Protein AF-0000000066098352 (afdb_homodimer)

Radius of gyration: 32.16 Å; Cα contacts (8 Å, |Δi|>4): 2488; chains: 2; bounding box: 74×97×82 Å

Sequence (1022 aa):
MKRRAIISVSNKKGIVTFAKQLAELGVEIISTGGTKRVLAEHGVPVISISDVTNFPEILDGRVKTLHPNIHGGLLAVRDDETHQQQLQAHNITPIDFVVVNLYPFQETIAKPNVTLMEAIEQIDIGGPTMLRAAAKNHAYVTAVVDPADYHLVIEQLKQYGEVLLETRRALAAKVFRHTAAYDAMIAQYLTNIVGETYPETMTMTFVKKQSLRYGENPHQTAAFYEKPLSSPFSIAAAKQLHGKELSYNNINDANAALQIVAEFVEPAAVAVKHMNPCGVGVGETIAEAFQKAYEADPTSIFGGIVALNREVDEQMAAKLHDIFLEIVIAPSFTEQALEILTRKKNIRLLTVDFEVERKKEPFVVSVRGGLLVQDEDTYTIDDATLRVVTERKPTEEEWSNLTFAWRVVKHVKSNAIVLAKNGMTIGVGAGQMNRVGAAKIAIEQAGDRAKGAVLASDAFFPMSDTVEAAAQAGVTAIIQPGGSIRDEDSIQKANEYGIAMVFTGVRHFKHMKRRAIISVSNKKGIVTFAKQLAELGVEIISTGGTKRVLAEHGVPVISISDVTNFPEILDGRVKTLHPNIHGGLLAVRDDETHQQQLQAHNITPIDFVVVNLYPFQETIAKPNVTLMEAIEQIDIGGPTMLRAAAKNHAYVTAVVDPADYHLVIEQLKQYGEVLLETRRALAAKVFRHTAAYDAMIAQYLTNIVGETYPETMTMTFVKKQSLRYGENPHQTAAFYEKPLSSPFSIAAAKQLHGKELSYNNINDANAALQIVAEFVEPAAVAVKHMNPCGVGVGETIAEAFQKAYEADPTSIFGGIVALNREVDEQMAAKLHDIFLEIVIAPSFTEQALEILTRKKNIRLLTVDFEVERKKEPFVVSVRGGLLVQDEDTYTIDDATLRVVTERKPTEEEWSNLTFAWRVVKHVKSNAIVLAKNGMTIGVGAGQMNRVGAAKIAIEQAGDRAKGAVLASDAFFPMSDTVEAAAQAGVTAIIQPGGSIRDEDSIQKANEYGIAMVFTGVRHFKH

Solvent-accessible surface area (backbone atoms only — not comparable to full-atom values): 50276 Å² total; per-residue (Å²): 132,73,48,25,31,40,41,43,43,63,72,59,66,65,45,58,64,48,52,42,53,41,43,74,71,55,32,46,38,30,18,45,73,71,37,34,52,56,33,46,74,70,67,33,78,66,43,52,44,41,73,69,58,74,45,75,67,38,63,92,61,73,39,59,60,46,31,52,44,50,50,46,15,31,55,51,51,83,89,37,66,68,32,49,50,50,28,60,74,67,72,33,59,64,41,38,32,40,38,39,34,64,55,63,38,71,65,47,65,69,40,85,84,59,47,71,68,63,49,45,70,34,60,61,58,49,55,54,44,54,46,50,34,18,26,65,30,18,93,70,13,38,30,42,62,50,66,86,49,49,61,62,49,52,51,30,33,73,72,68,71,42,66,50,63,71,56,20,46,46,32,18,20,49,42,32,35,50,49,14,35,53,29,21,53,52,15,51,53,40,27,54,72,67,67,55,87,81,52,70,52,48,46,49,47,31,35,55,70,41,83,28,90,17,24,75,26,81,90,20,51,28,36,35,27,28,35,75,92,42,40,61,58,21,62,58,56,38,45,73,78,42,44,60,82,70,43,47,56,51,51,51,27,48,34,43,21,48,58,55,37,66,75,48,86,61,30,27,18,24,27,20,28,83,56,25,63,56,10,35,10,42,34,95,39,54,61,51,0,36,51,36,12,43,68,28,29,66,70,53,44,54,64,10,32,38,23,32,74,44,67,34,37,51,70,48,23,55,60,52,58,76,45,59,47,44,35,42,36,19,51,39,66,38,73,62,14,47,62,57,43,58,71,44,69,65,35,25,36,33,31,37,54,82,81,53,69,80,63,89,51,74,41,41,36,50,46,55,28,23,37,40,40,26,49,56,87,77,81,48,79,86,74,40,65,75,41,74,71,28,84,45,70,67,49,72,68,50,46,54,22,40,53,52,20,46,64,51,20,46,55,24,33,27,31,22,23,19,27,17,49,89,45,16,35,36,16,65,7,39,30,26,70,42,58,53,61,7,40,49,47,11,46,61,62,23,45,79,63,26,48,71,11,28,39,16,36,20,44,48,51,77,48,39,60,48,48,51,54,38,46,75,47,33,33,41,33,38,34,28,10,54,82,34,95,36,38,64,53,29,39,49,52,26,44,75,68,64,22,13,35,34,28,31,70,55,57,30,54,30,127,134,74,46,25,29,41,39,45,42,63,72,61,64,64,46,57,64,48,50,42,53,40,41,72,74,53,33,44,37,31,18,45,73,71,37,34,51,54,34,46,75,70,69,34,78,67,43,52,43,41,74,68,61,72,47,75,68,38,64,93,62,73,38,61,61,45,29,52,45,49,50,46,14,31,54,49,51,82,90,37,66,69,32,51,50,51,28,61,76,66,72,34,60,65,41,36,32,39,36,40,34,64,54,63,37,71,66,46,64,67,40,84,85,58,48,72,70,62,48,44,69,34,60,63,57,47,54,57,46,53,46,49,35,18,28,65,29,18,92,70,14,40,31,43,60,51,67,86,49,48,61,60,49,52,50,30,32,70,72,70,72,42,68,50,62,70,55,21,44,47,32,20,21,50,42,31,35,50,50,12,35,53,29,20,54,52,15,51,52,40,26,55,73,67,66,54,86,81,52,70,51,47,47,50,46,31,36,55,71,40,82,28,90,18,24,74,27,80,90,19,51,27,36,36,27,26,34,75,91,42,39,60,59,20,62,58,56,38,45,73,79,40,44,60,82,69,42,48,55,50,53,52,27,48,35,42,21,48,59,55,38,64,74,49,87,59,31,27,17,22,27,19,28,83,54,26,64,56,10,36,8,42,35,96,38,54,59,52,0,37,50,35,13,43,68,29,29,66,70,52,44,53,66,10,32,38,24,33,74,44,68,36,38,51,71,48,25,54,61,53,57,75,44,60,46,45,35,40,37,19,52,40,66,38,72,62,12,47,62,56,42,59,70,4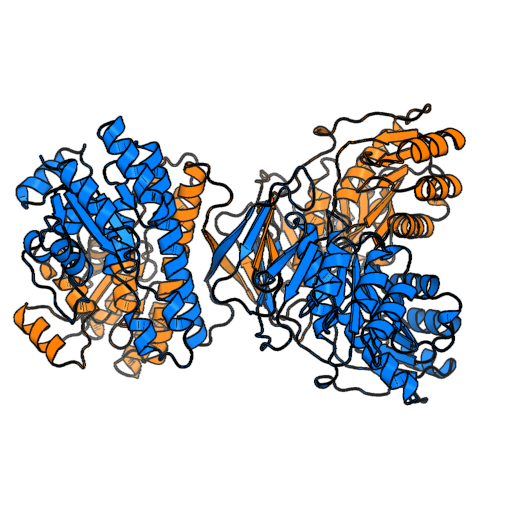6,68,64,35,24,36,33,31,37,53,81,80,55,70,80,64,88,52,75,40,42,39,52,47,55,28,24,36,39,38,25,48,56,88,77,82,48,77,86,75,43,65,75,40,75,71,26,85,44,70,67,49,71,68,51,46,54,23,41,54,52,20,45,64,52,20,46,59,22,32,27,30,22,21,20,29,17,47,90,46,17,34,36,13,63,8,39,31,27,69,42,59,51,61,8,40,50,47,10,47,60,62,23,45,77,63,26,49,72,12,27,36,16,37,19,45,46,51,77,48,38,60,49,49,50,55,37,47,75,47,33,33,40,32,37,36,27,9,54,84,36,97,35,40,63,51,29,40,50,52,26,46,74,68,64,20,13,33,33,28,33,69,54,59,32,54,29,128

InterPro domains:
  IPR002695 Bifunctional purine biosynthesis protein PurH-like [MF_00139] (2-511)
  IPR002695 Bifunctional purine biosynthesis protein PurH-like [PF01808] (134-445)
  IPR002695 Bifunctional purine biosynthesis protein PurH-like [PIRSF000414] (2-511)
  IPR002695 Bifunctional purine biosynthesis protein PurH-like [PTHR11692] (2-511)
  IPR002695 Bifunctional purine biosynthesis protein PurH-like [SM00798] (134-446)
  IPR002695 Bifunctional purine biosynthesis protein PurH-like [TIGR00355] (3-511)
  IPR011607 Methylglyoxal synthase-like domain [PF02142] (14-129)
  IPR011607 Methylglyoxal synthase-like domain [PS51855] (1-145)
  IPR011607 Methylglyoxal synthase-like domain [SM00851] (14-129)
  IPR016193 Cytidine deaminase-like [SSF53927] (207-511)
  IPR024051 AICAR transformylase, duplicated domain superfamily [G3DSA:3.40.140.20] (204-359)
  IPR024051 AICAR transformylase, duplicated domain superfamily [G3DSA:3.40.140.20] (378-511)
  IPR036914 Methylglyoxal synthase-like domain superfamily [G3DSA:3.40.50.1380] (1-196)
  IPR036914 Methylglyoxal synthase-like domain superfamily [SSF52335] (2-194)

Foldseek 3Di:
DAAEEEAEEPPCVCVLVLLQLCVVLRYAYEYEDPVQVVNVVSPRHYDYLCVQQVDDQDPVNLDRQPHCLNLLQQQQPPPDPVSVVVCVVVVRHHHAEYEYAAFPLLVQVLDPPRDPVNSVVRDHDNRLVSLLSNLVNLQRHAYAHDPVCSVVQSVCCVVVVGRDSVRSNVRSVVSVLNVLQVVLVVVVVVCVVVPNDDDPDHDADWAFQFWACAAPDNVHGDTDTHGRSDFLQALSVKDWPAADDAHNQSRQFVRLQSLLQLLDPAKKKFKTDSQATQKIFGDNDVQRRVVQRCVLPVPRSAQIEMEIAAEQELVNLVVVCVGHYAEYEYQYYDPNSCVSNVVDHHHIYIHGHSPGDDDWDWDWDDDVPDIDIDTDDPDALVNFDKDWLAPDADDPQQVVQQRLQQSRQLRAAPQWKFKGHPRMTNFIQGDDPANLNSLVRRLVSNQLVLAAIEMEGLADHQALNSVVSSLVSRHAEYEHADDHPCNVRNRVSCRVSNHIYMHGVHHRHDD/DAAEEEAEEPPCVCVLVLLQLCVVLRYAYEYEDPNQVVNVVSPRHYDYLCVQQVDDQDPVNLDRQPHCLNLLQQQQPPPDPVSVVVCVVVVRHHHAEYEYAAFPLLVQVLDPPRDPVNSVVSDHDNRLVSLLSNLVNLQRHAYAHDPVCSVVQSVCCVVVVGRDSVRSNVRSVVSVLNVLQVVLVVVVVVCVVVPNDDDPDHDADWAFDFWACAAPDNVHGDTDTHGRSDFLQALSVKDWPAADDAHNQSRQFVRLQSLLQLLDPAKKKFKTDSQATQKIFGDNDVQRRVVQRCVLPVPRSAQIEMEIAAEQELVNLVVVLVGHYAEYEYQYYDPNSCVSNVVDHHHIYIHGHSPGDDDWDWDWDDDVPDIDIDTDDPDALVNFDKDWLAPDADDPQQVVFQRLQQSRQLRAAPQWKFKGHPRMTNFIQGDDPANLNSLVRRLVSNQLVLAAIEMEGLADHQALNSVVSSLVSRHAEYEHADDHPCNVRNRVSCRVSNHIYMHGVHHRHDD

Nearest PDB structures (foldseek):
  4a1o-assembly1_B  TM=9.112E-01  e=9.580E-64  Mycobacterium tuberculosis H37Rv
  4a1o-assembly1_A  TM=8.927E-01  e=8.146E-63  Mycobacterium tuberculosis H37Rv
  1zcz-assembly1_A  TM=8.958E-01  e=6.450E-47  Thermotoga maritima
  6nko-assembly5_D  TM=8.970E-01  e=1.780E-14  Streptomyces kaniharaensis
  6nko-assembly1_A  TM=8.571E-01  e=2.761E-14  Streptomyces kaniharaensis

Secondary structure (DSSP, 8-state):
---EEEEE-SS-TTHHHHHHHHHHTT-EEEE-HHHHHHHHHTT---EEHHHHHTS--BTTTTBSS-SHHHHHHHH--TT-HHHHHHHHHTTPPP--EEEE----HHHHHTSTT--HHHHHHT--SHHHHHHHHHHHTTTT-EEE--GGGHHHHHHHHHHHSS--HHHHHHHHHHHHHHHHHHHHHHHHHHHHHTT-SS-SEEEEEEEEEEEES-SSSTTS-EEEEE-TT--SSSSTTPEEEESSPPPHHHHHHHHHHHHHHTT-SSSEEEEEETTEEEEEEE-SSHHHHHHHHHHH-TTTTTTEEEEESS-B-HHHHHHHHTS-EEEEEES-B-HHHHHHHTTSSS-EEEE--TTS------EEEEETTEEEEE------GGGS--EE-SSSPPPHHHHHHHHHHHHHHTTSPSS-EEEEETTEEEEEE-S-SSHHHHHHHHHHHHGGGGTT-EEEESS--SSTHHHHHHHHHT--EEEE----TTHHHHHHHHHHHT-EEEE--------/---EEEEE-SS-TTHHHHHHHHHHTT-EEEE-HHHHHHHHHTT---EEHHHHHTS--BTTTTBSS-SHHHHHHHH--TT-HHHHHHHHHTTPPP--EEEE----HHHHHTSTT--HHHHHTT--SHHHHHHHHHHHTTTT-EEE--GGGHHHHHHHHHHHSS--HHHHHHHHHHHHHHHHHHHHHHHHHHHHHTT-SS-SEEEEEEEEEEEES-SSSTTS-EEEEE-TT--SSSSTTPEEEESSPPPHHHHHHHHHHHHHHTT-SSSEEEEEETTEEEEEEE-SSHHHHHHHHHHH-TTTTTTEEEEESS-B-HHHHHHHHTS-EEEEEES-B-HHHHHHHTTSTT-EEEE--TTS------EEEEETTEEEEE------GGGS--EE-SSSPPPHHHHHHHHHHHHHHTTSPSS-EEEEETTEEEEEE-S-SSHHHHHHHHHHHHGGGGTT-EEEESS--SSTHHHHHHHHHT--EEEE----TTHHHHHHHHHHHT-EEEE-S------

Structure (mmCIF, N/CA/C/O backbone):
data_AF-0000000066098352-model_v1
#
loop_
_entity.id
_entity.type
_entity.pdbx_description
1 polymer 'Bifunctional purine biosynthesis protein PurH'
#
loop_
_atom_site.group_PDB
_atom_site.id
_atom_site.type_symbol
_atom_site.label_atom_id
_atom_site.label_alt_id
_atom_site.label_comp_id
_atom_site.label_asym_id
_atom_site.label_entity_id
_atom_site.label_seq_id
_atom_site.pdbx_PDB_ins_code
_atom_site.Cartn_x
_atom_site.Cartn_y
_atom_site.Cartn_z
_atom_site.occupancy
_atom_site.B_iso_or_equiv
_atom_site.auth_seq_id
_atom_site.auth_comp_id
_atom_site.auth_asym_id
_atom_site.auth_atom_id
_atom_site.pdbx_PDB_model_num
ATOM 1 N N . MET A 1 1 ? 5.742 -48.719 3.297 1 70 1 MET A N 1
ATOM 2 C CA . MET A 1 1 ? 6.301 -48.25 2.041 1 70 1 MET A CA 1
ATOM 3 C C . MET A 1 1 ? 7.305 -47.125 2.291 1 70 1 MET A C 1
ATOM 5 O O . MET A 1 1 ? 7.176 -46.375 3.266 1 70 1 MET A O 1
ATOM 9 N N . LYS A 1 2 ? 8.391 -47.031 1.523 1 88.44 2 LYS A N 1
ATOM 10 C CA . LYS A 1 2 ? 9.43 -46 1.646 1 88.44 2 LYS A CA 1
ATOM 11 C C . LYS A 1 2 ? 8.898 -44.625 1.265 1 88.44 2 LYS A C 1
ATOM 13 O O . LYS A 1 2 ? 8.164 -44.5 0.289 1 88.44 2 LYS A O 1
ATOM 18 N N . ARG A 1 3 ? 9.258 -43.812 2.15 1 95.31 3 ARG A N 1
ATOM 19 C CA . ARG A 1 3 ? 8.906 -42.406 1.825 1 95.31 3 ARG A CA 1
ATOM 20 C C . ARG A 1 3 ? 9.695 -41.938 0.619 1 95.31 3 ARG A C 1
ATOM 22 O O . ARG A 1 3 ? 10.797 -42.406 0.351 1 95.31 3 ARG A O 1
ATOM 29 N N . ARG A 1 4 ? 9.109 -40.938 -0.084 1 98.25 4 ARG A N 1
ATOM 30 C CA . ARG A 1 4 ? 9.711 -40.438 -1.309 1 98.25 4 ARG A CA 1
ATOM 31 C C . ARG A 1 4 ? 9.766 -38.906 -1.293 1 98.25 4 ARG A C 1
ATOM 33 O O . ARG A 1 4 ? 8.852 -38.25 -0.789 1 98.25 4 ARG A O 1
ATOM 40 N N . ALA A 1 5 ? 10.898 -38.375 -1.848 1 98.75 5 ALA A N 1
ATOM 41 C CA . ALA A 1 5 ? 11.07 -36.938 -1.969 1 98.75 5 ALA A CA 1
ATOM 42 C C . ALA A 1 5 ? 11.414 -36.531 -3.402 1 98.75 5 ALA A C 1
ATOM 44 O O . ALA A 1 5 ? 12.234 -37.188 -4.051 1 98.75 5 ALA A O 1
ATOM 45 N N . ILE A 1 6 ? 10.734 -35.531 -3.898 1 98.69 6 ILE A N 1
ATOM 46 C CA . ILE A 1 6 ? 11.156 -34.906 -5.141 1 98.69 6 ILE A CA 1
ATOM 47 C C . ILE A 1 6 ? 11.977 -33.656 -4.824 1 98.69 6 ILE A C 1
ATOM 49 O O . ILE A 1 6 ? 11.508 -32.75 -4.109 1 98.69 6 ILE A O 1
ATOM 53 N N . ILE A 1 7 ? 13.203 -33.625 -5.32 1 98.62 7 ILE A N 1
ATOM 54 C CA . ILE A 1 7 ? 14.078 -32.469 -5.113 1 98.62 7 ILE A CA 1
ATOM 55 C C . ILE A 1 7 ? 14.461 -31.859 -6.457 1 98.62 7 ILE A C 1
ATOM 57 O O . ILE A 1 7 ? 15.078 -32.531 -7.297 1 98.62 7 ILE A O 1
ATOM 61 N N . SER A 1 8 ? 14.062 -30.703 -6.73 1 97.56 8 SER A N 1
ATOM 62 C CA . SER A 1 8 ? 14.375 -29.938 -7.93 1 97.56 8 SER A CA 1
ATOM 63 C C . SER A 1 8 ? 14.57 -28.453 -7.609 1 97.56 8 SER A C 1
ATOM 65 O O . SER A 1 8 ? 13.602 -27.703 -7.562 1 97.56 8 SER A O 1
ATOM 67 N N . VAL A 1 9 ? 15.852 -28 -7.438 1 97.38 9 VAL A N 1
ATOM 68 C CA . VAL A 1 9 ? 16.094 -26.656 -6.914 1 97.38 9 VAL A CA 1
ATOM 69 C C . VAL A 1 9 ? 17 -25.891 -7.867 1 97.38 9 VAL A C 1
ATOM 71 O O . VAL A 1 9 ? 17.906 -26.469 -8.469 1 97.38 9 VAL A O 1
ATOM 74 N N . SER A 1 10 ? 16.688 -24.656 -8.062 1 94.81 10 SER A N 1
ATOM 75 C CA . SER A 1 10 ? 17.594 -23.719 -8.734 1 94.81 10 SER A CA 1
ATOM 76 C C . SER A 1 10 ? 18.688 -23.234 -7.793 1 94.81 10 SER A C 1
ATOM 78 O O . SER A 1 10 ? 19.875 -23.266 -8.141 1 94.81 10 SER A O 1
ATOM 80 N N . ASN A 1 11 ? 18.266 -22.719 -6.645 1 95.25 11 ASN A N 1
ATOM 81 C CA . ASN A 1 11 ? 19.203 -22.422 -5.562 1 95.25 11 ASN A CA 1
ATOM 82 C C . ASN A 1 11 ? 19.641 -23.688 -4.832 1 95.25 11 ASN A C 1
ATOM 84 O O . ASN A 1 11 ? 18.875 -24.25 -4.051 1 95.25 11 ASN A O 1
ATOM 88 N N . LYS A 1 12 ? 20.859 -24.062 -4.938 1 96.69 12 LYS A N 1
ATOM 89 C CA . LYS A 1 12 ? 21.328 -25.359 -4.473 1 96.69 12 LYS A CA 1
ATOM 90 C C . LYS A 1 12 ? 21.969 -25.25 -3.094 1 96.69 12 LYS A C 1
ATOM 92 O O . LYS A 1 12 ? 22.562 -26.219 -2.604 1 96.69 12 LYS A O 1
ATOM 97 N N . LYS A 1 13 ? 21.781 -24.125 -2.459 1 96.62 13 LYS A N 1
ATOM 98 C CA . LYS A 1 13 ? 22.359 -23.938 -1.13 1 96.62 13 LYS A CA 1
ATOM 99 C C . LYS A 1 13 ? 21.875 -25.016 -0.165 1 96.62 13 LYS A C 1
ATOM 101 O O . LYS A 1 13 ? 20.672 -25.141 0.087 1 96.62 13 LYS A O 1
ATOM 106 N N . GLY A 1 14 ? 22.812 -25.812 0.303 1 97.94 14 GLY A N 1
ATOM 107 C CA . GLY A 1 14 ? 22.562 -26.781 1.371 1 97.94 14 GLY A CA 1
ATOM 108 C C . GLY A 1 14 ? 21.828 -28.016 0.904 1 97.94 14 GLY A C 1
ATOM 109 O O . GLY A 1 14 ? 21.5 -28.891 1.709 1 97.94 14 GLY A O 1
ATOM 110 N N . ILE A 1 15 ? 21.625 -28.188 -0.356 1 98.38 15 ILE A N 1
ATOM 111 C CA . ILE A 1 15 ? 20.703 -29.203 -0.839 1 98.38 15 ILE A CA 1
ATOM 112 C C . ILE A 1 15 ? 21.344 -30.578 -0.713 1 98.38 15 ILE A C 1
ATOM 114 O O . ILE A 1 15 ? 20.656 -31.578 -0.462 1 98.38 15 ILE A O 1
ATOM 118 N N . VAL A 1 16 ? 22.656 -30.656 -0.891 1 98.5 16 VAL A N 1
ATOM 119 C CA . VAL A 1 16 ? 23.359 -31.922 -0.818 1 98.5 16 VAL A CA 1
ATOM 120 C C . VAL A 1 16 ? 23.266 -32.5 0.599 1 98.5 16 VAL A C 1
ATOM 122 O O . VAL A 1 16 ? 22.906 -33.656 0.79 1 98.5 16 VAL A O 1
ATOM 125 N N . THR A 1 17 ? 23.562 -31.609 1.577 1 98.56 17 THR A N 1
ATOM 126 C CA . THR A 1 17 ? 23.484 -32.031 2.977 1 98.56 17 THR A CA 1
ATOM 127 C C . THR A 1 17 ? 22.078 -32.438 3.336 1 98.56 17 THR A C 1
ATOM 129 O O . THR A 1 17 ? 21.875 -33.469 3.998 1 98.56 17 THR A O 1
ATOM 132 N N . PHE A 1 18 ? 21.156 -31.719 2.949 1 98.69 18 PHE A N 1
ATOM 133 C CA . PHE A 1 18 ? 19.75 -32 3.229 1 98.69 18 PHE A CA 1
ATOM 134 C C . PHE A 1 18 ? 19.344 -33.344 2.639 1 98.69 18 PHE A C 1
ATOM 136 O O . PHE A 1 18 ? 18.766 -34.188 3.334 1 98.69 18 PHE A O 1
ATOM 143 N N . ALA A 1 19 ? 19.641 -33.562 1.322 1 98.75 19 ALA A N 1
ATOM 144 C CA . ALA A 1 19 ? 19.281 -34.812 0.608 1 98.75 19 ALA A CA 1
ATOM 145 C C . ALA A 1 19 ? 19.969 -36 1.229 1 98.75 19 ALA A C 1
ATOM 147 O O . ALA A 1 19 ? 19.375 -37.094 1.327 1 98.75 19 ALA A O 1
ATOM 148 N N . LYS A 1 20 ? 21.219 -35.844 1.631 1 98.38 20 LYS A N 1
ATOM 149 C CA . LYS A 1 20 ? 21.938 -36.938 2.283 1 98.38 20 LYS A CA 1
ATOM 150 C C . LYS A 1 20 ? 21.25 -37.344 3.574 1 98.38 20 LYS A C 1
ATOM 152 O O . LYS A 1 20 ? 21.109 -38.562 3.848 1 98.38 20 LYS A O 1
ATOM 157 N N . GLN A 1 21 ? 20.891 -36.375 4.305 1 98.56 21 GLN A N 1
ATOM 158 C CA . GLN A 1 21 ? 20.219 -36.688 5.57 1 98.56 21 GLN A CA 1
ATOM 159 C C . GLN A 1 21 ? 18.875 -37.344 5.34 1 98.56 21 GLN A C 1
ATOM 161 O O . GLN A 1 21 ? 18.5 -38.25 6.082 1 98.56 21 GLN A O 1
ATOM 166 N N . LEU A 1 22 ? 18.125 -36.938 4.336 1 98.56 22 LEU A N 1
ATOM 167 C CA . LEU A 1 22 ? 16.875 -37.594 3.992 1 98.56 22 LEU A CA 1
ATOM 168 C C . LEU A 1 22 ? 17.109 -39.062 3.617 1 98.56 22 LEU A C 1
ATOM 170 O O . LEU A 1 22 ? 16.375 -39.938 4.059 1 98.56 22 LEU A O 1
ATOM 174 N N . ALA A 1 23 ? 18.109 -39.25 2.834 1 98.19 23 ALA A N 1
ATOM 175 C CA . ALA A 1 23 ? 18.453 -40.594 2.404 1 98.19 23 ALA A CA 1
ATOM 176 C C . ALA A 1 23 ? 18.828 -41.469 3.594 1 98.19 23 ALA A C 1
ATOM 178 O O . ALA A 1 23 ? 18.438 -42.656 3.656 1 98.19 23 ALA A O 1
ATOM 179 N N . GLU A 1 24 ? 19.547 -40.906 4.465 1 97.5 24 GLU A N 1
ATOM 180 C CA . GLU A 1 24 ? 19.938 -41.625 5.668 1 97.5 24 GLU A CA 1
ATOM 181 C C . GLU A 1 24 ? 18.734 -42 6.516 1 97.5 24 GLU A C 1
ATOM 183 O O . GLU A 1 24 ? 18.75 -43 7.234 1 97.5 24 GLU A O 1
ATOM 188 N N . LEU A 1 25 ? 17.734 -41.25 6.414 1 97.75 25 LEU A N 1
ATOM 189 C CA . LEU A 1 25 ? 16.516 -41.5 7.16 1 97.75 25 LEU A CA 1
ATOM 190 C C . LEU A 1 25 ? 15.586 -42.438 6.387 1 97.75 25 LEU A C 1
ATOM 192 O O . LEU A 1 25 ? 14.43 -42.625 6.773 1 97.75 25 LEU A O 1
ATOM 196 N N . GLY A 1 26 ? 16.062 -42.906 5.246 1 97 26 GLY A N 1
ATOM 197 C CA . GLY A 1 26 ? 15.344 -43.938 4.512 1 97 26 GLY A CA 1
ATOM 198 C C . GLY A 1 26 ? 14.43 -43.375 3.443 1 97 26 GLY A C 1
ATOM 199 O O . GLY A 1 26 ? 13.547 -44.062 2.939 1 97 26 GLY A O 1
ATOM 200 N N . VAL A 1 27 ? 14.555 -42.125 3.023 1 98.31 27 VAL A N 1
ATOM 201 C CA . VAL A 1 27 ? 13.703 -41.5 2.023 1 98.31 27 VAL A CA 1
ATOM 202 C C . VAL A 1 27 ? 14.305 -41.688 0.633 1 98.31 27 VAL A C 1
ATOM 204 O O . VAL A 1 27 ? 15.492 -41.438 0.42 1 98.31 27 VAL A O 1
ATOM 207 N N . GLU A 1 28 ? 13.547 -42.219 -0.289 1 98.31 28 GLU A N 1
ATOM 208 C CA . GLU A 1 28 ? 13.961 -42.312 -1.685 1 98.31 28 GLU A CA 1
ATOM 209 C C . GLU A 1 28 ? 13.938 -40.938 -2.359 1 98.31 28 GLU A C 1
ATOM 211 O O . GLU A 1 28 ? 12.938 -40.219 -2.289 1 98.31 28 GLU A O 1
ATOM 216 N N . ILE A 1 29 ? 15.008 -40.625 -3.025 1 98.5 29 ILE A N 1
ATOM 217 C CA . ILE A 1 29 ? 15.133 -39.281 -3.59 1 98.5 29 ILE A CA 1
ATOM 218 C C . ILE A 1 29 ? 14.93 -39.344 -5.102 1 98.5 29 ILE A C 1
ATOM 220 O O . ILE A 1 29 ? 15.617 -40.094 -5.797 1 98.5 29 ILE A O 1
ATOM 224 N N . ILE A 1 30 ? 13.977 -38.594 -5.59 1 98.38 30 ILE A N 1
ATOM 225 C CA . ILE A 1 30 ? 13.711 -38.375 -7.008 1 98.38 30 ILE A CA 1
ATOM 226 C C . ILE A 1 30 ? 14.156 -36.969 -7.406 1 98.38 30 ILE A C 1
ATOM 228 O O . ILE A 1 30 ? 13.938 -36 -6.668 1 98.38 30 ILE A O 1
ATOM 232 N N . SER A 1 31 ? 14.797 -36.812 -8.516 1 97.56 31 SER A N 1
ATOM 233 C CA . SER A 1 31 ? 15.234 -35.5 -8.977 1 97.56 31 SER A CA 1
ATOM 234 C C . SER A 1 31 ? 15.32 -35.469 -10.492 1 97.56 31 SER A C 1
ATOM 236 O O . SER A 1 31 ? 14.898 -36.375 -11.18 1 97.56 31 SER A O 1
ATOM 238 N N . THR A 1 32 ? 15.617 -34.281 -11.008 1 91.44 32 THR A N 1
ATOM 239 C CA . THR A 1 32 ? 15.742 -34.125 -12.453 1 91.44 32 THR A CA 1
ATOM 240 C C . THR A 1 32 ? 16.797 -33.062 -12.781 1 91.44 32 THR A C 1
ATOM 242 O O . THR A 1 32 ? 17.234 -32.312 -11.898 1 91.44 32 THR A O 1
ATOM 245 N N . GLY A 1 33 ? 17.328 -33.25 -14.023 1 89.75 33 GLY A N 1
ATOM 246 C CA . GLY A 1 33 ? 18.172 -32.188 -14.578 1 89.75 33 GLY A CA 1
ATOM 247 C C . GLY A 1 33 ? 19.422 -31.922 -13.758 1 89.75 33 GLY A C 1
ATOM 248 O O . GLY A 1 33 ? 20.141 -32.844 -13.391 1 89.75 33 GLY A O 1
ATOM 249 N N . GLY A 1 34 ? 19.672 -30.578 -13.578 1 90.62 34 GLY A N 1
ATOM 250 C CA . GLY A 1 34 ? 20.875 -30.141 -12.883 1 90.62 34 GLY A CA 1
ATOM 251 C C . GLY A 1 34 ? 20.922 -30.578 -11.43 1 90.62 34 GLY A C 1
ATOM 252 O O . GLY A 1 34 ? 21.984 -30.938 -10.914 1 90.62 34 GLY A O 1
ATOM 253 N N . THR A 1 35 ? 19.812 -30.609 -10.758 1 96.12 35 THR A N 1
ATOM 254 C CA . THR A 1 35 ? 19.75 -31.047 -9.367 1 96.12 35 THR A CA 1
ATOM 255 C C . THR A 1 35 ? 20.141 -32.5 -9.234 1 96.12 35 THR A C 1
ATOM 257 O O . THR A 1 35 ? 20.922 -32.875 -8.344 1 96.12 35 THR A O 1
ATOM 260 N N . LYS A 1 36 ? 19.625 -33.375 -10.078 1 96.62 36 LYS A N 1
ATOM 261 C CA . LYS A 1 36 ? 19.969 -34.781 -10.055 1 96.62 36 LYS A CA 1
ATOM 262 C C . LYS A 1 36 ? 21.469 -35 -10.203 1 96.62 36 LYS A C 1
ATOM 264 O O . LYS A 1 36 ? 22.078 -35.781 -9.461 1 96.62 36 LYS A O 1
ATOM 269 N N . ARG A 1 37 ? 22.016 -34.25 -11.141 1 96.81 37 ARG A N 1
ATOM 270 C CA . ARG A 1 37 ? 23.453 -34.344 -11.398 1 96.81 37 ARG A CA 1
ATOM 271 C C . ARG A 1 37 ? 24.25 -34.031 -10.141 1 96.81 37 ARG A C 1
ATOM 273 O O . ARG A 1 37 ? 25.156 -34.75 -9.766 1 96.81 37 ARG A O 1
ATOM 280 N N . VAL A 1 38 ? 23.906 -32.906 -9.492 1 97.62 38 VAL A N 1
ATOM 281 C CA . VAL A 1 38 ? 24.625 -32.438 -8.32 1 97.62 38 VAL A CA 1
ATOM 282 C C . VAL A 1 38 ? 24.5 -33.469 -7.191 1 97.62 38 VAL A C 1
ATOM 284 O O . VAL A 1 38 ? 25.484 -33.781 -6.516 1 97.62 38 VAL A O 1
ATOM 287 N N . LEU A 1 39 ? 23.344 -33.969 -6.973 1 98.25 39 LEU A N 1
ATOM 288 C CA . LEU A 1 39 ? 23.125 -34.938 -5.91 1 98.25 39 LEU A CA 1
ATOM 289 C C . LEU A 1 39 ? 23.906 -36.219 -6.18 1 98.25 39 LEU A C 1
ATOM 291 O O . LEU A 1 39 ? 24.578 -36.75 -5.285 1 98.25 39 LEU A O 1
ATOM 295 N N . ALA A 1 40 ? 23.875 -36.719 -7.398 1 97.75 40 ALA A N 1
ATOM 296 C CA . ALA A 1 40 ? 24.578 -37.938 -7.777 1 97.75 40 ALA A CA 1
ATOM 297 C C . ALA A 1 40 ? 26.094 -37.75 -7.617 1 97.75 40 ALA A C 1
ATOM 299 O O . ALA A 1 40 ? 26.781 -38.656 -7.129 1 97.75 40 ALA A O 1
ATOM 300 N N . GLU A 1 41 ? 26.562 -36.656 -8.055 1 97.94 41 GLU A N 1
ATOM 301 C CA . GLU A 1 41 ? 27.984 -36.375 -7.98 1 97.94 41 GLU A CA 1
ATOM 302 C C . GLU A 1 41 ? 28.469 -36.375 -6.531 1 97.94 41 GLU A C 1
ATOM 304 O O . GLU A 1 41 ? 29.641 -36.656 -6.273 1 97.94 41 GLU A O 1
ATOM 309 N N . HIS A 1 42 ? 27.594 -36.094 -5.637 1 97.81 42 HIS A N 1
ATOM 310 C CA . HIS A 1 42 ? 27.969 -36.031 -4.23 1 97.81 42 HIS A CA 1
ATOM 311 C C . HIS A 1 42 ? 27.578 -37.312 -3.494 1 97.81 42 HIS A C 1
ATOM 313 O O . HIS A 1 42 ? 27.484 -37.312 -2.264 1 97.81 42 HIS A O 1
ATOM 319 N N . GLY A 1 43 ? 27.156 -38.312 -4.18 1 97.38 43 GLY A N 1
ATOM 320 C CA . GLY A 1 43 ? 26.969 -39.625 -3.619 1 97.38 43 GLY A CA 1
ATOM 321 C C . GLY A 1 43 ? 25.594 -39.844 -3.025 1 97.38 43 GLY A C 1
ATOM 322 O O . GLY A 1 43 ? 25.375 -40.812 -2.285 1 97.38 43 GLY A O 1
ATOM 323 N N . VAL A 1 44 ? 24.703 -39 -3.256 1 97.88 44 VAL A N 1
ATOM 324 C CA . VAL A 1 44 ? 23.328 -39.188 -2.811 1 97.88 44 VAL A CA 1
ATOM 325 C C . VAL A 1 44 ? 22.609 -40.156 -3.758 1 97.88 44 VAL A C 1
ATOM 327 O O . VAL A 1 44 ? 22.594 -39.938 -4.973 1 97.88 44 VAL A O 1
ATOM 330 N N . PRO A 1 45 ? 22.109 -41.25 -3.25 1 97.56 45 PRO A N 1
ATOM 331 C CA . PRO A 1 45 ? 21.281 -42.062 -4.133 1 97.56 45 PRO A CA 1
ATOM 332 C C . PRO A 1 45 ? 20.078 -41.312 -4.672 1 97.56 45 PRO A C 1
ATOM 334 O O . PRO A 1 45 ? 19.281 -40.75 -3.896 1 97.56 45 PRO A O 1
ATOM 337 N N . VAL A 1 46 ? 19.938 -41.25 -6.004 1 97.94 46 VAL A N 1
ATOM 338 C CA . VAL A 1 46 ? 18.875 -40.469 -6.609 1 97.94 46 VAL A CA 1
ATOM 339 C C . VAL A 1 46 ? 18.359 -41.156 -7.867 1 97.94 46 VAL A C 1
ATOM 341 O O . VAL A 1 46 ? 19.141 -41.719 -8.633 1 97.94 46 VAL A O 1
ATOM 344 N N . ILE A 1 47 ? 17.078 -41.219 -7.992 1 96.19 47 ILE A N 1
ATOM 345 C CA . ILE A 1 47 ? 16.469 -41.781 -9.203 1 96.19 47 ILE A CA 1
ATOM 346 C C . ILE A 1 47 ? 15.914 -40.625 -10.047 1 96.19 47 ILE A C 1
ATOM 348 O O . ILE A 1 47 ? 15.531 -39.594 -9.523 1 96.19 47 ILE A O 1
ATOM 352 N N . SER A 1 48 ? 15.836 -40.844 -11.312 1 96.56 48 SER A N 1
ATOM 353 C CA . SER A 1 48 ? 15.367 -39.812 -12.234 1 96.56 48 SER A CA 1
ATOM 354 C C . SER A 1 48 ? 13.844 -39.75 -12.258 1 96.56 48 SER A C 1
ATOM 356 O O . SER A 1 48 ? 13.164 -40.75 -12.141 1 96.56 48 SER A O 1
ATOM 358 N N . ILE A 1 49 ? 13.375 -38.562 -12.461 1 96.19 49 ILE A N 1
ATOM 359 C CA . ILE A 1 49 ? 11.938 -38.344 -12.562 1 96.19 49 ILE A CA 1
ATOM 360 C C . ILE A 1 49 ? 11.367 -39.156 -13.727 1 96.19 49 ILE A C 1
ATOM 362 O O . ILE A 1 49 ? 10.242 -39.656 -13.656 1 96.19 49 ILE A O 1
ATOM 366 N N . SER A 1 50 ? 12.102 -39.312 -14.781 1 95.62 50 SER A N 1
ATOM 367 C CA . SER A 1 50 ? 11.68 -40.094 -15.953 1 95.62 50 SER A CA 1
ATOM 368 C C . SER A 1 50 ? 11.438 -41.562 -15.594 1 95.62 50 SER A C 1
ATOM 370 O O . SER A 1 50 ? 10.578 -42.219 -16.188 1 95.62 50 SER A O 1
ATOM 372 N N . ASP A 1 51 ? 12.141 -41.969 -14.586 1 95.19 51 ASP A N 1
ATOM 373 C CA . ASP A 1 51 ? 11.969 -43.344 -14.133 1 95.19 51 ASP A CA 1
ATOM 374 C C . ASP A 1 51 ? 10.641 -43.5 -13.391 1 95.19 51 ASP A C 1
ATOM 376 O O . ASP A 1 51 ? 10.086 -44.625 -13.344 1 95.19 51 ASP A O 1
ATOM 380 N N . VAL A 1 52 ? 10.227 -42.5 -12.875 1 95.31 52 VAL A N 1
ATOM 381 C CA . VAL A 1 52 ? 8.969 -42.5 -12.133 1 95.31 52 VAL A CA 1
ATOM 382 C C . VAL A 1 52 ? 7.797 -42.344 -13.102 1 95.31 52 VAL A C 1
ATOM 384 O O . VAL A 1 52 ? 6.777 -43.031 -12.969 1 95.31 52 VAL A O 1
ATOM 387 N N . THR A 1 53 ? 7.938 -41.5 -14.102 1 95.38 53 THR A N 1
ATOM 388 C CA . THR A 1 53 ? 6.844 -41.188 -15.008 1 95.38 53 THR A CA 1
ATOM 389 C C . THR A 1 53 ? 6.809 -42.156 -16.172 1 95.38 53 THR A C 1
ATOM 391 O O . THR A 1 53 ? 5.797 -42.281 -16.875 1 95.38 53 THR A O 1
ATOM 394 N N . ASN A 1 54 ? 7.953 -42.75 -16.5 1 94.25 54 ASN A N 1
ATOM 395 C CA . ASN A 1 54 ? 8.148 -43.562 -17.688 1 94.25 54 ASN A CA 1
ATOM 396 C C . ASN A 1 54 ? 7.898 -42.719 -18.953 1 94.25 54 ASN A C 1
ATOM 398 O O . ASN A 1 54 ? 7.305 -43.219 -19.922 1 94.25 54 ASN A O 1
ATOM 402 N N . PHE A 1 55 ? 8.109 -41.562 -18.938 1 94.56 55 PHE A N 1
ATOM 403 C CA . PHE A 1 55 ? 8.023 -40.562 -20.016 1 94.56 55 PHE A CA 1
ATOM 404 C C . PHE A 1 55 ? 9.266 -39.688 -20.062 1 94.56 55 PHE A C 1
ATOM 406 O O . PHE A 1 55 ? 9.766 -39.25 -19.016 1 94.56 55 PHE A O 1
ATOM 413 N N . PRO A 1 56 ? 9.828 -39.5 -21.234 1 94.44 56 PRO A N 1
ATOM 414 C CA . PRO A 1 56 ? 11.055 -38.719 -21.328 1 94.44 56 PRO A CA 1
ATOM 415 C C . PRO A 1 56 ? 10.812 -37.219 -21.109 1 94.44 56 PRO A C 1
ATOM 417 O O . PRO A 1 56 ? 9.68 -36.75 -21.219 1 94.44 56 PRO A O 1
ATOM 420 N N . GLU A 1 57 ? 11.883 -36.562 -20.719 1 94.12 57 GLU A N 1
ATOM 421 C CA . GLU A 1 57 ? 11.859 -35.094 -20.75 1 94.12 57 GLU A CA 1
ATOM 422 C C . GLU A 1 57 ? 11.82 -34.594 -22.188 1 94.12 57 GLU A C 1
ATOM 424 O O . GLU A 1 57 ? 12.656 -34.969 -23.016 1 94.12 57 GLU A O 1
ATOM 429 N N . ILE A 1 58 ? 10.867 -33.75 -22.516 1 96.19 58 ILE A N 1
ATOM 430 C CA . ILE A 1 58 ? 10.766 -33.281 -23.891 1 96.19 58 ILE A CA 1
ATOM 431 C C . ILE A 1 58 ? 10.688 -31.75 -23.906 1 96.19 58 ILE A C 1
ATOM 433 O O . ILE A 1 58 ? 10.547 -31.125 -22.859 1 96.19 58 ILE A O 1
ATOM 437 N N . LEU A 1 59 ? 10.852 -31.125 -25.203 1 97.75 59 LEU A N 1
ATOM 438 C CA . LEU A 1 59 ? 10.719 -29.703 -25.438 1 97.75 59 LEU A CA 1
ATOM 439 C C . LEU A 1 59 ? 11.734 -28.906 -24.609 1 97.75 59 LEU A C 1
ATOM 441 O O . LEU A 1 59 ? 11.375 -27.953 -23.938 1 97.75 59 LEU A O 1
ATOM 445 N N . ASP A 1 60 ? 12.938 -29.422 -24.578 1 93.75 60 ASP A N 1
ATOM 446 C CA . ASP A 1 60 ? 14.055 -28.781 -23.891 1 93.75 60 ASP A CA 1
ATOM 447 C C . ASP A 1 60 ? 13.766 -28.625 -22.406 1 93.75 60 ASP A C 1
ATOM 449 O O . ASP A 1 60 ? 14.047 -27.578 -21.828 1 93.75 60 ASP A O 1
ATOM 453 N N . GLY A 1 61 ? 13.07 -29.656 -21.812 1 92.44 61 GLY A N 1
ATOM 454 C CA . GLY A 1 61 ? 12.859 -29.672 -20.375 1 92.44 61 GLY A CA 1
ATOM 455 C C . GLY A 1 61 ? 11.586 -28.969 -19.938 1 92.44 61 GLY A C 1
ATOM 456 O O . GLY A 1 61 ? 11.25 -28.953 -18.75 1 92.44 61 GLY A O 1
ATOM 457 N N . ARG A 1 62 ? 10.805 -28.406 -20.859 1 95.25 62 ARG A N 1
ATOM 458 C CA . ARG A 1 62 ? 9.562 -27.703 -20.531 1 95.25 62 ARG A CA 1
ATOM 459 C C . ARG A 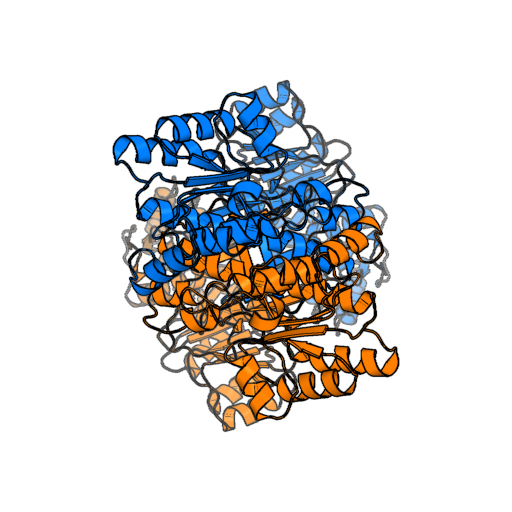1 62 ? 8.523 -28.672 -19.969 1 95.25 62 ARG A C 1
ATOM 461 O O . ARG A 1 62 ? 7.645 -28.266 -19.203 1 95.25 62 ARG A O 1
ATOM 468 N N . VAL A 1 63 ? 8.625 -29.906 -20.344 1 96.25 63 VAL A N 1
ATOM 469 C CA . VAL A 1 63 ? 7.699 -30.938 -19.859 1 96.25 63 VAL A CA 1
ATOM 470 C C . VAL A 1 63 ? 8.484 -32.125 -19.281 1 96.25 63 VAL A C 1
ATOM 472 O O . VAL A 1 63 ? 9.094 -32.875 -20.031 1 96.25 63 VAL A O 1
ATOM 475 N N . LYS A 1 64 ? 8.477 -32.219 -18.047 1 93.44 64 LYS A N 1
ATOM 476 C CA . LYS A 1 64 ? 9.18 -33.312 -17.406 1 93.44 64 LYS A CA 1
ATOM 477 C C . LYS A 1 64 ? 8.438 -33.781 -16.172 1 93.44 64 LYS A C 1
ATOM 479 O O . LYS A 1 64 ? 8.453 -35 -15.859 1 93.44 64 LYS A O 1
ATOM 484 N N . THR A 1 65 ? 7.789 -32.875 -15.492 1 95.25 65 THR A N 1
ATOM 485 C CA . THR A 1 65 ? 7.176 -33.25 -14.219 1 95.25 65 THR A CA 1
ATOM 486 C C . THR A 1 65 ? 5.656 -33.25 -14.336 1 95.25 65 THR A C 1
ATOM 488 O O . THR A 1 65 ? 4.961 -33.75 -13.453 1 95.25 65 THR A O 1
ATOM 491 N N . LEU A 1 66 ? 5.07 -32.688 -15.352 1 97.62 66 LEU A N 1
ATOM 492 C CA . LEU A 1 66 ? 3.625 -32.594 -15.531 1 97.62 66 LEU A CA 1
ATOM 493 C C . LEU A 1 66 ? 3.057 -33.938 -16 1 97.62 66 LEU A C 1
ATOM 495 O O . LEU A 1 66 ? 2.715 -34.094 -17.172 1 97.62 66 LEU A O 1
ATOM 499 N N . HIS A 1 67 ? 2.887 -34.844 -15.023 1 97.88 67 HIS A N 1
ATOM 500 C CA . HIS A 1 67 ? 2.518 -36.219 -15.273 1 97.88 67 HIS A CA 1
ATOM 501 C C . HIS A 1 67 ? 1.63 -36.75 -14.156 1 97.88 67 HIS A C 1
ATOM 503 O O . HIS A 1 67 ? 1.841 -36.438 -12.984 1 97.88 67 HIS A O 1
ATOM 509 N N . PRO A 1 68 ? 0.667 -37.625 -14.477 1 97.81 68 PRO A N 1
ATOM 510 C CA . PRO A 1 68 ? -0.24 -38.188 -13.453 1 97.81 68 PRO A CA 1
ATOM 511 C C . PRO A 1 68 ? 0.493 -38.938 -12.359 1 97.81 68 PRO A C 1
ATOM 513 O O . PRO A 1 68 ? 0.067 -38.938 -11.203 1 97.81 68 PRO A O 1
ATOM 516 N N . ASN A 1 69 ? 1.608 -39.594 -12.719 1 97.81 69 ASN A N 1
ATOM 517 C CA . ASN A 1 69 ? 2.359 -40.344 -11.727 1 97.81 69 ASN A CA 1
ATOM 518 C C . ASN A 1 69 ? 2.998 -39.438 -10.68 1 97.81 69 ASN A C 1
ATOM 520 O O . ASN A 1 69 ? 3.291 -39.906 -9.57 1 97.81 69 ASN A O 1
ATOM 524 N N . ILE A 1 70 ? 3.264 -38.25 -11.055 1 98.38 70 ILE A N 1
ATOM 525 C CA . ILE A 1 70 ? 3.801 -37.281 -10.109 1 98.38 70 ILE A CA 1
ATOM 526 C C . ILE A 1 70 ? 2.658 -36.625 -9.328 1 98.38 70 ILE A C 1
ATOM 528 O O . ILE A 1 70 ? 2.631 -36.688 -8.094 1 98.38 70 ILE A O 1
ATOM 532 N N . HIS A 1 71 ? 1.681 -36.188 -9.992 1 98.69 71 HIS A N 1
ATOM 533 C CA . HIS A 1 71 ? 0.657 -35.375 -9.344 1 98.69 71 HIS A CA 1
ATOM 534 C C . HIS A 1 71 ? -0.397 -36.25 -8.672 1 98.69 71 HIS A C 1
ATOM 536 O O . HIS A 1 71 ? -1.035 -35.812 -7.703 1 98.69 71 HIS A O 1
ATOM 542 N N . GLY A 1 72 ? -0.602 -37.469 -9.227 1 98.38 72 GLY A N 1
ATOM 543 C CA . GLY A 1 72 ? -1.367 -38.406 -8.43 1 98.38 72 GLY A CA 1
ATOM 544 C C . GLY A 1 72 ? -0.716 -38.75 -7.102 1 98.38 72 GLY A C 1
ATOM 545 O O . GLY A 1 72 ? -1.401 -38.875 -6.082 1 98.38 72 GLY A O 1
ATOM 546 N N . GLY A 1 73 ? 0.589 -38.875 -7.133 1 98.31 73 GLY A N 1
ATOM 547 C CA . GLY A 1 73 ? 1.34 -39.125 -5.91 1 98.31 73 GLY A CA 1
ATOM 548 C C . GLY A 1 73 ? 1.296 -37.938 -4.941 1 98.31 73 GLY A C 1
ATOM 549 O O . GLY A 1 73 ? 1.354 -38.156 -3.725 1 98.31 73 GLY A O 1
ATOM 550 N N . LEU A 1 74 ? 1.148 -36.781 -5.406 1 98.75 74 LEU A N 1
ATOM 551 C CA . LEU A 1 74 ? 1.188 -35.562 -4.582 1 98.75 74 LEU A CA 1
ATOM 552 C C . LEU A 1 74 ? -0.203 -35.219 -4.062 1 98.75 74 LEU A C 1
ATOM 554 O O . LEU A 1 74 ? -0.342 -34.656 -2.969 1 98.75 74 LEU A O 1
ATOM 558 N N . LEU A 1 75 ? -1.289 -35.594 -4.793 1 98.69 75 LEU A N 1
ATOM 559 C CA . LEU A 1 75 ? -2.596 -35 -4.535 1 98.69 75 LEU A CA 1
ATOM 560 C C . LEU A 1 75 ? -3.533 -36 -3.879 1 98.69 75 LEU A C 1
ATOM 562 O O . LEU A 1 75 ? -4.613 -35.625 -3.412 1 98.69 75 LEU A O 1
ATOM 566 N N . ALA A 1 76 ? -3.158 -37.25 -3.777 1 98.56 76 ALA A N 1
ATOM 567 C CA . ALA A 1 76 ? -4.027 -38.281 -3.197 1 98.56 76 ALA A CA 1
ATOM 568 C C . ALA A 1 76 ? -4.277 -38 -1.716 1 98.56 76 ALA A C 1
ATOM 570 O O . ALA A 1 76 ? -3.342 -37.719 -0.965 1 98.56 76 ALA A O 1
ATOM 571 N N . VAL A 1 77 ? -5.535 -38.031 -1.386 1 97.81 77 VAL A N 1
ATOM 572 C CA . VAL A 1 77 ? -5.902 -38.062 0.027 1 97.81 77 VAL A CA 1
ATOM 573 C C . VAL A 1 77 ? -5.66 -39.438 0.602 1 97.81 77 VAL A C 1
ATOM 575 O O . VAL A 1 77 ? -6.461 -40.375 0.38 1 97.81 77 VAL A O 1
ATOM 578 N N . ARG A 1 78 ? -4.723 -39.531 1.401 1 96.5 78 ARG A N 1
ATOM 579 C CA . ARG A 1 78 ? -4.172 -40.812 1.743 1 96.5 78 ARG A CA 1
ATOM 580 C C . ARG A 1 78 ? -5.117 -41.594 2.658 1 96.5 78 ARG A C 1
ATOM 582 O O . ARG A 1 78 ? -5.047 -42.812 2.736 1 96.5 78 ARG A O 1
ATOM 589 N N . ASP A 1 79 ? -6.031 -40.906 3.332 1 95.81 79 ASP A N 1
ATOM 590 C CA . ASP A 1 79 ? -6.98 -41.562 4.223 1 95.81 79 ASP A CA 1
ATOM 591 C C . ASP A 1 79 ? -8.25 -41.938 3.475 1 95.81 79 ASP A C 1
ATOM 593 O O . ASP A 1 79 ? -9.148 -42.562 4.047 1 95.81 79 ASP A O 1
ATOM 597 N N . ASP A 1 80 ? -8.32 -41.656 2.26 1 96.75 80 ASP A N 1
ATOM 598 C CA . ASP A 1 80 ? -9.477 -42 1.433 1 96.75 80 ASP A CA 1
ATOM 599 C C . ASP A 1 80 ? -9.258 -43.312 0.715 1 96.75 80 ASP A C 1
ATOM 601 O O . ASP A 1 80 ? -8.352 -43.438 -0.108 1 96.75 80 ASP A O 1
ATOM 605 N N . GLU A 1 81 ? -10.102 -44.219 0.913 1 97.5 81 GLU A N 1
ATOM 606 C CA . GLU A 1 81 ? -9.961 -45.594 0.37 1 97.5 81 GLU A CA 1
ATOM 607 C C . GLU A 1 81 ? -10.055 -45.562 -1.153 1 97.5 81 GLU A C 1
ATOM 609 O O . GLU A 1 81 ? -9.359 -46.344 -1.828 1 97.5 81 GLU A O 1
ATOM 614 N N . THR A 1 82 ? -10.945 -44.781 -1.626 1 97.69 82 THR A N 1
ATOM 615 C CA . THR A 1 82 ? -11.102 -44.688 -3.072 1 97.69 82 THR A CA 1
ATOM 616 C C . THR A 1 82 ? -9.82 -44.156 -3.719 1 97.69 82 THR A C 1
ATOM 618 O O . THR A 1 82 ? -9.398 -44.656 -4.762 1 97.69 82 THR A O 1
ATOM 621 N N . HIS A 1 83 ? -9.219 -43.188 -3.109 1 97.81 83 HIS A N 1
ATOM 622 C CA . HIS A 1 83 ? -7.949 -42.656 -3.607 1 97.81 83 HIS A CA 1
ATOM 623 C C . HIS A 1 83 ? -6.863 -43.719 -3.596 1 97.81 83 HIS A C 1
ATOM 625 O O . HIS A 1 83 ? -6.109 -43.875 -4.559 1 97.81 83 HIS A O 1
ATOM 631 N N . GLN A 1 84 ? -6.879 -44.531 -2.594 1 97.25 84 GLN A N 1
ATOM 632 C CA . GLN A 1 84 ? -5.867 -45.562 -2.471 1 97.25 84 GLN A CA 1
ATOM 633 C C . GLN A 1 84 ? -6.031 -46.625 -3.557 1 97.25 84 GLN A C 1
ATOM 635 O O . GLN A 1 84 ? -5.047 -47.094 -4.141 1 97.25 84 GLN A O 1
ATOM 640 N N . GLN A 1 85 ? -7.203 -46.938 -3.764 1 97.94 85 GLN A N 1
ATOM 641 C CA . GLN A 1 85 ? -7.484 -47.938 -4.797 1 97.94 85 GLN A CA 1
ATOM 642 C C . GLN A 1 85 ? -7.059 -47.438 -6.176 1 97.94 85 GLN A C 1
ATOM 644 O O . GLN A 1 85 ? -6.512 -48.188 -6.98 1 97.94 85 GLN A O 1
ATOM 649 N N . GLN A 1 86 ? -7.301 -46.219 -6.395 1 97.75 86 GLN A N 1
ATOM 650 C CA . GLN A 1 86 ? -6.941 -45.625 -7.676 1 97.75 86 GLN A CA 1
ATOM 651 C C . GLN A 1 86 ? -5.426 -45.531 -7.84 1 97.75 86 GLN A C 1
ATOM 653 O O . GLN A 1 86 ? -4.898 -45.75 -8.93 1 97.75 86 GLN A O 1
ATOM 658 N N . LEU A 1 87 ? -4.688 -45.219 -6.793 1 97.75 87 LEU A N 1
ATOM 659 C CA . LEU A 1 87 ? -3.23 -45.219 -6.852 1 97.75 87 LEU A CA 1
ATOM 660 C C . LEU A 1 87 ? -2.705 -46.594 -7.207 1 97.75 87 LEU A C 1
ATOM 662 O O . LEU A 1 87 ? -1.813 -46.75 -8.047 1 97.75 87 LEU A O 1
ATOM 666 N N . GLN A 1 88 ? -3.303 -47.594 -6.582 1 97.44 88 GLN A N 1
ATOM 667 C CA . GLN A 1 88 ? -2.885 -48.938 -6.84 1 97.44 88 GLN A CA 1
ATOM 668 C C . GLN A 1 88 ? -3.211 -49.375 -8.273 1 97.44 88 GLN A C 1
ATOM 670 O O . GLN A 1 88 ? -2.373 -49.938 -8.961 1 97.44 88 GLN A O 1
ATOM 675 N N . ALA A 1 89 ? -4.355 -49 -8.688 1 97.69 89 ALA A N 1
ATOM 676 C CA . ALA A 1 89 ? -4.832 -49.406 -10.008 1 97.69 89 ALA A CA 1
ATOM 677 C C . ALA A 1 89 ? -3.955 -48.781 -11.102 1 97.69 89 ALA A C 1
ATOM 679 O O . ALA A 1 89 ? -3.777 -49.375 -12.172 1 97.69 89 ALA A O 1
ATOM 680 N N . HIS A 1 90 ? -3.375 -47.656 -10.852 1 96.81 90 HIS A N 1
ATOM 681 C CA . HIS A 1 90 ? -2.607 -46.969 -11.883 1 96.81 90 HIS A CA 1
ATOM 682 C C . HIS A 1 90 ? -1.118 -46.969 -11.555 1 96.81 90 HIS A C 1
ATOM 684 O O . HIS A 1 90 ? -0.337 -46.25 -12.188 1 96.81 90 HIS A O 1
ATOM 690 N N . ASN A 1 91 ? -0.716 -47.719 -10.531 1 96.19 91 ASN A N 1
ATOM 691 C CA . ASN A 1 91 ? 0.677 -47.875 -10.133 1 96.19 91 ASN A CA 1
ATOM 692 C C . ASN A 1 91 ? 1.338 -46.562 -9.82 1 96.19 91 ASN A C 1
ATOM 694 O O . ASN A 1 91 ? 2.408 -46.25 -10.352 1 96.19 91 ASN A O 1
ATOM 698 N N . ILE A 1 92 ? 0.63 -45.75 -9.094 1 97.62 92 ILE A N 1
ATOM 699 C CA . ILE A 1 92 ? 1.142 -44.469 -8.672 1 97.62 92 ILE A CA 1
ATOM 700 C C . ILE A 1 92 ? 1.635 -44.562 -7.227 1 97.62 92 ILE A C 1
ATOM 702 O O . ILE A 1 92 ? 0.894 -44.969 -6.336 1 97.62 92 ILE A O 1
ATOM 706 N N . THR A 1 93 ? 2.873 -44.219 -7 1 97.31 93 THR A N 1
ATOM 707 C CA . THR A 1 93 ? 3.459 -44.219 -5.668 1 97.31 93 THR A CA 1
ATOM 708 C C . THR A 1 93 ? 3.359 -42.844 -5.027 1 97.31 93 THR A C 1
ATOM 710 O O . THR A 1 93 ? 3.725 -41.844 -5.641 1 97.31 93 THR A O 1
ATOM 713 N N . PRO A 1 94 ? 2.883 -42.75 -3.793 1 97.88 94 PRO A N 1
ATOM 714 C CA . PRO A 1 94 ? 2.781 -41.469 -3.109 1 97.88 94 PRO A CA 1
ATOM 715 C C . PRO A 1 94 ? 4.137 -40.781 -2.939 1 97.88 94 PRO A C 1
ATOM 717 O O . PRO A 1 94 ? 5.168 -41.469 -2.885 1 97.88 94 PRO A O 1
ATOM 720 N N . ILE A 1 95 ? 4.121 -39.531 -2.914 1 98.56 95 ILE A N 1
ATOM 721 C CA . ILE A 1 95 ? 5.285 -38.688 -2.68 1 98.56 95 ILE A CA 1
ATOM 722 C C . ILE A 1 95 ? 5.098 -37.906 -1.38 1 98.56 95 ILE A C 1
ATOM 724 O O . ILE A 1 95 ? 4.051 -37.281 -1.157 1 98.56 95 ILE A O 1
ATOM 728 N N . ASP A 1 96 ? 6.148 -37.844 -0.553 1 98.75 96 ASP A N 1
ATOM 729 C CA . ASP A 1 96 ? 5.996 -37.344 0.811 1 98.75 96 ASP A CA 1
ATOM 730 C C . ASP A 1 96 ? 6.633 -35.969 0.967 1 98.75 96 ASP A C 1
ATOM 732 O O . ASP A 1 96 ? 6.293 -35.219 1.886 1 98.75 96 ASP A O 1
ATOM 736 N N . PHE A 1 97 ? 7.605 -35.625 0.169 1 98.88 97 PHE A N 1
ATOM 737 C CA . PHE A 1 97 ? 8.328 -34.375 0.248 1 98.88 97 PHE A CA 1
ATOM 738 C C . PHE A 1 97 ? 8.508 -33.75 -1.137 1 98.88 97 PHE A C 1
ATOM 740 O O . PHE A 1 97 ? 8.773 -34.469 -2.105 1 98.88 97 PHE A O 1
ATOM 747 N N . VAL A 1 98 ? 8.258 -32.531 -1.236 1 98.88 98 VAL A N 1
ATOM 748 C CA . VAL A 1 98 ? 8.594 -31.734 -2.418 1 98.88 98 VAL A CA 1
ATOM 749 C C . VAL A 1 98 ? 9.523 -30.594 -2.027 1 98.88 98 VAL A C 1
ATOM 751 O O . VAL A 1 98 ? 9.148 -29.734 -1.23 1 98.88 98 VAL A O 1
ATOM 754 N N . VAL A 1 99 ? 10.727 -30.625 -2.475 1 98.81 99 VAL A N 1
ATOM 755 C CA . VAL A 1 99 ? 11.719 -29.578 -2.234 1 98.81 99 VAL A CA 1
ATOM 756 C C . VAL A 1 99 ? 12.055 -28.875 -3.545 1 98.81 99 VAL A C 1
ATOM 758 O O . VAL A 1 99 ? 12.844 -29.391 -4.344 1 98.81 99 VAL A O 1
ATOM 761 N N . VAL A 1 100 ? 11.438 -27.844 -3.752 1 98.38 100 VAL A N 1
ATOM 762 C CA . VAL A 1 100 ? 11.555 -27.109 -5.008 1 98.38 100 VAL A CA 1
ATOM 763 C C . VAL A 1 100 ? 11.688 -25.609 -4.723 1 98.38 100 VAL A C 1
ATOM 765 O O . VAL A 1 100 ? 10.977 -25.062 -3.883 1 98.38 100 VAL A O 1
ATOM 768 N N . ASN A 1 101 ? 12.68 -25.062 -5.207 1 96.38 101 ASN A N 1
ATOM 769 C CA . ASN A 1 101 ? 12.688 -23.609 -5.344 1 96.38 101 ASN A CA 1
ATOM 770 C C . ASN A 1 101 ? 12.672 -23.188 -6.812 1 96.38 101 ASN A C 1
ATOM 772 O O . ASN A 1 101 ? 13.023 -23.969 -7.691 1 96.38 101 ASN A O 1
ATOM 776 N N . LEU A 1 102 ? 12.078 -22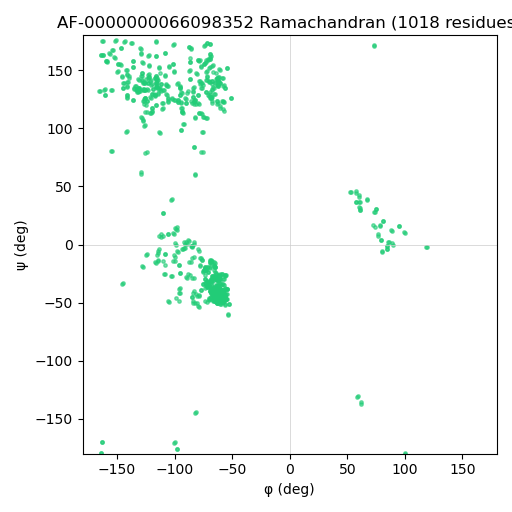.109 -7.16 1 94.88 102 LEU A N 1
ATOM 777 C CA . LEU A 1 102 ? 11.68 -21.75 -8.523 1 94.88 102 LEU A CA 1
ATOM 778 C C . LEU A 1 102 ? 12.828 -21.062 -9.258 1 94.88 102 LEU A C 1
ATOM 780 O O . LEU A 1 102 ? 13.812 -20.672 -8.641 1 94.88 102 LEU A O 1
ATOM 784 N N . TYR A 1 103 ? 12.734 -21.047 -10.609 1 90.25 103 TYR A N 1
ATOM 785 C CA . TYR A 1 103 ? 13.719 -20.375 -11.453 1 90.25 103 TYR A CA 1
ATOM 786 C C . TYR A 1 103 ? 13.883 -18.922 -11.047 1 90.25 103 TYR A C 1
ATOM 788 O O . TYR A 1 103 ? 12.945 -18.297 -10.539 1 90.25 103 TYR A O 1
ATOM 796 N N . PRO A 1 104 ? 15.016 -18.469 -11.305 1 93.75 104 PRO A N 1
ATOM 797 C CA . PRO A 1 104 ? 15.344 -17.109 -10.828 1 93.75 104 PRO A CA 1
ATOM 798 C C . PRO A 1 104 ? 14.812 -16.016 -11.75 1 93.75 104 PRO A C 1
ATOM 800 O O . PRO A 1 104 ? 15.594 -15.234 -12.305 1 93.75 104 PRO A O 1
ATOM 803 N N . PHE A 1 105 ? 13.531 -15.961 -11.938 1 97.31 105 PHE A N 1
ATOM 804 C CA . PHE A 1 105 ? 12.891 -14.992 -12.82 1 97.31 105 PHE A CA 1
ATOM 805 C C . PHE A 1 105 ? 13.266 -13.57 -12.43 1 97.31 105 PHE A C 1
ATOM 807 O O . PHE A 1 105 ? 13.711 -12.781 -13.266 1 97.31 105 PHE A O 1
ATOM 814 N N . GLN A 1 106 ? 13.086 -13.227 -11.125 1 95.81 106 GLN A N 1
ATOM 815 C CA . GLN A 1 106 ? 13.383 -11.891 -10.633 1 95.81 106 GLN A CA 1
ATOM 816 C C . GLN A 1 106 ? 14.82 -11.484 -10.953 1 95.81 106 GLN A C 1
ATOM 818 O O . GLN A 1 106 ? 15.07 -10.375 -11.422 1 95.81 106 GLN A O 1
ATOM 823 N N . GLU A 1 107 ? 15.766 -12.359 -10.695 1 95.12 107 GLU A N 1
ATOM 824 C CA . GLU A 1 107 ? 17.172 -12.086 -10.969 1 95.12 107 GLU A CA 1
ATOM 825 C C . GLU A 1 107 ? 17.406 -11.875 -12.461 1 95.12 107 GLU A C 1
ATOM 827 O O . GLU A 1 107 ? 18.234 -11.047 -12.852 1 95.12 107 GLU A O 1
ATOM 832 N N . THR A 1 108 ? 16.703 -12.602 -13.227 1 96.31 108 THR A N 1
ATOM 833 C CA . THR A 1 108 ? 16.875 -12.516 -14.672 1 96.31 108 THR A CA 1
ATOM 834 C C . THR A 1 108 ? 16.422 -11.164 -15.195 1 96.31 108 THR A C 1
ATOM 836 O O . THR A 1 108 ? 17.141 -10.5 -15.938 1 96.31 108 THR A O 1
ATOM 839 N N . ILE A 1 109 ? 15.258 -10.734 -14.797 1 96.12 109 ILE A N 1
ATOM 840 C CA . ILE A 1 109 ? 14.711 -9.5 -15.344 1 96.12 109 ILE A CA 1
ATOM 841 C C . ILE A 1 109 ? 15.414 -8.297 -14.719 1 96.12 109 ILE A C 1
ATOM 843 O O . ILE A 1 109 ? 15.227 -7.16 -15.156 1 96.12 109 ILE A O 1
ATOM 847 N N . ALA A 1 110 ? 16.156 -8.508 -13.641 1 93.44 110 ALA A N 1
ATOM 848 C CA . ALA A 1 110 ? 16.953 -7.457 -13.023 1 93.44 110 ALA A CA 1
ATOM 849 C C . ALA A 1 110 ? 18.188 -7.137 -13.867 1 93.44 110 ALA A C 1
ATOM 851 O O . ALA A 1 110 ? 18.812 -6.09 -13.695 1 93.44 110 ALA A O 1
ATOM 852 N N . LYS A 1 111 ? 18.531 -8.109 -14.742 1 93.62 111 LYS A N 1
ATOM 853 C CA . LYS A 1 111 ? 19.688 -7.902 -15.594 1 93.62 111 LYS A CA 1
ATOM 854 C C . LYS A 1 111 ? 19.406 -6.855 -16.672 1 93.62 111 LYS A C 1
ATOM 856 O O . LYS A 1 111 ? 18.312 -6.809 -17.219 1 93.62 111 LYS A O 1
ATOM 861 N N . PRO A 1 112 ? 20.516 -6.09 -16.969 1 90.06 112 PRO A N 1
ATOM 862 C CA . PRO A 1 112 ? 20.312 -5.113 -18.031 1 90.06 112 PRO A CA 1
ATOM 863 C C . PRO A 1 112 ? 20.125 -5.773 -19.406 1 90.06 112 PRO A C 1
ATOM 865 O O . PRO A 1 112 ? 20.766 -6.793 -19.688 1 90.06 112 PRO A O 1
ATOM 868 N N . ASN A 1 113 ? 19.359 -5.43 -20.234 1 91.88 113 ASN A N 1
ATOM 869 C CA . ASN A 1 113 ? 19.156 -5.797 -21.641 1 91.88 113 ASN A CA 1
ATOM 870 C C . ASN A 1 113 ? 18.562 -7.195 -21.766 1 91.88 113 ASN A C 1
ATOM 872 O O . ASN A 1 113 ? 18.812 -7.891 -22.766 1 91.88 113 ASN A O 1
ATOM 876 N N . VAL A 1 114 ? 18.016 -7.727 -20.719 1 95.81 114 VAL A N 1
ATOM 877 C CA . VAL A 1 114 ? 17.312 -8.992 -20.844 1 95.81 114 VAL A CA 1
ATOM 878 C C . VAL A 1 114 ? 16.219 -8.883 -21.906 1 95.81 114 VAL A C 1
ATOM 880 O O . VAL A 1 114 ? 15.531 -7.859 -21.984 1 95.81 114 VAL A O 1
ATOM 883 N N . THR A 1 115 ? 16.125 -9.883 -22.766 1 96.56 115 THR A N 1
ATOM 884 C CA . THR A 1 115 ? 15.07 -9.891 -23.766 1 96.56 115 THR A CA 1
ATOM 885 C C . THR A 1 115 ? 13.797 -10.508 -23.203 1 96.56 115 THR A C 1
ATOM 887 O O . THR A 1 115 ? 13.852 -11.266 -22.219 1 96.56 115 THR A O 1
ATOM 890 N N . LEU A 1 116 ? 12.703 -10.156 -23.812 1 96.69 116 LEU A N 1
ATOM 891 C CA . LEU A 1 116 ? 11.43 -10.742 -23.422 1 96.69 116 LEU A CA 1
ATOM 892 C C . LEU A 1 116 ? 11.492 -12.266 -23.484 1 96.69 116 LEU A C 1
ATOM 894 O O . LEU A 1 116 ? 11 -12.945 -22.578 1 96.69 116 LEU A O 1
ATOM 898 N N . MET A 1 117 ? 12.078 -12.82 -24.5 1 95.56 117 MET A N 1
ATOM 899 C CA . MET A 1 117 ? 12.164 -14.266 -24.688 1 95.56 117 MET A CA 1
ATOM 900 C C . MET A 1 117 ? 12.992 -14.906 -23.578 1 95.56 117 MET A C 1
ATOM 902 O O . MET A 1 117 ? 12.656 -15.992 -23.094 1 95.56 117 MET A O 1
ATOM 906 N N . GLU A 1 118 ? 14.07 -14.281 -23.172 1 96.25 118 GLU A N 1
ATOM 907 C CA . GLU A 1 118 ? 14.891 -14.781 -22.078 1 96.25 118 GLU A CA 1
ATOM 908 C C . GLU A 1 118 ? 14.102 -14.812 -20.766 1 96.25 118 GLU A C 1
ATOM 910 O O . GLU A 1 118 ? 14.203 -15.766 -20 1 96.25 118 GLU A O 1
ATOM 915 N N . ALA A 1 119 ? 13.367 -13.719 -20.531 1 97.56 119 ALA A N 1
ATOM 916 C CA . ALA A 1 119 ? 12.539 -13.648 -19.328 1 97.56 119 ALA A CA 1
ATOM 917 C C . ALA A 1 119 ? 11.477 -14.75 -19.328 1 97.56 119 ALA A C 1
ATOM 919 O O . ALA A 1 119 ? 11.273 -15.422 -18.312 1 97.56 119 ALA A O 1
ATOM 920 N N . ILE A 1 120 ? 10.836 -14.992 -20.438 1 97.19 120 ILE A N 1
ATOM 921 C CA . ILE A 1 120 ? 9.758 -15.961 -20.578 1 97.19 120 ILE A CA 1
ATOM 922 C C . ILE A 1 120 ? 10.289 -17.359 -20.297 1 97.19 120 ILE A C 1
ATOM 924 O O . ILE A 1 120 ? 9.609 -18.172 -19.656 1 97.19 120 ILE A O 1
ATOM 928 N N . GLU A 1 121 ? 11.438 -17.641 -20.734 1 95.81 121 GLU A N 1
ATOM 929 C CA . GLU A 1 121 ? 12.023 -18.969 -20.547 1 95.81 121 GLU A CA 1
ATOM 930 C C . GLU A 1 121 ? 12.273 -19.25 -19.062 1 95.81 121 GLU A C 1
ATOM 932 O O . GLU A 1 121 ? 12.453 -20.406 -18.672 1 95.81 121 GLU A O 1
ATOM 937 N N . GLN A 1 122 ? 12.312 -18.219 -18.281 1 96.31 122 GLN A N 1
ATOM 938 C CA . GLN A 1 122 ? 12.555 -18.406 -16.844 1 96.31 122 GLN A CA 1
ATOM 939 C C . GLN A 1 122 ? 11.25 -18.578 -16.078 1 96.31 122 GLN A C 1
ATOM 941 O O . GLN A 1 122 ? 11.25 -18.719 -14.859 1 96.31 122 GLN A O 1
ATOM 946 N N . ILE A 1 123 ? 10.148 -18.578 -16.812 1 98.06 123 ILE A N 1
ATOM 947 C CA . ILE A 1 123 ? 8.875 -18.875 -16.172 1 98.06 123 ILE A CA 1
ATOM 948 C C . ILE A 1 123 ? 8.742 -20.391 -15.977 1 98.06 123 ILE A C 1
ATOM 950 O O . ILE A 1 123 ? 8.672 -21.141 -16.953 1 98.06 123 ILE A O 1
ATOM 954 N N . ASP A 1 124 ? 8.75 -20.766 -14.797 1 96.75 124 ASP A N 1
ATOM 955 C CA . ASP A 1 124 ? 8.648 -22.172 -14.414 1 96.75 124 ASP A CA 1
ATOM 956 C C . ASP A 1 124 ? 7.188 -22.625 -14.359 1 96.75 124 ASP A C 1
ATOM 958 O O . ASP A 1 124 ? 6.344 -21.938 -13.781 1 96.75 124 ASP A O 1
ATOM 962 N N . ILE A 1 125 ? 6.875 -23.781 -14.977 1 98.06 125 ILE A N 1
ATOM 963 C CA . ILE A 1 125 ? 5.516 -24.312 -14.961 1 98.06 125 ILE A CA 1
ATOM 964 C C . ILE A 1 125 ? 5.441 -25.5 -14.008 1 98.06 125 ILE A C 1
ATOM 966 O O . ILE A 1 125 ? 4.582 -25.547 -13.125 1 98.06 125 ILE A O 1
ATOM 970 N N . GLY A 1 126 ? 6.363 -26.422 -14.133 1 97.56 126 GLY A N 1
ATOM 971 C CA . GLY A 1 126 ? 6.352 -27.641 -13.336 1 97.56 126 GLY A CA 1
ATOM 972 C C . GLY A 1 126 ? 6.57 -27.391 -11.859 1 97.56 126 GLY A C 1
ATOM 973 O O . GLY A 1 126 ? 5.871 -27.953 -11.016 1 97.56 126 GLY A O 1
ATOM 974 N N . GLY A 1 127 ? 7.57 -26.547 -11.562 1 97.62 127 GLY A N 1
ATOM 975 C CA . GLY A 1 127 ? 7.926 -26.234 -10.18 1 97.62 127 GLY A CA 1
ATOM 976 C C . GLY A 1 127 ? 6.75 -25.75 -9.359 1 97.62 127 GLY A C 1
ATOM 977 O O . GLY A 1 127 ? 6.355 -26.391 -8.383 1 97.62 127 GLY A O 1
ATOM 978 N N . PRO A 1 128 ? 6.172 -24.625 -9.82 1 98.44 128 PRO A N 1
ATOM 979 C CA . PRO A 1 128 ? 5.012 -24.141 -9.078 1 98.44 128 PRO A CA 1
ATOM 980 C C . PRO A 1 128 ? 3.893 -25.172 -8.977 1 98.44 128 PRO A C 1
ATOM 982 O O . PRO A 1 128 ? 3.207 -25.234 -7.953 1 98.44 128 PRO A O 1
ATOM 985 N N . THR A 1 129 ? 3.709 -25.969 -9.977 1 98.69 129 THR A N 1
ATOM 986 C CA . THR A 1 129 ? 2.637 -26.953 -9.969 1 98.69 129 THR A CA 1
ATOM 987 C C . THR A 1 129 ? 2.867 -28 -8.875 1 98.69 129 THR A C 1
ATOM 989 O O . THR A 1 129 ? 1.951 -28.312 -8.109 1 98.69 129 THR A O 1
ATOM 992 N N . MET A 1 130 ? 4.086 -28.516 -8.789 1 98.69 130 MET A N 1
ATOM 993 C CA . MET A 1 130 ? 4.41 -29.5 -7.762 1 98.69 130 MET A CA 1
ATOM 994 C C . MET A 1 130 ? 4.27 -28.891 -6.371 1 98.69 130 MET A C 1
ATOM 996 O O . MET A 1 130 ? 3.723 -29.516 -5.465 1 98.69 130 MET A O 1
ATOM 1000 N N . LEU A 1 131 ? 4.723 -27.656 -6.234 1 98.81 131 LEU A N 1
ATOM 1001 C CA . LEU A 1 131 ? 4.66 -26.969 -4.949 1 98.81 131 LEU A CA 1
ATOM 1002 C C . LEU A 1 131 ? 3.213 -26.766 -4.508 1 98.81 131 LEU A C 1
ATOM 1004 O O . LEU A 1 131 ? 2.857 -27.078 -3.369 1 98.81 131 LEU A O 1
ATOM 1008 N N . ARG A 1 132 ? 2.43 -26.281 -5.387 1 98.75 132 ARG A N 1
ATOM 1009 C CA . ARG A 1 132 ? 1.029 -26.016 -5.07 1 98.75 132 ARG A CA 1
ATOM 1010 C C . ARG A 1 132 ? 0.296 -27.312 -4.73 1 98.75 132 ARG A C 1
ATOM 1012 O O . ARG A 1 132 ? -0.497 -27.359 -3.787 1 98.75 132 ARG A O 1
ATOM 1019 N N . ALA A 1 133 ? 0.557 -28.344 -5.512 1 98.88 133 ALA A N 1
ATOM 1020 C CA . ALA A 1 133 ? -0.059 -29.656 -5.246 1 98.88 133 ALA A CA 1
ATOM 1021 C C . ALA A 1 133 ? 0.315 -30.156 -3.859 1 98.88 133 ALA A C 1
ATOM 1023 O O . ALA A 1 133 ? -0.553 -30.578 -3.094 1 98.88 133 ALA A O 1
ATOM 1024 N N . ALA A 1 134 ? 1.582 -30.062 -3.574 1 98.88 134 ALA A N 1
ATOM 1025 C CA . ALA A 1 134 ? 2.078 -30.516 -2.277 1 98.88 134 ALA A CA 1
ATOM 1026 C C . ALA A 1 134 ? 1.479 -29.688 -1.142 1 98.88 134 ALA A C 1
ATOM 1028 O O . ALA A 1 134 ? 1.056 -30.25 -0.123 1 98.88 134 ALA A O 1
ATOM 1029 N N . ALA A 1 135 ? 1.46 -28.391 -1.328 1 98.88 135 ALA A N 1
ATOM 1030 C CA . ALA A 1 135 ? 0.936 -27.5 -0.304 1 98.88 135 ALA A CA 1
ATOM 1031 C C . ALA A 1 135 ? -0.558 -27.719 -0.09 1 98.88 135 ALA A C 1
ATOM 1033 O O . ALA A 1 135 ? -1.04 -27.688 1.045 1 98.88 135 ALA A O 1
ATOM 1034 N N . LYS A 1 136 ? -1.3 -27.875 -1.207 1 98.69 136 LYS A N 1
ATOM 1035 C CA . LYS A 1 136 ? -2.717 -28.219 -1.091 1 98.69 136 LYS A CA 1
ATOM 1036 C C . LYS A 1 136 ? -2.918 -29.469 -0.245 1 98.69 136 LYS A C 1
ATOM 1038 O O . LYS A 1 136 ? -3.861 -29.547 0.545 1 98.69 136 LYS A O 1
ATOM 1043 N N . ASN A 1 137 ? -2.057 -30.406 -0.386 1 98.69 137 ASN A N 1
ATOM 1044 C CA . ASN A 1 137 ? -2.172 -31.688 0.294 1 98.69 137 ASN A CA 1
ATOM 1045 C C . ASN A 1 137 ? -1.229 -31.781 1.489 1 98.69 137 ASN A C 1
ATOM 1047 O O . ASN A 1 137 ? -0.72 -32.844 1.807 1 98.69 137 ASN A O 1
ATOM 1051 N N . HIS A 1 138 ? -1.07 -30.703 2.203 1 98.75 138 HIS A N 1
ATOM 1052 C CA . HIS A 1 138 ? -0.079 -30.609 3.27 1 98.75 138 HIS A CA 1
ATOM 1053 C C . HIS A 1 138 ? -0.435 -31.516 4.434 1 98.75 138 HIS A C 1
ATOM 1055 O O . HIS A 1 138 ? 0.395 -31.766 5.312 1 98.75 138 HIS A O 1
ATOM 1061 N N . ALA A 1 139 ? -1.628 -32.031 4.512 1 98.06 139 ALA A N 1
ATOM 1062 C CA . ALA A 1 139 ? -1.963 -33.031 5.527 1 98.06 139 ALA A CA 1
ATOM 1063 C C . ALA A 1 139 ? -1.067 -34.25 5.41 1 98.06 139 ALA A C 1
ATOM 1065 O O . ALA A 1 139 ? -0.812 -34.938 6.402 1 98.06 139 ALA A O 1
ATOM 1066 N N . TYR A 1 140 ? -0.489 -34.531 4.137 1 98.06 140 TYR A N 1
ATOM 1067 C CA . TYR A 1 140 ? 0.254 -35.75 3.883 1 98.06 140 TYR A CA 1
ATOM 1068 C C . TYR A 1 140 ? 1.622 -35.438 3.283 1 98.06 140 TYR A C 1
ATOM 1070 O O . TYR A 1 140 ? 2.518 -36.281 3.303 1 98.06 140 TYR A O 1
ATOM 1078 N N . VAL A 1 141 ? 1.807 -34.25 2.729 1 98.81 141 VAL A N 1
ATOM 1079 C CA . VAL A 1 141 ? 3.018 -33.969 1.97 1 98.81 141 VAL A CA 1
ATOM 1080 C C . VAL A 1 141 ? 3.713 -32.719 2.568 1 98.81 141 VAL A C 1
ATOM 1082 O O . VAL A 1 141 ? 3.064 -31.734 2.877 1 98.81 141 VAL A O 1
ATOM 1085 N N . THR A 1 142 ? 4.992 -32.75 2.77 1 98.88 142 THR A N 1
ATOM 1086 C CA . THR A 1 142 ? 5.809 -31.641 3.217 1 98.88 142 THR A CA 1
ATOM 1087 C C . THR A 1 142 ? 6.414 -30.906 2.023 1 98.88 142 THR A C 1
ATOM 1089 O O . THR A 1 142 ? 7.137 -31.5 1.223 1 98.88 142 THR A O 1
ATOM 1092 N N . ALA A 1 143 ? 6.074 -29.703 1.867 1 98.81 143 ALA A N 1
ATOM 1093 C CA . ALA A 1 143 ? 6.605 -28.891 0.78 1 98.81 143 ALA A CA 1
ATOM 1094 C C . ALA A 1 143 ? 7.609 -27.859 1.303 1 98.81 143 ALA A C 1
ATOM 1096 O O . ALA A 1 143 ? 7.332 -27.156 2.27 1 98.81 143 ALA A O 1
ATOM 1097 N N . VAL A 1 144 ? 8.797 -27.766 0.714 1 98.81 144 VAL A N 1
ATOM 1098 C CA . VAL A 1 144 ? 9.867 -26.891 1.172 1 98.81 144 VAL A CA 1
ATOM 1099 C C . VAL A 1 144 ? 10.352 -26.031 0.013 1 98.81 144 VAL A C 1
ATOM 1101 O O . VAL A 1 144 ? 10.773 -26.547 -1.024 1 98.81 144 VAL A O 1
ATOM 1104 N N . VAL A 1 145 ? 10.328 -24.766 0.161 1 98.44 145 VAL A N 1
ATOM 1105 C CA . VAL A 1 145 ? 10.742 -23.859 -0.912 1 98.44 145 VAL A CA 1
ATOM 1106 C C . VAL A 1 145 ? 11.992 -23.109 -0.492 1 98.44 145 VAL A C 1
ATOM 1108 O O . VAL A 1 145 ? 12.68 -22.516 -1.33 1 98.44 145 VAL A O 1
ATOM 1111 N N . ASP A 1 146 ? 12.383 -23.109 0.768 1 97.75 146 ASP A N 1
ATOM 1112 C CA . ASP A 1 146 ? 13.422 -22.266 1.355 1 97.75 146 ASP A CA 1
ATOM 1113 C C . ASP A 1 146 ? 14.492 -23.109 2.039 1 97.75 146 ASP A C 1
ATOM 1115 O O . ASP A 1 146 ? 14.203 -23.844 2.98 1 97.75 146 ASP A O 1
ATOM 1119 N N . PRO A 1 147 ? 15.727 -22.922 1.623 1 98.12 147 PRO A N 1
ATOM 1120 C CA . PRO A 1 147 ? 16.812 -23.688 2.264 1 98.12 147 PRO A CA 1
ATOM 1121 C C . PRO A 1 147 ? 16.859 -23.484 3.777 1 98.12 147 PRO A C 1
ATOM 1123 O O . PRO A 1 147 ? 17.281 -24.375 4.508 1 98.12 147 PRO A O 1
ATOM 1126 N N . ALA A 1 148 ? 16.391 -22.391 4.262 1 97.56 148 ALA A N 1
ATOM 1127 C CA . ALA A 1 148 ? 16.406 -22.094 5.691 1 97.56 148 ALA A CA 1
ATOM 1128 C C . ALA A 1 148 ? 15.523 -23.062 6.469 1 97.56 148 ALA A C 1
ATOM 1130 O O . ALA A 1 148 ? 15.641 -23.188 7.691 1 97.56 148 ALA A O 1
ATOM 1131 N N . ASP A 1 149 ? 14.633 -23.812 5.82 1 98.5 149 ASP A N 1
ATOM 1132 C CA . ASP A 1 149 ? 13.688 -24.703 6.492 1 98.5 149 ASP A CA 1
ATOM 1133 C C . ASP A 1 149 ? 14.211 -26.141 6.516 1 98.5 149 ASP A C 1
ATOM 1135 O O . ASP A 1 149 ? 13.609 -27.016 7.152 1 98.5 149 ASP A O 1
ATOM 1139 N N . TYR A 1 150 ? 15.367 -26.422 5.816 1 98.75 150 TYR A N 1
ATOM 1140 C CA . TYR A 1 150 ? 15.898 -27.766 5.73 1 98.75 150 TYR A CA 1
ATOM 1141 C C . TYR A 1 150 ? 16.141 -28.359 7.117 1 98.75 150 TYR A C 1
ATOM 1143 O O . TYR A 1 150 ? 15.727 -29.484 7.402 1 98.75 150 TYR A O 1
ATOM 1151 N N . HIS A 1 151 ? 16.734 -27.547 7.965 1 98.38 151 HIS A N 1
ATOM 1152 C CA . HIS A 1 151 ? 17.109 -28.016 9.297 1 98.38 151 HIS A CA 1
ATOM 1153 C C . HIS A 1 151 ? 15.883 -28.406 10.102 1 98.38 151 HIS A C 1
ATOM 1155 O O . HIS A 1 151 ? 15.875 -29.453 10.758 1 98.38 151 HIS A O 1
ATOM 1161 N N . LEU A 1 152 ? 14.883 -27.578 10.086 1 98.5 152 LEU A N 1
ATOM 1162 C CA . LEU A 1 152 ? 13.656 -27.844 10.836 1 98.5 152 LEU A CA 1
ATOM 1163 C C . LEU A 1 152 ? 13.023 -29.156 10.398 1 98.5 152 LEU A C 1
ATOM 1165 O O . LEU A 1 152 ? 12.578 -29.938 11.242 1 98.5 152 LEU A O 1
ATOM 1169 N N . VAL A 1 153 ? 12.953 -29.453 9.125 1 98.81 153 VAL A N 1
ATOM 1170 C CA . VAL A 1 153 ? 12.344 -30.656 8.57 1 98.81 153 VAL A CA 1
ATOM 1171 C C . VAL A 1 153 ? 13.117 -31.891 9.031 1 98.81 153 VAL A C 1
ATOM 1173 O O . VAL A 1 153 ? 12.523 -32.844 9.539 1 98.81 153 VAL A O 1
ATOM 1176 N N . ILE A 1 154 ? 14.453 -31.844 8.969 1 98.75 154 ILE A N 1
ATOM 1177 C CA . ILE A 1 154 ? 15.297 -32.969 9.352 1 98.75 154 ILE A CA 1
ATOM 1178 C C . ILE A 1 154 ? 15.18 -33.219 10.852 1 98.75 154 ILE A C 1
ATOM 1180 O O . ILE A 1 154 ? 15.055 -34.375 11.289 1 98.75 154 ILE A O 1
ATOM 1184 N N . GLU A 1 155 ? 15.211 -32.125 11.562 1 98.69 155 GLU A N 1
ATOM 1185 C CA . GLU A 1 155 ? 15.125 -32.25 13.016 1 98.69 155 GLU A CA 1
ATOM 1186 C C . GLU A 1 155 ? 13.844 -32.969 13.438 1 98.69 155 GLU A C 1
ATOM 1188 O O . GLU A 1 155 ? 13.859 -33.844 14.297 1 98.69 155 GLU A O 1
ATOM 1193 N N . GLN A 1 156 ? 12.734 -32.625 12.844 1 98.69 156 GLN A N 1
ATOM 1194 C CA . GLN A 1 156 ? 11.461 -33.219 13.227 1 98.69 156 GLN A CA 1
ATOM 1195 C C . GLN A 1 156 ? 11.383 -34.656 12.758 1 98.69 156 GLN A C 1
ATOM 1197 O O . GLN A 1 156 ? 10.812 -35.5 13.453 1 98.69 156 GLN A O 1
ATOM 1202 N N . LEU A 1 157 ? 11.953 -34.969 11.617 1 98.56 157 LEU A N 1
ATOM 1203 C CA . LEU A 1 157 ? 11.984 -36.344 11.156 1 98.56 157 LEU A CA 1
ATOM 1204 C C . LEU A 1 157 ? 12.773 -37.219 12.117 1 98.56 157 LEU A C 1
ATOM 1206 O O . LEU A 1 157 ? 12.375 -38.375 12.406 1 98.56 157 LEU A O 1
ATOM 1210 N N . LYS A 1 158 ? 13.875 -36.719 12.602 1 98.31 158 LYS A N 1
ATOM 1211 C CA . LYS A 1 158 ? 14.711 -37.469 13.531 1 98.31 158 LYS A CA 1
ATOM 1212 C C . LYS A 1 158 ? 14.031 -37.625 14.883 1 98.31 158 LYS A C 1
ATOM 1214 O O . LYS A 1 158 ? 14.094 -38.688 15.5 1 98.31 158 LYS A O 1
ATOM 1219 N N . GLN A 1 159 ? 13.406 -36.562 15.25 1 98.19 159 GLN A N 1
ATOM 1220 C CA . GLN A 1 159 ? 12.844 -36.531 16.594 1 98.19 159 GLN A CA 1
ATOM 1221 C C . GLN A 1 159 ? 11.516 -37.25 16.656 1 98.19 159 GLN A C 1
ATOM 1223 O O . GLN A 1 159 ? 11.234 -37.969 17.641 1 98.19 159 GLN A O 1
ATOM 1228 N N . TYR A 1 160 ? 10.641 -37.062 15.68 1 97.81 160 TYR A N 1
ATOM 1229 C CA . TYR A 1 160 ? 9.266 -37.531 15.781 1 97.81 160 TYR A CA 1
ATOM 1230 C C . TYR A 1 160 ? 8.992 -38.625 14.727 1 97.81 160 TYR A C 1
ATOM 1232 O O . TYR A 1 160 ? 7.93 -39.25 14.734 1 97.81 160 TYR A O 1
ATOM 1240 N N . GLY A 1 161 ? 9.906 -38.844 13.82 1 96.69 161 GLY A N 1
ATOM 1241 C CA . GLY A 1 161 ? 9.703 -39.781 12.734 1 96.69 161 GLY A CA 1
ATOM 1242 C C . GLY A 1 161 ? 8.875 -39.219 11.594 1 96.69 161 GLY A C 1
ATOM 1243 O O . GLY A 1 161 ? 8.641 -39.906 10.594 1 96.69 161 GLY A O 1
ATOM 1244 N N . GLU A 1 162 ? 8.359 -38.031 11.766 1 97.25 162 GLU A N 1
ATOM 1245 C CA . GLU A 1 162 ? 7.59 -37.312 10.75 1 97.25 162 GLU A CA 1
ATOM 1246 C C . GLU A 1 162 ? 7.703 -35.781 10.945 1 97.25 162 GLU A C 1
ATOM 1248 O O . GLU A 1 162 ? 8.156 -35.312 11.984 1 97.25 162 GLU A O 1
ATOM 1253 N N . VAL A 1 163 ? 7.402 -35.062 9.945 1 98.62 163 VAL A N 1
ATOM 1254 C CA . VAL A 1 163 ? 7.207 -33.625 10.102 1 98.62 163 VAL A CA 1
ATOM 1255 C C . VAL A 1 163 ? 5.816 -33.344 10.672 1 98.62 163 VAL A C 1
ATOM 1257 O O . VAL A 1 163 ? 4.816 -33.844 10.141 1 98.62 163 VAL A O 1
ATOM 1260 N N . LEU A 1 164 ? 5.719 -32.625 11.656 1 98.5 164 LEU A N 1
ATOM 1261 C CA . LEU A 1 164 ? 4.457 -32.375 12.359 1 98.5 164 LEU A CA 1
ATOM 1262 C C . LEU A 1 164 ? 3.475 -31.641 11.469 1 98.5 164 LEU A C 1
ATOM 1264 O O . LEU A 1 164 ? 3.879 -30.812 10.641 1 98.5 164 LEU A O 1
ATOM 1268 N N . LEU A 1 165 ? 2.178 -31.938 11.68 1 98.31 165 LEU A N 1
ATOM 1269 C CA . LEU A 1 165 ? 1.125 -31.328 10.867 1 98.31 165 LEU A CA 1
ATOM 1270 C C . LEU A 1 165 ? 1.197 -29.812 10.914 1 98.31 165 LEU A C 1
ATOM 1272 O O . LEU A 1 165 ? 1.022 -29.141 9.898 1 98.31 165 LEU A O 1
ATOM 1276 N N . GLU A 1 166 ? 1.402 -29.234 12.102 1 98.25 166 GLU A N 1
ATOM 1277 C CA . GLU A 1 166 ? 1.495 -27.797 12.258 1 98.25 166 GLU A CA 1
ATOM 1278 C C . GLU A 1 166 ? 2.621 -27.219 11.406 1 98.25 166 GLU A C 1
ATOM 1280 O O . GLU A 1 166 ? 2.459 -26.156 10.781 1 98.25 166 GLU A O 1
ATOM 1285 N N . THR A 1 167 ? 3.713 -27.922 11.398 1 98.69 167 THR A N 1
ATOM 1286 C CA . THR A 1 167 ? 4.855 -27.5 10.594 1 98.69 167 THR A CA 1
ATOM 1287 C C . THR A 1 167 ? 4.547 -27.625 9.109 1 98.69 167 THR A C 1
ATOM 1289 O O . THR A 1 167 ? 4.848 -26.703 8.328 1 98.69 167 THR A O 1
ATOM 1292 N N . ARG A 1 168 ? 3.955 -28.734 8.664 1 98.88 168 ARG A N 1
ATOM 1293 C CA . ARG A 1 168 ? 3.592 -28.906 7.266 1 98.88 168 ARG A CA 1
ATOM 1294 C C . ARG A 1 168 ? 2.639 -27.812 6.809 1 98.88 168 ARG A C 1
ATOM 1296 O O . ARG A 1 168 ? 2.75 -27.312 5.688 1 98.88 168 ARG A O 1
ATOM 1303 N N . ARG A 1 169 ? 1.709 -27.453 7.699 1 98.75 169 ARG A N 1
ATOM 1304 C CA . ARG A 1 169 ? 0.758 -26.391 7.387 1 98.75 169 ARG A CA 1
ATOM 1305 C C . ARG A 1 169 ? 1.464 -25.047 7.242 1 98.75 169 ARG A C 1
ATOM 1307 O O . ARG A 1 169 ? 1.157 -24.266 6.332 1 98.75 169 ARG A O 1
ATOM 1314 N N . ALA A 1 170 ? 2.357 -24.75 8.117 1 98.75 170 ALA A N 1
ATOM 1315 C CA . ALA A 1 170 ? 3.129 -23.516 8.047 1 98.75 170 ALA A CA 1
ATOM 1316 C C . ALA A 1 170 ? 3.957 -23.469 6.762 1 98.75 170 ALA A C 1
ATOM 1318 O O . ALA A 1 170 ? 4.047 -22.422 6.117 1 98.75 170 ALA A O 1
ATOM 1319 N N . LEU A 1 171 ? 4.551 -24.578 6.414 1 98.88 171 LEU A N 1
ATOM 1320 C CA . LEU A 1 171 ? 5.344 -24.641 5.188 1 98.88 171 LEU A CA 1
ATOM 1321 C C . LEU A 1 171 ? 4.453 -24.484 3.959 1 98.88 171 LEU A C 1
ATOM 1323 O O . LEU A 1 171 ? 4.863 -23.891 2.963 1 98.88 171 LEU A O 1
ATOM 1327 N N . ALA A 1 172 ? 3.236 -25.078 4.023 1 98.88 172 ALA A N 1
ATOM 1328 C CA . ALA A 1 172 ? 2.281 -24.922 2.928 1 98.88 172 ALA A CA 1
ATOM 1329 C C . ALA A 1 172 ? 1.927 -23.453 2.719 1 98.88 172 ALA A C 1
ATOM 1331 O O . ALA A 1 172 ? 1.862 -22.969 1.581 1 98.88 172 ALA A O 1
ATOM 1332 N N . ALA A 1 173 ? 1.71 -22.719 3.822 1 98.81 173 ALA A N 1
ATOM 1333 C CA . ALA A 1 173 ? 1.462 -21.281 3.738 1 98.81 173 ALA A CA 1
ATOM 1334 C C . ALA A 1 173 ? 2.631 -20.562 3.07 1 98.81 173 ALA A C 1
ATOM 1336 O O . ALA A 1 173 ? 2.426 -19.688 2.219 1 98.81 173 ALA A O 1
ATOM 1337 N N . LYS A 1 174 ? 3.811 -20.953 3.457 1 98.5 174 LYS A N 1
ATOM 1338 C CA . LYS A 1 174 ? 5.02 -20.375 2.891 1 98.5 174 LYS A CA 1
ATOM 1339 C C . LYS A 1 174 ? 5.125 -20.656 1.396 1 98.5 174 LYS A C 1
ATOM 1341 O O . LYS A 1 174 ? 5.578 -19.797 0.627 1 98.5 174 LYS A O 1
ATOM 1346 N N . VAL A 1 175 ? 4.711 -21.797 0.984 1 98.88 175 VAL A N 1
ATOM 1347 C CA . VAL A 1 175 ? 4.727 -22.188 -0.424 1 98.88 175 VAL A CA 1
ATOM 1348 C C . VAL A 1 175 ? 3.818 -21.25 -1.223 1 98.88 175 VAL A C 1
ATOM 1350 O O . VAL A 1 175 ? 4.223 -20.719 -2.258 1 98.88 175 VAL A O 1
ATOM 1353 N N . PHE A 1 176 ? 2.611 -21.078 -0.749 1 98.81 176 PHE A N 1
ATOM 1354 C CA . PHE A 1 176 ? 1.689 -20.234 -1.501 1 98.81 176 PHE A CA 1
ATOM 1355 C C . PHE A 1 176 ? 2.143 -18.781 -1.479 1 98.81 176 PHE A C 1
ATOM 1357 O O . PHE A 1 176 ? 1.938 -18.047 -2.449 1 98.81 176 PHE A O 1
ATOM 1364 N N . ARG A 1 177 ? 2.797 -18.297 -0.405 1 98.75 177 ARG A N 1
ATOM 1365 C CA . ARG A 1 177 ? 3.416 -16.969 -0.441 1 98.75 177 ARG A CA 1
ATOM 1366 C C . ARG A 1 177 ? 4.492 -16.906 -1.518 1 98.75 177 ARG A C 1
ATOM 1368 O O . ARG A 1 177 ? 4.594 -15.906 -2.24 1 98.75 177 ARG A O 1
ATOM 1375 N N . HIS A 1 178 ? 5.25 -17.969 -1.62 1 98.56 178 HIS A N 1
ATOM 1376 C CA . HIS A 1 178 ? 6.336 -18.031 -2.59 1 98.56 178 HIS A CA 1
ATOM 1377 C C . HIS A 1 178 ? 5.801 -18.016 -4.02 1 98.56 178 HIS A C 1
ATOM 1379 O O . HIS A 1 178 ? 6.293 -17.266 -4.859 1 98.56 178 HIS A O 1
ATOM 1385 N N . THR A 1 179 ? 4.789 -18.797 -4.305 1 98.56 179 THR A N 1
ATOM 1386 C CA . THR A 1 179 ? 4.238 -18.859 -5.652 1 98.56 179 THR A CA 1
ATOM 1387 C C . THR A 1 179 ? 3.477 -17.578 -5.988 1 98.56 179 THR A C 1
ATOM 1389 O O . THR A 1 179 ? 3.488 -17.125 -7.133 1 98.56 179 THR A O 1
ATOM 1392 N N . ALA A 1 180 ? 2.791 -17 -4.992 1 98.62 180 ALA A N 1
ATOM 1393 C CA . ALA A 1 180 ? 2.125 -15.727 -5.203 1 98.62 180 ALA A CA 1
ATOM 1394 C C . ALA A 1 180 ? 3.131 -14.641 -5.582 1 98.62 180 ALA A C 1
ATOM 1396 O O . ALA A 1 180 ? 2.906 -13.875 -6.527 1 98.62 180 ALA A O 1
ATOM 1397 N N . ALA A 1 181 ? 4.207 -14.586 -4.844 1 98.5 181 ALA A N 1
ATOM 1398 C CA . ALA A 1 181 ? 5.25 -13.602 -5.125 1 98.5 181 ALA A CA 1
ATOM 1399 C C . ALA A 1 181 ? 5.844 -13.812 -6.516 1 98.5 181 ALA A C 1
ATOM 1401 O O . ALA A 1 181 ? 6.059 -12.852 -7.258 1 98.5 181 ALA A O 1
ATOM 1402 N N . TYR A 1 182 ? 6.102 -15.07 -6.84 1 98.44 182 TYR A N 1
ATOM 1403 C CA . TYR A 1 182 ? 6.672 -15.445 -8.125 1 98.44 182 TYR A CA 1
ATOM 1404 C C . TYR A 1 182 ? 5.785 -14.984 -9.273 1 98.44 182 TYR A C 1
ATOM 1406 O O . TYR A 1 182 ? 6.262 -14.328 -10.203 1 98.44 182 TYR A O 1
ATOM 1414 N N . ASP A 1 183 ? 4.504 -15.219 -9.195 1 98.5 183 ASP A N 1
ATOM 1415 C CA . ASP A 1 183 ? 3.576 -14.836 -10.258 1 98.5 183 ASP A CA 1
ATOM 1416 C C . ASP A 1 183 ? 3.354 -13.328 -10.273 1 98.5 183 ASP A C 1
ATOM 1418 O O . ASP A 1 183 ? 3.123 -12.742 -11.336 1 98.5 183 ASP A O 1
ATOM 1422 N N . ALA A 1 184 ? 3.387 -12.719 -9.102 1 98.5 184 ALA A N 1
ATOM 1423 C CA . ALA A 1 184 ? 3.242 -11.266 -9.055 1 98.5 184 ALA A CA 1
ATOM 1424 C C . ALA A 1 184 ? 4.355 -10.578 -9.836 1 98.5 184 ALA A C 1
ATOM 1426 O O . ALA A 1 184 ? 4.117 -9.594 -10.539 1 98.5 184 ALA A O 1
ATOM 1427 N N . MET A 1 185 ? 5.559 -11.078 -9.773 1 98.25 185 MET A N 1
ATOM 1428 C CA . MET A 1 185 ? 6.695 -10.523 -10.5 1 98.25 185 MET A CA 1
ATOM 1429 C C . MET A 1 185 ? 6.52 -10.703 -12.008 1 98.25 185 MET A C 1
ATOM 1431 O O . MET A 1 185 ? 6.789 -9.789 -12.781 1 98.25 185 MET A O 1
ATOM 1435 N N . ILE A 1 186 ? 6.07 -11.867 -12.383 1 98.69 186 ILE A N 1
ATOM 1436 C CA . ILE A 1 186 ? 5.84 -12.141 -13.797 1 98.69 186 ILE A CA 1
ATOM 1437 C C . ILE A 1 186 ? 4.73 -11.242 -14.336 1 98.69 186 ILE A C 1
ATOM 1439 O O . ILE A 1 186 ? 4.867 -10.648 -15.406 1 98.69 186 ILE A O 1
ATOM 1443 N N . ALA A 1 187 ? 3.646 -11.164 -13.555 1 98.62 187 ALA A N 1
ATOM 1444 C CA . ALA A 1 187 ? 2.512 -10.328 -13.93 1 98.62 187 ALA A CA 1
ATOM 1445 C C . ALA A 1 187 ? 2.943 -8.875 -14.133 1 98.62 187 ALA A C 1
ATOM 1447 O O . ALA A 1 187 ? 2.584 -8.25 -15.133 1 98.62 187 ALA A O 1
ATOM 1448 N N . GLN A 1 188 ? 3.697 -8.367 -13.203 1 97.06 188 GLN A N 1
ATOM 1449 C CA . GLN A 1 188 ? 4.164 -6.984 -13.305 1 97.06 188 GLN A CA 1
ATOM 1450 C C . GLN A 1 188 ? 5.023 -6.789 -14.555 1 97.06 188 GLN A C 1
ATOM 1452 O O . GLN A 1 188 ? 4.867 -5.805 -15.273 1 97.06 188 GLN A O 1
ATOM 1457 N N . TYR A 1 189 ? 5.926 -7.688 -14.812 1 97.62 189 TYR A N 1
ATOM 1458 C CA . TYR A 1 189 ? 6.832 -7.605 -15.953 1 97.62 189 TYR A CA 1
ATOM 1459 C C . TYR A 1 189 ? 6.051 -7.582 -17.266 1 97.62 189 TYR A C 1
ATOM 1461 O O . TYR A 1 189 ? 6.262 -6.703 -18.109 1 97.62 189 TYR A O 1
ATOM 1469 N N . LEU A 1 190 ? 5.121 -8.531 -17.391 1 98.5 190 LEU A N 1
ATOM 1470 C CA . LEU A 1 190 ? 4.363 -8.633 -18.625 1 98.5 190 LEU A CA 1
ATOM 1471 C C . LEU A 1 190 ? 3.385 -7.473 -18.766 1 98.5 190 LEU A C 1
ATOM 1473 O O . LEU A 1 190 ? 3.123 -7.004 -19.875 1 98.5 190 LEU A O 1
ATOM 1477 N N . THR A 1 191 ? 2.793 -7.027 -17.703 1 98.38 191 THR A N 1
ATOM 1478 C CA . THR A 1 191 ? 1.894 -5.879 -17.734 1 98.38 191 THR A CA 1
ATOM 1479 C C . THR A 1 191 ? 2.625 -4.629 -18.219 1 98.38 191 THR A C 1
ATOM 1481 O O . THR A 1 191 ? 2.088 -3.867 -19.016 1 98.38 191 THR A O 1
ATOM 1484 N N . ASN A 1 192 ? 3.863 -4.465 -17.734 1 95.94 192 ASN A N 1
ATOM 1485 C CA . ASN A 1 192 ? 4.684 -3.352 -18.203 1 95.94 192 ASN A CA 1
ATOM 1486 C C . ASN A 1 192 ? 5 -3.473 -19.688 1 95.94 192 ASN A C 1
ATOM 1488 O O . ASN A 1 192 ? 4.988 -2.477 -20.406 1 95.94 192 ASN A O 1
ATOM 1492 N N . ILE A 1 193 ? 5.262 -4.66 -20.125 1 97 193 ILE A N 1
ATOM 1493 C CA . ILE A 1 193 ? 5.613 -4.918 -21.516 1 97 193 ILE A CA 1
ATOM 1494 C C . ILE A 1 193 ? 4.453 -4.516 -22.422 1 97 193 ILE A C 1
ATOM 1496 O O . ILE A 1 193 ? 4.664 -3.957 -23.5 1 97 193 ILE A O 1
ATOM 1500 N N . VAL A 1 194 ? 3.262 -4.754 -21.969 1 97.75 194 VAL A N 1
ATOM 1501 C CA . VAL A 1 194 ? 2.123 -4.48 -22.844 1 97.75 194 VAL A CA 1
ATOM 1502 C C . VAL A 1 194 ? 1.614 -3.062 -22.609 1 97.75 194 VAL A C 1
ATOM 1504 O O . VAL A 1 194 ? 0.62 -2.643 -23.203 1 97.75 194 VAL A O 1
ATOM 1507 N N . GLY A 1 195 ? 2.168 -2.342 -21.688 1 96.44 195 GLY A N 1
ATOM 1508 C CA . GLY A 1 195 ? 1.894 -0.928 -21.484 1 96.44 195 GLY A CA 1
ATOM 1509 C C . GLY A 1 195 ? 0.619 -0.674 -20.703 1 96.44 195 GLY A C 1
ATOM 1510 O O . GLY A 1 195 ? 0.007 0.388 -20.828 1 96.44 195 GLY A O 1
ATOM 1511 N N . GLU A 1 196 ? 0.173 -1.725 -19.953 1 95.31 196 GLU A N 1
ATOM 1512 C CA . GLU A 1 196 ? -1.001 -1.551 -19.109 1 95.31 196 GLU A CA 1
ATOM 1513 C C . GLU A 1 196 ? -0.627 -0.905 -17.766 1 95.31 196 GLU A C 1
ATOM 1515 O O . GLU A 1 196 ? 0.227 -1.418 -17.047 1 95.31 196 GLU A O 1
ATOM 1520 N N . THR A 1 197 ? -1.18 0.273 -17.312 1 93.5 197 THR A N 1
ATOM 1521 C CA . THR A 1 197 ? -0.748 1.028 -16.156 1 93.5 197 THR A CA 1
ATOM 1522 C C . THR A 1 197 ? -1.601 0.678 -14.93 1 93.5 197 THR A C 1
ATOM 1524 O O . THR A 1 197 ? -1.076 0.487 -13.836 1 93.5 197 THR A O 1
ATOM 1527 N N . TYR A 1 198 ? -2.887 0.661 -14.984 1 96.75 198 TYR A N 1
ATOM 1528 C CA . TYR A 1 198 ? -3.82 0.343 -13.914 1 96.75 198 TYR A CA 1
ATOM 1529 C C . TYR A 1 198 ? -4.758 -0.786 -14.32 1 96.75 198 TYR A C 1
ATOM 1531 O O . TYR A 1 198 ? -5.938 -0.552 -14.602 1 96.75 198 TYR A O 1
ATOM 1539 N N . PRO A 1 199 ? -4.18 -1.991 -14.203 1 97.94 199 PRO A N 1
ATOM 1540 C CA . PRO A 1 199 ? -4.961 -3.125 -14.695 1 97.94 199 PRO A CA 1
ATOM 1541 C C . PRO A 1 199 ? -6.152 -3.457 -13.805 1 97.94 199 PRO A C 1
ATOM 1543 O O . PRO A 1 199 ? -6.324 -2.842 -12.75 1 97.94 199 PRO A O 1
ATOM 1546 N N . GLU A 1 200 ? -7.02 -4.387 -14.211 1 97.69 200 GLU A N 1
ATOM 1547 C CA . GLU A 1 200 ? -8.242 -4.785 -13.523 1 97.69 200 GLU A CA 1
ATOM 1548 C C . GLU A 1 200 ? -7.926 -5.383 -12.148 1 97.69 200 GLU A C 1
ATOM 1550 O O . GLU A 1 200 ? -8.742 -5.293 -11.227 1 97.69 200 GLU A O 1
ATOM 1555 N N . THR A 1 201 ? -6.777 -6.004 -12.086 1 98.06 201 THR A N 1
ATOM 1556 C CA . THR A 1 201 ? -6.262 -6.531 -10.828 1 98.06 201 THR A CA 1
ATOM 1557 C C . THR A 1 201 ? -4.797 -6.152 -10.641 1 98.06 201 THR A C 1
ATOM 1559 O O . THR A 1 201 ? -3.998 -6.258 -11.57 1 98.06 201 THR A O 1
ATOM 1562 N N . MET A 1 202 ? -4.535 -5.684 -9.469 1 97.69 202 MET A N 1
ATOM 1563 C CA . MET A 1 202 ? -3.156 -5.336 -9.141 1 97.69 202 MET A CA 1
ATOM 1564 C C . MET A 1 202 ? -2.662 -6.156 -7.949 1 97.69 202 MET A C 1
ATOM 1566 O O . MET A 1 202 ? -3.262 -6.121 -6.875 1 97.69 202 MET A O 1
ATOM 1570 N N . THR A 1 203 ? -1.651 -6.957 -8.18 1 98.5 203 THR A N 1
ATOM 1571 C CA . THR A 1 203 ? -1.016 -7.758 -7.141 1 98.5 203 THR A CA 1
ATOM 1572 C C . THR A 1 203 ? 0.436 -7.332 -6.941 1 98.5 203 THR A C 1
ATOM 1574 O O . THR A 1 203 ? 1.231 -7.359 -7.883 1 98.5 203 THR A O 1
ATOM 1577 N N . MET A 1 204 ? 0.745 -6.91 -5.73 1 97.44 204 MET A N 1
ATOM 1578 C CA . MET A 1 204 ? 2.09 -6.441 -5.414 1 97.44 204 MET A CA 1
ATOM 1579 C C . MET A 1 204 ? 2.752 -7.348 -4.379 1 97.44 204 MET A C 1
ATOM 1581 O O . MET A 1 204 ? 2.096 -7.812 -3.445 1 97.44 204 MET A O 1
ATOM 1585 N N . THR A 1 205 ? 4.027 -7.562 -4.535 1 98.31 205 THR A N 1
ATOM 1586 C CA . THR A 1 205 ? 4.766 -8.406 -3.602 1 98.31 205 THR A CA 1
ATOM 1587 C C . THR A 1 205 ? 5.941 -7.645 -3 1 98.31 205 THR A C 1
ATOM 1589 O O . THR A 1 205 ? 6.512 -6.762 -3.643 1 98.31 205 THR A O 1
ATOM 1592 N N . PHE A 1 206 ? 6.227 -7.879 -1.732 1 98 206 PHE A N 1
ATOM 1593 C CA . PHE A 1 206 ? 7.297 -7.25 -0.969 1 98 206 PHE A CA 1
ATOM 1594 C C . PHE A 1 206 ? 8.039 -8.281 -0.124 1 98 206 PHE A C 1
ATOM 1596 O O . PHE A 1 206 ? 7.473 -9.312 0.245 1 98 206 PHE A O 1
ATOM 1603 N N . VAL A 1 207 ? 9.281 -8.055 0.188 1 98.12 207 VAL A N 1
ATOM 1604 C CA . VAL A 1 207 ? 10.109 -8.914 1.026 1 98.12 207 VAL A CA 1
ATOM 1605 C C . VAL A 1 207 ? 10.383 -8.227 2.365 1 98.12 207 VAL A C 1
ATOM 1607 O O . VAL A 1 207 ? 10.734 -7.047 2.404 1 98.12 207 VAL A O 1
ATOM 1610 N N . LYS A 1 208 ? 10.227 -8.93 3.463 1 97.88 208 LYS A N 1
ATOM 1611 C CA . LYS A 1 208 ? 10.406 -8.328 4.781 1 97.88 208 LYS A CA 1
ATOM 1612 C C . LYS A 1 208 ? 11.844 -7.848 4.973 1 97.88 208 LYS A C 1
ATOM 1614 O O . LYS A 1 208 ? 12.789 -8.617 4.805 1 97.88 208 LYS A O 1
ATOM 1619 N N . LYS A 1 209 ? 11.984 -6.633 5.266 1 97.12 209 LYS A N 1
ATOM 1620 C CA . LYS A 1 209 ? 13.297 -6.035 5.508 1 97.12 209 LYS A CA 1
ATOM 1621 C C . LYS A 1 209 ? 13.617 -6.004 7 1 97.12 209 LYS A C 1
ATOM 1623 O O . LYS A 1 209 ? 14.742 -6.312 7.406 1 97.12 209 LYS A O 1
ATOM 1628 N N . GLN A 1 210 ? 12.508 -5.633 7.762 1 96.31 210 GLN A N 1
ATOM 1629 C CA . GLN A 1 210 ? 12.742 -5.422 9.188 1 96.31 210 GLN A CA 1
ATOM 1630 C C . GLN A 1 210 ? 11.438 -5.492 9.977 1 96.31 210 GLN A C 1
ATOM 1632 O O . GLN A 1 210 ? 10.414 -4.945 9.547 1 96.31 210 GLN A O 1
ATOM 1637 N N . SER A 1 211 ? 11.469 -6.258 11.125 1 96.88 211 SER A N 1
ATOM 1638 C CA . SER A 1 211 ? 10.398 -6.09 12.109 1 96.88 211 SER A CA 1
ATOM 1639 C C . SER A 1 211 ? 10.539 -4.766 12.852 1 96.88 211 SER A C 1
ATOM 1641 O O . SER A 1 211 ? 11.648 -4.32 13.141 1 96.88 211 SER A O 1
ATOM 1643 N N . LEU A 1 212 ? 9.453 -4.168 13.102 1 97.88 212 LEU A N 1
ATOM 1644 C CA . LEU A 1 212 ? 9.492 -2.904 13.836 1 97.88 212 LEU A CA 1
ATOM 1645 C C . LEU A 1 212 ? 8.961 -3.084 15.25 1 97.88 212 LEU A C 1
ATOM 1647 O O . LEU A 1 212 ? 8.047 -3.887 15.484 1 97.88 212 LEU A O 1
ATOM 1651 N N . ARG A 1 213 ? 9.531 -2.365 16.141 1 96.12 213 ARG A N 1
ATOM 1652 C CA . ARG A 1 213 ? 9.094 -2.445 17.531 1 96.12 213 ARG A CA 1
ATOM 1653 C C . ARG A 1 213 ? 7.609 -2.131 17.656 1 96.12 213 ARG A C 1
ATOM 1655 O O . ARG A 1 213 ? 6.902 -2.771 18.438 1 96.12 213 ARG A O 1
ATOM 1662 N N . TYR A 1 214 ? 7.156 -1.196 17 1 96.88 214 TYR A N 1
ATOM 1663 C CA . TYR A 1 214 ? 5.75 -0.815 16.906 1 96.88 214 TYR A CA 1
ATOM 1664 C C . TYR A 1 214 ? 5.512 0.086 15.695 1 96.88 214 TYR A C 1
ATOM 1666 O O . TYR A 1 214 ? 6.441 0.396 14.945 1 96.88 214 TYR A O 1
ATOM 1674 N N . GLY A 1 215 ? 4.246 0.408 15.469 1 97.19 215 GLY A N 1
ATOM 1675 C CA . GLY A 1 215 ? 3.887 1.307 14.383 1 97.19 215 GLY A CA 1
ATOM 1676 C C . GLY A 1 215 ? 4.043 2.771 14.75 1 97.19 215 GLY A C 1
ATOM 1677 O O . GLY A 1 215 ? 5.02 3.156 15.391 1 97.19 215 GLY A O 1
ATOM 1678 N N . GLU A 1 216 ? 3.154 3.639 14.234 1 97.06 216 GLU A N 1
ATOM 1679 C CA . GLU A 1 216 ? 3.17 5.047 14.617 1 97.06 216 GLU A CA 1
ATOM 1680 C C . GLU A 1 216 ? 3.018 5.211 16.125 1 97.06 216 GLU A C 1
ATOM 1682 O O . GLU A 1 216 ? 3.523 6.172 16.703 1 97.06 216 GLU A O 1
ATOM 1687 N N . ASN A 1 217 ? 2.309 4.238 16.703 1 96.88 217 ASN A N 1
ATOM 1688 C CA . ASN A 1 217 ? 2.08 4.215 18.141 1 96.88 217 ASN A CA 1
ATOM 1689 C C . ASN A 1 217 ? 2.467 2.869 18.75 1 96.88 217 ASN A C 1
ATOM 1691 O O . ASN A 1 217 ? 2.438 1.845 18.062 1 96.88 217 ASN A O 1
ATOM 1695 N N . PRO A 1 218 ? 2.775 2.822 20.078 1 95.5 218 PRO A N 1
ATOM 1696 C CA . PRO A 1 218 ? 3.285 1.606 20.719 1 95.5 218 PRO A CA 1
ATOM 1697 C C . PRO A 1 218 ? 2.281 0.456 20.688 1 95.5 218 PRO A C 1
ATOM 1699 O O . PRO A 1 218 ? 2.676 -0.713 20.688 1 95.5 218 PRO A O 1
ATOM 1702 N N . HIS A 1 219 ? 1.029 0.759 20.656 1 95.31 219 HIS A N 1
ATOM 1703 C CA . HIS A 1 219 ? 0.027 -0.299 20.703 1 95.31 219 HIS A CA 1
ATOM 1704 C C . HIS A 1 219 ? -0.249 -0.863 19.312 1 95.31 219 HIS A C 1
ATOM 1706 O O . HIS A 1 219 ? -1.025 -1.811 19.172 1 95.31 219 HIS A O 1
ATOM 1712 N N . GLN A 1 220 ? 0.376 -0.349 18.312 1 96.38 220 GLN A N 1
ATOM 1713 C CA . GLN A 1 220 ? 0.261 -0.853 16.938 1 96.38 220 GLN A CA 1
ATOM 1714 C C . GLN A 1 220 ? 1.486 -1.676 16.562 1 96.38 220 GLN A C 1
ATOM 1716 O O . GLN A 1 220 ? 2.615 -1.188 16.625 1 96.38 220 GLN A O 1
ATOM 1721 N N . THR A 1 221 ? 1.272 -2.898 16.109 1 97.19 221 THR A N 1
ATOM 1722 C CA . THR A 1 221 ? 2.385 -3.668 15.555 1 97.19 221 THR A CA 1
ATOM 1723 C C . THR A 1 221 ? 2.684 -3.248 14.125 1 97.19 221 THR A C 1
ATOM 1725 O O . THR A 1 221 ? 1.841 -2.639 13.461 1 97.19 221 THR A O 1
ATOM 1728 N N . ALA A 1 222 ? 3.922 -3.537 13.664 1 98.19 222 ALA A N 1
ATOM 1729 C CA . ALA A 1 222 ? 4.293 -3.027 12.344 1 98.19 222 ALA A CA 1
ATOM 1730 C C . ALA A 1 222 ? 5.504 -3.773 11.789 1 98.19 222 ALA A C 1
ATOM 1732 O O . ALA A 1 222 ? 6.184 -4.496 12.516 1 98.19 222 ALA A O 1
ATOM 1733 N N . ALA A 1 223 ? 5.73 -3.662 10.516 1 98.62 223 ALA A N 1
ATOM 1734 C CA . ALA A 1 223 ? 6.906 -4.184 9.82 1 98.62 223 ALA A CA 1
ATOM 1735 C C . ALA A 1 223 ? 7.262 -3.312 8.617 1 98.62 223 ALA A C 1
ATOM 1737 O O . ALA A 1 223 ? 6.434 -2.535 8.141 1 98.62 223 ALA A O 1
ATOM 1738 N N . PHE A 1 224 ? 8.5 -3.396 8.289 1 98.62 224 PHE A N 1
ATOM 1739 C CA . PHE A 1 224 ? 9.047 -2.715 7.117 1 98.62 224 PHE A CA 1
ATOM 1740 C C . PHE A 1 224 ? 9.422 -3.717 6.035 1 98.62 224 PHE A C 1
ATOM 1742 O O . PHE A 1 224 ? 10.195 -4.648 6.285 1 98.62 224 PHE A O 1
ATOM 1749 N N . TYR A 1 225 ? 8.82 -3.547 4.832 1 98.5 225 TYR A N 1
ATOM 1750 C CA . TYR A 1 225 ? 9.086 -4.441 3.709 1 98.5 225 TYR A CA 1
ATOM 1751 C C . TYR A 1 225 ? 9.805 -3.703 2.584 1 98.5 225 TYR A C 1
ATOM 1753 O O . TYR A 1 225 ? 9.641 -2.492 2.424 1 98.5 225 TYR A O 1
ATOM 1761 N N . GLU A 1 226 ? 10.57 -4.375 1.802 1 97.62 226 GLU A N 1
ATOM 1762 C CA . GLU A 1 226 ? 11.258 -3.846 0.628 1 97.62 226 GLU A CA 1
ATOM 1763 C C . GLU A 1 226 ? 10.625 -4.359 -0.662 1 97.62 226 GLU A C 1
ATOM 1765 O O . GLU A 1 226 ? 10.258 -5.531 -0.751 1 97.62 226 GLU A O 1
ATOM 1770 N N . LYS A 1 227 ? 10.469 -3.496 -1.618 1 96.25 227 LYS A N 1
ATOM 1771 C CA . LYS A 1 227 ? 9.992 -3.885 -2.941 1 96.25 227 LYS A CA 1
ATOM 1772 C C . LYS A 1 227 ? 11.094 -4.566 -3.748 1 96.25 227 LYS A C 1
ATOM 1774 O O . LYS A 1 227 ? 12.219 -4.062 -3.82 1 96.25 227 LYS A O 1
ATOM 1779 N N . PRO A 1 228 ? 10.688 -5.691 -4.375 1 94.75 228 PRO A N 1
ATOM 1780 C CA . PRO A 1 228 ? 11.695 -6.301 -5.254 1 94.75 228 PRO A CA 1
ATOM 1781 C C . PRO A 1 228 ? 12.125 -5.371 -6.387 1 94.75 228 PRO A C 1
ATOM 1783 O O . PRO A 1 228 ? 11.297 -4.66 -6.957 1 94.75 228 PRO A O 1
ATOM 1786 N N . LEU A 1 229 ? 13.445 -5.352 -6.684 1 90.88 229 LEU A N 1
ATOM 1787 C CA . LEU A 1 229 ? 14.016 -4.559 -7.77 1 90.88 229 LEU A CA 1
ATOM 1788 C C . LEU A 1 229 ? 13.758 -3.072 -7.551 1 90.88 229 LEU A C 1
ATOM 1790 O O . LEU A 1 229 ? 13.5 -2.336 -8.508 1 90.88 229 LEU A O 1
ATOM 1794 N N . SER A 1 230 ? 13.695 -2.635 -6.305 1 87.25 230 SER A N 1
ATOM 1795 C CA . SER A 1 230 ? 13.445 -1.236 -5.977 1 87.25 230 SER A CA 1
ATOM 1796 C C . SER A 1 230 ? 14.625 -0.355 -6.363 1 87.25 230 SER A C 1
ATOM 1798 O O . SER A 1 230 ? 15.727 -0.854 -6.598 1 87.25 230 SER A O 1
ATOM 1800 N N . SER A 1 231 ? 14.305 0.921 -6.391 1 86 231 SER A N 1
ATOM 1801 C CA . SER A 1 231 ? 15.328 1.923 -6.676 1 86 231 SER A CA 1
ATOM 1802 C C . SER A 1 231 ? 16.422 1.909 -5.621 1 86 231 SER A C 1
ATOM 1804 O O . SER A 1 231 ? 16.141 1.83 -4.422 1 86 231 SER A O 1
ATOM 1806 N N . PRO A 1 232 ? 17.641 2 -6.16 1 89.56 232 PRO A N 1
ATOM 1807 C CA . PRO A 1 232 ? 18.734 2.062 -5.191 1 89.56 232 PRO A CA 1
ATOM 1808 C C . PRO A 1 232 ? 18.719 3.346 -4.363 1 89.56 232 PRO A C 1
ATOM 1810 O O . PRO A 1 232 ? 19.25 3.371 -3.25 1 89.56 232 PRO A O 1
ATOM 1813 N N . PHE A 1 233 ? 18.203 4.465 -4.887 1 93.88 233 PHE A N 1
ATOM 1814 C CA . PHE A 1 233 ? 18.031 5.691 -4.113 1 93.88 233 PHE A CA 1
ATOM 1815 C C . PHE A 1 233 ? 16.734 5.641 -3.318 1 93.88 233 PHE A C 1
ATOM 1817 O O . PHE A 1 233 ? 15.703 6.156 -3.766 1 93.88 233 PHE A O 1
ATOM 1824 N N . SER A 1 234 ? 16.812 5.023 -2.18 1 95.44 234 SER A N 1
ATOM 1825 C CA . SER A 1 234 ? 15.625 4.832 -1.357 1 95.44 234 SER A CA 1
ATOM 1826 C C . SER A 1 234 ? 16 4.562 0.097 1 95.44 234 SER A C 1
ATOM 1828 O O . SER A 1 234 ? 17.125 4.176 0.393 1 95.44 234 SER A O 1
ATOM 1830 N N . ILE A 1 235 ? 15.094 4.809 0.967 1 96.56 235 ILE A N 1
ATOM 1831 C CA . ILE A 1 235 ? 15.289 4.512 2.381 1 96.56 235 ILE A CA 1
ATOM 1832 C C . ILE A 1 235 ? 15.406 3.004 2.582 1 96.56 235 ILE A C 1
ATOM 1834 O O . ILE A 1 235 ? 16.125 2.541 3.471 1 96.56 235 ILE A O 1
ATOM 1838 N N . ALA A 1 236 ? 14.75 2.221 1.723 1 95.81 236 ALA A N 1
ATOM 1839 C CA . ALA A 1 236 ? 14.812 0.766 1.825 1 95.81 236 ALA A CA 1
ATOM 1840 C C . ALA A 1 236 ? 16.203 0.249 1.497 1 95.81 236 ALA A C 1
ATOM 1842 O O . ALA A 1 236 ? 16.656 -0.764 2.047 1 95.81 236 ALA A O 1
ATOM 1843 N N . ALA A 1 237 ? 16.938 0.926 0.646 1 94.56 237 ALA A N 1
ATOM 1844 C CA . ALA A 1 237 ? 18.25 0.49 0.217 1 94.56 237 ALA A CA 1
ATOM 1845 C C . ALA A 1 237 ? 19.344 1.119 1.081 1 94.56 237 ALA A C 1
ATOM 1847 O O . ALA A 1 237 ? 20.531 0.837 0.896 1 94.56 237 ALA A O 1
ATOM 1848 N N . ALA A 1 238 ? 18.953 2 2.002 1 96.75 238 ALA A N 1
ATOM 1849 C CA . ALA A 1 238 ? 19.938 2.684 2.852 1 96.75 238 ALA A CA 1
ATOM 1850 C C . ALA A 1 238 ? 20.703 1.688 3.715 1 96.75 238 ALA A C 1
ATOM 1852 O O . ALA A 1 238 ? 20.125 0.71 4.203 1 96.75 238 ALA A O 1
ATOM 1853 N N . LYS A 1 239 ? 22 1.901 3.891 1 97.31 239 LYS A N 1
ATOM 1854 C CA . LYS A 1 239 ? 22.844 1.112 4.785 1 97.31 239 LYS A CA 1
ATOM 1855 C C . LYS A 1 239 ? 23 1.802 6.137 1 97.31 239 LYS A C 1
ATOM 1857 O O . LYS A 1 239 ? 23.422 2.957 6.203 1 97.31 239 LYS A O 1
ATOM 1862 N N . GLN A 1 240 ? 22.688 1.176 7.152 1 98 240 GLN A N 1
ATOM 1863 C CA . GLN A 1 240 ? 22.844 1.731 8.492 1 98 240 GLN A CA 1
ATOM 1864 C C . GLN A 1 240 ? 24.219 1.402 9.07 1 98 240 GLN A C 1
ATOM 1866 O O . GLN A 1 240 ? 24.547 0.232 9.266 1 98 240 GLN A O 1
ATOM 1871 N N . LEU A 1 241 ? 24.953 2.359 9.414 1 98.31 241 LEU A N 1
ATOM 1872 C CA . LEU A 1 241 ? 26.328 2.195 9.883 1 98.31 241 LEU A CA 1
ATOM 1873 C C . LEU A 1 241 ? 26.375 2.148 11.406 1 98.31 241 LEU A C 1
ATOM 1875 O O . LEU A 1 241 ? 27.328 1.633 11.984 1 98.31 241 LEU A O 1
ATOM 1879 N N . HIS A 1 242 ? 25.375 2.734 12.023 1 98 242 HIS A N 1
ATOM 1880 C CA . HIS A 1 242 ? 25.391 2.871 13.477 1 98 242 HIS A CA 1
ATOM 1881 C C . HIS A 1 242 ? 23.984 3.08 14.023 1 98 242 HIS A C 1
ATOM 1883 O O . HIS A 1 242 ? 23.062 3.455 13.281 1 98 242 HIS A O 1
ATOM 1889 N N . GLY A 1 243 ? 23.812 2.76 15.305 1 96.81 243 GLY A N 1
ATOM 1890 C CA . GLY A 1 243 ? 22.609 3.102 16.031 1 96.81 243 GLY A CA 1
ATOM 1891 C C . GLY A 1 243 ? 21.625 1.943 16.156 1 96.81 243 GLY A C 1
ATOM 1892 O O . GLY A 1 243 ? 21.922 0.834 15.695 1 96.81 243 GLY A O 1
ATOM 1893 N N . LYS A 1 244 ? 20.547 2.229 16.797 1 93.5 244 LYS A N 1
ATOM 1894 C CA . LYS A 1 244 ? 19.484 1.238 16.984 1 93.5 244 LYS A CA 1
ATOM 1895 C C . LYS A 1 244 ? 18.719 1.001 15.68 1 93.5 244 LYS A C 1
ATOM 1897 O O . LYS A 1 244 ? 18.875 1.751 14.719 1 93.5 244 LYS A O 1
ATOM 1902 N N . GLU A 1 245 ? 17.859 0.004 15.68 1 95.25 245 GLU A N 1
ATOM 1903 C CA . GLU A 1 245 ? 16.984 -0.265 14.547 1 95.25 245 GLU A CA 1
ATOM 1904 C C . GLU A 1 245 ? 16.031 0.904 14.297 1 95.25 245 GLU A C 1
ATOM 1906 O O . GLU A 1 245 ? 15.555 1.54 15.242 1 95.25 245 GLU A O 1
ATOM 1911 N N . LEU A 1 246 ? 15.781 1.125 13.094 1 97.44 246 LEU A N 1
ATOM 1912 C CA . LEU A 1 246 ? 14.883 2.217 12.734 1 97.44 246 LEU A CA 1
ATOM 1913 C C . LEU A 1 246 ? 13.453 1.924 13.195 1 97.44 246 LEU A C 1
ATOM 1915 O O . LEU A 1 246 ? 12.992 0.784 13.109 1 97.44 246 LEU A O 1
ATOM 1919 N N . SER A 1 247 ? 12.766 2.938 13.688 1 97.38 247 SER A N 1
ATOM 1920 C CA . SER A 1 247 ? 11.344 2.824 14 1 97.38 247 SER A CA 1
ATOM 1921 C C . SER A 1 247 ? 10.484 3.145 12.773 1 97.38 247 SER A C 1
ATOM 1923 O O . SER A 1 247 ? 10.992 3.613 11.758 1 97.38 247 SER A O 1
ATOM 1925 N N . TYR A 1 248 ? 9.188 2.869 12.898 1 97.88 248 TYR A N 1
ATOM 1926 C CA . TYR A 1 248 ? 8.211 3.18 11.859 1 97.88 248 TYR A CA 1
ATOM 1927 C C . TYR A 1 248 ? 8.305 4.645 11.445 1 97.88 248 TYR A C 1
ATOM 1929 O O . TYR A 1 248 ? 8.438 4.953 10.258 1 97.88 248 TYR A O 1
ATOM 1937 N N . ASN A 1 249 ? 8.273 5.512 12.375 1 96.81 249 ASN A N 1
ATOM 1938 C CA . ASN A 1 249 ? 8.289 6.945 12.102 1 96.81 249 ASN A CA 1
ATOM 1939 C C . ASN A 1 249 ? 9.656 7.414 11.625 1 96.81 249 ASN A C 1
ATOM 1941 O O . ASN A 1 249 ? 9.758 8.359 10.844 1 96.81 249 ASN A O 1
ATOM 1945 N N . ASN A 1 250 ? 10.742 6.746 12.117 1 97.25 250 ASN A N 1
ATOM 1946 C CA . ASN A 1 250 ? 12.07 7.02 11.578 1 97.25 250 ASN A CA 1
ATOM 1947 C C . ASN A 1 250 ? 12.109 6.844 10.062 1 97.25 250 ASN A C 1
ATOM 1949 O O . ASN A 1 250 ? 12.648 7.688 9.352 1 97.25 250 ASN A O 1
ATOM 1953 N N . ILE A 1 251 ? 11.539 5.742 9.648 1 98.25 251 ILE A N 1
ATOM 1954 C CA . ILE A 1 251 ? 11.594 5.395 8.234 1 98.25 251 ILE A CA 1
ATOM 1955 C C . ILE A 1 251 ? 10.805 6.414 7.418 1 98.25 251 ILE A C 1
ATOM 1957 O O . ILE A 1 251 ? 11.273 6.891 6.383 1 98.25 251 ILE A O 1
ATOM 1961 N N . ASN A 1 252 ? 9.672 6.809 7.922 1 96.81 252 ASN A N 1
ATOM 1962 C CA . ASN A 1 252 ? 8.844 7.812 7.254 1 96.81 252 ASN A CA 1
ATOM 1963 C C . ASN A 1 252 ? 9.57 9.156 7.156 1 96.81 252 ASN A C 1
ATOM 1965 O O . ASN A 1 252 ? 9.617 9.758 6.086 1 96.81 252 ASN A O 1
ATOM 1969 N N . ASP A 1 253 ? 10.062 9.578 8.227 1 97 253 ASP A N 1
ATOM 1970 C CA . ASP A 1 253 ? 10.734 10.875 8.281 1 97 253 ASP A CA 1
ATOM 1971 C C . ASP A 1 253 ? 12.008 10.867 7.438 1 97 253 ASP A C 1
ATOM 1973 O O . ASP A 1 253 ? 12.312 11.852 6.758 1 97 253 ASP A O 1
ATOM 1977 N N . ALA A 1 254 ? 12.734 9.758 7.574 1 98.12 254 ALA A N 1
ATOM 1978 C CA . ALA A 1 254 ? 13.953 9.648 6.781 1 98.12 254 ALA A CA 1
ATOM 1979 C C . ALA A 1 254 ? 13.641 9.656 5.289 1 98.12 254 ALA A C 1
ATOM 1981 O O . ALA A 1 254 ? 14.375 10.266 4.5 1 98.12 254 ALA A O 1
ATOM 1982 N N . ASN A 1 255 ? 12.617 8.945 4.93 1 97.5 255 ASN A N 1
ATOM 1983 C CA . ASN A 1 255 ? 12.188 8.977 3.537 1 97.5 255 ASN A CA 1
ATOM 1984 C C . ASN A 1 255 ? 11.859 10.391 3.08 1 97.5 255 ASN A C 1
ATOM 1986 O O . ASN A 1 255 ? 12.242 10.805 1.981 1 97.5 255 ASN A O 1
ATOM 1990 N N . ALA A 1 256 ? 11.133 11.148 3.906 1 97 256 ALA A N 1
ATOM 1991 C CA . ALA A 1 256 ? 10.805 12.531 3.586 1 97 256 ALA A CA 1
ATOM 1992 C C . ALA A 1 256 ? 12.062 13.375 3.402 1 97 256 ALA A C 1
ATOM 1994 O O . ALA A 1 256 ? 12.188 14.102 2.418 1 97 256 ALA A O 1
ATOM 1995 N N . ALA A 1 257 ? 12.977 13.242 4.301 1 98.25 257 ALA A N 1
ATOM 1996 C CA . ALA A 1 257 ? 14.227 14 4.242 1 98.25 257 ALA A CA 1
ATOM 1997 C C . ALA A 1 257 ? 14.992 13.695 2.959 1 98.25 257 ALA A C 1
ATOM 1999 O O . ALA A 1 257 ? 15.5 14.602 2.301 1 98.25 257 ALA A O 1
ATOM 2000 N N . LEU A 1 258 ? 15.016 12.445 2.652 1 97 258 LEU A N 1
ATOM 2001 C CA . LEU A 1 258 ? 15.734 11.992 1.465 1 97 258 LEU A CA 1
ATOM 2002 C C . LEU A 1 258 ? 15.109 12.578 0.2 1 97 258 LEU A C 1
ATOM 2004 O O . LEU A 1 258 ? 15.828 13.016 -0.703 1 97 258 LEU A O 1
ATOM 2008 N N . GLN A 1 259 ? 13.836 12.578 0.142 1 95.38 259 GLN A N 1
ATOM 2009 C CA . GLN A 1 259 ? 13.148 13.109 -1.028 1 95.38 259 GLN A CA 1
ATOM 2010 C C . GLN A 1 259 ? 13.398 14.609 -1.185 1 95.38 259 GLN A C 1
ATOM 2012 O O . GLN A 1 259 ? 13.547 15.109 -2.303 1 95.38 259 GLN A O 1
ATOM 2017 N N . ILE A 1 260 ? 13.438 15.328 -0.076 1 97.69 260 ILE A N 1
ATOM 2018 C CA . ILE A 1 260 ? 13.633 16.781 -0.127 1 97.69 260 ILE A CA 1
ATOM 2019 C C . ILE A 1 260 ? 15.055 17.094 -0.563 1 97.69 260 ILE A C 1
ATOM 2021 O O . ILE A 1 260 ? 15.273 17.906 -1.465 1 97.69 260 ILE A O 1
ATOM 2025 N N . VAL A 1 261 ? 16 16.422 0.041 1 98 261 VAL A N 1
ATOM 2026 C CA . VAL A 1 261 ? 17.406 16.766 -0.239 1 98 261 VAL A CA 1
ATOM 2027 C C . VAL A 1 261 ? 17.734 16.391 -1.684 1 98 261 VAL A C 1
ATOM 2029 O O . VAL A 1 261 ? 18.609 17.016 -2.297 1 98 261 VAL A O 1
ATOM 2032 N N . ALA A 1 262 ? 17.062 15.445 -2.221 1 94.69 262 ALA A N 1
ATOM 2033 C CA . ALA A 1 262 ? 17.281 14.984 -3.588 1 94.69 262 ALA A CA 1
ATOM 2034 C C . ALA A 1 262 ? 16.859 16.047 -4.602 1 94.69 262 ALA A C 1
ATOM 2036 O O . ALA A 1 262 ? 17.219 15.961 -5.781 1 94.69 262 ALA A O 1
ATOM 2037 N N . GLU A 1 263 ? 16.094 17.047 -4.195 1 95.56 263 GLU A N 1
ATOM 2038 C CA . GLU A 1 263 ? 15.664 18.141 -5.078 1 95.56 263 GLU A CA 1
ATOM 2039 C C . GLU A 1 263 ? 16.844 19.031 -5.469 1 95.56 263 GLU A C 1
ATOM 2041 O O . GLU A 1 263 ? 16.734 19.828 -6.402 1 95.56 263 GLU A O 1
ATOM 2046 N N . PHE A 1 264 ? 17.922 18.875 -4.777 1 96.81 264 PHE A N 1
ATOM 2047 C CA . PHE A 1 264 ? 19 19.844 -4.918 1 96.81 264 PHE A CA 1
ATOM 2048 C C . PHE A 1 264 ? 20.25 19.203 -5.508 1 96.81 264 PHE A C 1
ATOM 2050 O O . PHE A 1 264 ? 20.609 18.078 -5.148 1 96.81 264 PHE A O 1
ATOM 2057 N N . VAL A 1 265 ? 20.859 19.938 -6.387 1 94.69 265 VAL A N 1
ATOM 2058 C CA . VAL A 1 265 ? 22.125 19.516 -6.961 1 94.69 265 VAL A CA 1
ATOM 2059 C C . VAL A 1 265 ? 23.281 20.172 -6.184 1 94.69 265 VAL A C 1
ATOM 2061 O O . VAL A 1 265 ? 24.312 19.547 -5.965 1 94.69 265 VAL A O 1
ATOM 2064 N N . GLU A 1 266 ? 23.125 21.438 -5.766 1 96.94 266 GLU A N 1
ATOM 2065 C CA . GLU A 1 266 ? 24.094 22.125 -4.922 1 96.94 266 GLU A CA 1
ATOM 2066 C C . GLU A 1 266 ? 24.109 21.531 -3.512 1 96.94 266 GLU A C 1
ATOM 2068 O O . GLU A 1 266 ? 23.203 20.797 -3.127 1 96.94 266 GLU A O 1
ATOM 2073 N N . PRO A 1 267 ? 25.234 21.75 -2.727 1 98.5 267 PRO A N 1
ATOM 2074 C CA . PRO A 1 267 ? 25.234 21.25 -1.349 1 98.5 267 PRO A CA 1
ATOM 2075 C C . PRO A 1 267 ? 23.984 21.688 -0.573 1 98.5 267 PRO A C 1
ATOM 2077 O O . PRO A 1 267 ? 23.672 22.875 -0.532 1 98.5 267 PRO A O 1
ATOM 2080 N N . ALA A 1 268 ? 23.312 20.75 -0.02 1 98.75 268 ALA A N 1
ATOM 2081 C CA . ALA A 1 268 ? 22.047 21 0.656 1 98.75 268 ALA A CA 1
ATOM 2082 C C . ALA A 1 268 ? 21.922 20.188 1.938 1 98.75 268 ALA A C 1
ATOM 2084 O O . ALA A 1 268 ? 22.469 19.078 2.021 1 98.75 268 ALA A O 1
ATOM 2085 N N . ALA A 1 269 ? 21.328 20.766 2.914 1 98.81 269 ALA A N 1
ATOM 2086 C CA . ALA A 1 269 ? 20.984 20.109 4.18 1 98.81 269 ALA A CA 1
ATOM 2087 C C . ALA A 1 269 ? 19.516 20.266 4.504 1 98.81 269 ALA A C 1
ATOM 2089 O O . ALA A 1 269 ? 18.938 21.359 4.332 1 98.81 269 ALA A O 1
ATOM 2090 N N . VAL A 1 270 ? 18.922 19.172 4.891 1 98.81 270 VAL A N 1
ATOM 2091 C CA . VAL A 1 270 ? 17.484 19.156 5.199 1 98.81 270 VAL A CA 1
ATOM 2092 C C . VAL A 1 270 ? 17.266 18.594 6.602 1 98.81 270 VAL A C 1
ATOM 2094 O O . VAL A 1 270 ? 17.781 17.516 6.93 1 98.81 270 VAL A O 1
ATOM 2097 N N . ALA A 1 271 ? 16.594 19.312 7.395 1 98.44 271 ALA A N 1
ATOM 2098 C CA . ALA A 1 271 ? 16.141 18.844 8.695 1 98.44 271 ALA A CA 1
ATOM 2099 C C . ALA A 1 271 ? 14.641 18.562 8.68 1 98.44 271 ALA A C 1
ATOM 2101 O O . ALA A 1 271 ? 13.852 19.422 8.289 1 98.44 271 ALA A O 1
ATOM 2102 N N . VAL A 1 272 ? 14.305 17.359 9.07 1 97.56 272 VAL A N 1
ATOM 2103 C CA . VAL A 1 272 ? 12.906 16.938 9.039 1 97.56 272 VAL A CA 1
ATOM 2104 C C . VAL A 1 272 ? 12.469 16.5 10.43 1 97.56 272 VAL A C 1
ATOM 2106 O O . VAL A 1 272 ? 13.242 15.875 11.164 1 97.56 272 VAL A O 1
ATOM 2109 N N . LYS A 1 273 ? 11.297 16.859 10.805 1 92.75 273 LYS A N 1
ATOM 2110 C CA . LYS A 1 273 ? 10.609 16.391 12 1 92.75 273 LYS A CA 1
ATOM 2111 C C . LYS A 1 273 ? 9.125 16.188 11.742 1 92.75 273 LYS A C 1
ATOM 2113 O O . LYS A 1 273 ? 8.438 17.094 11.273 1 92.75 273 LYS A O 1
ATOM 2118 N N . HIS A 1 274 ? 8.641 14.938 12.078 1 90.56 274 HIS A N 1
ATOM 2119 C CA . HIS A 1 274 ? 7.246 14.547 11.883 1 90.56 274 HIS A CA 1
ATOM 2120 C C . HIS A 1 274 ? 6.801 14.797 10.445 1 90.56 274 HIS A C 1
ATOM 2122 O O . HIS A 1 274 ? 5.793 15.461 10.211 1 90.56 274 HIS A O 1
ATOM 2128 N N . MET A 1 275 ? 7.57 14.438 9.469 1 91.62 275 MET A N 1
ATOM 2129 C CA . MET A 1 275 ? 7.281 14.289 8.047 1 91.62 275 MET A CA 1
ATOM 2130 C C . MET A 1 275 ? 7.41 15.625 7.324 1 91.62 275 MET A C 1
ATOM 2132 O O . MET A 1 275 ? 7.281 15.695 6.102 1 91.62 275 MET A O 1
ATOM 2136 N N . ASN A 1 276 ? 7.672 16.75 8.062 1 94.5 276 ASN A N 1
ATOM 2137 C CA . ASN A 1 276 ? 7.805 18.062 7.445 1 94.5 276 ASN A CA 1
ATOM 2138 C C . ASN A 1 276 ? 9.211 18.625 7.625 1 94.5 276 ASN A C 1
ATOM 2140 O O . ASN A 1 276 ? 9.852 18.406 8.656 1 94.5 276 ASN A O 1
ATOM 2144 N N . PRO A 1 277 ? 9.711 19.344 6.641 1 96.88 277 PRO A N 1
ATOM 2145 C CA . PRO A 1 277 ? 10.984 20.047 6.859 1 96.88 277 PRO A CA 1
ATOM 2146 C C . PRO A 1 277 ? 10.859 21.188 7.852 1 96.88 277 PRO A C 1
ATOM 2148 O O . PRO A 1 277 ? 10.008 22.062 7.684 1 96.88 277 PRO A O 1
ATOM 2151 N N . CYS A 1 278 ? 11.656 21.172 8.82 1 95.25 278 CYS A N 1
ATOM 2152 C CA . CYS A 1 278 ? 11.695 22.312 9.734 1 95.25 278 CYS A CA 1
ATOM 2153 C C . CYS A 1 278 ? 12.805 23.266 9.352 1 95.25 278 CYS A C 1
ATOM 2155 O O . CYS A 1 278 ? 12.781 24.438 9.734 1 95.25 278 CYS A O 1
ATOM 2157 N N . GLY A 1 279 ? 13.742 22.797 8.57 1 97.94 279 GLY A N 1
ATOM 2158 C CA . GLY A 1 279 ? 14.828 23.625 8.078 1 97.94 279 GLY A CA 1
ATOM 2159 C C . GLY A 1 279 ? 15.516 23.047 6.852 1 97.94 279 GLY A C 1
ATOM 2160 O O . GLY A 1 279 ? 15.914 21.891 6.852 1 97.94 279 GLY A O 1
ATOM 2161 N N . VAL A 1 280 ? 15.641 23.812 5.859 1 98.81 280 VAL A N 1
ATOM 2162 C CA . VAL A 1 280 ? 16.359 23.453 4.641 1 98.81 280 VAL A CA 1
ATOM 2163 C C . VAL A 1 280 ? 17.328 24.578 4.277 1 98.81 280 VAL A C 1
ATOM 2165 O O . VAL A 1 280 ? 16.984 25.766 4.371 1 98.81 280 VAL A O 1
ATOM 2168 N N . GLY A 1 281 ? 18.547 24.234 3.928 1 98.81 281 GLY A N 1
ATOM 2169 C CA . GLY A 1 281 ? 19.547 25.203 3.516 1 98.81 281 GLY A CA 1
ATOM 2170 C C . GLY A 1 281 ? 20.422 24.703 2.377 1 98.81 281 GLY A C 1
ATOM 2171 O O . GLY A 1 281 ? 20.688 23.516 2.273 1 98.81 281 GLY A O 1
ATOM 2172 N N . VAL A 1 282 ? 20.812 25.609 1.535 1 98.69 282 VAL A N 1
ATOM 2173 C CA . VAL A 1 282 ? 21.797 25.328 0.494 1 98.69 282 VAL A CA 1
ATOM 2174 C C . VAL A 1 282 ? 22.984 26.266 0.635 1 98.69 282 VAL A C 1
ATOM 2176 O O . VAL A 1 282 ? 22.859 27.344 1.239 1 98.69 282 VAL A O 1
ATOM 2179 N N . GLY A 1 283 ? 24.125 25.859 0.176 1 97.88 283 GLY A N 1
ATOM 2180 C CA . GLY A 1 283 ? 25.328 26.656 0.237 1 97.88 283 GLY A CA 1
ATOM 2181 C C . GLY A 1 283 ? 26.438 26.172 -0.686 1 97.88 283 GLY A C 1
ATOM 2182 O O . GLY A 1 283 ? 26.219 25.25 -1.485 1 97.88 283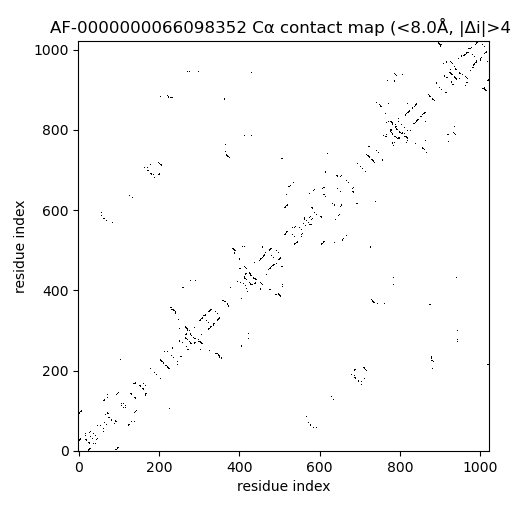 GLY A O 1
ATOM 2183 N N . GLU A 1 284 ? 27.531 26.906 -0.608 1 97.38 284 GLU A N 1
ATOM 2184 C CA . GLU A 1 284 ? 28.703 26.5 -1.384 1 97.38 284 GLU A CA 1
ATOM 2185 C C . GLU A 1 284 ? 29.328 25.25 -0.805 1 97.38 284 GLU A C 1
ATOM 2187 O O . GLU A 1 284 ? 29.922 24.438 -1.538 1 97.38 284 GLU A O 1
ATOM 2192 N N . THR A 1 285 ? 29.219 25.125 0.497 1 97.25 285 THR A N 1
ATOM 2193 C CA . THR A 1 285 ? 29.703 23.922 1.191 1 97.25 285 THR A CA 1
ATOM 2194 C C . THR A 1 285 ? 28.578 23.281 1.987 1 97.25 285 THR A C 1
ATOM 2196 O O . THR A 1 285 ? 27.562 23.906 2.268 1 97.25 285 THR A O 1
ATOM 2199 N N . ILE A 1 286 ? 28.844 21.984 2.338 1 98 286 ILE A N 1
ATOM 2200 C CA . ILE A 1 286 ? 27.828 21.266 3.098 1 98 286 ILE A CA 1
ATOM 2201 C C . ILE A 1 286 ? 27.703 21.859 4.5 1 98 286 ILE A C 1
ATOM 2203 O O . ILE A 1 286 ? 26.625 21.891 5.078 1 98 286 ILE A O 1
ATOM 2207 N N . ALA A 1 287 ? 28.797 22.391 4.988 1 96.94 287 ALA A N 1
ATOM 2208 C CA . ALA A 1 287 ? 28.797 23.031 6.301 1 96.94 287 ALA A CA 1
ATOM 2209 C C . ALA A 1 287 ? 27.922 24.281 6.297 1 96.94 287 ALA A C 1
ATOM 2211 O O . ALA A 1 287 ? 27.156 24.531 7.238 1 96.94 287 ALA A O 1
ATOM 2212 N N . GLU A 1 288 ? 28.062 25.062 5.266 1 97.25 288 GLU A N 1
ATOM 2213 C CA . GLU A 1 288 ? 27.25 26.266 5.129 1 97.25 288 GLU A CA 1
ATOM 2214 C C . GLU A 1 288 ? 25.766 25.906 4.988 1 97.25 288 GLU A C 1
ATOM 2216 O O . GLU A 1 288 ? 24.906 26.562 5.598 1 97.25 288 GLU A O 1
ATOM 2221 N N . ALA A 1 289 ? 25.516 24.953 4.176 1 98.5 289 ALA A N 1
ATOM 2222 C CA . ALA A 1 289 ? 24.141 24.484 3.988 1 98.5 289 ALA A CA 1
ATOM 2223 C C . ALA A 1 289 ? 23.531 24.047 5.312 1 98.5 289 ALA A C 1
ATOM 2225 O O . ALA A 1 289 ? 22.391 24.422 5.633 1 98.5 289 ALA A O 1
ATOM 2226 N N . PHE A 1 290 ? 24.312 23.328 6.09 1 98.31 290 PHE A N 1
ATOM 2227 C CA . PHE A 1 290 ? 23.812 22.812 7.359 1 98.31 290 PHE A CA 1
ATOM 2228 C C . PHE A 1 290 ? 23.578 23.953 8.344 1 98.31 290 PHE A C 1
ATOM 2230 O O . PHE A 1 290 ? 22.594 23.953 9.078 1 98.31 290 PHE A O 1
ATOM 2237 N N . GLN A 1 291 ? 24.453 24.859 8.352 1 97.5 291 GLN A N 1
ATOM 2238 C CA . GLN A 1 291 ? 24.297 25.984 9.258 1 97.5 291 GLN A CA 1
ATOM 2239 C C . GLN A 1 291 ? 22.984 26.734 8.977 1 97.5 291 GLN A C 1
ATOM 2241 O O . GLN A 1 291 ? 22.281 27.109 9.906 1 97.5 291 GLN A O 1
ATOM 2246 N N . LYS A 1 292 ? 22.719 26.938 7.754 1 98.12 292 LYS A N 1
ATOM 2247 C CA . LYS A 1 292 ? 21.469 27.594 7.348 1 98.12 292 LYS A CA 1
ATOM 2248 C C . LYS A 1 292 ? 20.25 26.766 7.758 1 98.12 292 LYS A C 1
ATOM 2250 O O . LYS A 1 292 ? 19.281 27.297 8.289 1 98.12 292 LYS A O 1
ATOM 2255 N N . ALA A 1 293 ? 20.312 25.469 7.508 1 98.19 293 ALA A N 1
ATOM 2256 C CA . ALA A 1 293 ? 19.219 24.594 7.898 1 98.19 293 ALA A CA 1
ATOM 2257 C C . ALA A 1 293 ? 19 24.625 9.406 1 98.19 293 ALA A C 1
ATOM 2259 O O . ALA A 1 293 ? 17.844 24.672 9.867 1 98.19 293 ALA A O 1
ATOM 2260 N N . TYR A 1 294 ? 20.078 24.609 10.148 1 97.19 294 TYR A N 1
ATOM 2261 C CA . TYR A 1 294 ? 20 24.656 11.602 1 97.19 294 TYR A CA 1
ATOM 2262 C C . TYR A 1 294 ? 19.375 25.969 12.086 1 97.19 294 TYR A C 1
ATOM 2264 O O . TYR A 1 294 ? 18.5 25.953 12.945 1 97.19 294 TYR A O 1
ATOM 2272 N N . GLU A 1 295 ? 19.781 27.062 11.508 1 96.31 295 GLU A N 1
ATOM 2273 C CA . GLU A 1 295 ? 19.344 28.375 11.922 1 96.31 295 GLU A CA 1
ATOM 2274 C C . GLU A 1 295 ? 17.875 28.609 11.555 1 96.31 295 GLU A C 1
ATOM 2276 O O . GLU A 1 295 ? 17.219 29.484 12.117 1 96.31 295 GLU A O 1
ATOM 2281 N N . ALA A 1 296 ? 17.438 27.875 10.57 1 96.06 296 ALA A N 1
ATOM 2282 C CA . ALA A 1 296 ? 16.047 28 10.156 1 96.06 296 ALA A CA 1
ATOM 2283 C C . ALA A 1 296 ? 15.102 27.703 11.312 1 96.06 296 ALA A C 1
ATOM 2285 O O . ALA A 1 296 ? 14.094 28.391 11.5 1 96.06 296 ALA A O 1
ATOM 2286 N N . ASP A 1 297 ? 15.359 26.672 12.062 1 93.44 297 ASP A N 1
ATOM 2287 C CA . ASP A 1 297 ? 14.539 26.297 13.219 1 93.44 297 ASP A CA 1
ATOM 2288 C C . ASP A 1 297 ? 15.352 25.484 14.227 1 93.44 297 ASP A C 1
ATOM 2290 O O . ASP A 1 297 ? 15.172 24.281 14.352 1 93.44 297 ASP A O 1
ATOM 2294 N N . PRO A 1 298 ? 16.109 26.141 15.023 1 91.94 298 PRO A N 1
ATOM 2295 C CA . PRO A 1 298 ? 17 25.453 15.961 1 91.94 298 PRO A CA 1
ATOM 2296 C C . PRO A 1 298 ? 16.234 24.672 17.031 1 91.94 298 PRO A C 1
ATOM 2298 O O . PRO A 1 298 ? 16.812 23.797 17.688 1 91.94 298 PRO A O 1
ATOM 2301 N N . THR A 1 299 ? 15.008 25 17.203 1 87 299 THR A N 1
ATOM 2302 C CA . THR A 1 299 ? 14.195 24.328 18.203 1 87 299 THR A CA 1
ATOM 2303 C C . THR A 1 299 ? 13.68 22.984 17.703 1 87 299 THR A C 1
ATOM 2305 O O . THR A 1 299 ? 13.867 21.953 18.344 1 87 299 THR A O 1
ATOM 2308 N N . SER A 1 300 ? 13.109 22.984 16.547 1 89.75 300 SER A N 1
ATOM 2309 C CA . SER A 1 300 ? 12.422 21.812 16.016 1 89.75 300 SER A CA 1
ATOM 2310 C C . SER A 1 300 ? 13.422 20.766 15.539 1 89.75 300 SER A C 1
ATOM 2312 O O . SER A 1 300 ? 13.086 19.578 15.453 1 89.75 300 SER A O 1
ATOM 2314 N N . ILE A 1 301 ? 14.664 21.156 15.211 1 93.5 301 ILE A N 1
ATOM 2315 C CA . ILE A 1 301 ? 15.648 20.219 14.68 1 93.5 301 ILE A CA 1
ATOM 2316 C C . ILE A 1 301 ? 16.062 19.234 15.773 1 93.5 301 ILE A C 1
ATOM 2318 O O . ILE A 1 301 ? 16.578 18.156 15.477 1 93.5 301 ILE A O 1
ATOM 2322 N N . PHE A 1 302 ? 15.805 19.672 17.016 1 90.81 302 PHE A N 1
ATOM 2323 C CA . PHE A 1 302 ? 16.125 18.781 18.125 1 90.81 302 PHE A CA 1
ATOM 2324 C C . PHE A 1 302 ? 15.32 17.5 18.047 1 90.81 302 PHE A C 1
ATOM 2326 O O . PHE A 1 302 ? 14.094 17.531 18.094 1 90.81 302 PHE A O 1
ATOM 2333 N N . GLY A 1 303 ? 15.977 16.422 17.984 1 92.12 303 GLY A N 1
ATOM 2334 C CA . GLY A 1 303 ? 15.32 15.141 17.828 1 92.12 303 GLY A CA 1
ATOM 2335 C C . GLY A 1 303 ? 14.875 14.859 16.406 1 92.12 303 GLY A C 1
ATOM 2336 O O . GLY A 1 303 ? 14.023 14 16.172 1 92.12 303 GLY A O 1
ATOM 2337 N N . GLY A 1 304 ? 15.422 15.617 15.516 1 94.88 304 GLY A N 1
ATOM 2338 C CA . GLY A 1 304 ? 15.008 15.484 14.125 1 94.88 304 GLY A CA 1
ATOM 2339 C C . GLY A 1 304 ? 15.945 14.617 13.305 1 94.88 304 GLY A C 1
ATOM 2340 O O . GLY A 1 304 ? 16.797 13.922 13.852 1 94.88 304 GLY A O 1
ATOM 2341 N N . ILE A 1 305 ? 15.664 14.531 12.016 1 97.94 305 ILE A N 1
ATOM 2342 C CA . ILE A 1 305 ? 16.438 13.797 11.023 1 97.94 305 ILE A CA 1
ATOM 2343 C C . ILE A 1 305 ? 17.094 14.773 10.055 1 97.94 305 ILE A C 1
ATOM 2345 O O . ILE A 1 305 ? 16.438 15.703 9.57 1 97.94 305 ILE A O 1
ATOM 2349 N N . VAL A 1 306 ? 18.375 14.562 9.82 1 98.69 306 VAL A N 1
ATOM 2350 C CA . VAL A 1 306 ? 19.109 15.453 8.93 1 98.69 306 VAL A CA 1
ATOM 2351 C C . VAL A 1 306 ? 19.609 14.672 7.719 1 98.69 306 VAL A C 1
ATOM 2353 O O . VAL A 1 306 ? 20.219 13.609 7.867 1 98.69 306 VAL A O 1
ATOM 2356 N N . ALA A 1 307 ? 19.359 15.102 6.574 1 98.81 307 ALA A N 1
ATOM 2357 C CA . ALA A 1 307 ? 19.875 14.539 5.332 1 98.81 307 ALA A CA 1
ATOM 2358 C C . ALA A 1 307 ? 20.812 15.531 4.633 1 98.81 307 ALA A C 1
ATOM 2360 O O . ALA A 1 307 ? 20.469 16.703 4.492 1 98.81 307 ALA A O 1
ATOM 2361 N N . LEU A 1 308 ? 21.969 15.086 4.262 1 98.81 308 LEU A N 1
ATOM 2362 C CA . LEU A 1 308 ? 22.984 15.844 3.551 1 98.81 308 LEU A CA 1
ATOM 2363 C C . LEU A 1 308 ? 23.312 15.195 2.209 1 98.81 308 LEU A C 1
ATOM 2365 O O . LEU A 1 308 ? 23.469 13.977 2.125 1 98.81 308 LEU A O 1
ATOM 2369 N N . ASN A 1 309 ? 23.453 16.016 1.133 1 98.44 309 ASN A N 1
ATOM 2370 C CA . ASN A 1 309 ? 23.703 15.406 -0.17 1 98.44 309 ASN A CA 1
ATOM 2371 C C . ASN A 1 309 ? 25.188 15.422 -0.528 1 98.44 309 ASN A C 1
ATOM 2373 O O . ASN A 1 309 ? 25.547 15.297 -1.7 1 98.44 309 ASN A O 1
ATOM 2377 N N . ARG A 1 310 ? 26.047 15.695 0.549 1 98.44 310 ARG A N 1
ATOM 2378 C CA . ARG A 1 310 ? 27.5 15.578 0.433 1 98.44 310 ARG A CA 1
ATOM 2379 C C . ARG A 1 310 ? 28.078 14.727 1.563 1 98.44 310 ARG A C 1
ATOM 2381 O O . ARG A 1 310 ? 27.406 14.492 2.572 1 98.44 310 ARG A O 1
ATOM 2388 N N . GLU A 1 311 ? 29.281 14.289 1.394 1 98.38 311 GLU A N 1
ATOM 2389 C CA . GLU A 1 311 ? 29.984 13.5 2.408 1 98.38 311 GLU A CA 1
ATOM 2390 C C . GLU A 1 311 ? 30.078 14.273 3.723 1 98.38 311 GLU A C 1
ATOM 2392 O O . GLU A 1 311 ? 30.25 15.492 3.721 1 98.38 311 GLU A O 1
ATOM 2397 N N . VAL A 1 312 ? 29.969 13.57 4.82 1 98.5 312 VAL A N 1
ATOM 2398 C CA . VAL A 1 312 ? 30.156 14.141 6.148 1 98.5 312 VAL A CA 1
ATOM 2399 C C . VAL A 1 312 ? 31.609 13.945 6.594 1 98.5 312 VAL A C 1
ATOM 2401 O O . VAL A 1 312 ? 32.031 12.812 6.82 1 98.5 312 VAL A O 1
ATOM 2404 N N . ASP A 1 313 ? 32.281 15.039 6.738 1 97.88 313 ASP A N 1
ATOM 2405 C CA . ASP A 1 313 ? 33.656 14.977 7.207 1 97.88 313 ASP A CA 1
ATOM 2406 C C . ASP A 1 313 ? 33.75 15.312 8.695 1 97.88 313 ASP A C 1
ATOM 2408 O O . ASP A 1 313 ? 32.75 15.391 9.383 1 97.88 313 ASP A O 1
ATOM 2412 N N . GLU A 1 314 ? 34.938 15.469 9.164 1 97.31 314 GLU A N 1
ATOM 2413 C CA . GLU A 1 314 ? 35.219 15.695 10.578 1 97.31 314 GLU A CA 1
ATOM 2414 C C . GLU A 1 314 ? 34.562 16.969 11.07 1 97.31 314 GLU A C 1
ATOM 2416 O O . GLU A 1 314 ? 33.906 16.984 12.125 1 97.31 314 GLU A O 1
ATOM 2421 N N . GLN A 1 315 ? 34.688 17.969 10.305 1 95.81 315 GLN A N 1
ATOM 2422 C CA . GLN A 1 315 ? 34.156 19.266 10.695 1 95.81 315 GLN A CA 1
ATOM 2423 C C . GLN A 1 315 ? 32.625 19.219 10.781 1 95.81 315 GLN A C 1
ATOM 2425 O O . GLN A 1 315 ? 32.031 19.734 11.734 1 95.81 315 GLN A O 1
ATOM 2430 N N . MET A 1 316 ? 32.031 18.688 9.75 1 96.69 316 MET A N 1
ATOM 2431 C CA . MET A 1 316 ? 30.594 18.562 9.719 1 96.69 316 MET A CA 1
ATOM 2432 C C . MET A 1 316 ? 30.109 17.672 10.859 1 96.69 316 MET A C 1
ATOM 2434 O O . MET A 1 316 ? 29.078 17.953 11.492 1 96.69 316 MET A O 1
ATOM 2438 N N . ALA A 1 317 ? 30.781 16.656 11.125 1 97.81 317 ALA A N 1
ATOM 2439 C CA . ALA A 1 317 ? 30.422 15.719 12.18 1 97.81 317 ALA A CA 1
ATOM 2440 C C . ALA A 1 317 ? 30.406 16.406 13.547 1 97.81 317 ALA A C 1
ATOM 2442 O O . ALA A 1 317 ? 29.562 16.109 14.383 1 97.81 317 ALA A O 1
ATOM 2443 N N . ALA A 1 318 ? 31.359 17.25 13.75 1 96.69 318 ALA A N 1
ATOM 2444 C CA . ALA A 1 318 ? 31.422 17.984 15.016 1 96.69 318 ALA A CA 1
ATOM 2445 C C . ALA A 1 318 ? 30.172 18.828 15.219 1 96.69 318 ALA A C 1
ATOM 2447 O O . ALA A 1 318 ? 29.625 18.891 16.328 1 96.69 318 ALA A O 1
ATOM 2448 N N . LYS A 1 319 ? 29.719 19.484 14.211 1 95.5 319 LYS A N 1
ATOM 2449 C CA . LYS A 1 319 ? 28.516 20.297 14.273 1 95.5 319 LYS A CA 1
ATOM 2450 C C . LYS A 1 319 ? 27.281 19.453 14.539 1 95.5 319 LYS A C 1
ATOM 2452 O O . LYS A 1 319 ? 26.422 19.812 15.352 1 95.5 319 LYS A O 1
ATOM 2457 N N . LEU A 1 320 ? 27.219 18.375 13.883 1 97.38 320 LEU A N 1
ATOM 2458 C CA . LEU A 1 320 ? 26.078 17.469 14.047 1 97.38 320 LEU A CA 1
ATOM 2459 C C . LEU A 1 320 ? 26.047 16.875 15.445 1 97.38 320 LEU A C 1
ATOM 2461 O O . LEU A 1 320 ? 24.984 16.703 16.031 1 97.38 320 LEU A O 1
ATOM 2465 N N . HIS A 1 321 ? 27.219 16.562 15.938 1 96.19 321 HIS A N 1
ATOM 2466 C CA . HIS A 1 321 ? 27.359 15.914 17.234 1 96.19 321 HIS A CA 1
ATOM 2467 C C . HIS A 1 321 ? 26.812 16.797 18.359 1 96.19 321 HIS A C 1
ATOM 2469 O O . HIS A 1 321 ? 26.297 16.297 19.359 1 96.19 321 HIS A O 1
ATOM 2475 N N . ASP A 1 322 ? 26.828 18.062 18.156 1 94.12 322 ASP A N 1
ATOM 2476 C CA . ASP A 1 322 ? 26.422 19.031 19.172 1 94.12 322 ASP A CA 1
ATOM 2477 C C . ASP A 1 322 ? 24.906 19.125 19.281 1 94.12 322 ASP A C 1
ATOM 2479 O O . ASP A 1 322 ? 24.375 19.719 20.219 1 94.12 322 ASP A O 1
ATOM 2483 N N . ILE A 1 323 ? 24.234 18.578 18.391 1 94.31 323 ILE A N 1
ATOM 2484 C CA . ILE A 1 323 ? 22.781 18.609 18.344 1 94.31 323 ILE A CA 1
ATOM 2485 C C . ILE A 1 323 ? 22.234 17.203 18.594 1 94.31 323 ILE A C 1
ATOM 2487 O O . ILE A 1 323 ? 22.812 16.203 18.141 1 94.31 323 ILE A O 1
ATOM 2491 N N . PHE A 1 324 ? 21.203 17.094 19.375 1 94.56 324 PHE A N 1
ATOM 2492 C CA . PHE A 1 324 ? 20.531 15.812 19.516 1 94.56 324 PHE A CA 1
ATOM 2493 C C . PHE A 1 324 ? 19.75 15.461 18.25 1 94.56 324 PHE A C 1
ATOM 2495 O O . PHE A 1 324 ? 18.703 16.047 18 1 94.56 324 PHE A O 1
ATOM 2502 N N . LEU A 1 325 ? 20.234 14.492 17.516 1 96.75 325 LEU A N 1
ATOM 2503 C CA . LEU A 1 325 ? 19.625 14.047 16.266 1 96.75 325 LEU A CA 1
ATOM 2504 C C . LEU A 1 325 ? 19.297 12.555 16.328 1 96.75 325 LEU A C 1
ATOM 2506 O O . LEU A 1 325 ? 20.031 11.781 16.938 1 96.75 325 LEU A O 1
ATOM 2510 N N . GLU A 1 326 ? 18.266 12.211 15.703 1 96.94 326 GLU A N 1
ATOM 2511 C CA . GLU A 1 326 ? 17.891 10.805 15.641 1 96.94 326 GLU A CA 1
ATOM 2512 C C . GLU A 1 326 ? 18.609 10.086 14.508 1 96.94 326 GLU A C 1
ATOM 2514 O O . GLU A 1 326 ? 19.031 8.938 14.656 1 96.94 326 GLU A O 1
ATOM 2519 N N . ILE A 1 327 ? 18.656 10.688 13.359 1 98.5 327 ILE A N 1
ATOM 2520 C CA . ILE A 1 327 ? 19.234 10.07 12.172 1 98.5 327 ILE A CA 1
ATOM 2521 C C . ILE A 1 327 ? 20.016 11.117 11.375 1 98.5 327 ILE A C 1
ATOM 2523 O O . ILE A 1 327 ? 19.594 12.266 11.266 1 98.5 327 ILE A O 1
ATOM 2527 N N . VAL A 1 328 ? 21.141 10.75 10.859 1 98.75 328 VAL A N 1
ATOM 2528 C CA . VAL A 1 328 ? 21.859 11.508 9.844 1 98.75 328 VAL A CA 1
ATOM 2529 C C . VAL A 1 328 ? 22.031 10.648 8.586 1 98.75 328 VAL A C 1
ATOM 2531 O O . VAL A 1 328 ? 22.5 9.516 8.664 1 98.75 328 VAL A O 1
ATOM 2534 N N . ILE A 1 329 ? 21.625 11.125 7.477 1 98.75 329 ILE A N 1
ATOM 2535 C C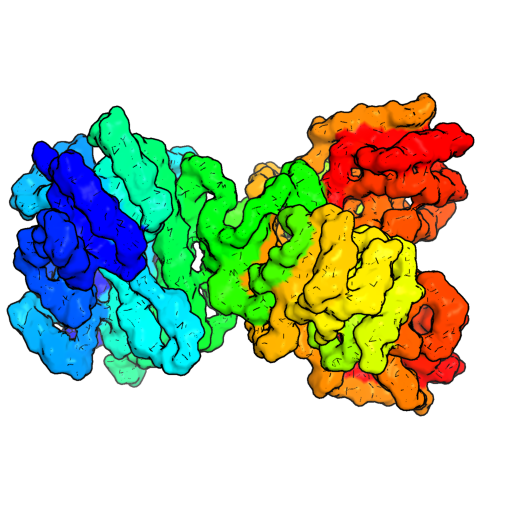A . ILE A 1 329 ? 21.75 10.445 6.191 1 98.75 329 ILE A CA 1
ATOM 2536 C C . ILE A 1 329 ? 22.734 11.195 5.301 1 98.75 329 ILE A C 1
ATOM 2538 O O . ILE A 1 329 ? 22.656 12.422 5.172 1 98.75 329 ILE A O 1
ATOM 2542 N N . ALA A 1 330 ? 23.609 10.539 4.676 1 98.75 330 ALA A N 1
ATOM 2543 C CA . ALA A 1 330 ? 24.578 11.141 3.76 1 98.75 330 ALA A CA 1
ATOM 2544 C C . ALA A 1 330 ? 25.078 10.125 2.742 1 98.75 330 ALA A C 1
ATOM 2546 O O . ALA A 1 330 ? 24.859 8.922 2.9 1 98.75 330 ALA A O 1
ATOM 2547 N N . PRO A 1 331 ? 25.688 10.602 1.68 1 98.12 331 PRO A N 1
ATOM 2548 C CA . PRO A 1 331 ? 26.297 9.648 0.745 1 98.12 331 PRO A CA 1
ATOM 2549 C C . PRO A 1 331 ? 27.391 8.812 1.388 1 98.12 331 PRO A C 1
ATOM 2551 O O . PRO A 1 331 ? 27.562 7.637 1.042 1 98.12 331 PRO A O 1
ATOM 2554 N N . SER A 1 332 ? 28.109 9.445 2.26 1 98.44 332 SER A N 1
ATOM 2555 C CA . SER A 1 332 ? 29.203 8.766 2.949 1 98.44 332 SER A CA 1
ATOM 2556 C C . SER A 1 332 ? 29.641 9.539 4.18 1 98.44 332 SER A C 1
ATOM 2558 O O . SER A 1 332 ? 29.266 10.695 4.363 1 98.44 332 SER A O 1
ATOM 2560 N N . PHE A 1 333 ? 30.359 8.852 5.043 1 98.69 333 PHE A N 1
ATOM 2561 C CA . PHE A 1 333 ? 31 9.406 6.227 1 98.69 333 PHE A CA 1
ATOM 2562 C C . PHE A 1 333 ? 32.5 9.07 6.238 1 98.69 333 PHE A C 1
ATOM 2564 O O . PHE A 1 333 ? 32.875 7.938 5.965 1 98.69 333 PHE A O 1
ATOM 2571 N N . THR A 1 334 ? 33.312 10.117 6.52 1 98.5 334 THR A N 1
ATOM 2572 C CA . THR A 1 334 ? 34.719 9.797 6.711 1 98.5 334 THR A CA 1
ATOM 2573 C C . THR A 1 334 ? 34.906 9 7.996 1 98.5 334 THR A C 1
ATOM 2575 O O . THR A 1 334 ? 34.062 8.992 8.875 1 98.5 334 THR A O 1
ATOM 2578 N N . GLU A 1 335 ? 36.062 8.336 8.086 1 98.38 335 GLU A N 1
ATOM 2579 C CA . GLU A 1 335 ? 36.375 7.582 9.297 1 98.38 335 GLU A CA 1
ATOM 2580 C C . GLU A 1 335 ? 36.375 8.484 10.523 1 98.38 335 GLU A C 1
ATOM 2582 O O . GLU A 1 335 ? 35.875 8.094 11.586 1 98.38 335 GLU A O 1
ATOM 2587 N N . GLN A 1 336 ? 36.906 9.641 10.375 1 98.19 336 GLN A N 1
ATOM 2588 C CA . GLN A 1 336 ? 36.938 10.609 11.469 1 98.19 336 GLN A CA 1
ATOM 2589 C C . GLN A 1 336 ? 35.531 11.039 11.867 1 98.19 336 GLN A C 1
ATOM 2591 O O . GLN A 1 336 ? 35.25 11.219 13.055 1 98.19 336 GLN A O 1
ATOM 2596 N N . ALA A 1 337 ? 34.719 11.266 10.867 1 98.5 337 ALA A N 1
ATOM 2597 C CA . ALA A 1 337 ? 33.344 11.641 11.125 1 98.5 337 ALA A CA 1
ATOM 2598 C C . ALA A 1 337 ? 32.594 10.555 11.922 1 98.5 337 ALA A C 1
ATOM 2600 O O . ALA A 1 337 ? 31.875 10.859 12.867 1 98.5 337 ALA A O 1
ATOM 2601 N N . LEU A 1 338 ? 32.812 9.312 11.523 1 98.5 338 LEU A N 1
ATOM 2602 C CA . LEU A 1 338 ? 32.188 8.188 12.211 1 98.5 338 LEU A CA 1
ATOM 2603 C C . LEU A 1 338 ? 32.656 8.117 13.664 1 98.5 338 LEU A C 1
ATOM 2605 O O . LEU A 1 338 ? 31.844 7.875 14.562 1 98.5 338 LEU A O 1
ATOM 2609 N N . GLU A 1 339 ? 33.906 8.32 13.852 1 98.06 339 GLU A N 1
ATOM 2610 C CA . GLU A 1 339 ? 34.438 8.289 15.211 1 98.06 339 GLU A CA 1
ATOM 2611 C C . GLU A 1 339 ? 33.75 9.32 16.109 1 98.06 339 GLU A C 1
ATOM 2613 O O . GLU A 1 339 ? 33.469 9.039 17.266 1 98.06 339 GLU A O 1
ATOM 2618 N N . ILE A 1 340 ? 33.5 10.43 15.578 1 98.31 340 ILE A N 1
ATOM 2619 C CA . ILE A 1 340 ? 32.906 11.508 16.344 1 98.31 340 ILE A CA 1
ATOM 2620 C C . ILE A 1 340 ? 31.422 11.195 16.594 1 98.31 340 ILE A C 1
ATOM 2622 O O . ILE A 1 340 ? 30.953 11.242 17.734 1 98.31 340 ILE A O 1
ATOM 2626 N N . LEU A 1 341 ? 30.703 10.828 15.578 1 98.25 341 LEU A N 1
ATOM 2627 C CA . LEU A 1 341 ? 29.25 10.703 15.648 1 98.25 341 LEU A CA 1
ATOM 2628 C C . LEU A 1 341 ? 28.844 9.469 16.438 1 98.25 341 LEU A C 1
ATOM 2630 O O . LEU A 1 341 ? 27.781 9.445 17.078 1 98.25 341 LEU A O 1
ATOM 2634 N N . THR A 1 342 ? 29.641 8.438 16.438 1 97.75 342 THR A N 1
ATOM 2635 C CA . THR A 1 342 ? 29.281 7.176 17.078 1 97.75 342 THR A CA 1
ATOM 2636 C C . THR A 1 342 ? 29.5 7.262 18.578 1 97.75 342 THR A C 1
ATOM 2638 O O . THR A 1 342 ? 29.172 6.32 19.312 1 97.75 342 THR A O 1
ATOM 2641 N N . ARG A 1 343 ? 30.031 8.383 18.984 1 96.81 343 ARG A N 1
ATOM 2642 C CA . ARG A 1 343 ? 30.109 8.609 20.438 1 96.81 343 ARG A CA 1
ATOM 2643 C C . ARG A 1 343 ? 28.719 8.648 21.047 1 96.81 343 ARG A C 1
ATOM 2645 O O . ARG A 1 343 ? 28.531 8.344 22.234 1 96.81 343 ARG A O 1
ATOM 2652 N N . LYS A 1 344 ? 27.797 9.078 20.297 1 95 344 LYS A N 1
ATOM 2653 C CA . LYS A 1 344 ? 26.406 8.977 20.719 1 95 344 LYS A CA 1
ATOM 2654 C C . LYS A 1 344 ? 25.828 7.613 20.344 1 95 344 LYS A C 1
ATOM 2656 O O . LYS A 1 344 ? 25.75 7.258 19.172 1 95 344 LYS A O 1
ATOM 2661 N N . LYS A 1 345 ? 25.359 6.953 21.266 1 93.69 345 LYS A N 1
ATOM 2662 C CA . LYS A 1 345 ? 25.047 5.535 21.125 1 93.69 345 LYS A CA 1
ATOM 2663 C C . LYS A 1 345 ? 23.828 5.328 20.234 1 93.69 345 LYS A C 1
ATOM 2665 O O . LYS A 1 345 ? 23.766 4.375 19.453 1 93.69 345 LYS A O 1
ATOM 2670 N N . ASN A 1 346 ? 22.906 6.203 20.312 1 93.62 346 ASN A N 1
ATOM 2671 C CA . ASN A 1 346 ? 21.594 5.895 19.75 1 93.62 346 ASN A CA 1
ATOM 2672 C C . ASN A 1 346 ? 21.422 6.531 18.375 1 93.62 346 ASN A C 1
ATOM 2674 O O . ASN A 1 346 ? 20.469 6.215 17.656 1 93.62 346 ASN A O 1
ATOM 2678 N N . ILE A 1 347 ? 22.297 7.426 17.906 1 97.12 347 ILE A N 1
ATOM 2679 C CA . ILE A 1 347 ? 22.125 8.133 16.656 1 97.12 347 ILE A CA 1
ATOM 2680 C C . ILE A 1 347 ? 22.25 7.16 15.484 1 97.12 347 ILE A C 1
ATOM 2682 O O . ILE A 1 347 ? 23.188 6.355 15.445 1 97.12 347 ILE A O 1
ATOM 2686 N N . ARG A 1 348 ? 21.359 7.086 14.641 1 98.44 348 ARG A N 1
ATOM 2687 C CA . ARG A 1 348 ? 21.453 6.266 13.438 1 98.44 348 ARG A CA 1
ATOM 2688 C C . ARG A 1 348 ? 22.188 7.004 12.328 1 98.44 348 ARG A C 1
ATOM 2690 O O . ARG A 1 348 ? 21.875 8.156 12.023 1 98.44 348 ARG A O 1
ATOM 2697 N N . LEU A 1 349 ? 23.156 6.434 11.789 1 98.81 349 LEU A N 1
ATOM 2698 C CA . LEU A 1 349 ? 23.891 6.938 10.633 1 98.81 349 LEU A CA 1
ATOM 2699 C C . LEU A 1 349 ? 23.625 6.086 9.398 1 98.81 349 LEU A C 1
ATOM 2701 O O . LEU A 1 349 ? 23.938 4.895 9.383 1 98.81 349 LEU A O 1
ATOM 2705 N N . LEU A 1 350 ? 23.031 6.699 8.383 1 98.69 350 LEU A N 1
ATOM 2706 C CA . LEU A 1 350 ? 22.641 5.973 7.18 1 98.69 350 LEU A CA 1
ATOM 2707 C C . LEU A 1 350 ? 23.391 6.496 5.965 1 98.69 350 LEU A C 1
ATOM 2709 O O . LEU A 1 350 ? 23.609 7.703 5.836 1 98.69 350 LEU A O 1
ATOM 2713 N N . THR A 1 351 ? 23.75 5.621 5.074 1 98.44 351 THR A N 1
ATOM 2714 C CA . THR A 1 351 ? 24.297 6.023 3.785 1 98.44 351 THR A CA 1
ATOM 2715 C C . THR A 1 351 ? 23.375 5.613 2.646 1 98.44 351 THR A C 1
ATOM 2717 O O . THR A 1 351 ? 22.766 4.539 2.689 1 98.44 351 THR A O 1
ATOM 2720 N N . VAL A 1 352 ? 23.141 6.426 1.736 1 96.75 352 VAL A N 1
ATOM 2721 C CA . VAL A 1 352 ? 22.422 6.211 0.49 1 96.75 352 VAL A CA 1
ATOM 2722 C C . VAL A 1 352 ? 23.266 6.688 -0.69 1 96.75 352 VAL A C 1
ATOM 2724 O O . VAL A 1 352 ? 24 7.672 -0.578 1 96.75 352 VAL A O 1
ATOM 2727 N N . ASP A 1 353 ? 23.188 6.023 -1.804 1 93.44 353 ASP A N 1
ATOM 2728 C CA . ASP A 1 353 ? 23.922 6.418 -3.002 1 93.44 353 ASP A CA 1
ATOM 2729 C C . ASP A 1 353 ? 23.188 7.52 -3.762 1 93.44 353 ASP A C 1
ATOM 2731 O O . ASP A 1 353 ? 22.203 7.246 -4.461 1 93.44 353 ASP A O 1
ATOM 2735 N N . PHE A 1 354 ? 23.734 8.734 -3.732 1 92.69 354 PHE A N 1
ATOM 2736 C CA . PHE A 1 354 ? 23.078 9.891 -4.328 1 92.69 354 PHE A CA 1
ATOM 2737 C C . PHE A 1 354 ? 23.391 9.984 -5.816 1 92.69 354 PHE A C 1
ATOM 2739 O O . PHE A 1 354 ? 22.797 10.805 -6.531 1 92.69 354 PHE A O 1
ATOM 2746 N N . GLU A 1 355 ? 24.172 9.117 -6.281 1 89.62 355 GLU A N 1
ATOM 2747 C CA . GLU A 1 355 ? 24.625 9.195 -7.664 1 89.62 355 GLU A CA 1
ATOM 2748 C C . GLU A 1 355 ? 23.828 8.258 -8.562 1 89.62 355 GLU A C 1
ATOM 2750 O O . GLU A 1 355 ? 23.891 8.359 -9.789 1 89.62 355 GLU A O 1
ATOM 2755 N N . VAL A 1 356 ? 23.172 7.43 -7.969 1 87.75 356 VAL A N 1
ATOM 2756 C CA . VAL A 1 356 ? 22.438 6.441 -8.758 1 87.75 356 VAL A CA 1
ATOM 2757 C C . VAL A 1 356 ? 21.219 7.086 -9.391 1 87.75 356 VAL A C 1
ATOM 2759 O O . VAL A 1 356 ? 20.719 8.102 -8.898 1 87.75 356 VAL A O 1
ATOM 2762 N N . GLU A 1 357 ? 20.828 6.477 -10.461 1 82 357 GLU A N 1
ATOM 2763 C CA . GLU A 1 357 ? 19.625 6.949 -11.156 1 82 357 GLU A CA 1
ATOM 2764 C C . GLU A 1 357 ? 18.375 6.754 -10.297 1 82 357 GLU A C 1
ATOM 2766 O O . GLU A 1 357 ? 18.219 5.711 -9.648 1 82 357 GLU A O 1
ATOM 2771 N N . ARG A 1 358 ? 17.625 7.848 -10.328 1 85 358 ARG A N 1
ATOM 2772 C CA . ARG A 1 358 ? 16.375 7.785 -9.602 1 85 358 ARG A CA 1
ATOM 2773 C C . ARG A 1 358 ? 15.234 7.332 -10.508 1 85 358 ARG A C 1
ATOM 2775 O O . ARG A 1 358 ? 14.812 8.078 -11.398 1 85 358 ARG A O 1
ATOM 2782 N N . LYS A 1 359 ? 14.828 6.066 -10.352 1 83.12 359 LYS A N 1
ATOM 2783 C CA . LYS A 1 359 ? 13.703 5.543 -11.117 1 83.12 359 LYS A CA 1
ATOM 2784 C C . LYS A 1 359 ? 12.375 5.898 -10.445 1 83.12 359 LYS A C 1
ATOM 2786 O O . LYS A 1 359 ? 12.25 5.828 -9.227 1 83.12 359 LYS A O 1
ATOM 2791 N N . LYS A 1 360 ? 11.453 6.348 -11.312 1 85.75 360 LYS A N 1
ATOM 2792 C CA . LYS A 1 360 ? 10.125 6.652 -10.797 1 85.75 360 LYS A CA 1
ATOM 2793 C C . LYS A 1 360 ? 9.461 5.402 -10.219 1 85.75 360 LYS A C 1
ATOM 2795 O O . LYS A 1 360 ? 9.578 4.316 -10.789 1 85.75 360 LYS A O 1
ATOM 2800 N N . GLU A 1 361 ? 8.883 5.59 -9.172 1 88.44 361 GLU A N 1
ATOM 2801 C CA . GLU A 1 361 ? 8.125 4.516 -8.547 1 88.44 361 GLU A CA 1
ATOM 2802 C C . GLU A 1 361 ? 6.703 4.965 -8.203 1 88.44 361 GLU A C 1
ATOM 2804 O O . GLU A 1 361 ? 6.496 6.113 -7.793 1 88.44 361 GLU A O 1
ATOM 2809 N N . PRO A 1 362 ? 5.73 4.059 -8.391 1 91.62 362 PRO A N 1
ATOM 2810 C CA . PRO A 1 362 ? 4.395 4.41 -7.914 1 91.62 362 PRO A CA 1
ATOM 2811 C C . PRO A 1 362 ? 4.293 4.43 -6.391 1 91.62 362 PRO A C 1
ATOM 2813 O O . PRO A 1 362 ? 5.055 3.738 -5.711 1 91.62 362 PRO A O 1
ATOM 2816 N N . PHE A 1 363 ? 3.412 5.215 -5.898 1 95 363 PHE A N 1
ATOM 2817 C CA . PHE A 1 363 ? 3.146 5.285 -4.469 1 95 363 PHE A CA 1
ATOM 2818 C C . PHE A 1 363 ? 1.739 4.789 -4.156 1 95 363 PHE A C 1
ATOM 2820 O O . PHE A 1 363 ? 0.81 5.012 -4.934 1 95 363 PHE A O 1
ATOM 2827 N N . VAL A 1 364 ? 1.65 4.098 -3.066 1 97.44 364 VAL A N 1
ATOM 2828 C CA . VAL A 1 364 ? 0.346 3.59 -2.658 1 97.44 364 VAL A CA 1
ATOM 2829 C C . VAL A 1 364 ? 0.068 3.98 -1.209 1 97.44 364 VAL A C 1
ATOM 2831 O O . VAL A 1 364 ? 0.997 4.133 -0.412 1 97.44 364 VAL A O 1
ATOM 2834 N N . VAL A 1 365 ? -1.129 4.191 -0.907 1 97.31 365 VAL A N 1
ATOM 2835 C CA . VAL A 1 365 ? -1.591 4.422 0.458 1 97.31 365 VAL A CA 1
ATOM 2836 C C . VAL A 1 365 ? -2.936 3.732 0.671 1 97.31 365 VAL A C 1
ATOM 2838 O O . VAL A 1 365 ? -3.803 3.766 -0.205 1 97.31 365 VAL A O 1
ATOM 2841 N N . SER A 1 366 ? -3.068 3.094 1.759 1 95.94 366 SER A N 1
ATOM 2842 C CA . SER A 1 366 ? -4.312 2.398 2.072 1 95.94 366 SER A CA 1
ATOM 2843 C C . SER A 1 366 ? -5.387 3.371 2.541 1 95.94 366 SER A C 1
ATOM 2845 O O . SER A 1 366 ? -5.086 4.371 3.197 1 95.94 366 SER A O 1
ATOM 2847 N N . VAL A 1 367 ? -6.543 3.152 2.135 1 96.19 367 VAL A N 1
ATOM 2848 C CA . VAL A 1 367 ? -7.766 3.605 2.787 1 96.19 367 VAL A CA 1
ATOM 2849 C C . VAL A 1 367 ? -8.578 2.402 3.264 1 96.19 367 VAL A C 1
ATOM 2851 O O . VAL A 1 367 ? -8.305 1.267 2.869 1 96.19 367 VAL A O 1
ATOM 2854 N N . ARG A 1 368 ? -9.477 2.609 4.145 1 95.31 368 ARG A N 1
ATOM 2855 C CA . ARG A 1 368 ? -10.266 1.472 4.609 1 95.31 368 ARG A CA 1
ATOM 2856 C C . ARG A 1 368 ? -10.969 0.783 3.445 1 95.31 368 ARG A C 1
ATOM 2858 O O . ARG A 1 368 ? -11.672 1.431 2.668 1 95.31 368 ARG A O 1
ATOM 2865 N N . GLY A 1 369 ? -10.688 -0.534 3.277 1 95.56 369 GLY A N 1
ATOM 2866 C CA . GLY A 1 369 ? -11.312 -1.359 2.254 1 95.56 369 GLY A CA 1
ATOM 2867 C C . GLY A 1 369 ? -10.617 -1.265 0.909 1 95.56 369 GLY A C 1
ATOM 2868 O O . GLY A 1 369 ? -11.008 -1.936 -0.048 1 95.56 369 GLY A O 1
ATOM 2869 N N . GLY A 1 370 ? -9.555 -0.406 0.867 1 96.88 370 GLY A N 1
ATOM 2870 C CA . GLY A 1 370 ? -8.992 -0.258 -0.466 1 96.88 370 GLY A CA 1
ATOM 2871 C C . GLY A 1 370 ? -7.598 0.35 -0.463 1 96.88 370 GLY A C 1
ATOM 2872 O O . GLY A 1 370 ? -6.949 0.418 0.582 1 96.88 370 GLY A O 1
ATOM 2873 N N . LEU A 1 371 ? -7.141 0.695 -1.681 1 97.75 371 LEU A N 1
ATOM 2874 C CA . LEU A 1 371 ? -5.797 1.195 -1.941 1 97.75 371 LEU A CA 1
ATOM 2875 C C . LEU A 1 371 ? -5.82 2.305 -2.986 1 97.75 371 LEU A C 1
ATOM 2877 O O . LEU A 1 371 ? -6.453 2.162 -4.035 1 97.75 371 LEU A O 1
ATOM 2881 N N . LEU A 1 372 ? -5.215 3.389 -2.66 1 98.5 372 LEU A N 1
ATOM 2882 C CA . LEU A 1 372 ? -4.965 4.441 -3.639 1 98.5 372 LEU A CA 1
ATOM 2883 C C . LEU A 1 372 ? -3.564 4.312 -4.23 1 98.5 372 LEU A C 1
ATOM 2885 O O . LEU A 1 372 ? -2.584 4.184 -3.492 1 98.5 372 LEU A O 1
ATOM 2889 N N . VAL A 1 373 ? -3.498 4.309 -5.512 1 98.19 373 VAL A N 1
ATOM 2890 C CA . VAL A 1 373 ? -2.234 4.203 -6.234 1 98.19 373 VAL A CA 1
ATOM 2891 C C . VAL A 1 373 ? -2.023 5.445 -7.094 1 98.19 373 VAL A C 1
ATOM 2893 O O . VAL A 1 373 ? -2.945 5.898 -7.777 1 98.19 373 VAL A O 1
ATOM 2896 N N . GLN A 1 374 ? -0.847 6.074 -7.094 1 97.81 374 GLN A N 1
ATOM 2897 C CA . GLN A 1 374 ? -0.544 7.215 -7.949 1 97.81 374 GLN A CA 1
ATOM 2898 C C . GLN A 1 374 ? 0.922 7.215 -8.375 1 97.81 374 GLN A C 1
ATOM 2900 O O . GLN A 1 374 ? 1.746 6.523 -7.77 1 97.81 374 GLN A O 1
ATOM 2905 N N . ASP A 1 375 ? 1.245 8.078 -9.328 1 94.81 375 ASP A N 1
ATOM 2906 C CA . ASP A 1 375 ? 2.625 8.312 -9.734 1 94.81 375 ASP A CA 1
ATOM 2907 C C . ASP A 1 375 ? 3.354 9.203 -8.727 1 94.81 375 ASP A C 1
ATOM 2909 O O . ASP A 1 375 ? 2.727 10 -8.031 1 94.81 375 ASP A O 1
ATOM 2913 N N . GLU A 1 376 ? 4.656 9.016 -8.703 1 93.06 376 GLU A N 1
ATOM 2914 C CA . GLU A 1 376 ? 5.504 9.938 -7.949 1 93.06 376 GLU A CA 1
ATOM 2915 C C . GLU A 1 376 ? 5.461 11.344 -8.555 1 93.06 376 GLU A C 1
ATOM 2917 O O . GLU A 1 376 ? 5.379 11.5 -9.773 1 93.06 376 GLU A O 1
ATOM 2922 N N . ASP A 1 377 ? 5.406 12.344 -7.691 1 94.75 377 ASP A N 1
ATOM 2923 C CA . ASP A 1 377 ? 5.523 13.719 -8.164 1 94.75 377 ASP A CA 1
ATOM 2924 C C . ASP A 1 377 ? 6.965 14.055 -8.531 1 94.75 377 ASP A C 1
ATOM 2926 O O . ASP A 1 377 ? 7.746 14.492 -7.688 1 94.75 377 ASP A O 1
ATOM 2930 N N . THR A 1 378 ? 7.289 13.953 -9.766 1 90.88 378 THR A N 1
ATOM 2931 C CA . THR A 1 378 ? 8.656 14.203 -10.219 1 90.88 378 THR A CA 1
ATOM 2932 C C . THR A 1 378 ? 8.75 15.547 -10.93 1 90.88 378 THR A C 1
ATOM 2934 O O . THR A 1 378 ? 9.773 15.859 -11.547 1 90.88 378 THR A O 1
ATOM 2937 N N . TYR A 1 379 ? 7.656 16.297 -10.836 1 92.31 379 TYR A N 1
ATOM 2938 C CA . TYR A 1 379 ? 7.613 17.562 -11.562 1 92.31 379 TYR A CA 1
ATOM 2939 C C . TYR A 1 379 ? 8.547 18.578 -10.93 1 92.31 379 TYR A C 1
ATOM 2941 O O . TYR A 1 379 ? 8.539 18.781 -9.711 1 92.31 379 TYR A O 1
ATOM 2949 N N . THR A 1 380 ? 9.445 19.219 -11.773 1 92.06 380 THR A N 1
ATOM 2950 C CA . THR A 1 380 ? 10.414 20.203 -11.297 1 92.06 380 THR A CA 1
ATOM 2951 C C . THR A 1 380 ? 10.133 21.578 -11.906 1 92.06 380 THR A C 1
ATOM 2953 O O . THR A 1 380 ? 9.242 21.719 -12.75 1 92.06 380 THR A O 1
ATOM 2956 N N . ILE A 1 381 ? 10.922 22.562 -11.43 1 92.31 381 ILE A N 1
ATOM 2957 C CA . ILE A 1 381 ? 10.742 23.938 -11.891 1 92.31 381 ILE A CA 1
ATOM 2958 C C . ILE A 1 381 ? 11.047 24.031 -13.383 1 92.31 381 ILE A C 1
ATOM 2960 O O . ILE A 1 381 ? 10.461 24.844 -14.094 1 92.31 381 ILE A O 1
ATOM 2964 N N . ASP A 1 382 ? 11.859 23.078 -13.828 1 90.38 382 ASP A N 1
ATOM 2965 C CA . ASP A 1 382 ? 12.234 23.047 -15.242 1 90.38 382 ASP A CA 1
ATOM 2966 C C . ASP A 1 382 ? 11.07 22.578 -16.109 1 90.38 382 ASP A C 1
ATOM 2968 O O . ASP A 1 382 ? 11.031 22.859 -17.312 1 90.38 382 ASP A O 1
ATOM 2972 N N . ASP A 1 383 ? 10.141 21.906 -15.531 1 92.25 383 ASP A N 1
ATOM 2973 C CA . ASP A 1 383 ? 8.977 21.406 -16.25 1 92.25 383 ASP A CA 1
ATOM 2974 C C . ASP A 1 383 ? 7.863 22.453 -16.281 1 92.25 383 ASP A C 1
ATOM 2976 O O . ASP A 1 383 ? 6.918 22.328 -17.062 1 92.25 383 ASP A O 1
ATOM 2980 N N . ALA A 1 384 ? 8 23.484 -15.414 1 91.5 384 ALA A N 1
ATOM 2981 C CA . ALA A 1 384 ? 6.922 24.453 -15.242 1 91.5 384 ALA A CA 1
ATOM 2982 C C . ALA A 1 384 ? 7.016 25.578 -16.281 1 91.5 384 ALA A C 1
ATOM 2984 O O . ALA A 1 384 ? 8.094 25.844 -16.812 1 91.5 384 ALA A O 1
ATOM 2985 N N . THR A 1 385 ? 5.805 26.094 -16.594 1 93.19 385 THR A N 1
ATOM 2986 C CA . THR A 1 385 ? 5.742 27.328 -17.375 1 93.19 385 THR A CA 1
ATOM 2987 C C . THR A 1 385 ? 5.621 28.531 -16.453 1 93.19 385 THR A C 1
ATOM 2989 O O . THR A 1 385 ? 4.52 28.891 -16.047 1 93.19 385 THR A O 1
ATOM 2992 N N . LEU A 1 386 ? 6.781 29.172 -16.219 1 96.75 386 LEU A N 1
ATOM 2993 C CA . LEU A 1 386 ? 6.836 30.266 -15.258 1 96.75 386 LEU A CA 1
ATOM 2994 C C . LEU A 1 386 ? 6.375 31.578 -15.906 1 96.75 386 LEU A C 1
ATOM 2996 O O . LEU A 1 386 ? 6.836 31.922 -16.984 1 96.75 386 LEU A O 1
ATOM 3000 N N . ARG A 1 387 ? 5.406 32.281 -15.406 1 97.06 387 ARG A N 1
ATOM 3001 C CA . ARG A 1 387 ? 4.898 33.531 -15.898 1 97.06 387 ARG A CA 1
ATOM 3002 C C . ARG A 1 387 ? 4.91 34.594 -14.805 1 97.06 387 ARG A C 1
ATOM 3004 O O . ARG A 1 387 ? 4.27 34.438 -13.766 1 97.06 387 ARG A O 1
ATOM 3011 N N . VAL A 1 388 ? 5.691 35.594 -14.945 1 98.56 388 VAL A N 1
ATOM 3012 C CA . VAL A 1 388 ? 5.578 36.75 -14.062 1 98.56 388 VAL A CA 1
ATOM 3013 C C . VAL A 1 388 ? 4.262 37.469 -14.328 1 98.56 388 VAL A C 1
ATOM 3015 O O . VAL A 1 388 ? 4.039 38 -15.43 1 98.56 388 VAL A O 1
ATOM 3018 N N . VAL A 1 389 ? 3.391 37.656 -13.305 1 98.62 389 VAL A N 1
ATOM 3019 C CA . VAL A 1 389 ? 2.035 38.125 -13.578 1 98.62 389 VAL A CA 1
ATOM 3020 C C . VAL A 1 389 ? 1.839 39.5 -12.977 1 98.62 389 VAL A C 1
ATOM 3022 O O . VAL A 1 389 ? 0.787 40.125 -13.164 1 98.62 389 VAL A O 1
ATOM 3025 N N . THR A 1 390 ? 2.818 39.938 -12.273 1 98.69 390 THR A N 1
ATOM 3026 C CA . THR A 1 390 ? 2.764 41.281 -11.711 1 98.69 390 THR A CA 1
ATOM 3027 C C . THR A 1 390 ? 3.588 42.281 -12.547 1 98.69 390 THR A C 1
ATOM 3029 O O . THR A 1 390 ? 4.328 41.844 -13.438 1 98.69 390 THR A O 1
ATOM 3032 N N . GLU A 1 391 ? 3.447 43.531 -12.164 1 98.12 391 GLU A N 1
ATOM 3033 C CA . GLU A 1 391 ? 4.215 44.562 -12.836 1 98.12 391 GLU A CA 1
ATOM 3034 C C . GLU A 1 391 ? 5.699 44.469 -12.5 1 98.12 391 GLU A C 1
ATOM 3036 O O . GLU A 1 391 ? 6.551 44.5 -13.391 1 98.12 391 GLU A O 1
ATOM 3041 N N . ARG A 1 392 ? 5.891 44.312 -11.227 1 98 392 ARG A N 1
ATOM 3042 C CA . ARG A 1 392 ? 7.27 44.125 -10.789 1 98 392 ARG A CA 1
ATOM 3043 C C . ARG A 1 392 ? 7.758 42.688 -11.094 1 98 392 ARG A C 1
ATOM 3045 O O . ARG A 1 392 ? 7.02 41.719 -10.906 1 98 392 ARG A O 1
ATOM 3052 N N . LYS A 1 393 ? 8.984 42.656 -11.547 1 98.44 393 LYS A N 1
ATOM 3053 C CA . LYS A 1 393 ? 9.633 41.375 -11.766 1 98.44 393 LYS A CA 1
ATOM 3054 C C . LYS A 1 393 ? 10.578 41.031 -10.625 1 98.44 393 LYS A C 1
ATOM 3056 O O . LYS A 1 393 ? 11.172 41.906 -10.008 1 98.44 393 LYS A O 1
ATOM 3061 N N . PRO A 1 394 ? 10.703 39.781 -10.391 1 98.69 394 PRO A N 1
ATOM 3062 C CA . PRO A 1 394 ? 11.68 39.406 -9.352 1 98.69 394 PRO A CA 1
ATOM 3063 C C . PRO A 1 394 ? 13.109 39.781 -9.734 1 98.69 394 PRO A C 1
ATOM 3065 O O . PRO A 1 394 ? 13.492 39.688 -10.898 1 98.69 394 PRO A O 1
ATOM 3068 N N . THR A 1 395 ? 13.867 40.219 -8.734 1 98.44 395 THR A N 1
ATOM 3069 C CA . THR A 1 395 ? 15.305 40.344 -8.938 1 98.44 395 THR A CA 1
ATOM 3070 C C . THR A 1 395 ? 15.961 39 -9.07 1 98.44 395 THR A C 1
ATOM 3072 O O . THR A 1 395 ? 15.312 37.969 -8.875 1 98.44 395 THR A O 1
ATOM 3075 N N . GLU A 1 396 ? 17.219 38.969 -9.398 1 97.94 396 GLU A N 1
ATOM 3076 C CA . GLU A 1 396 ? 17.953 37.719 -9.508 1 97.94 396 GLU A CA 1
ATOM 3077 C C . GLU A 1 396 ? 17.984 36.969 -8.172 1 97.94 396 GLU A C 1
ATOM 3079 O O . GLU A 1 396 ? 17.812 35.75 -8.133 1 97.94 396 GLU A O 1
ATOM 3084 N N . GLU A 1 397 ? 18.234 37.688 -7.199 1 97.75 397 GLU A N 1
ATOM 3085 C CA . GLU A 1 397 ? 18.234 37.125 -5.855 1 97.75 397 GLU A CA 1
ATOM 3086 C C . GLU A 1 397 ? 16.875 36.562 -5.492 1 97.75 397 GLU A C 1
ATOM 3088 O O . GLU A 1 397 ? 16.781 35.469 -4.926 1 97.75 397 GLU A O 1
ATOM 3093 N N . GLU A 1 398 ? 15.844 37.344 -5.789 1 98.44 398 GLU A N 1
ATOM 3094 C CA . GLU A 1 398 ? 14.484 36.875 -5.52 1 98.44 398 GLU A CA 1
ATOM 3095 C C . GLU A 1 398 ? 14.172 35.594 -6.309 1 98.44 398 GLU A C 1
ATOM 3097 O O . GLU A 1 398 ? 13.57 34.656 -5.781 1 98.44 398 GLU A O 1
ATOM 3102 N N . TRP A 1 399 ? 14.656 35.562 -7.531 1 98 399 TRP A N 1
ATOM 3103 C CA . TRP A 1 399 ? 14.43 34.375 -8.367 1 98 399 TRP A CA 1
ATOM 3104 C C . TRP A 1 399 ? 15.078 33.156 -7.758 1 98 399 TRP A C 1
ATOM 3106 O O . TRP A 1 399 ? 14.477 32.062 -7.727 1 98 399 TRP A O 1
ATOM 3116 N N . SER A 1 400 ? 16.281 33.312 -7.34 1 97.75 400 SER A N 1
ATOM 3117 C CA . SER A 1 400 ? 17 32.188 -6.711 1 97.75 400 SER A CA 1
ATOM 3118 C C . SER A 1 400 ? 16.266 31.688 -5.473 1 97.75 400 SER A C 1
ATOM 3120 O O . SER A 1 400 ? 16.109 30.484 -5.289 1 97.75 400 SER A O 1
ATOM 3122 N N . ASN A 1 401 ? 15.781 32.594 -4.707 1 98.44 401 ASN A N 1
ATOM 3123 C CA . ASN A 1 401 ? 15.062 32.219 -3.488 1 98.44 401 ASN A CA 1
ATOM 3124 C C . ASN A 1 401 ? 13.695 31.641 -3.803 1 98.44 401 ASN A C 1
ATOM 3126 O O . ASN A 1 401 ? 13.219 30.734 -3.1 1 98.44 401 ASN A O 1
ATOM 3130 N N . LEU A 1 402 ? 13.055 32.156 -4.824 1 98.69 402 LEU A N 1
ATOM 3131 C CA . LEU A 1 402 ? 11.766 31.609 -5.242 1 98.69 402 LEU A CA 1
ATOM 3132 C C . LEU A 1 402 ? 11.906 30.172 -5.691 1 98.69 402 LEU A C 1
ATOM 3134 O O . LEU A 1 402 ? 11.102 29.312 -5.32 1 98.69 402 LEU A O 1
ATOM 3138 N N . THR A 1 403 ? 12.93 29.906 -6.457 1 97.94 403 THR A N 1
ATOM 3139 C CA . THR A 1 403 ? 13.188 28.547 -6.938 1 97.94 403 THR A CA 1
ATOM 3140 C C . THR A 1 403 ? 13.461 27.609 -5.773 1 97.94 403 THR A C 1
ATOM 3142 O O . THR A 1 403 ? 12.906 26.5 -5.715 1 97.94 403 THR A O 1
ATOM 3145 N N . PHE A 1 404 ? 14.281 28.078 -4.883 1 98.25 404 PHE A N 1
ATOM 3146 C CA . PHE A 1 404 ? 14.594 27.312 -3.678 1 98.25 404 PHE A CA 1
ATOM 3147 C C . PHE A 1 404 ? 13.336 27.016 -2.883 1 98.25 404 PHE A C 1
ATOM 3149 O O . PHE A 1 404 ? 13.078 25.859 -2.531 1 98.25 404 PHE A O 1
ATOM 3156 N N . ALA A 1 405 ? 12.516 28 -2.643 1 98.69 405 ALA A N 1
ATOM 3157 C CA . ALA A 1 405 ? 11.312 27.859 -1.836 1 98.69 405 ALA A CA 1
ATOM 3158 C C . ALA A 1 405 ? 10.305 26.922 -2.51 1 98.69 405 ALA A C 1
ATOM 3160 O O . ALA A 1 405 ? 9.617 26.156 -1.839 1 98.69 405 ALA A O 1
ATOM 3161 N N . TRP A 1 406 ? 10.234 27.016 -3.803 1 98.31 406 TRP A N 1
ATOM 3162 C CA . TRP A 1 406 ? 9.305 26.188 -4.562 1 98.31 406 TRP A CA 1
ATOM 3163 C C . TRP A 1 406 ? 9.688 24.719 -4.469 1 98.31 406 TRP A C 1
ATOM 3165 O O . TRP A 1 406 ? 8.82 23.844 -4.324 1 98.31 406 TRP A O 1
ATOM 3175 N N . ARG A 1 407 ? 10.977 24.391 -4.469 1 97.88 407 ARG A N 1
ATOM 3176 C CA . ARG A 1 407 ? 11.461 23.016 -4.312 1 97.88 407 ARG A CA 1
ATOM 3177 C C . ARG A 1 407 ? 11.086 22.453 -2.947 1 97.88 407 ARG A C 1
ATOM 3179 O O . ARG A 1 407 ? 10.727 21.281 -2.83 1 97.88 407 ARG A O 1
ATOM 3186 N N . VAL A 1 408 ? 11.117 23.328 -1.971 1 98.5 408 VAL A N 1
ATOM 3187 C CA . VAL A 1 408 ? 10.883 22.891 -0.599 1 98.5 408 VAL A CA 1
ATOM 3188 C C . VAL A 1 408 ? 9.383 22.703 -0.364 1 98.5 408 VAL A C 1
ATOM 3190 O O . VAL A 1 408 ? 8.961 21.688 0.19 1 98.5 408 VAL A O 1
ATOM 3193 N N . VAL A 1 409 ? 8.547 23.672 -0.846 1 98.44 409 VAL A N 1
ATOM 3194 C CA . VAL A 1 409 ? 7.121 23.672 -0.525 1 98.44 409 VAL A CA 1
ATOM 3195 C C . VAL A 1 409 ? 6.453 22.438 -1.134 1 98.44 409 VAL A C 1
ATOM 3197 O O . VAL A 1 409 ? 5.457 21.938 -0.602 1 98.44 409 VAL A O 1
ATOM 3200 N N . LYS A 1 410 ? 7.051 21.875 -2.189 1 97.38 410 LYS A N 1
ATOM 3201 C CA . LYS A 1 410 ? 6.598 20.641 -2.834 1 97.38 410 LYS A CA 1
ATOM 3202 C C . LYS A 1 410 ? 6.5 19.5 -1.829 1 97.38 410 LYS A C 1
ATOM 3204 O O . LYS A 1 410 ? 5.684 18.594 -1.994 1 97.38 410 LYS A O 1
ATOM 3209 N N . HIS A 1 411 ? 7.258 19.562 -0.799 1 97.19 411 HIS A N 1
ATOM 3210 C CA . HIS A 1 411 ? 7.41 18.438 0.119 1 97.19 411 HIS A CA 1
ATOM 3211 C C . HIS A 1 411 ? 6.82 18.766 1.487 1 97.19 411 HIS A C 1
ATOM 3213 O O . HIS A 1 411 ? 7.004 18 2.441 1 97.19 411 HIS A O 1
ATOM 3219 N N . VAL A 1 412 ? 6.164 19.859 1.655 1 96.88 412 VAL A N 1
ATOM 3220 C CA . VAL A 1 412 ? 5.5 20.25 2.896 1 96.88 412 VAL A CA 1
ATOM 3221 C C . VAL A 1 412 ? 4.027 19.844 2.846 1 96.88 412 VAL A C 1
ATOM 3223 O O . VAL A 1 412 ? 3.367 20 1.817 1 96.88 412 VAL A O 1
ATOM 3226 N N . LYS A 1 413 ? 3.527 19.297 3.902 1 95.06 413 LYS A N 1
ATOM 3227 C CA . LYS A 1 413 ? 2.131 18.875 3.949 1 95.06 413 LYS A CA 1
ATOM 3228 C C . LYS A 1 413 ? 1.193 20.047 3.664 1 95.06 413 LYS A C 1
ATOM 3230 O O . LYS A 1 413 ? 1.407 21.156 4.16 1 95.06 413 LYS A O 1
ATOM 3235 N N . SER A 1 414 ? 0.179 19.812 2.854 1 94.62 414 SER A N 1
ATOM 3236 C CA . SER A 1 414 ? -0.779 20.844 2.451 1 94.62 414 SER A CA 1
ATOM 3237 C C . SER A 1 414 ? -1.801 21.109 3.553 1 94.62 414 SER A C 1
ATOM 3239 O O . SER A 1 414 ? -2.133 20.203 4.328 1 94.62 414 SER A O 1
ATOM 3241 N N . ASN A 1 415 ? -2.389 22.312 3.445 1 93.75 415 ASN A N 1
ATOM 3242 C CA . ASN A 1 415 ? -1.898 23.453 2.693 1 93.75 415 ASN A CA 1
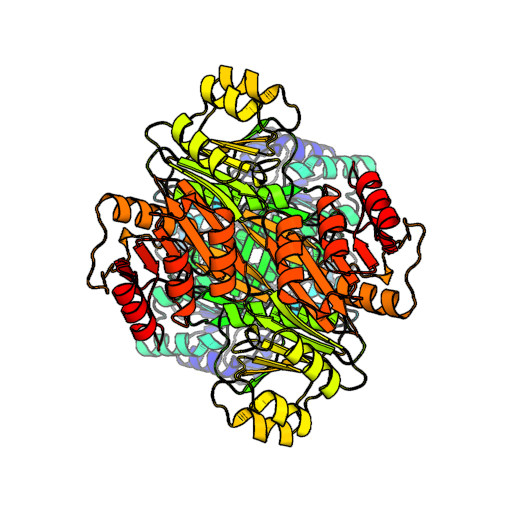ATOM 3243 C C . ASN A 1 415 ? -0.543 23.938 3.213 1 93.75 415 ASN A C 1
ATOM 3245 O O . ASN A 1 415 ? -0.324 24 4.422 1 93.75 415 ASN A O 1
ATOM 3249 N N . ALA A 1 416 ? 0.278 24.281 2.27 1 97.06 416 ALA A N 1
ATOM 3250 C CA . ALA A 1 416 ? 1.659 24.562 2.652 1 97.06 416 ALA A CA 1
ATOM 3251 C C . ALA A 1 416 ? 2.1 25.938 2.16 1 97.06 416 ALA A C 1
ATOM 3253 O O . ALA A 1 416 ? 1.765 26.344 1.044 1 97.06 416 ALA A O 1
ATOM 3254 N N . ILE A 1 417 ? 2.832 26.672 3.012 1 98.38 417 ILE A N 1
ATOM 3255 C CA . ILE A 1 417 ? 3.5 27.922 2.678 1 98.38 417 ILE A CA 1
ATOM 3256 C C . ILE A 1 417 ? 4.949 27.875 3.162 1 98.38 417 ILE A C 1
ATOM 3258 O O . ILE A 1 417 ? 5.223 27.438 4.281 1 98.38 417 ILE A O 1
ATOM 3262 N N . VAL A 1 418 ? 5.859 28.297 2.316 1 98.69 418 VAL A N 1
ATOM 3263 C CA . VAL A 1 418 ? 7.266 28.359 2.705 1 98.69 418 VAL A CA 1
ATOM 3264 C C . VAL A 1 418 ? 7.805 29.781 2.465 1 98.69 418 VAL A C 1
ATOM 3266 O O . VAL A 1 418 ? 7.605 30.344 1.39 1 98.69 418 VAL A O 1
ATOM 3269 N N . LEU A 1 419 ? 8.375 30.391 3.463 1 98.88 419 LEU A N 1
ATOM 3270 C CA . LEU A 1 419 ? 9.172 31.609 3.318 1 98.88 419 LEU A CA 1
ATOM 3271 C C . LEU A 1 419 ? 10.656 31.297 3.266 1 98.88 419 LEU A C 1
ATOM 3273 O O . LEU A 1 419 ? 11.141 30.453 4.027 1 98.88 419 LEU A O 1
ATOM 3277 N N . ALA A 1 420 ? 11.336 31.938 2.408 1 98.81 420 ALA A N 1
ATOM 3278 C CA . ALA A 1 420 ? 12.758 31.656 2.234 1 98.81 420 ALA A CA 1
ATOM 3279 C C . ALA A 1 420 ? 13.555 32.938 1.981 1 98.81 420 ALA A C 1
ATOM 3281 O O . ALA A 1 420 ? 13.016 33.906 1.44 1 98.81 420 ALA A O 1
ATOM 3282 N N . LYS A 1 421 ? 14.727 32.969 2.365 1 98.5 421 LYS A N 1
ATOM 3283 C CA . LYS A 1 421 ? 15.688 34.031 2.176 1 98.5 421 LYS A CA 1
ATOM 3284 C C . LYS A 1 421 ? 17.125 33.531 2.213 1 98.5 421 LYS A C 1
ATOM 3286 O O . LYS A 1 421 ? 17.469 32.688 3.064 1 98.5 421 LYS A O 1
ATOM 3291 N N . ASN A 1 422 ? 18 33.938 1.243 1 97.81 422 ASN A N 1
ATOM 3292 C CA . ASN A 1 422 ? 19.422 33.594 1.179 1 97.81 422 ASN A CA 1
ATOM 3293 C C . ASN A 1 422 ? 19.641 32.094 1.147 1 97.81 422 ASN A C 1
ATOM 3295 O O . ASN A 1 422 ? 20.516 31.578 1.86 1 97.81 422 ASN A O 1
ATOM 3299 N N . GLY A 1 423 ? 18.781 31.391 0.488 1 98 423 GLY A N 1
ATOM 3300 C CA . GLY A 1 423 ? 18.938 29.969 0.323 1 98 423 GLY A CA 1
ATOM 3301 C C . GLY A 1 423 ? 18.625 29.172 1.579 1 98 423 GLY A C 1
ATOM 3302 O O . GLY A 1 423 ? 19.219 28.125 1.837 1 98 423 GLY A O 1
ATOM 3303 N N . MET A 1 424 ? 17.75 29.688 2.32 1 98.31 424 MET A N 1
ATOM 3304 C CA . MET A 1 424 ? 17.375 29.078 3.592 1 98.31 424 MET A CA 1
ATOM 3305 C C . MET A 1 424 ? 15.883 29.266 3.865 1 98.31 424 MET A C 1
ATOM 3307 O O . MET A 1 424 ? 15.328 30.328 3.59 1 98.31 424 MET A O 1
ATOM 3311 N N . THR A 1 425 ? 15.273 28.234 4.371 1 98.75 425 THR A N 1
ATOM 3312 C CA . THR A 1 425 ? 13.914 28.453 4.859 1 98.75 425 THR A CA 1
ATOM 3313 C C . THR A 1 425 ? 13.922 29.312 6.117 1 98.75 425 THR A C 1
ATOM 3315 O O . THR A 1 425 ? 14.797 29.156 6.973 1 98.75 425 THR A O 1
ATOM 3318 N N . ILE A 1 426 ? 12.953 30.203 6.219 1 98.5 426 ILE A N 1
ATOM 3319 C CA . ILE A 1 426 ? 12.898 31.047 7.414 1 98.5 426 ILE A CA 1
ATOM 3320 C C . ILE A 1 426 ? 11.531 30.906 8.078 1 98.5 426 ILE A C 1
ATOM 3322 O O . ILE A 1 426 ? 11.32 31.422 9.18 1 98.5 426 ILE A O 1
ATOM 3326 N N . GLY A 1 427 ? 10.617 30.266 7.449 1 97.62 427 GLY A N 1
ATOM 3327 C CA . GLY A 1 427 ? 9.289 29.938 7.949 1 97.62 427 GLY A CA 1
ATOM 3328 C C . GLY A 1 427 ? 8.578 28.875 7.125 1 97.62 427 GLY A C 1
ATOM 3329 O O . GLY A 1 427 ? 8.586 28.938 5.895 1 97.62 427 GLY A O 1
ATOM 3330 N N . VAL A 1 428 ? 8.031 27.906 7.789 1 96.81 428 VAL A N 1
ATOM 3331 C CA . VAL A 1 428 ? 7.32 26.812 7.121 1 96.81 428 VAL A CA 1
ATOM 3332 C C . VAL A 1 428 ? 5.945 26.625 7.75 1 96.81 428 VAL A C 1
ATOM 3334 O O . VAL A 1 428 ? 5.836 26.281 8.93 1 96.81 428 VAL A O 1
ATOM 3337 N N . GLY A 1 429 ? 4.887 26.969 7.051 1 95.56 429 GLY A N 1
ATOM 3338 C CA . GLY A 1 429 ? 3.52 26.641 7.43 1 95.56 429 GLY A CA 1
ATOM 3339 C C . GLY A 1 429 ? 3.016 25.359 6.805 1 95.56 429 GLY A C 1
ATOM 3340 O O . GLY A 1 429 ? 2.746 25.312 5.602 1 95.56 429 GLY A O 1
ATOM 3341 N N . ALA A 1 430 ? 2.764 24.328 7.652 1 93.38 430 ALA A N 1
ATOM 3342 C CA . ALA A 1 430 ? 2.469 23 7.121 1 93.38 430 ALA A CA 1
ATOM 3343 C C . ALA A 1 430 ? 1.114 22.5 7.613 1 93.38 430 ALA A C 1
ATOM 3345 O O . ALA A 1 430 ? 0.733 22.75 8.758 1 93.38 430 ALA A O 1
ATOM 3346 N N . GLY A 1 431 ? 0.385 21.766 6.762 1 89.19 431 GLY A N 1
ATOM 3347 C CA . GLY A 1 431 ? -0.719 20.891 7.125 1 89.19 431 GLY A CA 1
ATOM 3348 C C . GLY A 1 431 ? -1.923 21.641 7.664 1 89.19 431 GLY A C 1
ATOM 3349 O O . GLY A 1 431 ? -2.549 21.219 8.633 1 89.19 431 GLY A O 1
ATOM 3350 N N . GLN A 1 432 ? -2.236 22.781 7.086 1 88.19 432 GLN A N 1
ATOM 3351 C CA . GLN A 1 432 ? -3.365 23.547 7.602 1 88.19 432 GLN A CA 1
ATOM 3352 C C . GLN A 1 432 ? -4.602 23.359 6.727 1 88.19 432 GLN A C 1
ATOM 3354 O O . GLN A 1 432 ? -4.488 23.078 5.535 1 88.19 432 GLN A O 1
ATOM 3359 N N . MET A 1 433 ? -5.746 23.547 7.285 1 87.06 433 MET A N 1
ATOM 3360 C CA . MET A 1 433 ? -7.012 23.375 6.578 1 87.06 433 MET A CA 1
ATOM 3361 C C . MET A 1 433 ? -7.258 24.531 5.617 1 87.06 433 MET A C 1
ATOM 3363 O O . MET A 1 433 ? -8.047 24.406 4.68 1 87.06 433 MET A O 1
ATOM 3367 N N . ASN A 1 434 ? -6.605 25.656 5.883 1 87.5 434 ASN A N 1
ATOM 3368 C CA . ASN A 1 434 ? -6.707 26.766 4.949 1 87.5 434 ASN A CA 1
ATOM 3369 C C . ASN A 1 434 ? -5.348 27.406 4.691 1 87.5 434 ASN A C 1
ATOM 3371 O O . ASN A 1 434 ? -4.453 27.344 5.535 1 87.5 434 ASN A O 1
ATOM 3375 N N . ARG A 1 435 ? -5.254 28.078 3.578 1 91.56 435 ARG A N 1
ATOM 3376 C CA . ARG A 1 435 ? -3.957 28.531 3.092 1 91.56 435 ARG A CA 1
ATOM 3377 C C . ARG A 1 435 ? -3.484 29.766 3.867 1 91.56 435 ARG A C 1
ATOM 3379 O O . ARG A 1 435 ? -2.291 29.906 4.141 1 91.56 435 ARG A O 1
ATOM 3386 N N . VAL A 1 436 ? -4.367 30.688 4.195 1 92.62 436 VAL A N 1
ATOM 3387 C CA . VAL A 1 436 ? -3.98 31.891 4.93 1 92.62 436 VAL A CA 1
ATOM 3388 C C . VAL A 1 436 ? -3.453 31.516 6.309 1 92.62 436 VAL A C 1
ATOM 3390 O O . VAL A 1 436 ? -2.539 32.156 6.832 1 92.62 436 VAL A O 1
ATOM 3393 N N . GLY A 1 437 ? -4.047 30.453 6.906 1 90.56 437 GLY A N 1
ATOM 3394 C CA . GLY A 1 437 ? -3.529 29.938 8.164 1 90.56 437 GLY A CA 1
ATOM 3395 C C . GLY A 1 437 ? -2.1 29.438 8.055 1 90.56 437 GLY A C 1
ATOM 3396 O O . GLY A 1 437 ? -1.275 29.719 8.93 1 90.56 437 GLY A O 1
ATOM 3397 N N . ALA A 1 438 ? -1.803 28.766 7.008 1 94 438 ALA A N 1
ATOM 3398 C CA . ALA A 1 438 ? -0.438 28.312 6.77 1 94 438 ALA A CA 1
ATOM 3399 C C . ALA A 1 438 ? 0.52 29.484 6.617 1 94 438 ALA A C 1
ATOM 3401 O O . ALA A 1 438 ? 1.634 29.469 7.145 1 94 438 ALA A O 1
ATOM 3402 N N . ALA A 1 439 ? 0.045 30.516 5.93 1 96.94 439 ALA A N 1
ATOM 3403 C CA . ALA A 1 439 ? 0.866 31.703 5.73 1 96.94 439 ALA A CA 1
ATOM 3404 C C . ALA A 1 439 ? 1.163 32.406 7.062 1 96.94 439 ALA A C 1
ATOM 3406 O O . ALA A 1 439 ? 2.299 32.812 7.316 1 96.94 439 ALA A O 1
ATOM 3407 N N . LYS A 1 440 ? 0.17 32.469 7.875 1 95.06 440 LYS A N 1
ATOM 3408 C CA . LYS A 1 440 ? 0.346 33.125 9.172 1 95.06 440 LYS A CA 1
ATOM 3409 C C . LYS A 1 440 ? 1.37 32.375 10.023 1 95.06 440 LYS A C 1
ATOM 3411 O O . LYS A 1 440 ? 2.203 33 10.688 1 95.06 440 LYS A O 1
ATOM 3416 N N . ILE A 1 441 ? 1.318 31.125 9.969 1 93.81 441 ILE A N 1
ATOM 3417 C CA . ILE A 1 441 ? 2.258 30.297 10.719 1 93.81 441 ILE A CA 1
ATOM 3418 C C . ILE A 1 441 ? 3.678 30.547 10.219 1 93.81 441 ILE A C 1
ATOM 3420 O O . ILE A 1 441 ? 4.586 30.797 11.008 1 93.81 441 ILE A O 1
ATOM 3424 N N . ALA A 1 442 ? 3.877 30.484 8.93 1 96.88 442 ALA A N 1
ATOM 3425 C CA . ALA A 1 442 ? 5.195 30.688 8.336 1 96.88 442 ALA A CA 1
ATOM 3426 C C . ALA A 1 442 ? 5.734 32.094 8.641 1 96.88 442 ALA A C 1
ATOM 3428 O O . ALA A 1 442 ? 6.914 32.25 8.969 1 96.88 442 ALA A O 1
ATOM 3429 N N . ILE A 1 443 ? 4.859 33.094 8.547 1 97.56 443 ILE A N 1
ATOM 3430 C CA . ILE A 1 443 ? 5.25 34.469 8.766 1 97.56 443 ILE A CA 1
ATOM 3431 C C . ILE A 1 443 ? 5.637 34.688 10.227 1 97.56 443 ILE A C 1
ATOM 3433 O O . ILE A 1 443 ? 6.629 35.344 10.523 1 97.56 443 ILE A O 1
ATOM 3437 N N . GLU A 1 444 ? 4.852 34.125 11.094 1 94.5 444 GLU A N 1
ATOM 3438 C CA . GLU A 1 444 ? 5.164 34.219 12.516 1 94.5 444 GLU A CA 1
ATOM 3439 C C . GLU A 1 444 ? 6.523 33.594 12.836 1 94.5 444 GLU A C 1
ATOM 3441 O O . GLU A 1 444 ? 7.316 34.188 13.586 1 94.5 444 GLU A O 1
ATOM 3446 N N . GLN A 1 445 ? 6.766 32.5 12.281 1 93.44 445 GLN A N 1
ATOM 3447 C CA . GLN A 1 445 ? 8.047 31.844 12.492 1 93.44 445 GLN A CA 1
ATOM 3448 C C . GLN A 1 445 ? 9.203 32.688 11.938 1 93.44 445 GLN A C 1
ATOM 3450 O O . GLN A 1 445 ? 10.266 32.75 12.555 1 93.44 445 GLN A O 1
ATOM 3455 N N . ALA A 1 446 ? 9.023 33.281 10.812 1 97.06 446 ALA A N 1
ATOM 3456 C CA . ALA A 1 446 ? 10.062 34.062 10.172 1 97.06 446 ALA A CA 1
ATOM 3457 C C . ALA A 1 446 ? 10.367 35.312 10.992 1 97.06 446 ALA A C 1
ATOM 3459 O O . ALA A 1 446 ? 11.516 35.781 11.055 1 97.06 446 ALA A O 1
ATOM 3460 N N . GLY A 1 447 ? 9.305 35.875 11.609 1 96.06 447 GLY A N 1
ATOM 3461 C CA . GLY A 1 447 ? 9.469 37.125 12.336 1 96.06 447 GLY A CA 1
ATOM 3462 C C . GLY A 1 447 ? 9.992 38.25 11.461 1 96.06 447 GLY A C 1
ATOM 3463 O O . GLY A 1 447 ? 9.484 38.469 10.359 1 96.06 447 GLY A O 1
ATOM 3464 N N . ASP A 1 448 ? 10.984 38.906 11.961 1 96.38 448 ASP A N 1
ATOM 3465 C CA . ASP A 1 448 ? 11.547 40.062 11.273 1 96.38 448 ASP A CA 1
ATOM 3466 C C . ASP A 1 448 ? 12.312 39.656 10.023 1 96.38 448 ASP A C 1
ATOM 3468 O O . ASP A 1 448 ? 12.523 40.438 9.117 1 96.38 448 ASP A O 1
ATOM 3472 N N . ARG A 1 449 ? 12.695 38.406 9.938 1 96.94 449 ARG A N 1
ATOM 3473 C CA . ARG A 1 449 ? 13.43 37.906 8.773 1 96.94 449 ARG A CA 1
ATOM 3474 C C . ARG A 1 449 ? 12.539 37.875 7.539 1 96.94 449 ARG A C 1
ATOM 3476 O O . ARG A 1 449 ? 13.023 37.719 6.418 1 96.94 449 ARG A O 1
ATOM 3483 N N . ALA A 1 450 ? 11.234 38 7.766 1 98.19 450 ALA A N 1
ATOM 3484 C CA . ALA A 1 450 ? 10.297 37.969 6.652 1 98.19 450 ALA A CA 1
ATOM 3485 C C . ALA A 1 450 ? 10.523 39.156 5.715 1 98.19 450 ALA A C 1
ATOM 3487 O O . ALA A 1 450 ? 10.227 39.062 4.523 1 98.19 450 ALA A O 1
ATOM 3488 N N . LYS A 1 451 ? 11.039 40.25 6.316 1 98.19 451 LYS A N 1
ATOM 3489 C CA . LYS A 1 451 ? 11.297 41.438 5.504 1 98.19 451 LYS A CA 1
ATOM 3490 C C . LYS A 1 451 ? 12.305 41.156 4.402 1 98.19 451 LYS A C 1
ATOM 3492 O O . LYS A 1 451 ? 13.453 40.781 4.68 1 98.19 451 LYS A O 1
ATOM 3497 N N . GLY A 1 452 ? 11.836 41.312 3.205 1 98.31 452 GLY A N 1
ATOM 3498 C CA . GLY A 1 452 ? 12.703 41.062 2.061 1 98.31 452 GLY A CA 1
ATOM 3499 C C . GLY A 1 452 ? 12.734 39.625 1.632 1 98.31 452 GLY A C 1
ATOM 3500 O O . GLY A 1 452 ? 13.484 39.25 0.721 1 98.31 452 GLY A O 1
ATOM 3501 N N . ALA A 1 453 ? 11.977 38.75 2.266 1 98.81 453 ALA A N 1
ATOM 3502 C CA . ALA A 1 453 ? 11.953 37.312 1.945 1 98.81 453 ALA A CA 1
ATOM 3503 C C . ALA A 1 453 ? 10.969 37.031 0.811 1 98.81 453 ALA A C 1
ATOM 3505 O O . ALA A 1 453 ? 10.273 37.938 0.339 1 98.81 453 ALA A O 1
ATOM 3506 N N . VAL A 1 454 ? 11.031 35.844 0.304 1 98.88 454 VAL A N 1
ATOM 3507 C CA . VAL A 1 454 ? 10.07 35.406 -0.701 1 98.88 454 VAL A CA 1
ATOM 3508 C C . VAL A 1 454 ? 9.117 34.375 -0.093 1 98.88 454 VAL A C 1
ATOM 3510 O O . VAL A 1 454 ? 9.383 33.844 0.99 1 98.88 454 VAL A O 1
ATOM 3513 N N . LEU A 1 455 ? 7.984 34.094 -0.78 1 98.88 455 LEU A N 1
ATOM 3514 C CA . LEU A 1 455 ? 6.965 33.156 -0.32 1 98.88 455 LEU A CA 1
ATOM 3515 C C . LEU A 1 455 ? 6.574 32.219 -1.434 1 98.88 455 LEU A C 1
ATOM 3517 O O . LEU A 1 455 ? 6.383 32.625 -2.58 1 98.88 455 LEU A O 1
ATOM 3521 N N . ALA A 1 456 ? 6.555 30.922 -1.116 1 98.81 456 ALA A N 1
ATOM 3522 C CA . ALA A 1 456 ? 6.07 29.906 -2.045 1 98.81 456 ALA A CA 1
ATOM 3523 C C . ALA A 1 456 ? 4.824 29.219 -1.499 1 98.81 456 ALA A C 1
ATOM 3525 O O . ALA A 1 456 ? 4.746 28.922 -0.305 1 98.81 456 ALA A O 1
ATOM 3526 N N . SER A 1 457 ? 3.883 28.969 -2.404 1 98.69 457 SER A N 1
ATOM 3527 C CA . SER A 1 457 ? 2.654 28.266 -2.053 1 98.69 457 SER A CA 1
ATOM 3528 C C . SER A 1 457 ? 2.488 27 -2.887 1 98.69 457 SER A C 1
ATOM 3530 O O . SER A 1 457 ? 2.777 27 -4.086 1 98.69 457 SER A O 1
ATOM 3532 N N . ASP A 1 458 ? 1.997 25.906 -2.289 1 97.69 458 ASP A N 1
ATOM 3533 C CA . ASP A 1 458 ? 1.855 24.641 -2.99 1 97.69 458 ASP A CA 1
ATOM 3534 C C . ASP A 1 458 ? 0.629 24.641 -3.9 1 97.69 458 ASP A C 1
ATOM 3536 O O . ASP A 1 458 ? 0.497 23.781 -4.777 1 97.69 458 ASP A O 1
ATOM 3540 N N . ALA A 1 459 ? -0.26 25.562 -3.662 1 97.44 459 ALA A N 1
ATOM 3541 C CA . ALA A 1 459 ? -1.459 25.719 -4.48 1 97.44 459 ALA A CA 1
ATOM 3542 C C . ALA A 1 459 ? -1.832 27.188 -4.625 1 97.44 459 ALA A C 1
ATOM 3544 O O . ALA A 1 459 ? -1.18 28.062 -4.043 1 97.44 459 ALA A O 1
ATOM 3545 N N . PHE A 1 460 ? -2.854 27.5 -5.445 1 97.38 460 PHE A N 1
ATOM 3546 C CA . PHE A 1 460 ? -3.225 28.875 -5.738 1 97.38 460 PHE A CA 1
ATOM 3547 C C . PHE A 1 460 ? -3.865 29.531 -4.523 1 97.38 460 PHE A C 1
ATOM 3549 O O . PHE A 1 460 ? -4.328 28.844 -3.611 1 97.38 460 PHE A O 1
ATOM 3556 N N . PHE A 1 461 ? -3.842 30.812 -4.523 1 96.62 461 PHE A N 1
ATOM 3557 C CA . PHE A 1 461 ? -4.535 31.578 -3.486 1 96.62 461 PHE A CA 1
ATOM 3558 C C . PHE A 1 461 ? -6.016 31.703 -3.814 1 96.62 461 PHE A C 1
ATOM 3560 O O . PHE A 1 461 ? -6.383 32.281 -4.836 1 96.62 461 PHE A O 1
ATOM 3567 N N . PRO A 1 462 ? -6.828 31.219 -2.92 1 91.19 462 PRO A N 1
ATOM 3568 C CA . PRO A 1 462 ? -8.258 31.359 -3.184 1 91.19 462 PRO A CA 1
ATOM 3569 C C . PRO A 1 462 ? -8.727 32.812 -3.113 1 91.19 462 PRO A C 1
ATOM 3571 O O . PRO A 1 462 ? -9.695 33.188 -3.779 1 91.19 462 PRO A O 1
ATOM 3574 N N . MET A 1 463 ? -8.078 33.594 -2.24 1 93.12 463 MET A N 1
ATOM 3575 C CA . MET A 1 463 ? -8.352 35 -2.039 1 93.12 463 MET A CA 1
ATOM 3576 C C . MET A 1 463 ? -7.062 35.812 -1.906 1 93.12 463 MET A C 1
ATOM 3578 O O . MET A 1 463 ? -5.973 35.219 -1.895 1 93.12 463 MET A O 1
ATOM 3582 N N . SER A 1 464 ? -7.27 37.125 -1.866 1 96.44 464 SER A N 1
ATOM 3583 C CA . SER A 1 464 ? -6.09 37.969 -1.843 1 96.44 464 SER A CA 1
ATOM 3584 C C . SER A 1 464 ? -5.527 38.125 -0.43 1 96.44 464 SER A C 1
ATOM 3586 O O . SER A 1 464 ? -4.488 38.75 -0.225 1 96.44 464 SER A O 1
ATOM 3588 N N . ASP A 1 465 ? -6.125 37.469 0.514 1 95.69 465 ASP A N 1
ATOM 3589 C CA . ASP A 1 465 ? -5.773 37.625 1.923 1 95.69 465 ASP A CA 1
ATOM 3590 C C . ASP A 1 465 ? -4.355 37.125 2.193 1 95.69 465 ASP A C 1
ATOM 3592 O O . ASP A 1 465 ? -3.627 37.688 2.994 1 95.69 465 ASP A O 1
ATOM 3596 N N . THR A 1 466 ? -3.967 36.031 1.568 1 96.88 466 THR A N 1
ATOM 3597 C CA . THR A 1 466 ? -2.621 35.5 1.749 1 96.88 466 THR A CA 1
ATOM 3598 C C . THR A 1 466 ? -1.577 36.5 1.228 1 96.88 466 THR A C 1
ATOM 3600 O O . THR A 1 466 ? -0.521 36.656 1.838 1 96.88 466 THR A O 1
ATOM 3603 N N . VAL A 1 467 ? -1.88 37.125 0.144 1 98.12 467 VAL A N 1
ATOM 3604 C CA . VAL A 1 467 ? -0.979 38.125 -0.431 1 98.12 467 VAL A CA 1
ATOM 3605 C C . VAL A 1 467 ? -0.861 39.344 0.51 1 98.12 467 VAL A C 1
ATOM 3607 O O . VAL A 1 467 ? 0.235 39.844 0.731 1 98.12 467 VAL A O 1
ATOM 3610 N N . GLU A 1 468 ? -1.983 39.719 1.017 1 98 468 GLU A N 1
ATOM 3611 C CA . GLU A 1 468 ? -1.984 40.844 1.95 1 98 468 GLU A CA 1
ATOM 3612 C C . GLU A 1 468 ? -1.153 40.531 3.191 1 98 468 GLU A C 1
ATOM 3614 O O . GLU A 1 468 ? -0.365 41.375 3.645 1 98 468 GLU A O 1
ATOM 3619 N N . ALA A 1 469 ? -1.377 39.344 3.734 1 97.56 469 ALA A N 1
ATOM 3620 C CA . ALA A 1 469 ? -0.595 38.906 4.895 1 97.56 469 ALA A CA 1
ATOM 3621 C C . ALA A 1 469 ? 0.897 38.906 4.574 1 97.56 469 ALA A C 1
ATOM 3623 O O . ALA A 1 469 ? 1.714 39.344 5.387 1 97.56 469 ALA A O 1
ATOM 3624 N N . ALA A 1 470 ? 1.304 38.469 3.438 1 98.31 470 ALA A N 1
ATOM 3625 C CA . ALA A 1 470 ? 2.695 38.438 3 1 98.31 470 ALA A CA 1
ATOM 3626 C C . ALA A 1 470 ? 3.277 39.844 2.883 1 98.31 470 ALA A C 1
ATOM 3628 O O . ALA A 1 470 ? 4.402 40.094 3.318 1 98.31 470 ALA A O 1
ATOM 3629 N N . ALA A 1 471 ? 2.482 40.719 2.316 1 98 471 ALA A N 1
ATOM 3630 C CA . ALA A 1 471 ? 2.918 42.094 2.127 1 98 471 ALA A CA 1
ATOM 3631 C C . ALA A 1 471 ? 3.186 42.781 3.467 1 98 471 ALA A C 1
ATOM 3633 O O . ALA A 1 471 ? 4.203 43.438 3.637 1 98 471 ALA A O 1
ATOM 3634 N N . GLN A 1 472 ? 2.26 42.594 4.332 1 97.94 472 GLN A N 1
ATOM 3635 C CA . GLN A 1 472 ? 2.379 43.188 5.652 1 97.94 472 GLN A CA 1
ATOM 3636 C C . GLN A 1 472 ? 3.611 42.688 6.387 1 97.94 472 GLN A C 1
ATOM 3638 O O . GLN A 1 472 ? 4.207 43.406 7.195 1 97.94 472 GLN A O 1
ATOM 3643 N N . ALA A 1 473 ? 4.004 41.469 6.074 1 98.19 473 ALA A N 1
ATOM 3644 C CA . ALA A 1 473 ? 5.168 40.875 6.719 1 98.19 473 ALA A CA 1
ATOM 3645 C C . ALA A 1 473 ? 6.461 41.312 6.043 1 98.19 473 ALA A C 1
ATOM 3647 O O . ALA A 1 473 ? 7.555 41.062 6.566 1 98.19 473 ALA A O 1
ATOM 3648 N N . GLY A 1 474 ? 6.391 41.938 4.906 1 98.5 474 GLY A N 1
ATOM 3649 C CA . GLY A 1 474 ? 7.562 42.469 4.227 1 98.5 474 GLY A CA 1
ATOM 3650 C C . GLY A 1 474 ? 8.062 41.562 3.113 1 98.5 474 GLY A C 1
ATOM 3651 O O . GLY A 1 474 ? 9.156 41.75 2.586 1 98.5 474 GLY A O 1
ATOM 3652 N N . VAL A 1 475 ? 7.332 40.562 2.734 1 98.81 475 VAL A N 1
ATOM 3653 C CA . VAL A 1 475 ? 7.664 39.688 1.627 1 98.81 475 VAL A CA 1
ATOM 3654 C C . VAL A 1 475 ? 7.711 40.469 0.322 1 98.81 475 VAL A C 1
ATOM 3656 O O . VAL A 1 475 ? 6.855 41.312 0.078 1 98.81 475 VAL A O 1
ATOM 3659 N N . THR A 1 476 ? 8.656 40.094 -0.523 1 98.81 476 THR A N 1
ATOM 3660 C CA . THR A 1 476 ? 8.852 40.969 -1.689 1 98.81 476 THR A CA 1
ATOM 3661 C C . THR A 1 476 ? 8.531 40.188 -2.975 1 98.81 476 THR A C 1
ATOM 3663 O O . THR A 1 476 ? 8.383 40.812 -4.039 1 98.81 476 THR A O 1
ATOM 3666 N N . ALA A 1 477 ? 8.453 38.938 -2.898 1 98.88 477 ALA A N 1
ATOM 3667 C CA . ALA A 1 477 ? 8.133 38.125 -4.078 1 98.88 477 ALA A CA 1
ATOM 3668 C C . ALA A 1 477 ? 7.379 36.844 -3.695 1 98.88 477 ALA A C 1
ATOM 3670 O O . ALA A 1 477 ? 7.59 36.312 -2.611 1 98.88 477 ALA A O 1
ATOM 3671 N N . ILE A 1 478 ? 6.48 36.375 -4.605 1 98.88 478 ILE A N 1
ATOM 3672 C CA . ILE A 1 478 ? 5.637 35.219 -4.355 1 98.88 478 ILE A CA 1
ATOM 3673 C C . ILE A 1 478 ? 5.656 34.281 -5.574 1 98.88 478 ILE A C 1
ATOM 3675 O O . ILE A 1 478 ? 5.621 34.75 -6.715 1 98.88 478 ILE A O 1
ATOM 3679 N N . ILE A 1 479 ? 5.766 33 -5.332 1 98.75 479 ILE A N 1
ATOM 3680 C CA . ILE A 1 479 ? 5.602 32 -6.379 1 98.75 479 ILE A CA 1
ATOM 3681 C C . ILE A 1 479 ? 4.445 31.062 -6.023 1 98.75 479 ILE A C 1
ATOM 3683 O O . ILE A 1 479 ? 4.371 30.562 -4.902 1 98.75 479 ILE A O 1
ATOM 3687 N N . GLN A 1 480 ? 3.531 30.828 -6.867 1 98.44 480 GLN A N 1
ATOM 3688 C CA . GLN A 1 480 ? 2.361 29.969 -6.695 1 98.44 480 GLN A CA 1
ATOM 3689 C C . GLN A 1 480 ? 1.87 29.438 -8.039 1 98.44 480 GLN A C 1
ATOM 3691 O O . GLN A 1 480 ? 2.295 29.906 -9.094 1 98.44 480 GLN A O 1
ATOM 3696 N N . PRO A 1 481 ? 1.008 28.469 -8.07 1 97.38 481 PRO A N 1
ATOM 3697 C CA . PRO A 1 481 ? 0.581 27.875 -9.328 1 97.38 481 PRO A CA 1
ATOM 3698 C C . PRO A 1 481 ? -0.3 28.797 -10.164 1 97.38 481 PRO A C 1
ATOM 3700 O O . PRO A 1 481 ? -0.229 28.781 -11.391 1 97.38 481 PRO A O 1
ATOM 3703 N N . GLY A 1 482 ? -1.14 29.609 -9.57 1 97.19 482 GLY A N 1
ATOM 3704 C CA . GLY A 1 482 ? -2.248 30.234 -10.266 1 97.19 482 GLY A CA 1
ATOM 3705 C C . GLY A 1 482 ? -3.377 29.281 -10.586 1 97.19 482 GLY A C 1
ATOM 3706 O O . GLY A 1 482 ? -3.273 28.078 -10.32 1 97.19 482 GLY A O 1
ATOM 3707 N N . GLY A 1 483 ? -4.527 29.828 -11.07 1 94.5 483 GLY A N 1
ATOM 3708 C CA . GLY A 1 483 ? -5.645 29 -11.469 1 94.5 483 GLY A CA 1
ATOM 3709 C C . GLY A 1 483 ? -6.91 29.266 -10.68 1 94.5 483 GLY A C 1
ATOM 3710 O O . GLY A 1 483 ? -7.949 28.656 -10.93 1 94.5 483 GLY A O 1
ATOM 3711 N N . SER A 1 484 ? -6.809 30.141 -9.742 1 94.88 484 SER A N 1
ATOM 3712 C CA . SER A 1 484 ? -8 30.547 -9.008 1 94.88 484 SER A CA 1
ATOM 3713 C C . SER A 1 484 ? -8.906 31.422 -9.875 1 94.88 484 SER A C 1
ATOM 3715 O O . SER A 1 484 ? -8.422 32.219 -10.695 1 94.88 484 SER A O 1
ATOM 3717 N N . ILE A 1 485 ? -10.156 31.312 -9.609 1 93.44 485 ILE A N 1
ATOM 3718 C CA . ILE A 1 485 ? -11.102 32.219 -10.258 1 93.44 485 ILE A CA 1
ATOM 3719 C C . ILE A 1 485 ? -10.844 33.656 -9.797 1 93.44 485 ILE A C 1
ATOM 3721 O O . ILE A 1 485 ? -11.18 34.594 -10.5 1 93.44 485 ILE A O 1
ATOM 3725 N N . ARG A 1 486 ? -10.164 33.844 -8.664 1 95.56 486 ARG A N 1
ATOM 3726 C CA . ARG A 1 486 ? -9.898 35.156 -8.102 1 95.56 486 ARG A CA 1
ATOM 3727 C C . ARG A 1 486 ? -8.414 35.5 -8.211 1 95.56 486 ARG A C 1
ATOM 3729 O O . ARG A 1 486 ? -7.883 36.25 -7.379 1 95.56 486 ARG A O 1
ATOM 3736 N N . ASP A 1 487 ? -7.742 34.969 -9.148 1 97.44 487 ASP A N 1
ATOM 3737 C CA . ASP A 1 487 ? -6.32 35.219 -9.336 1 97.44 487 ASP A CA 1
ATOM 3738 C C . ASP A 1 487 ? -6.051 36.719 -9.492 1 97.44 487 ASP A C 1
ATOM 3740 O O . ASP A 1 487 ? -5.062 37.219 -8.969 1 97.44 487 ASP A O 1
ATOM 3744 N N . GLU A 1 488 ? -6.965 37.344 -10.203 1 97.94 488 GLU A N 1
ATOM 3745 C CA . GLU A 1 488 ? -6.777 38.781 -10.484 1 97.94 488 GLU A CA 1
ATOM 3746 C C . GLU A 1 488 ? -6.754 39.594 -9.195 1 97.94 488 GLU A C 1
ATOM 3748 O O . GLU A 1 488 ? -6.031 40.594 -9.102 1 97.94 488 GLU A O 1
ATOM 3753 N N . ASP A 1 489 ? -7.523 39.188 -8.25 1 98.12 489 ASP A N 1
ATOM 3754 C CA . ASP A 1 489 ? -7.523 39.875 -6.957 1 98.12 489 ASP A CA 1
ATOM 3755 C C . ASP A 1 489 ? -6.156 39.781 -6.281 1 98.12 489 ASP A C 1
ATOM 3757 O O . ASP A 1 489 ? -5.664 40.75 -5.719 1 98.12 489 ASP A O 1
ATOM 3761 N N . SER A 1 490 ? -5.602 38.625 -6.355 1 98.06 490 SER A N 1
ATOM 3762 C CA . SER A 1 490 ? -4.289 38.406 -5.762 1 98.06 490 SER A CA 1
ATOM 3763 C C . SER A 1 490 ? -3.207 39.188 -6.5 1 98.06 490 SER A C 1
ATOM 3765 O O . SER A 1 490 ? -2.312 39.75 -5.875 1 98.06 490 SER A O 1
ATOM 3767 N N . ILE A 1 491 ? -3.281 39.188 -7.816 1 98.5 491 ILE A N 1
ATOM 3768 C CA . ILE A 1 491 ? -2.324 39.938 -8.648 1 98.5 491 ILE A CA 1
ATOM 3769 C C . ILE A 1 491 ? -2.408 41.406 -8.352 1 98.5 491 ILE A C 1
ATOM 3771 O O . ILE A 1 491 ? -1.384 42.062 -8.156 1 98.5 491 ILE A O 1
ATOM 3775 N N . GLN A 1 492 ? -3.596 41.906 -8.289 1 98.44 492 GLN A N 1
ATOM 3776 C CA . GLN A 1 492 ? -3.797 43.312 -8.016 1 98.44 492 GLN A CA 1
ATOM 3777 C C . GLN A 1 492 ? -3.256 43.688 -6.637 1 98.44 492 GLN A C 1
ATOM 3779 O O . GLN A 1 492 ? -2.615 44.719 -6.48 1 98.44 492 GLN A O 1
ATOM 3784 N N . LYS A 1 493 ? -3.574 42.844 -5.703 1 98.38 493 LYS A N 1
ATOM 3785 C CA . LYS A 1 493 ? -3.072 43.094 -4.355 1 98.38 493 LYS A CA 1
ATOM 3786 C C . LYS A 1 493 ? -1.547 43.125 -4.332 1 98.38 493 LYS A C 1
ATOM 3788 O O . LYS A 1 493 ? -0.941 43.969 -3.66 1 98.38 493 LYS A O 1
ATOM 3793 N N . ALA A 1 494 ? -0.938 42.219 -5.016 1 98.62 494 ALA A N 1
ATOM 3794 C CA . ALA A 1 494 ? 0.518 42.188 -5.121 1 98.62 494 ALA A CA 1
ATOM 3795 C C . ALA A 1 494 ? 1.064 43.469 -5.75 1 98.62 494 ALA A C 1
ATOM 3797 O O . ALA A 1 494 ? 2.053 44.031 -5.27 1 98.62 494 ALA A O 1
ATOM 3798 N N . ASN A 1 495 ? 0.434 43.938 -6.793 1 98.62 495 ASN A N 1
ATOM 3799 C CA . ASN A 1 495 ? 0.838 45.156 -7.449 1 98.62 495 ASN A CA 1
ATOM 3800 C C . ASN A 1 495 ? 0.734 46.375 -6.504 1 98.62 495 ASN A C 1
ATOM 3802 O O . ASN A 1 495 ? 1.625 47.219 -6.477 1 98.62 495 ASN A O 1
ATOM 3806 N N . GLU A 1 496 ? -0.314 46.406 -5.805 1 98.44 496 GLU A N 1
ATOM 3807 C CA . GLU A 1 496 ? -0.525 47.469 -4.852 1 98.44 496 GLU A CA 1
ATOM 3808 C C . GLU A 1 496 ? 0.634 47.594 -3.863 1 98.44 496 GLU A C 1
ATOM 3810 O O . GLU A 1 496 ? 1.028 48.688 -3.473 1 98.44 496 GLU A O 1
ATOM 3815 N N . TYR A 1 497 ? 1.135 46.438 -3.482 1 98.25 497 TYR A N 1
ATOM 3816 C CA . TYR A 1 497 ? 2.164 46.438 -2.449 1 98.25 497 TYR A CA 1
ATOM 3817 C C . TYR A 1 497 ? 3.555 46.312 -3.064 1 98.25 497 TYR A C 1
ATOM 3819 O O . TYR A 1 497 ? 4.555 46.25 -2.348 1 98.25 497 TYR A O 1
ATOM 3827 N N . GLY A 1 498 ? 3.664 46.25 -4.398 1 98.12 498 GLY A N 1
ATOM 3828 C CA . GLY A 1 498 ? 4.945 46.156 -5.078 1 98.12 498 GLY A CA 1
ATOM 3829 C C . GLY A 1 498 ? 5.59 44.781 -4.949 1 98.12 498 GLY A C 1
ATOM 3830 O O . GLY A 1 498 ? 6.816 44.688 -4.898 1 98.12 498 GLY A O 1
ATOM 3831 N N . ILE A 1 499 ? 4.855 43.75 -4.789 1 98.69 499 ILE A N 1
ATOM 3832 C CA . ILE A 1 499 ? 5.332 42.375 -4.695 1 98.69 499 ILE A CA 1
ATOM 3833 C C . ILE A 1 499 ? 5.402 41.75 -6.09 1 98.69 499 ILE A C 1
ATOM 3835 O O . ILE A 1 499 ? 4.469 41.906 -6.883 1 98.69 499 ILE A O 1
ATOM 3839 N N . ALA A 1 500 ? 6.504 41.156 -6.414 1 98.81 500 ALA A N 1
ATOM 3840 C CA . ALA A 1 500 ? 6.566 40.344 -7.633 1 98.81 500 ALA A CA 1
ATOM 3841 C C . ALA A 1 500 ? 5.863 39 -7.441 1 98.81 500 ALA A C 1
ATOM 3843 O O . ALA A 1 500 ? 5.98 38.375 -6.383 1 98.81 500 ALA A O 1
ATOM 3844 N N . MET A 1 501 ? 5.098 38.594 -8.445 1 98.81 501 MET A N 1
ATOM 3845 C CA . MET A 1 501 ? 4.402 37.312 -8.344 1 98.81 501 MET A CA 1
ATOM 3846 C C . MET A 1 501 ? 4.637 36.469 -9.586 1 98.81 501 MET A C 1
ATOM 3848 O O . MET A 1 501 ? 4.527 36.938 -10.711 1 98.81 501 MET A O 1
ATOM 3852 N N . VAL A 1 502 ? 4.992 35.219 -9.344 1 98.75 502 VAL A N 1
ATOM 3853 C CA . VAL A 1 502 ? 5.25 34.281 -10.422 1 98.75 502 VAL A CA 1
ATOM 3854 C C . VAL A 1 502 ? 4.246 33.125 -10.344 1 98.75 502 VAL A C 1
ATOM 3856 O O . VAL A 1 502 ? 4.07 32.5 -9.289 1 98.75 502 VAL A O 1
ATOM 3859 N N . PHE A 1 503 ? 3.584 32.812 -11.445 1 98.56 503 PHE A N 1
ATOM 3860 C CA . PHE A 1 503 ? 2.729 31.641 -11.586 1 98.56 503 PHE A CA 1
ATOM 3861 C C . PHE A 1 503 ? 3.494 30.484 -12.227 1 98.56 503 PHE A C 1
ATOM 3863 O O . PHE A 1 503 ? 4.234 30.672 -13.188 1 98.56 503 PHE A O 1
ATOM 3870 N N . THR A 1 504 ? 3.348 29.297 -11.672 1 97.5 504 THR A N 1
ATOM 3871 C CA . THR A 1 504 ? 4.051 28.141 -12.211 1 97.5 504 THR A CA 1
ATOM 3872 C C . THR A 1 504 ? 3.105 27.266 -13.031 1 97.5 504 THR A C 1
ATOM 3874 O O . THR A 1 504 ? 3.551 26.453 -13.844 1 97.5 504 THR A O 1
ATOM 3877 N N . GLY A 1 505 ? 1.778 27.328 -12.664 1 96.31 505 GLY A N 1
ATOM 3878 C CA . GLY A 1 505 ? 0.795 26.469 -13.297 1 96.31 505 GLY A CA 1
ATOM 3879 C C . GLY A 1 505 ? 0.798 25.047 -12.742 1 96.31 505 GLY A C 1
ATOM 3880 O O . GLY A 1 505 ? 0.057 24.188 -13.219 1 96.31 505 GLY A O 1
ATOM 3881 N N . VAL A 1 506 ? 1.581 24.781 -11.766 1 96.12 506 VAL A N 1
ATOM 3882 C CA . VAL A 1 506 ? 1.75 23.422 -11.266 1 96.12 506 VAL A CA 1
ATOM 3883 C C . VAL A 1 506 ? 1.454 23.391 -9.766 1 96.12 506 VAL A C 1
ATOM 3885 O O . VAL A 1 506 ? 2.1 24.078 -8.977 1 96.12 506 VAL A O 1
ATOM 3888 N N . ARG A 1 507 ? 0.495 22.625 -9.438 1 95.81 507 ARG A N 1
ATOM 3889 C CA . ARG A 1 507 ? 0.143 22.406 -8.047 1 95.81 507 ARG A CA 1
ATOM 3890 C C . ARG A 1 507 ? 0.972 21.266 -7.453 1 95.81 507 ARG A C 1
ATOM 3892 O O . ARG A 1 507 ? 1.231 20.266 -8.125 1 95.81 507 ARG A O 1
ATOM 3899 N N . HIS A 1 508 ? 1.389 21.391 -6.172 1 96.88 508 HIS A N 1
ATOM 3900 C CA . HIS A 1 508 ? 2.131 20.344 -5.477 1 96.88 508 HIS A CA 1
ATOM 3901 C C . HIS A 1 508 ? 1.498 20.031 -4.125 1 96.88 508 HIS A C 1
ATOM 3903 O O . HIS A 1 508 ? 2.176 20.062 -3.096 1 96.88 508 HIS A O 1
ATOM 3909 N N . PHE A 1 509 ? 0.222 19.578 -4.188 1 95.31 509 PHE A N 1
ATOM 3910 C CA . PHE A 1 509 ? -0.425 19.156 -2.953 1 95.31 509 PHE A CA 1
ATOM 3911 C C . PHE A 1 509 ? 0.205 17.875 -2.428 1 95.31 509 PHE A C 1
ATOM 3913 O O . PHE A 1 509 ? 0.427 16.922 -3.189 1 95.31 509 PHE A O 1
ATOM 3920 N N . LYS A 1 510 ? 0.52 17.875 -1.208 1 93.44 510 LYS A N 1
ATOM 3921 C CA . LYS A 1 510 ? 0.962 16.688 -0.486 1 93.44 510 LYS A CA 1
ATOM 3922 C C . LYS A 1 510 ? 0.135 16.469 0.778 1 93.44 510 LYS A C 1
ATOM 3924 O O . LYS A 1 510 ? 0.363 17.125 1.796 1 93.44 510 LYS A O 1
ATOM 3929 N N . HIS A 1 511 ? -0.789 15.531 0.699 1 88.56 511 HIS A N 1
ATOM 3930 C CA . HIS A 1 511 ? -1.673 15.305 1.837 1 88.56 511 HIS A CA 1
ATOM 3931 C C . HIS A 1 511 ? -1.046 14.344 2.84 1 88.56 511 HIS A C 1
ATOM 3933 O O . HIS A 1 511 ? -0.384 13.375 2.451 1 88.56 511 HIS A O 1
ATOM 3939 N N . MET B 1 1 ? -3.648 -28.453 -39.906 1 70.12 1 MET B N 1
ATOM 3940 C CA . MET B 1 1 ? -4.211 -29.141 -38.75 1 70.12 1 MET B CA 1
ATOM 3941 C C . MET B 1 1 ? -5.254 -28.266 -38.062 1 70.12 1 MET B C 1
ATOM 3943 O O . MET B 1 1 ? -5.164 -27.031 -38.094 1 70.12 1 MET B O 1
ATOM 3947 N N . LYS B 1 2 ? -6.336 -28.844 -37.531 1 88.5 2 LYS B N 1
ATOM 3948 C CA . LYS B 1 2 ? -7.414 -28.141 -36.844 1 88.5 2 LYS B CA 1
ATOM 3949 C C . LYS B 1 2 ? -6.926 -27.547 -35.531 1 88.5 2 LYS B C 1
ATOM 3951 O O . LYS B 1 2 ? -6.176 -28.203 -34.781 1 88.5 2 LYS B O 1
ATOM 3956 N N . ARG B 1 3 ? -7.312 -26.344 -35.406 1 95 3 ARG B N 1
ATOM 3957 C CA . ARG B 1 3 ? -7 -25.719 -34.125 1 95 3 ARG B CA 1
ATOM 3958 C C . ARG B 1 3 ? -7.785 -26.359 -33 1 95 3 ARG B C 1
ATOM 3960 O O . ARG B 1 3 ? -8.867 -26.906 -33.219 1 95 3 ARG B O 1
ATOM 3967 N N . ARG B 1 4 ? -7.242 -26.281 -31.812 1 98.25 4 ARG B N 1
ATOM 3968 C CA . ARG B 1 4 ? -7.844 -26.922 -30.656 1 98.25 4 ARG B CA 1
ATOM 3969 C C . ARG B 1 4 ? -7.949 -25.938 -29.484 1 98.25 4 ARG B C 1
ATOM 3971 O O . ARG B 1 4 ? -7.062 -25.109 -29.281 1 98.25 4 ARG B O 1
ATOM 3978 N N . ALA B 1 5 ? -9.094 -26.062 -28.75 1 98.75 5 ALA B N 1
ATOM 3979 C CA . ALA B 1 5 ? -9.312 -25.25 -27.562 1 98.75 5 ALA B CA 1
ATOM 3980 C C . ALA B 1 5 ? -9.648 -26.125 -26.344 1 98.75 5 ALA B C 1
ATOM 3982 O O . ALA B 1 5 ? -10.438 -27.062 -26.453 1 98.75 5 ALA B O 1
ATOM 3983 N N . ILE B 1 6 ? -8.984 -25.844 -25.25 1 98.69 6 ILE B N 1
ATOM 3984 C CA . ILE B 1 6 ? -9.406 -26.422 -23.969 1 98.69 6 ILE B CA 1
ATOM 3985 C C . ILE B 1 6 ? -10.273 -25.406 -23.219 1 98.69 6 ILE B C 1
ATOM 3987 O O . ILE B 1 6 ? -9.852 -24.281 -22.969 1 98.69 6 ILE B O 1
ATOM 3991 N N . ILE B 1 7 ? -11.492 -25.812 -22.891 1 98.62 7 ILE B N 1
ATOM 3992 C CA . ILE B 1 7 ? -12.414 -24.953 -22.156 1 98.62 7 ILE B CA 1
ATOM 3993 C C . ILE B 1 7 ? -12.797 -25.625 -20.828 1 98.62 7 ILE B C 1
ATOM 3995 O O . ILE B 1 7 ? -13.375 -26.719 -20.828 1 98.62 7 ILE B O 1
ATOM 3999 N N . SER B 1 8 ? -12.43 -25.094 -19.766 1 97.56 8 SER B N 1
ATOM 4000 C CA . SER B 1 8 ? -12.742 -25.547 -18.406 1 97.56 8 SER B CA 1
ATOM 4001 C C . SER B 1 8 ? -13 -24.359 -17.484 1 97.56 8 SER B C 1
ATOM 4003 O O . SER B 1 8 ? -12.055 -23.812 -16.906 1 97.56 8 SER B O 1
ATOM 4005 N N . VAL B 1 9 ? -14.305 -24 -17.25 1 97.38 9 VAL B N 1
ATOM 4006 C CA . VAL B 1 9 ? -14.602 -22.75 -16.547 1 97.38 9 VAL B CA 1
ATOM 4007 C C . VAL B 1 9 ? -15.516 -23.031 -15.367 1 97.38 9 VAL B C 1
ATOM 4009 O O . VAL B 1 9 ? -16.391 -23.891 -15.445 1 97.38 9 VAL B O 1
ATOM 4012 N N . SER B 1 10 ? -15.25 -22.375 -14.273 1 94.88 10 SER B N 1
ATOM 4013 C CA . SER B 1 10 ? -16.172 -22.344 -13.148 1 94.88 10 SER B CA 1
ATOM 4014 C C . SER B 1 10 ? -17.297 -21.344 -13.383 1 94.88 10 SER B C 1
ATOM 4016 O O . SER B 1 10 ? -18.484 -21.688 -13.203 1 94.88 10 SER B O 1
ATOM 4018 N N . ASN B 1 11 ? -16.922 -20.109 -13.711 1 95.25 11 ASN B N 1
ATOM 4019 C CA . ASN B 1 11 ? -17.891 -19.125 -14.172 1 95.25 11 ASN B CA 1
ATOM 4020 C C . ASN B 1 11 ? -18.297 -19.375 -15.617 1 95.25 11 ASN B C 1
ATOM 4022 O O . ASN B 1 11 ? -17.531 -19.109 -16.547 1 95.25 11 ASN B O 1
ATOM 4026 N N . LYS B 1 12 ? -19.516 -19.734 -15.875 1 96.69 12 LYS B N 1
ATOM 4027 C CA . LYS B 1 12 ? -19.938 -20.219 -17.188 1 96.69 12 LYS B CA 1
ATOM 4028 C C . LYS B 1 12 ? -20.609 -19.094 -17.984 1 96.69 12 LYS B C 1
ATOM 4030 O O . LYS B 1 12 ? -21.188 -19.344 -19.047 1 96.69 12 LYS B O 1
ATOM 4035 N N . LYS B 1 13 ? -20.438 -17.891 -17.5 1 96.62 13 LYS B N 1
ATOM 4036 C CA . LYS B 1 13 ? -21.031 -16.75 -18.203 1 96.62 13 LYS B CA 1
ATOM 4037 C C . LYS B 1 13 ? -20.547 -16.672 -19.641 1 96.62 13 LYS B C 1
ATOM 4039 O O . LYS B 1 13 ? -19.344 -16.531 -19.891 1 96.62 13 LYS B O 1
ATOM 4044 N N . GLY B 1 14 ? -21.438 -16.844 -20.578 1 97.94 14 GLY B N 1
ATOM 4045 C CA . GLY B 1 14 ? -21.188 -16.625 -21.984 1 97.94 14 GLY B CA 1
ATOM 4046 C C . GLY B 1 14 ? -20.391 -17.75 -22.641 1 97.94 14 GLY B C 1
ATOM 4047 O O . GLY B 1 14 ? -20.047 -17.672 -23.812 1 97.94 14 GLY B O 1
ATOM 4048 N N . ILE B 1 15 ? -20.172 -18.828 -21.969 1 98.38 15 ILE B N 1
ATOM 4049 C CA . ILE B 1 15 ? -19.219 -19.812 -22.438 1 98.38 15 ILE B CA 1
ATOM 4050 C C . ILE B 1 15 ? -19.812 -20.609 -23.594 1 98.38 15 ILE B C 1
ATOM 4052 O O . ILE B 1 15 ? -19.094 -21.031 -24.5 1 98.38 15 ILE B O 1
ATOM 4056 N N . VAL B 1 16 ? -21.125 -20.828 -23.547 1 98.5 16 VAL B N 1
ATOM 4057 C CA . VAL B 1 16 ? -21.781 -21.594 -24.594 1 98.5 16 VAL B CA 1
ATOM 4058 C C . VAL B 1 16 ? -21.688 -20.859 -25.922 1 98.5 16 VAL B C 1
ATOM 4060 O O . VAL B 1 16 ? -21.297 -21.438 -26.938 1 98.5 16 VAL B O 1
ATOM 4063 N N . THR B 1 17 ? -22.031 -19.562 -25.875 1 98.56 17 THR B N 1
ATOM 4064 C CA . THR B 1 17 ? -21.969 -18.734 -27.078 1 98.56 17 THR B CA 1
ATOM 4065 C C . THR B 1 17 ? -20.547 -18.672 -27.609 1 98.56 17 THR B C 1
ATOM 4067 O O . THR B 1 17 ? -20.328 -18.797 -28.828 1 98.56 17 THR B O 1
ATOM 4070 N N . PHE B 1 18 ? -19.656 -18.484 -26.797 1 98.69 18 PHE B N 1
ATOM 4071 C CA . PHE B 1 18 ? -18.234 -18.406 -27.172 1 98.69 18 PHE B CA 1
ATOM 4072 C C . PHE B 1 18 ? -17.781 -19.688 -27.828 1 98.69 18 PHE B C 1
ATOM 4074 O O . PHE B 1 18 ? -17.188 -19.672 -28.906 1 98.69 18 PHE B O 1
ATOM 4081 N N . ALA B 1 19 ? -18.047 -20.859 -27.172 1 98.75 19 ALA B N 1
ATOM 4082 C CA . ALA B 1 19 ? -17.641 -22.172 -27.656 1 98.75 19 ALA B CA 1
ATOM 4083 C C . ALA B 1 19 ? -18.297 -22.484 -29 1 98.75 19 ALA B C 1
ATOM 4085 O O . ALA B 1 19 ? -17.656 -23.078 -29.891 1 98.75 19 ALA B O 1
ATOM 4086 N N . LYS B 1 20 ? -19.547 -22.109 -29.156 1 98.38 20 LYS B N 1
ATOM 4087 C CA . LYS B 1 20 ? -20.25 -22.328 -30.422 1 98.38 20 LYS B CA 1
ATOM 4088 C C . LYS B 1 20 ? -19.562 -21.578 -31.547 1 98.38 20 LYS B C 1
ATOM 4090 O O . LYS B 1 20 ? -19.391 -22.109 -32.656 1 98.38 20 LYS B O 1
ATOM 4095 N N . GLN B 1 21 ? -19.25 -20.375 -31.25 1 98.56 21 GLN B N 1
ATOM 4096 C CA . GLN B 1 21 ? -18.594 -19.562 -32.281 1 98.56 21 GLN B CA 1
ATOM 4097 C C . GLN B 1 21 ? -17.219 -20.125 -32.625 1 98.56 21 GLN B C 1
ATOM 4099 O O . GLN B 1 21 ? -16.828 -20.109 -33.781 1 98.56 21 GLN B O 1
ATOM 4104 N N . LEU B 1 22 ? -16.469 -20.609 -31.656 1 98.56 22 LEU B N 1
ATOM 4105 C CA . LEU B 1 22 ? -15.18 -21.25 -31.938 1 98.56 22 LEU B CA 1
ATOM 4106 C C . LEU B 1 22 ? -15.359 -22.469 -32.812 1 98.56 22 LEU B C 1
ATOM 4108 O O . LEU B 1 22 ? -14.609 -22.672 -33.781 1 98.56 22 LEU B O 1
ATOM 4112 N N . ALA B 1 23 ? -16.359 -23.234 -32.5 1 98.19 23 ALA B N 1
ATOM 4113 C CA . ALA B 1 23 ? -16.641 -24.438 -33.281 1 98.19 23 ALA B CA 1
ATOM 4114 C C . ALA B 1 23 ? -17 -24.078 -34.719 1 98.19 23 ALA B C 1
ATOM 4116 O O . ALA B 1 23 ? -16.578 -24.766 -35.656 1 98.19 23 ALA B O 1
ATOM 4117 N N . GLU B 1 24 ? -17.75 -23.078 -34.844 1 97.5 24 GLU B N 1
ATOM 4118 C CA . GLU B 1 24 ? -18.156 -22.609 -36.156 1 97.5 24 GLU B CA 1
ATOM 4119 C C . GLU B 1 24 ? -16.938 -22.156 -36.969 1 97.5 24 GLU B C 1
ATOM 4121 O O . GLU B 1 24 ? -16.938 -22.234 -38.219 1 97.5 24 GLU B O 1
ATOM 4126 N N . LEU B 1 25 ? -15.969 -21.719 -36.312 1 97.75 25 LEU B N 1
ATOM 4127 C CA . LEU B 1 25 ? -14.742 -21.266 -36.969 1 97.75 25 LEU B CA 1
ATOM 4128 C C . LEU B 1 25 ? -13.773 -22.422 -37.188 1 97.75 25 LEU B C 1
ATOM 4130 O O . LEU B 1 25 ? -12.625 -22.203 -37.562 1 97.75 25 LEU B O 1
ATOM 4134 N N . GLY B 1 26 ? -14.227 -23.609 -36.812 1 97 26 GLY B N 1
ATOM 4135 C CA . GLY B 1 26 ? -13.461 -24.812 -37.125 1 97 26 GLY B CA 1
ATOM 4136 C C . GLY B 1 26 ? -12.547 -25.25 -36 1 97 26 GLY B C 1
ATOM 4137 O O . GLY B 1 26 ? -11.633 -26.047 -36.219 1 97 26 GLY B O 1
ATOM 4138 N N . VAL B 1 27 ? -12.703 -24.797 -34.812 1 98.31 27 VAL B N 1
ATOM 4139 C CA . VAL B 1 27 ? -11.867 -25.125 -33.656 1 98.31 27 VAL B CA 1
ATOM 4140 C C . VAL B 1 27 ? -12.438 -26.359 -32.938 1 98.31 27 VAL B C 1
ATOM 4142 O O . VAL B 1 27 ? -13.625 -26.391 -32.625 1 98.31 27 VAL B O 1
ATOM 4145 N N . GLU B 1 28 ? -11.641 -27.359 -32.75 1 98.31 28 GLU B N 1
ATOM 4146 C CA . GLU B 1 28 ? -12.031 -28.516 -31.922 1 98.31 28 GLU B CA 1
ATOM 4147 C C . GLU B 1 28 ? -12.039 -28.172 -30.438 1 98.31 28 GLU B C 1
ATOM 4149 O O . GLU B 1 28 ? -11.062 -27.625 -29.922 1 98.31 28 GLU B O 1
ATOM 4154 N N . ILE B 1 29 ? -13.117 -28.531 -29.797 1 98.5 29 ILE B N 1
ATOM 4155 C CA . ILE B 1 29 ? -13.273 -28.125 -28.406 1 98.5 29 ILE B CA 1
ATOM 4156 C C . ILE B 1 29 ? -13.047 -29.328 -27.484 1 98.5 29 ILE B C 1
ATOM 4158 O O . ILE B 1 29 ? -13.688 -30.359 -27.641 1 98.5 29 ILE B O 1
ATOM 4162 N N . ILE B 1 30 ? -12.094 -29.188 -26.578 1 98.38 30 ILE B N 1
ATOM 4163 C CA . ILE B 1 30 ? -11.812 -30.141 -25.5 1 98.38 30 ILE B CA 1
ATOM 4164 C C . ILE B 1 30 ? -12.305 -29.578 -24.172 1 98.38 30 ILE B C 1
ATOM 4166 O O . ILE B 1 30 ? -12.125 -28.391 -23.891 1 98.38 30 ILE B O 1
ATOM 4170 N N . SER B 1 31 ? -12.938 -30.359 -23.375 1 97.56 31 SER B N 1
ATOM 4171 C CA . SER B 1 31 ? -13.406 -29.891 -22.062 1 97.56 31 SER B CA 1
ATOM 4172 C C . SER B 1 31 ? -13.469 -31.031 -21.062 1 97.56 31 SER B C 1
ATOM 4174 O O . SER B 1 31 ? -13.008 -32.156 -21.344 1 97.56 31 SER B O 1
ATOM 4176 N N . THR B 1 32 ? -13.789 -30.703 -19.844 1 91.5 32 THR B N 1
ATOM 4177 C CA . THR B 1 32 ? -13.891 -31.719 -18.781 1 91.5 32 THR B CA 1
ATOM 4178 C C . THR B 1 32 ? -14.984 -31.344 -17.781 1 91.5 32 THR B C 1
ATOM 4180 O O . THR B 1 32 ? -15.453 -30.203 -17.766 1 91.5 32 THR B O 1
ATOM 4183 N N . GLY B 1 33 ? -15.5 -32.438 -17.141 1 89.75 33 GLY B N 1
ATOM 4184 C CA . GLY B 1 33 ? -16.359 -32.219 -15.984 1 89.75 33 GLY B CA 1
ATOM 4185 C C . GLY B 1 33 ? -17.625 -31.453 -16.328 1 89.75 33 GLY B C 1
ATOM 4186 O O . GLY B 1 33 ? -18.328 -31.797 -17.281 1 89.75 33 GLY B O 1
ATOM 4187 N N . GLY B 1 34 ? -17.938 -30.484 -15.398 1 90.56 34 GLY B N 1
ATOM 4188 C CA . GLY B 1 34 ? -19.156 -29.719 -15.523 1 90.56 34 GLY B CA 1
ATOM 4189 C C . GLY B 1 34 ? -19.219 -28.875 -16.781 1 90.56 34 GLY B C 1
ATOM 4190 O O . GLY B 1 34 ? -20.266 -28.75 -17.406 1 90.56 34 GLY B O 1
ATOM 4191 N N . THR B 1 35 ? -18.125 -28.344 -17.219 1 96.06 35 THR B N 1
ATOM 4192 C CA . THR B 1 35 ? -18.078 -27.531 -18.438 1 96.06 35 THR B CA 1
ATOM 4193 C C . THR B 1 35 ? -18.422 -28.375 -19.672 1 96.06 35 THR B C 1
ATOM 4195 O O . THR B 1 35 ? -19.188 -27.938 -20.516 1 96.06 35 THR B O 1
ATOM 4198 N N . LYS B 1 36 ? -17.859 -29.547 -19.781 1 96.62 36 LYS B N 1
ATOM 4199 C CA . LYS B 1 36 ? -18.141 -30.438 -20.906 1 96.62 36 LYS B CA 1
ATOM 4200 C C . LYS B 1 36 ? -19.641 -30.734 -20.984 1 96.62 36 LYS B C 1
ATOM 4202 O O . LYS B 1 36 ? -20.219 -30.688 -22.078 1 96.62 36 LYS B O 1
ATOM 4207 N N . ARG B 1 37 ? -20.188 -31.031 -19.844 1 96.81 37 ARG B N 1
ATOM 4208 C CA . ARG B 1 37 ? -21.625 -31.328 -19.781 1 96.81 37 ARG B CA 1
ATOM 4209 C C . ARG B 1 37 ? -22.453 -30.172 -20.328 1 96.81 37 ARG B C 1
ATOM 4211 O O . ARG B 1 37 ? -23.344 -30.391 -21.156 1 96.81 37 ARG B O 1
ATOM 4218 N N . VAL B 1 38 ? -22.156 -28.953 -19.875 1 97.62 38 VAL B N 1
ATOM 4219 C CA . VAL B 1 38 ? -22.906 -27.781 -20.266 1 97.62 38 VAL B CA 1
ATOM 4220 C C . VAL B 1 38 ? -22.766 -27.547 -21.766 1 97.62 38 VAL B C 1
ATOM 4222 O O . VAL B 1 38 ? -23.75 -27.266 -22.453 1 97.62 38 VAL B O 1
ATOM 4225 N N . LEU B 1 39 ? -21.594 -27.656 -22.281 1 98.25 39 LEU B N 1
ATOM 4226 C CA . LEU B 1 39 ? -21.359 -27.438 -23.703 1 98.25 39 LEU B CA 1
ATOM 4227 C C . LEU B 1 39 ? -22.094 -28.484 -24.531 1 98.25 39 LEU B C 1
ATOM 4229 O O . LEU B 1 39 ? -22.766 -28.156 -25.516 1 98.25 39 LEU B O 1
ATOM 4233 N N . ALA B 1 40 ? -22.031 -29.734 -24.125 1 97.81 40 ALA B N 1
ATOM 4234 C CA . ALA B 1 40 ? -22.688 -30.828 -24.844 1 97.81 40 ALA B CA 1
ATOM 4235 C C . ALA B 1 40 ? -24.203 -30.656 -24.844 1 97.81 40 ALA B C 1
ATOM 4237 O O . ALA B 1 40 ? -24.875 -30.875 -25.859 1 97.81 40 ALA B O 1
ATOM 4238 N N . GLU B 1 41 ? -24.703 -30.312 -23.734 1 97.94 41 GLU B N 1
ATOM 4239 C CA . GLU B 1 41 ? -26.141 -30.125 -23.578 1 97.94 41 GLU B CA 1
ATOM 4240 C C . GLU B 1 41 ? -26.656 -29.031 -24.5 1 97.94 41 GLU B C 1
ATOM 4242 O O . GLU B 1 41 ? -27.828 -29.031 -24.891 1 97.94 41 GLU B O 1
ATOM 4247 N N . HIS B 1 42 ? -25.797 -28.125 -24.859 1 97.81 42 HIS B N 1
ATOM 4248 C CA . HIS B 1 42 ? -26.203 -27.016 -25.703 1 97.81 42 HIS B CA 1
ATOM 4249 C C . HIS B 1 42 ? -25.766 -27.25 -27.156 1 97.81 42 HIS B C 1
ATOM 4251 O O . HIS B 1 42 ? -25.703 -26.297 -27.938 1 97.81 42 HIS B O 1
ATOM 4257 N N . GLY B 1 43 ? -25.312 -28.375 -27.469 1 97.38 43 GLY B N 1
ATOM 4258 C CA . GLY B 1 43 ? -25.094 -28.781 -28.844 1 97.38 43 GLY B CA 1
ATOM 4259 C C . GLY B 1 43 ? -23.719 -28.406 -29.375 1 97.38 43 GLY B C 1
ATOM 4260 O O . GLY B 1 43 ? -23.469 -28.438 -30.578 1 97.38 43 GLY B O 1
ATOM 4261 N N . VAL B 1 44 ? -22.844 -28.016 -28.547 1 97.88 44 VAL B N 1
ATOM 4262 C CA . VAL B 1 44 ? -21.469 -27.75 -28.969 1 97.88 44 VAL B CA 1
ATOM 4263 C C . VAL B 1 44 ? -20.703 -29.062 -29.094 1 97.88 44 VAL B C 1
ATOM 4265 O O . VAL B 1 44 ? -20.688 -29.875 -28.156 1 97.88 44 VAL B O 1
ATOM 4268 N N . PRO B 1 45 ? -20.188 -29.344 -30.25 1 97.56 45 PRO B N 1
ATOM 4269 C CA . PRO B 1 45 ? -19.312 -30.516 -30.312 1 97.56 45 PRO B CA 1
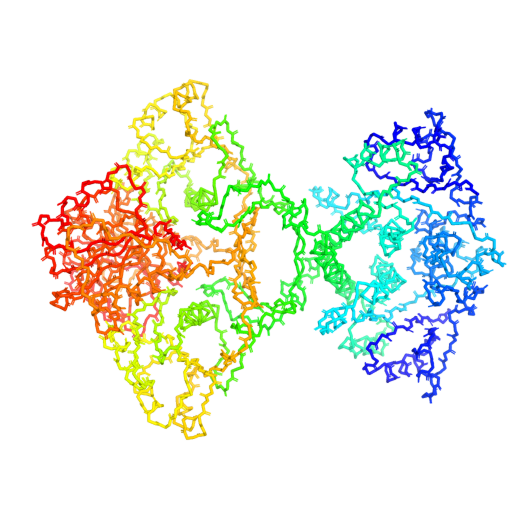ATOM 4270 C C . PRO B 1 45 ? -18.125 -30.422 -29.375 1 97.56 45 PRO B C 1
ATOM 4272 O O . PRO B 1 45 ? -17.359 -29.438 -29.422 1 97.56 45 PRO B O 1
ATOM 4275 N N . VAL B 1 46 ? -17.969 -31.406 -28.484 1 97.88 46 VAL B N 1
ATOM 4276 C CA . VAL B 1 46 ? -16.922 -31.328 -27.469 1 97.88 46 VAL B CA 1
ATOM 4277 C C . VAL B 1 46 ? -16.359 -32.719 -27.203 1 97.88 46 VAL B C 1
ATOM 4279 O O . VAL B 1 46 ? -17.094 -33.719 -27.172 1 97.88 46 VAL B O 1
ATOM 4282 N N . ILE B 1 47 ? -15.078 -32.812 -27.141 1 96.25 47 ILE B N 1
ATOM 4283 C CA . ILE B 1 47 ? -14.414 -34.062 -26.781 1 96.25 47 ILE B CA 1
ATOM 4284 C C . ILE B 1 47 ? -13.891 -33.969 -25.359 1 96.25 47 ILE B C 1
ATOM 4286 O O . ILE B 1 47 ? -13.555 -32.906 -24.875 1 96.25 47 ILE B O 1
ATOM 4290 N N . SER B 1 48 ? -13.789 -35.094 -24.734 1 96.56 48 SER B N 1
ATOM 4291 C CA . SER B 1 48 ? -13.344 -35.156 -23.344 1 96.56 48 SER B CA 1
ATOM 4292 C C . SER B 1 48 ? -11.82 -35.062 -23.234 1 96.56 48 SER B C 1
ATOM 4294 O O . SER B 1 48 ? -11.109 -35.594 -24.094 1 96.56 48 SER B O 1
ATOM 4296 N N . ILE B 1 49 ? -11.383 -34.469 -22.203 1 96.19 49 ILE B N 1
ATOM 4297 C CA . ILE B 1 49 ? -9.953 -34.375 -21.953 1 96.19 49 ILE B CA 1
ATOM 4298 C C . ILE B 1 49 ? -9.344 -35.75 -21.828 1 96.19 49 ILE B C 1
ATOM 4300 O O . ILE B 1 49 ? -8.195 -35.969 -22.234 1 96.19 49 ILE B O 1
ATOM 4304 N N . SER B 1 50 ? -10.055 -36.688 -21.297 1 95.56 50 SER B N 1
ATOM 4305 C CA . SER B 1 50 ? -9.586 -38.062 -21.141 1 95.56 50 SER B CA 1
ATOM 4306 C C . SER B 1 50 ? -9.305 -38.719 -22.484 1 95.56 50 SER B C 1
ATOM 4308 O O . SER B 1 50 ? -8.414 -39.562 -22.609 1 95.56 50 SER B O 1
ATOM 4310 N N . ASP B 1 51 ? -10.008 -38.219 -23.469 1 95.19 51 ASP B N 1
ATOM 4311 C CA . ASP B 1 51 ? -9.789 -38.75 -24.812 1 95.19 51 ASP B CA 1
ATOM 4312 C C . ASP B 1 51 ? -8.469 -38.219 -25.391 1 95.19 51 ASP B C 1
ATOM 4314 O O . ASP B 1 51 ? -7.875 -38.875 -26.266 1 95.19 51 ASP B O 1
ATOM 4318 N N . VAL B 1 52 ? -8.086 -37.188 -24.922 1 95.38 52 VAL B N 1
ATOM 4319 C CA . VAL B 1 52 ? -6.84 -36.562 -25.375 1 95.38 52 VAL B CA 1
ATOM 4320 C C . VAL B 1 52 ? -5.664 -37.188 -24.609 1 95.38 52 VAL B C 1
ATOM 4322 O O . VAL B 1 52 ? -4.621 -37.469 -25.203 1 95.38 52 VAL B O 1
ATOM 4325 N N . THR B 1 53 ? -5.824 -37.406 -23.328 1 95.31 53 THR B N 1
ATOM 4326 C CA . THR B 1 53 ? -4.734 -37.875 -22.484 1 95.31 53 THR B CA 1
ATOM 4327 C C . THR B 1 53 ? -4.645 -39.406 -22.5 1 95.31 53 THR B C 1
ATOM 4329 O O . THR B 1 53 ? -3.619 -39.969 -22.125 1 95.31 53 THR B O 1
ATOM 4332 N N . ASN B 1 54 ? -5.762 -40.062 -22.766 1 94.31 54 ASN B N 1
ATOM 4333 C CA . ASN B 1 54 ? -5.91 -41.5 -22.641 1 94.31 54 ASN B CA 1
ATOM 4334 C C . ASN B 1 54 ? -5.668 -41.938 -21.203 1 94.31 54 ASN B C 1
ATOM 4336 O O . ASN B 1 54 ? -5.043 -42.969 -20.969 1 94.31 54 ASN B O 1
ATOM 4340 N N . PHE B 1 55 ? -5.93 -41.188 -20.297 1 94.56 55 PHE B N 1
ATOM 4341 C CA . PHE B 1 55 ? -5.855 -41.406 -18.859 1 94.56 55 PHE B CA 1
ATOM 4342 C C . PHE B 1 55 ? -7.133 -40.938 -18.172 1 94.56 55 PHE B C 1
ATOM 4344 O O . PHE B 1 55 ? -7.664 -39.875 -18.516 1 94.56 55 PHE B O 1
ATOM 4351 N N . PRO B 1 56 ? -7.68 -41.719 -17.281 1 94.38 56 PRO B N 1
ATOM 4352 C CA . PRO B 1 56 ? -8.938 -41.344 -16.641 1 94.38 56 PRO B CA 1
ATOM 4353 C C . PRO B 1 56 ? -8.75 -40.219 -15.625 1 94.38 56 PRO B C 1
ATOM 4355 O O . PRO B 1 56 ? -7.633 -39.969 -15.156 1 94.38 56 PRO B O 1
ATOM 4358 N N . GLU B 1 57 ? -9.836 -39.531 -15.391 1 94.12 57 GLU B N 1
ATOM 4359 C CA . GLU B 1 57 ? -9.867 -38.656 -14.234 1 94.12 57 GLU B CA 1
ATOM 4360 C C . GLU B 1 57 ? -9.828 -39.438 -12.922 1 94.12 57 GLU B C 1
ATOM 4362 O O . GLU B 1 57 ? -10.633 -40.344 -12.719 1 94.12 57 GLU B O 1
ATOM 4367 N N . ILE B 1 58 ? -8.898 -39.094 -12.047 1 96.19 58 ILE B N 1
ATOM 4368 C CA . ILE B 1 58 ? -8.797 -39.875 -10.797 1 96.19 58 ILE B CA 1
ATOM 4369 C C . ILE B 1 58 ? -8.773 -38.906 -9.617 1 96.19 58 ILE B C 1
ATOM 4371 O O . ILE B 1 58 ? -8.656 -37.688 -9.797 1 96.19 58 ILE B O 1
ATOM 4375 N N . LEU B 1 59 ? -8.93 -39.531 -8.32 1 97.69 59 LEU B N 1
ATOM 4376 C CA . LEU B 1 59 ? -8.836 -38.781 -7.066 1 97.69 59 LEU B CA 1
ATOM 4377 C C . LEU B 1 59 ? -9.883 -37.688 -7 1 97.69 59 LEU B C 1
ATOM 4379 O O . LEU B 1 59 ? -9.562 -36.531 -6.684 1 97.69 59 LEU B O 1
ATOM 4383 N N . ASP B 1 60 ? -11.07 -38 -7.441 1 93.75 60 ASP B N 1
ATOM 4384 C CA . ASP B 1 60 ? -12.219 -37.094 -7.402 1 93.75 60 ASP B CA 1
ATOM 4385 C C . ASP B 1 60 ? -11.953 -35.844 -8.227 1 93.75 60 ASP B C 1
ATOM 4387 O O . ASP B 1 60 ? -12.273 -34.719 -7.789 1 93.75 60 ASP B O 1
ATOM 4391 N N . GLY B 1 61 ? -11.234 -36.031 -9.383 1 92.38 61 GLY B N 1
ATOM 4392 C CA . GLY B 1 61 ? -11.039 -34.938 -10.32 1 92.38 61 GLY B CA 1
ATOM 4393 C C . GLY B 1 61 ? -9.797 -34.094 -10.023 1 92.38 61 GLY B C 1
ATOM 4394 O O . GLY B 1 61 ? -9.477 -33.156 -10.758 1 92.38 61 GLY B O 1
ATOM 4395 N N . ARG B 1 62 ? -9.023 -34.438 -8.992 1 95.19 62 ARG B N 1
ATOM 4396 C CA . ARG B 1 62 ? -7.809 -33.719 -8.641 1 95.19 62 ARG B CA 1
ATOM 4397 C C . ARG B 1 62 ? -6.742 -33.844 -9.719 1 95.19 62 ARG B C 1
ATOM 4399 O O . ARG B 1 62 ? -5.887 -32.969 -9.875 1 95.19 62 ARG B O 1
ATOM 4406 N N . VAL B 1 63 ? -6.789 -34.938 -10.445 1 96.25 63 VAL B N 1
ATOM 4407 C CA . VAL B 1 63 ? -5.84 -35.188 -11.523 1 96.25 63 VAL B CA 1
ATOM 4408 C C . VAL B 1 63 ? -6.598 -35.531 -12.805 1 96.25 63 VAL B C 1
ATOM 4410 O O . VAL B 1 63 ? -7.168 -36.594 -12.938 1 96.25 63 VAL B O 1
ATOM 4413 N N . LYS B 1 64 ? -6.594 -34.625 -13.672 1 93.5 64 LYS B N 1
ATOM 4414 C CA . LYS B 1 64 ? -7.273 -34.844 -14.945 1 93.5 64 LYS B CA 1
ATOM 4415 C C . LYS B 1 64 ? -6.531 -34.156 -16.094 1 93.5 64 LYS B C 1
ATOM 4417 O O . LYS B 1 64 ? -6.504 -34.688 -17.219 1 93.5 64 LYS B O 1
ATOM 4422 N N . THR B 1 65 ? -5.938 -33.031 -15.797 1 95.31 65 THR B N 1
ATOM 4423 C CA . THR B 1 65 ? -5.328 -32.25 -16.875 1 95.31 65 THR B CA 1
ATOM 4424 C C . THR B 1 65 ? -3.807 -32.312 -16.781 1 95.31 65 THR B C 1
ATOM 4426 O O . THR B 1 65 ? -3.109 -31.922 -17.719 1 95.31 65 THR B O 1
ATOM 4429 N N . LEU B 1 66 ? -3.229 -32.688 -15.68 1 97.62 66 LEU B N 1
ATOM 4430 C CA . LEU B 1 66 ? -1.785 -32.719 -15.477 1 97.62 66 LEU B CA 1
ATOM 4431 C C . LEU B 1 66 ? -1.161 -33.906 -16.203 1 97.62 66 LEU B C 1
ATOM 4433 O O . LEU B 1 66 ? -0.789 -34.906 -15.57 1 97.62 66 LEU B O 1
ATOM 4437 N N . HIS B 1 67 ? -0.986 -33.719 -17.516 1 97.81 67 HIS B N 1
ATOM 4438 C CA . HIS B 1 67 ? -0.564 -34.781 -18.422 1 97.81 67 HIS B CA 1
ATOM 4439 C C . HIS B 1 67 ? 0.32 -34.25 -19.547 1 97.81 67 HIS B C 1
ATOM 4441 O O . HIS B 1 67 ? 0.076 -33.156 -20.047 1 97.81 67 HIS B O 1
ATOM 4447 N N . PRO B 1 68 ? 1.32 -35 -20 1 97.81 68 PRO B N 1
ATOM 4448 C CA . PRO B 1 68 ? 2.225 -34.531 -21.047 1 97.81 68 PRO B CA 1
ATOM 4449 C C . PRO B 1 68 ? 1.499 -34.219 -22.344 1 97.81 68 PRO B C 1
ATOM 4451 O O . PRO B 1 68 ? 1.905 -33.281 -23.078 1 97.81 68 PRO B O 1
ATOM 4454 N N . ASN B 1 69 ? 0.417 -34.938 -22.641 1 97.81 69 ASN B N 1
ATOM 4455 C CA . ASN B 1 69 ? -0.326 -34.688 -23.875 1 97.81 69 ASN B CA 1
ATOM 4456 C C . ASN B 1 69 ? -1.015 -33.312 -23.844 1 97.81 69 ASN B C 1
ATOM 4458 O O . ASN B 1 69 ? -1.32 -32.75 -24.891 1 97.81 69 ASN B O 1
ATOM 4462 N N . ILE B 1 70 ? -1.317 -32.844 -22.688 1 98.38 70 ILE B N 1
ATOM 4463 C CA . ILE B 1 70 ? -1.903 -31.531 -22.547 1 98.38 70 ILE B CA 1
ATOM 4464 C C . ILE B 1 70 ? -0.797 -30.469 -22.531 1 98.38 70 ILE B C 1
ATOM 4466 O O . ILE B 1 70 ? -0.789 -29.562 -23.359 1 98.38 70 ILE B O 1
ATOM 4470 N N . HIS B 1 71 ? 0.18 -30.656 -21.734 1 98.69 71 HIS B N 1
ATOM 4471 C CA . HIS B 1 71 ? 1.165 -29.609 -21.5 1 98.69 71 HIS B CA 1
ATOM 4472 C C . HIS B 1 71 ? 2.236 -29.609 -22.594 1 98.69 71 HIS B C 1
ATOM 4474 O O . HIS B 1 71 ? 2.846 -28.578 -22.875 1 98.69 71 HIS B O 1
ATOM 4480 N N . GLY B 1 72 ? 2.49 -30.797 -23.188 1 98.38 72 GLY B N 1
ATOM 4481 C CA . GLY B 1 72 ? 3.273 -30.766 -24.406 1 98.38 72 GLY B CA 1
ATOM 4482 C C . GLY B 1 72 ? 2.611 -29.969 -25.516 1 98.38 72 GLY B C 1
ATOM 4483 O O . GLY B 1 72 ? 3.283 -29.234 -26.25 1 98.38 72 GLY B O 1
ATOM 4484 N N . GLY B 1 73 ? 1.308 -30.125 -25.625 1 98.31 73 GLY B N 1
ATOM 4485 C CA . GLY B 1 73 ? 0.547 -29.359 -26.594 1 98.31 73 GLY B CA 1
ATOM 4486 C C . GLY B 1 73 ? 0.534 -27.875 -26.312 1 98.31 73 GLY B C 1
ATOM 4487 O O . GLY B 1 73 ? 0.466 -27.062 -27.234 1 98.31 73 GLY B O 1
ATOM 4488 N N . LEU B 1 74 ? 0.653 -27.484 -25.094 1 98.75 74 LEU B N 1
ATOM 4489 C CA . LEU B 1 74 ? 0.56 -26.078 -24.703 1 98.75 74 LEU B CA 1
ATOM 4490 C C . LEU B 1 74 ? 1.93 -25.406 -24.734 1 98.75 74 LEU B C 1
ATOM 4492 O O . LEU B 1 74 ? 2.033 -24.219 -25 1 98.75 74 LEU B O 1
ATOM 4496 N N . LEU B 1 75 ? 3.037 -26.172 -24.531 1 98.75 75 LEU B N 1
ATOM 4497 C CA . LEU B 1 75 ? 4.316 -25.547 -24.219 1 98.75 75 LEU B CA 1
ATOM 4498 C C . LEU B 1 75 ? 5.277 -25.641 -25.391 1 98.75 75 LEU B C 1
ATOM 4500 O O . LEU B 1 75 ? 6.34 -25.016 -25.391 1 98.75 75 LEU B O 1
ATOM 4504 N N . ALA B 1 76 ? 4.941 -26.375 -26.438 1 98.56 76 ALA B N 1
ATOM 4505 C CA . ALA B 1 76 ? 5.836 -26.547 -27.578 1 98.56 76 ALA B CA 1
ATOM 4506 C C . ALA B 1 76 ? 6.051 -25.234 -28.312 1 98.56 76 ALA B C 1
ATOM 4508 O O . ALA B 1 76 ? 5.094 -24.5 -28.578 1 98.56 76 ALA B O 1
ATOM 4509 N N . VAL B 1 77 ? 7.305 -24.938 -28.516 1 97.81 77 VAL B N 1
ATOM 4510 C CA . VAL B 1 77 ? 7.648 -23.859 -29.422 1 97.81 77 VAL B CA 1
ATOM 4511 C C . VAL B 1 77 ? 7.449 -24.297 -30.875 1 97.81 77 VAL B C 1
ATOM 4513 O O . VAL B 1 77 ? 8.281 -25.031 -31.422 1 97.81 77 VAL B O 1
ATOM 4516 N N . ARG B 1 78 ? 6.5 -23.766 -31.453 1 96.56 78 ARG B N 1
ATOM 4517 C CA . ARG B 1 78 ? 5.988 -24.344 -32.688 1 96.56 78 ARG B CA 1
ATOM 4518 C C . ARG B 1 78 ? 6.949 -24.094 -33.844 1 96.56 78 ARG B C 1
ATOM 4520 O O . ARG B 1 78 ? 6.926 -24.812 -34.844 1 96.56 78 ARG B O 1
ATOM 4527 N N . ASP B 1 79 ? 7.832 -23.078 -33.719 1 95.88 79 ASP B N 1
ATOM 4528 C CA . ASP B 1 79 ? 8.789 -22.781 -34.781 1 95.88 79 ASP B CA 1
ATOM 4529 C C . ASP B 1 79 ? 10.086 -23.562 -34.594 1 95.88 79 ASP B C 1
ATOM 4531 O O . ASP B 1 79 ? 11 -23.5 -35.406 1 95.88 79 ASP B O 1
ATOM 4535 N N . ASP B 1 80 ? 10.156 -24.328 -33.594 1 96.75 80 ASP B N 1
ATOM 4536 C CA . ASP B 1 80 ? 11.328 -25.156 -33.312 1 96.75 80 ASP B CA 1
ATOM 4537 C C . ASP B 1 80 ? 11.172 -26.562 -33.875 1 96.75 80 ASP B C 1
ATOM 4539 O O . ASP B 1 80 ? 10.281 -27.312 -33.469 1 96.75 80 ASP B O 1
ATOM 4543 N N . GLU B 1 81 ? 12.039 -26.953 -34.688 1 97.56 81 GLU B N 1
ATOM 4544 C CA . GLU B 1 81 ? 11.945 -28.234 -35.406 1 97.56 81 GLU B CA 1
ATOM 4545 C C . GLU B 1 81 ? 12.07 -29.406 -34.438 1 97.56 81 GLU B C 1
ATOM 4547 O O . GLU B 1 81 ? 11.414 -30.422 -34.594 1 97.56 81 GLU B O 1
ATOM 4552 N N . THR B 1 82 ? 12.93 -29.234 -33.5 1 97.75 82 THR B N 1
ATOM 4553 C CA . THR B 1 82 ? 13.109 -30.281 -32.5 1 97.75 82 THR B CA 1
ATOM 4554 C C . THR B 1 82 ? 11.828 -30.484 -31.703 1 97.75 82 THR B C 1
ATOM 4556 O O . THR B 1 82 ? 11.438 -31.625 -31.422 1 97.75 82 THR B O 1
ATOM 4559 N N . HIS B 1 83 ? 11.18 -29.422 -31.344 1 97.88 83 HIS B N 1
ATOM 4560 C CA . HIS B 1 83 ? 9.906 -29.516 -30.641 1 97.88 83 HIS B CA 1
ATOM 4561 C C . HIS B 1 83 ? 8.859 -30.219 -31.484 1 97.88 83 HIS B C 1
ATOM 4563 O O . HIS B 1 83 ? 8.125 -31.078 -31 1 97.88 83 HIS B O 1
ATOM 4569 N N . GLN B 1 84 ? 8.883 -29.953 -32.75 1 97.25 84 GLN B N 1
ATOM 4570 C CA . GLN B 1 84 ? 7.902 -30.547 -33.656 1 97.25 84 GLN B CA 1
ATOM 4571 C C . GLN B 1 84 ? 8.125 -32.062 -33.781 1 97.25 84 GLN B C 1
ATOM 4573 O O . GLN B 1 84 ? 7.164 -32.844 -33.781 1 97.25 84 GLN B O 1
ATOM 4578 N N . GLN B 1 85 ? 9.305 -32.375 -33.875 1 97.94 85 GLN B N 1
ATOM 4579 C CA . GLN B 1 85 ? 9.641 -33.781 -33.969 1 97.94 85 GLN B CA 1
ATOM 4580 C C . GLN B 1 85 ? 9.219 -34.562 -32.719 1 97.94 85 GLN B C 1
ATOM 4582 O O . GLN B 1 85 ? 8.711 -35.688 -32.812 1 97.94 85 GLN B O 1
ATOM 4587 N N . GLN B 1 86 ? 9.422 -33.938 -31.625 1 97.81 86 GLN B N 1
ATOM 4588 C CA . GLN B 1 86 ? 9.055 -34.562 -30.359 1 97.81 86 GLN B CA 1
ATOM 4589 C C . GLN B 1 86 ? 7.543 -34.688 -30.219 1 97.81 86 GLN B C 1
ATOM 4591 O O . GLN B 1 86 ? 7.043 -35.688 -29.719 1 97.81 86 GLN B O 1
ATOM 4596 N N . LEU B 1 87 ? 6.785 -33.719 -30.656 1 97.81 87 LEU B N 1
ATOM 4597 C CA . LEU B 1 87 ? 5.328 -33.812 -30.641 1 97.81 87 LEU B CA 1
ATOM 4598 C C . LEU B 1 87 ? 4.859 -34.969 -31.5 1 97.81 87 LEU B C 1
ATOM 4600 O O . LEU B 1 87 ? 3.984 -35.75 -31.078 1 97.81 87 LEU B O 1
ATOM 4604 N N . GLN B 1 88 ? 5.473 -35.094 -32.656 1 97.44 88 GLN B N 1
ATOM 4605 C CA . GLN B 1 88 ? 5.109 -36.188 -33.562 1 97.44 88 GLN B CA 1
ATOM 4606 C C . GLN B 1 88 ? 5.469 -37.531 -32.969 1 97.44 88 GLN B C 1
ATOM 4608 O O . GLN B 1 88 ? 4.66 -38.469 -32.969 1 97.44 88 GLN B O 1
ATOM 4613 N N . ALA B 1 89 ? 6.605 -37.594 -32.406 1 97.69 89 ALA B N 1
ATOM 4614 C CA . ALA B 1 89 ? 7.113 -38.844 -31.844 1 97.69 89 ALA B CA 1
ATOM 4615 C C . ALA B 1 89 ? 6.23 -39.344 -30.688 1 97.69 89 ALA B C 1
ATOM 4617 O O . ALA B 1 89 ? 6.082 -40.531 -30.484 1 97.69 89 ALA B O 1
ATOM 4618 N N . HIS B 1 90 ? 5.613 -38.438 -29.984 1 96.88 90 HIS B N 1
ATOM 4619 C CA . HIS B 1 90 ? 4.84 -38.812 -28.797 1 96.88 90 HIS B CA 1
ATOM 4620 C C . HIS B 1 90 ? 3.344 -38.625 -29.047 1 96.88 90 HIS B C 1
ATOM 4622 O O . HIS B 1 90 ? 2.551 -38.656 -28.094 1 96.88 90 HIS B O 1
ATOM 4628 N N . ASN B 1 91 ? 2.955 -38.312 -30.281 1 96.19 91 ASN B N 1
ATOM 4629 C CA . ASN B 1 91 ? 1.562 -38.156 -30.688 1 96.19 91 ASN B CA 1
ATOM 4630 C C . ASN B 1 91 ? 0.853 -37.094 -29.844 1 96.19 91 ASN B C 1
ATOM 4632 O O . ASN B 1 91 ? -0.219 -37.344 -29.297 1 96.19 91 ASN B O 1
ATOM 4636 N N . ILE B 1 92 ? 1.527 -36 -29.688 1 97.62 92 ILE B N 1
ATOM 4637 C CA . ILE B 1 92 ? 0.968 -34.875 -28.969 1 97.62 92 ILE B CA 1
ATOM 4638 C C . ILE B 1 92 ? 0.454 -33.844 -29.953 1 97.62 92 ILE B C 1
ATOM 4640 O O . ILE B 1 92 ? 1.192 -33.375 -30.844 1 97.62 92 ILE B O 1
ATOM 4644 N N . THR B 1 93 ? -0.795 -33.469 -29.859 1 97.31 93 THR B N 1
ATOM 4645 C CA . THR B 1 93 ? -1.403 -32.469 -30.719 1 97.31 93 THR B CA 1
ATOM 4646 C C . THR B 1 93 ? -1.355 -31.094 -30.062 1 97.31 93 THR B C 1
ATOM 4648 O O . THR B 1 93 ? -1.74 -30.953 -28.891 1 97.31 93 THR B O 1
ATOM 4651 N N . PRO B 1 94 ? -0.909 -30.078 -30.766 1 97.88 94 PRO B N 1
ATOM 4652 C CA . PRO B 1 94 ? -0.86 -28.734 -30.203 1 97.88 94 PRO B CA 1
ATOM 4653 C C . PRO B 1 94 ? -2.236 -28.203 -29.812 1 97.88 94 PRO B C 1
ATOM 4655 O O . PRO B 1 94 ? -3.248 -28.625 -30.375 1 97.88 94 PRO B O 1
ATOM 4658 N N . ILE B 1 95 ? -2.264 -27.375 -28.859 1 98.56 95 ILE B N 1
ATOM 4659 C CA . ILE B 1 95 ? -3.455 -26.703 -28.359 1 98.56 95 ILE B CA 1
ATOM 4660 C C . ILE B 1 95 ? -3.318 -25.203 -28.578 1 98.56 95 ILE B C 1
ATOM 4662 O O . ILE B 1 95 ? -2.293 -24.609 -28.25 1 98.56 95 ILE B O 1
ATOM 4666 N N . ASP B 1 96 ? -4.387 -24.547 -29.062 1 98.75 96 ASP B N 1
ATOM 4667 C CA . ASP B 1 96 ? -4.273 -23.172 -29.547 1 98.75 96 ASP B CA 1
ATOM 4668 C C . ASP B 1 96 ? -4.961 -22.203 -28.594 1 98.75 96 ASP B C 1
ATOM 4670 O O . ASP B 1 96 ? -4.656 -21.016 -28.594 1 98.75 96 ASP B O 1
ATOM 4674 N N . PHE B 1 97 ? -5.926 -22.656 -27.844 1 98.88 97 PHE B N 1
ATOM 4675 C CA . PHE B 1 97 ? -6.695 -21.828 -26.938 1 98.88 97 PHE B CA 1
ATOM 4676 C C . PHE B 1 97 ? -6.867 -22.516 -25.594 1 98.88 97 PHE B C 1
ATOM 4678 O O . PHE B 1 97 ? -7.098 -23.719 -25.531 1 98.88 97 PHE B O 1
ATOM 4685 N N . VAL B 1 98 ? -6.664 -21.797 -24.562 1 98.88 98 VAL B N 1
ATOM 4686 C CA . VAL B 1 98 ? -7.012 -22.219 -23.203 1 98.88 98 VAL B CA 1
ATOM 4687 C C . VAL B 1 98 ? -7.98 -21.219 -22.578 1 98.88 98 VAL B C 1
ATOM 4689 O O . VAL B 1 98 ? -7.652 -20.047 -22.422 1 98.88 98 VAL B O 1
ATOM 4692 N N . VAL B 1 99 ? -9.18 -21.625 -22.328 1 98.81 99 VAL B N 1
ATOM 4693 C CA . VAL B 1 99 ? -10.211 -20.812 -21.688 1 98.81 99 VAL B CA 1
ATOM 4694 C C . VAL B 1 99 ? -10.547 -21.391 -20.312 1 98.81 99 VAL B C 1
ATOM 4696 O O . VAL B 1 99 ? -11.297 -22.375 -20.203 1 98.81 99 VAL B O 1
ATOM 4699 N N . VAL B 1 100 ? -9.992 -20.891 -19.375 1 98.38 100 VAL B N 1
ATOM 4700 C CA . VAL B 1 100 ? -10.109 -21.391 -18.016 1 98.38 100 VAL B CA 1
ATOM 4701 C C . VAL B 1 100 ? -10.305 -20.219 -17.047 1 98.38 100 VAL B C 1
ATOM 4703 O O . VAL B 1 100 ? -9.641 -19.188 -17.172 1 98.38 100 VAL B O 1
ATOM 4706 N N . ASN B 1 101 ? -11.359 -20.312 -16.312 1 95.06 101 ASN B N 1
ATOM 4707 C CA . ASN B 1 101 ? -11.445 -19.469 -15.125 1 95.06 101 ASN B CA 1
ATOM 4708 C C . ASN B 1 101 ? -11.445 -20.297 -13.844 1 95.06 101 ASN B C 1
ATOM 4710 O O . ASN B 1 101 ? -11.719 -21.5 -13.875 1 95.06 101 ASN B O 1
ATOM 4714 N N . LEU B 1 102 ? -10.672 -19.938 -12.836 1 94.62 102 LEU B N 1
ATOM 4715 C CA . LEU B 1 102 ? -10.258 -20.719 -11.672 1 94.62 102 LEU B CA 1
ATOM 4716 C C . LEU B 1 102 ? -11.422 -20.906 -10.703 1 94.62 102 LEU B C 1
ATOM 4718 O O . LEU B 1 102 ? -12.453 -20.234 -10.82 1 94.62 102 LEU B O 1
ATOM 4722 N N . TYR B 1 103 ? -11.344 -21.938 -9.828 1 89.88 103 TYR B N 1
ATOM 4723 C CA . TYR B 1 103 ? -12.336 -22.203 -8.797 1 89.88 103 TYR B CA 1
ATOM 4724 C C . TYR B 1 103 ? -12.555 -20.969 -7.922 1 89.88 103 TYR B C 1
ATOM 4726 O O . TYR B 1 103 ? -11.641 -20.156 -7.754 1 89.88 103 TYR B O 1
ATOM 4734 N N . PRO B 1 104 ? -13.711 -20.906 -7.422 1 93.81 104 PRO B N 1
ATOM 4735 C CA . PRO B 1 104 ? -14.086 -19.688 -6.691 1 93.81 104 PRO B CA 1
ATOM 4736 C C . PRO B 1 104 ? -13.586 -19.688 -5.25 1 93.81 104 PRO B C 1
ATOM 4738 O O . PRO B 1 104 ? -14.383 -19.641 -4.309 1 93.81 104 PRO B O 1
ATOM 4741 N N . PHE B 1 105 ? -12.305 -19.75 -5.066 1 97.25 105 PHE B N 1
ATOM 4742 C CA . PHE B 1 105 ? -11.688 -19.797 -3.748 1 97.25 105 PHE B CA 1
ATOM 4743 C C . PHE B 1 105 ? -12.117 -18.594 -2.904 1 97.25 105 PHE B C 1
ATOM 4745 O O . PHE B 1 105 ? -12.578 -18.766 -1.772 1 97.25 105 PHE B O 1
ATOM 4752 N N . GLN B 1 106 ? -11.977 -17.375 -3.451 1 95.81 106 GLN B N 1
ATOM 4753 C CA . GLN B 1 106 ? -12.328 -16.141 -2.736 1 95.81 106 GLN B CA 1
ATOM 4754 C C . GLN B 1 106 ? -13.773 -16.188 -2.248 1 95.81 106 GLN B C 1
ATOM 4756 O O . GLN B 1 106 ? -14.055 -15.859 -1.094 1 95.81 106 GLN B O 1
ATOM 4761 N N . GLU B 1 107 ? -14.68 -16.578 -3.104 1 95.12 107 GLU B N 1
ATOM 4762 C CA . GLU B 1 107 ? -16.094 -16.672 -2.748 1 95.12 107 GLU B CA 1
ATOM 4763 C C . GLU B 1 107 ? -16.312 -17.688 -1.641 1 95.12 107 GLU B C 1
ATOM 4765 O O . GLU B 1 107 ? -17.172 -17.5 -0.77 1 95.12 107 GLU B O 1
ATOM 4770 N N . THR B 1 108 ? -15.578 -18.734 -1.706 1 96.25 108 THR B N 1
ATOM 4771 C CA . THR B 1 108 ? -15.734 -19.797 -0.73 1 96.25 108 THR B CA 1
ATOM 4772 C C . THR B 1 108 ? -15.312 -19.328 0.659 1 96.25 108 THR B C 1
ATOM 4774 O O . THR B 1 108 ? -16.047 -19.516 1.632 1 96.25 108 THR B O 1
ATOM 4777 N N . ILE B 1 109 ? -14.18 -18.703 0.755 1 96.06 109 ILE B N 1
ATOM 4778 C CA . ILE B 1 109 ? -13.672 -18.328 2.07 1 96.06 109 ILE B CA 1
ATOM 4779 C C . ILE B 1 109 ? -14.43 -17.109 2.59 1 96.06 109 ILE B C 1
ATOM 4781 O O . ILE B 1 109 ? -14.273 -16.734 3.75 1 96.06 109 ILE B O 1
ATOM 4785 N N . ALA B 1 110 ? -15.18 -16.438 1.738 1 93.38 110 ALA B N 1
ATOM 4786 C CA . ALA B 1 110 ? -16.031 -15.328 2.152 1 93.38 110 ALA B CA 1
ATOM 4787 C C . ALA B 1 110 ? -17.25 -15.828 2.91 1 93.38 110 ALA B C 1
ATOM 4789 O O . ALA B 1 110 ? -17.922 -15.055 3.6 1 93.38 110 ALA B O 1
ATOM 4790 N N . LYS B 1 111 ? -17.531 -17.125 2.703 1 93.62 111 LYS B N 1
ATOM 4791 C CA . LYS B 1 111 ? -18.688 -17.703 3.387 1 93.62 111 LYS B CA 1
ATOM 4792 C C . LYS B 1 111 ? -18.422 -17.859 4.879 1 93.62 111 LYS B C 1
ATOM 4794 O O . LYS B 1 111 ? -17.328 -18.219 5.285 1 93.62 111 LYS B O 1
ATOM 4799 N N . PRO B 1 112 ? -19.547 -17.625 5.637 1 90 112 PRO B N 1
ATOM 4800 C CA . PRO B 1 112 ? -19.375 -17.828 7.074 1 90 112 PRO B CA 1
ATOM 4801 C C . PRO B 1 112 ? -19.141 -19.297 7.441 1 90 112 PRO B C 1
ATOM 4803 O O . PRO B 1 112 ? -19.734 -20.188 6.824 1 90 112 PRO B O 1
ATOM 4806 N N . ASN B 1 113 ? -18.359 -19.703 8.242 1 91.81 113 ASN B N 1
ATOM 4807 C CA . ASN B 1 113 ? -18.141 -21.016 8.844 1 91.81 113 ASN B CA 1
ATOM 4808 C C . ASN B 1 113 ? -17.484 -21.984 7.859 1 91.81 113 ASN B C 1
ATOM 4810 O O . ASN B 1 113 ? -17.672 -23.188 7.957 1 91.81 113 ASN B O 1
ATOM 4814 N N . VAL B 1 114 ? -16.938 -21.484 6.789 1 95.75 114 VAL B N 1
ATOM 4815 C CA . VAL B 1 114 ? -16.188 -22.359 5.891 1 95.75 114 VAL B CA 1
ATOM 4816 C C . VAL B 1 114 ? -15.078 -23.062 6.672 1 95.75 114 VAL B C 1
ATOM 4818 O O . VAL B 1 114 ? -14.438 -22.453 7.531 1 95.75 114 VAL B O 1
ATOM 4821 N N . THR B 1 115 ? -14.938 -24.359 6.449 1 96.56 115 THR B N 1
ATOM 4822 C CA . THR B 1 115 ? -13.859 -25.094 7.098 1 96.56 115 THR B CA 1
ATOM 4823 C C . THR B 1 115 ? -12.578 -25.016 6.273 1 96.56 115 THR B C 1
ATOM 4825 O O . THR B 1 115 ? -12.625 -24.75 5.07 1 96.56 115 THR B O 1
ATOM 4828 N N . LEU B 1 116 ? -11.492 -25.219 6.961 1 96.69 116 LEU B N 1
ATOM 4829 C CA . LEU B 1 116 ? -10.203 -25.25 6.273 1 96.69 116 LEU B CA 1
ATOM 4830 C C . LEU B 1 116 ? -10.211 -26.266 5.137 1 96.69 116 LEU B C 1
ATOM 4832 O O . LEU B 1 116 ? -9.719 -25.984 4.043 1 96.69 116 LEU B O 1
ATOM 4836 N N . MET B 1 117 ? -10.766 -27.422 5.355 1 95.56 117 MET B N 1
ATOM 4837 C CA . MET B 1 117 ? -10.797 -28.484 4.355 1 95.56 117 MET B CA 1
ATOM 4838 C C . MET B 1 117 ? -11.625 -28.062 3.143 1 95.56 117 MET B C 1
ATOM 4840 O O . MET B 1 117 ? -11.258 -28.375 2.004 1 95.56 117 MET B O 1
ATOM 4844 N N . GLU B 1 118 ? -12.727 -27.391 3.342 1 96.19 118 GLU B N 1
ATOM 4845 C CA . GLU B 1 118 ? -13.547 -26.891 2.242 1 96.19 118 GLU B CA 1
ATOM 4846 C C . GLU B 1 118 ? -12.781 -25.875 1.406 1 96.19 118 GLU B C 1
ATOM 4848 O O . GLU B 1 118 ? -12.867 -25.875 0.176 1 96.19 118 GLU B O 1
ATOM 4853 N N . ALA B 1 119 ? -12.086 -24.953 2.105 1 97.56 119 ALA B N 1
ATOM 4854 C CA . ALA B 1 119 ? -11.273 -23.953 1.415 1 97.56 119 ALA B CA 1
ATOM 4855 C C . ALA B 1 119 ? -10.18 -24.625 0.581 1 97.56 119 ALA B C 1
ATOM 4857 O O . ALA B 1 119 ? -9.969 -24.266 -0.58 1 97.56 119 ALA B O 1
ATOM 4858 N N . ILE B 1 120 ? -9.516 -25.609 1.111 1 97.12 120 ILE B N 1
ATOM 4859 C CA . ILE B 1 120 ? -8.406 -26.297 0.469 1 97.12 120 ILE B CA 1
ATOM 4860 C C . ILE B 1 120 ? -8.891 -26.984 -0.806 1 97.12 120 ILE B C 1
ATOM 4862 O O . ILE B 1 120 ? -8.195 -26.984 -1.823 1 97.12 120 ILE B O 1
ATOM 4866 N N . GLU B 1 121 ? -10.023 -27.531 -0.763 1 95.75 121 GLU B N 1
ATOM 4867 C CA . GLU B 1 121 ? -10.562 -28.25 -1.915 1 95.75 121 GLU B CA 1
ATOM 4868 C C . GLU B 1 121 ? -10.828 -27.297 -3.078 1 95.75 121 GLU B C 1
ATOM 4870 O O . GLU B 1 121 ? -10.992 -27.734 -4.219 1 95.75 121 GLU B O 1
ATOM 4875 N N . GLN B 1 122 ? -10.906 -26.031 -2.793 1 96.31 122 GLN B N 1
ATOM 4876 C CA . GLN B 1 122 ? -11.164 -25.047 -3.84 1 96.31 122 GLN B CA 1
ATOM 4877 C C . GLN B 1 122 ? -9.859 -24.516 -4.426 1 96.31 122 GLN B C 1
ATOM 4879 O O . GLN B 1 122 ? -9.867 -23.656 -5.305 1 96.31 122 GLN B O 1
ATOM 4884 N N . ILE B 1 123 ? -8.758 -25.047 -3.949 1 98.06 123 ILE B N 1
ATOM 4885 C CA . ILE B 1 123 ? -7.477 -24.703 -4.57 1 98.06 123 ILE B CA 1
ATOM 4886 C C . ILE B 1 123 ? -7.301 -25.516 -5.859 1 98.06 123 ILE B C 1
ATOM 4888 O O . ILE B 1 123 ? -7.188 -26.734 -5.824 1 98.06 123 ILE B O 1
ATOM 4892 N N . ASP B 1 124 ? -7.316 -24.828 -6.898 1 96.75 124 ASP B N 1
ATOM 4893 C CA . ASP B 1 124 ? -7.176 -25.422 -8.227 1 96.75 124 ASP B CA 1
ATOM 4894 C C . ASP B 1 124 ? -5.707 -25.625 -8.586 1 96.75 124 ASP B C 1
ATOM 4896 O O . ASP B 1 124 ? -4.891 -24.719 -8.422 1 96.75 124 ASP B O 1
ATOM 4900 N N . ILE B 1 125 ? -5.348 -26.828 -9.07 1 98.06 125 ILE B N 1
ATOM 4901 C CA . ILE B 1 125 ? -3.971 -27.109 -9.469 1 98.06 125 ILE B CA 1
ATOM 4902 C C . ILE B 1 125 ? -3.871 -27.125 -10.992 1 98.06 125 ILE B C 1
ATOM 4904 O O . ILE B 1 125 ? -3.023 -26.438 -11.57 1 98.06 125 ILE B O 1
ATOM 4908 N N . GLY B 1 126 ? -4.758 -27.844 -11.648 1 97.56 126 GLY B N 1
ATOM 4909 C CA . GLY B 1 126 ? -4.723 -28 -13.094 1 97.56 126 GLY B CA 1
ATOM 4910 C C . GLY B 1 126 ? -4.969 -26.703 -13.836 1 97.56 126 GLY B C 1
ATOM 4911 O O . GLY B 1 126 ? -4.266 -26.375 -14.805 1 97.56 126 GLY B O 1
ATOM 4912 N N . GLY B 1 127 ? -6 -25.969 -13.383 1 97.62 127 GLY B N 1
ATOM 4913 C CA . GLY B 1 127 ? -6.387 -24.719 -14.023 1 97.62 127 GLY B CA 1
ATOM 4914 C C . GLY B 1 127 ? -5.242 -23.734 -14.156 1 97.62 127 GLY B C 1
ATOM 4915 O O . GLY B 1 127 ? -4.84 -23.375 -15.266 1 97.62 127 GLY B O 1
ATOM 4916 N N . PRO B 1 128 ? -4.691 -23.375 -12.984 1 98.38 128 PRO B N 1
ATOM 4917 C CA . PRO B 1 128 ? -3.557 -22.438 -13.055 1 98.38 128 PRO B CA 1
ATOM 4918 C C . PRO B 1 128 ? -2.408 -22.984 -13.898 1 98.38 128 PRO B C 1
ATOM 4920 O O . PRO B 1 128 ? -1.734 -22.219 -14.594 1 98.38 128 PRO B O 1
ATOM 4923 N N . THR B 1 129 ? -2.184 -24.266 -13.883 1 98.69 129 THR B N 1
ATOM 4924 C CA . THR B 1 129 ? -1.081 -24.844 -14.641 1 98.69 129 THR B CA 1
ATOM 4925 C C . THR B 1 129 ? -1.295 -24.656 -16.141 1 98.69 129 THR B C 1
ATOM 4927 O O . THR B 1 129 ? -0.38 -24.25 -16.859 1 98.69 129 THR B O 1
ATOM 4930 N N . MET B 1 130 ? -2.498 -24.953 -16.609 1 98.69 130 MET B N 1
ATOM 4931 C CA . MET B 1 130 ? -2.805 -24.797 -18.031 1 98.69 130 MET B CA 1
ATOM 4932 C C . MET B 1 130 ? -2.709 -23.328 -18.438 1 98.69 130 MET B C 1
ATOM 4934 O O . MET B 1 130 ? -2.154 -23 -19.484 1 98.69 130 MET B O 1
ATOM 4938 N N . LEU B 1 131 ? -3.205 -22.453 -17.578 1 98.81 131 LEU B N 1
ATOM 4939 C CA . LEU B 1 131 ? -3.186 -21.031 -17.859 1 98.81 131 LEU B CA 1
ATOM 4940 C C . LEU B 1 131 ? -1.753 -20.516 -17.953 1 98.81 131 LEU B C 1
ATOM 4942 O O . LEU B 1 131 ? -1.404 -19.812 -18.906 1 98.81 131 LEU B O 1
ATOM 4946 N N . ARG B 1 132 ? -0.967 -20.859 -17.016 1 98.75 132 ARG B N 1
ATOM 4947 C CA . ARG B 1 132 ? 0.419 -20.406 -17 1 98.75 132 ARG B CA 1
ATOM 4948 C C . ARG B 1 132 ? 1.188 -20.938 -18.203 1 98.75 132 ARG B C 1
ATOM 4950 O O . ARG B 1 132 ? 1.969 -20.219 -18.812 1 98.75 132 ARG B O 1
ATOM 4957 N N . ALA B 1 133 ? 0.973 -22.203 -18.516 1 98.88 133 ALA B N 1
ATOM 4958 C CA . ALA B 1 133 ? 1.624 -22.797 -19.672 1 98.88 133 ALA B CA 1
ATOM 4959 C C . ALA B 1 133 ? 1.246 -22.062 -20.953 1 98.88 133 ALA B C 1
ATOM 4961 O O . ALA B 1 133 ? 2.115 -21.719 -21.766 1 98.88 133 ALA B O 1
ATOM 4962 N N . ALA B 1 134 ? -0.029 -21.828 -21.094 1 98.88 134 ALA B N 1
ATOM 4963 C CA . ALA B 1 134 ? -0.529 -21.125 -22.266 1 98.88 134 ALA B CA 1
ATOM 4964 C C . ALA B 1 134 ? 0.024 -19.703 -22.344 1 98.88 134 ALA B C 1
ATOM 4966 O O . ALA B 1 134 ? 0.449 -19.25 -23.406 1 98.88 134 ALA B O 1
ATOM 4967 N N . ALA B 1 135 ? 0.001 -19.031 -21.219 1 98.88 135 ALA B N 1
ATOM 4968 C CA . ALA B 1 135 ? 0.478 -17.641 -21.156 1 98.88 135 ALA B CA 1
ATOM 4969 C C . ALA B 1 135 ? 1.975 -17.578 -21.438 1 98.88 135 ALA B C 1
ATOM 4971 O O . ALA B 1 135 ? 2.436 -16.656 -22.125 1 98.88 135 ALA B O 1
ATOM 4972 N N . LYS B 1 136 ? 2.74 -18.5 -20.844 1 98.69 136 LYS B N 1
ATOM 4973 C CA . LYS B 1 136 ? 4.164 -18.578 -21.156 1 98.69 136 LYS B CA 1
ATOM 4974 C C . LYS B 1 136 ? 4.395 -18.719 -22.656 1 98.69 136 LYS B C 1
ATOM 4976 O O . LYS B 1 136 ? 5.324 -18.125 -23.203 1 98.69 136 LYS B O 1
ATOM 4981 N N . ASN B 1 137 ? 3.568 -19.453 -23.297 1 98.69 137 ASN B N 1
ATOM 4982 C CA . ASN B 1 137 ? 3.717 -19.734 -24.719 1 98.69 137 ASN B CA 1
ATOM 4983 C C . ASN B 1 137 ? 2.758 -18.891 -25.562 1 98.69 137 ASN B C 1
ATOM 4985 O O . ASN B 1 137 ? 2.281 -19.344 -26.609 1 98.69 137 ASN B O 1
ATOM 4989 N N . HIS B 1 138 ? 2.553 -17.656 -25.203 1 98.75 138 HIS B N 1
ATOM 4990 C CA . HIS B 1 138 ? 1.542 -16.812 -25.812 1 98.75 138 HIS B CA 1
ATOM 4991 C C . HIS B 1 138 ? 1.909 -16.469 -27.266 1 98.75 138 HIS B C 1
ATOM 4993 O O . HIS B 1 138 ? 1.073 -15.977 -28.016 1 98.75 138 HIS B O 1
ATOM 4999 N N . ALA B 1 139 ? 3.111 -16.703 -27.688 1 98.06 139 ALA B N 1
ATOM 5000 C CA . ALA B 1 139 ? 3.461 -16.547 -29.094 1 98.06 139 ALA B CA 1
ATOM 5001 C C . ALA B 1 139 ? 2.607 -17.438 -29.984 1 98.06 139 ALA B C 1
ATOM 5003 O O . ALA B 1 139 ? 2.359 -17.109 -31.156 1 98.06 139 ALA B O 1
ATOM 5004 N N . TYR B 1 140 ? 2.057 -18.609 -29.391 1 98.06 140 TYR B N 1
ATOM 5005 C CA . TYR B 1 140 ? 1.357 -19.609 -30.188 1 98.06 140 TYR B CA 1
ATOM 5006 C C . TYR B 1 140 ? -0.011 -19.922 -29.594 1 98.06 140 TYR B C 1
ATOM 5008 O O . TYR B 1 140 ? -0.879 -20.469 -30.281 1 98.06 140 TYR B O 1
ATOM 5016 N N . VAL B 1 141 ? -0.221 -19.594 -28.328 1 98.81 141 VAL B N 1
ATOM 5017 C CA . VAL B 1 141 ? -1.427 -20.031 -27.625 1 98.81 141 VAL B CA 1
ATOM 5018 C C . VAL B 1 141 ? -2.172 -18.828 -27.078 1 98.81 141 VAL B C 1
ATOM 5020 O O . VAL B 1 141 ? -1.562 -17.922 -26.484 1 98.81 141 VAL B O 1
ATOM 5023 N N . THR B 1 142 ? -3.457 -18.734 -27.25 1 98.88 142 THR B N 1
ATOM 5024 C CA . THR B 1 142 ? -4.316 -17.703 -26.672 1 98.88 142 THR B CA 1
ATOM 5025 C C . THR B 1 142 ? -4.926 -18.188 -25.359 1 98.88 142 THR B C 1
ATOM 5027 O O . THR B 1 142 ? -5.613 -19.203 -25.312 1 98.88 142 THR B O 1
ATOM 5030 N N . ALA B 1 143 ? -4.617 -17.531 -24.328 1 98.81 143 ALA B N 1
ATOM 5031 C CA . ALA B 1 143 ? -5.152 -17.875 -23 1 98.81 143 ALA B CA 1
ATOM 5032 C C . ALA B 1 143 ? -6.203 -16.859 -22.562 1 98.81 143 ALA B C 1
ATOM 5034 O O . ALA B 1 143 ? -5.969 -15.648 -22.625 1 98.81 143 ALA B O 1
ATOM 5035 N N . VAL B 1 144 ? -7.387 -17.297 -22.141 1 98.81 144 VAL B N 1
ATOM 5036 C CA . VAL B 1 144 ? -8.492 -16.422 -21.766 1 98.81 144 VAL B CA 1
ATOM 5037 C C . VAL B 1 144 ? -8.984 -16.781 -20.359 1 98.81 144 VAL B C 1
ATOM 5039 O O . VAL B 1 144 ? -9.375 -17.922 -20.109 1 98.81 144 VAL B O 1
ATOM 5042 N N . VAL B 1 145 ? -9 -15.867 -19.484 1 98.44 145 VAL B N 1
ATOM 5043 C CA . VAL B 1 145 ? -9.43 -16.141 -18.109 1 98.44 145 VAL B CA 1
ATOM 5044 C C . VAL B 1 145 ? -10.711 -15.367 -17.812 1 98.44 145 VAL B C 1
ATOM 5046 O O . VAL B 1 145 ? -11.398 -15.656 -16.828 1 98.44 145 VAL B O 1
ATOM 5049 N N . ASP B 1 146 ? -11.125 -14.414 -18.609 1 97.81 146 ASP B N 1
ATOM 5050 C CA . ASP B 1 146 ? -12.195 -13.461 -18.359 1 97.81 146 ASP B CA 1
ATOM 5051 C C . ASP B 1 146 ? -13.25 -13.508 -19.453 1 97.81 146 ASP B C 1
ATOM 5053 O O . ASP B 1 146 ? -12.945 -13.242 -20.625 1 97.81 146 ASP B O 1
ATOM 5057 N N . PRO B 1 147 ? -14.492 -13.75 -19.078 1 98.12 147 PRO B N 1
ATOM 5058 C CA . PRO B 1 147 ? -15.555 -13.773 -20.078 1 98.12 147 PRO B CA 1
ATOM 5059 C C . PRO B 1 147 ? -15.633 -12.477 -20.891 1 98.12 147 PRO B C 1
ATOM 5061 O O . PRO B 1 147 ? -16.047 -12.492 -22.047 1 98.12 147 PRO B O 1
ATOM 5064 N N . ALA B 1 148 ? -15.203 -11.398 -20.344 1 97.56 148 ALA B N 1
ATOM 5065 C CA . ALA B 1 148 ? -15.266 -10.102 -21.016 1 97.56 148 ALA B CA 1
ATOM 5066 C C . ALA B 1 148 ? -14.367 -10.086 -22.25 1 97.56 148 ALA B C 1
ATOM 5068 O O . ALA B 1 148 ? -14.508 -9.219 -23.109 1 97.56 148 ALA B O 1
ATOM 5069 N N . ASP B 1 149 ? -13.438 -11.039 -22.406 1 98.5 149 ASP B N 1
ATOM 5070 C CA . ASP B 1 149 ? -12.477 -11.047 -23.5 1 98.5 149 ASP B CA 1
ATOM 5071 C C . ASP B 1 149 ? -12.945 -11.961 -24.625 1 98.5 149 ASP B C 1
ATOM 5073 O O . ASP B 1 149 ? -12.328 -12 -25.703 1 98.5 149 ASP B O 1
ATOM 5077 N N . TYR B 1 150 ? -14.078 -12.711 -24.422 1 98.75 150 TYR B N 1
ATOM 5078 C CA . TYR B 1 150 ? -14.562 -13.656 -25.422 1 98.75 150 TYR B CA 1
ATOM 5079 C C . TYR B 1 150 ? -14.805 -12.961 -26.766 1 98.75 150 TYR B C 1
ATOM 5081 O O . TYR B 1 150 ? -14.367 -13.438 -27.812 1 98.75 150 TYR B O 1
ATOM 5089 N N . HIS B 1 151 ? -15.445 -11.805 -26.672 1 98.44 151 HIS B N 1
ATOM 5090 C CA . HIS B 1 151 ? -15.828 -11.086 -27.891 1 98.44 151 HIS B CA 1
ATOM 5091 C C . HIS B 1 151 ? -14.602 -10.672 -28.688 1 98.44 151 HIS B C 1
ATOM 5093 O O . HIS B 1 151 ? -14.57 -10.828 -29.906 1 98.44 151 HIS B O 1
ATOM 5099 N N . LEU B 1 152 ? -13.625 -10.133 -28.016 1 98.56 152 LEU B N 1
ATOM 5100 C CA . LEU B 1 152 ? -12.406 -9.68 -28.672 1 98.56 152 LEU B CA 1
ATOM 5101 C C . LEU B 1 152 ? -11.719 -10.828 -29.406 1 98.56 152 LEU B C 1
ATOM 5103 O O . LEU B 1 152 ? -11.266 -10.656 -30.547 1 98.56 152 LEU B O 1
ATOM 5107 N N . VAL B 1 153 ? -11.617 -12 -28.828 1 98.81 153 VAL B N 1
ATOM 5108 C CA . VAL B 1 153 ? -10.961 -13.172 -29.406 1 98.81 153 VAL B CA 1
ATOM 5109 C C . VAL B 1 153 ? -11.703 -13.617 -30.672 1 98.81 153 VAL B C 1
ATOM 5111 O O . VAL B 1 153 ? -11.086 -13.812 -31.719 1 98.81 153 VAL B O 1
ATOM 5114 N N . ILE B 1 154 ? -13.031 -13.672 -30.609 1 98.75 154 ILE B N 1
ATOM 5115 C CA . ILE B 1 154 ? -13.852 -14.117 -31.734 1 98.75 154 ILE B CA 1
ATOM 5116 C C . ILE B 1 154 ? -13.75 -13.117 -32.875 1 98.75 154 ILE B C 1
ATOM 5118 O O . ILE B 1 154 ? -13.594 -13.5 -34.031 1 98.75 154 ILE B O 1
ATOM 5122 N N . GLU B 1 155 ? -13.836 -11.891 -32.5 1 98.69 155 GLU B N 1
ATOM 5123 C CA . GLU B 1 155 ? -13.773 -10.836 -33.5 1 98.69 155 GLU B CA 1
ATOM 5124 C C . GLU B 1 155 ? -12.469 -10.914 -34.281 1 98.69 155 GLU B C 1
ATOM 5126 O O . GLU B 1 155 ? -12.477 -10.812 -35.531 1 98.69 155 GLU B O 1
ATOM 5131 N N . GLN B 1 156 ? -11.359 -11.109 -33.625 1 98.75 156 GLN B N 1
ATOM 5132 C CA . GLN B 1 156 ? -10.07 -11.156 -34.312 1 98.75 156 GLN B CA 1
ATOM 5133 C C . GLN B 1 156 ? -9.93 -12.438 -35.156 1 98.75 156 GLN B C 1
ATOM 5135 O O . GLN B 1 156 ? -9.344 -12.422 -36.219 1 98.75 156 GLN B O 1
ATOM 5140 N N . LEU B 1 157 ? -10.477 -13.523 -34.656 1 98.56 157 LEU B N 1
ATOM 5141 C CA . LEU B 1 157 ? -10.453 -14.766 -35.438 1 98.56 157 LEU B CA 1
ATOM 5142 C C . LEU B 1 157 ? -11.227 -14.602 -36.75 1 98.56 157 LEU B C 1
ATOM 5144 O O . LEU B 1 157 ? -10.789 -15.078 -37.781 1 98.56 157 LEU B O 1
ATOM 5148 N N . LYS B 1 158 ? -12.352 -13.938 -36.656 1 98.31 158 LYS B N 1
ATOM 5149 C CA . LYS B 1 158 ? -13.172 -13.719 -37.844 1 98.31 158 LYS B CA 1
ATOM 5150 C C . LYS B 1 158 ? -12.508 -12.75 -38.812 1 98.31 158 LYS B C 1
ATOM 5152 O O . LYS B 1 158 ? -12.539 -12.953 -40.031 1 98.31 158 LYS B O 1
ATOM 5157 N N . GLN B 1 159 ? -11.93 -11.773 -38.219 1 98.19 159 GLN B N 1
ATOM 5158 C CA . GLN B 1 159 ? -11.391 -10.688 -39.031 1 98.19 159 GLN B CA 1
ATOM 5159 C C . GLN B 1 159 ? -10.031 -11.07 -39.625 1 98.19 159 GLN B C 1
ATOM 5161 O O . GLN B 1 159 ? -9.742 -10.75 -40.781 1 98.19 159 GLN B O 1
ATOM 5166 N N . TYR B 1 160 ? -9.148 -11.664 -38.844 1 97.81 160 TYR B N 1
ATOM 5167 C CA . TYR B 1 160 ? -7.762 -11.852 -39.25 1 97.81 160 TYR B CA 1
ATOM 5168 C C . TYR B 1 160 ? -7.438 -13.336 -39.406 1 97.81 160 TYR B C 1
ATOM 5170 O O . TYR B 1 160 ? -6.355 -13.695 -39.875 1 97.81 160 TYR B O 1
ATOM 5178 N N . GLY B 1 161 ? -8.328 -14.219 -39.031 1 96.69 161 GLY B N 1
ATOM 5179 C CA . GLY B 1 161 ? -8.07 -15.648 -39.062 1 96.69 161 GLY B CA 1
ATOM 5180 C C . GLY B 1 161 ? -7.25 -16.141 -37.875 1 96.69 161 GLY B C 1
ATOM 5181 O O . GLY B 1 161 ? -6.965 -17.328 -37.781 1 96.69 161 GLY B O 1
ATOM 5182 N N . GLU B 1 162 ? -6.777 -15.227 -37.062 1 97.25 162 GLU B N 1
ATOM 5183 C CA . GLU B 1 162 ? -6.012 -15.523 -35.875 1 97.25 162 GLU B CA 1
ATOM 5184 C C . GLU B 1 162 ? -6.18 -14.43 -34.812 1 97.25 162 GLU B C 1
ATOM 5186 O O . GLU B 1 162 ? -6.668 -13.344 -35.125 1 97.25 162 GLU B O 1
ATOM 5191 N N . VAL B 1 163 ? -5.887 -14.727 -33.625 1 98.62 163 VAL B N 1
ATOM 5192 C CA . VAL B 1 163 ? -5.746 -13.688 -32.594 1 98.62 163 VAL B CA 1
ATOM 5193 C C . VAL B 1 163 ? -4.375 -13.031 -32.719 1 98.62 163 VAL B C 1
ATOM 5195 O O . VAL B 1 163 ? -3.352 -13.711 -32.75 1 98.62 163 VAL B O 1
ATOM 5198 N N . LEU B 1 164 ? -4.32 -11.781 -32.781 1 98.5 164 LEU B N 1
ATOM 5199 C CA . LEU B 1 164 ? -3.08 -11.055 -33.031 1 98.5 164 LEU B CA 1
ATOM 5200 C C . LEU B 1 164 ? -2.107 -11.234 -31.859 1 98.5 164 LEU B C 1
ATOM 5202 O O . LEU B 1 164 ? -2.527 -11.367 -30.703 1 98.5 164 LEU B O 1
ATOM 5206 N N . LEU B 1 165 ? -0.806 -11.211 -32.188 1 98.31 165 LEU B N 1
ATOM 5207 C CA . LEU B 1 165 ? 0.24 -11.43 -31.203 1 98.31 165 LEU B CA 1
ATOM 5208 C C . LEU B 1 165 ? 0.116 -10.43 -30.062 1 98.31 165 LEU B C 1
ATOM 5210 O O . LEU B 1 165 ? 0.287 -10.797 -28.891 1 98.31 165 LEU B O 1
ATOM 5214 N N . GLU B 1 166 ? -0.129 -9.156 -30.375 1 98.25 166 GLU B N 1
ATOM 5215 C CA . GLU B 1 166 ? -0.273 -8.125 -29.359 1 98.25 166 GLU B CA 1
ATOM 5216 C C . GLU B 1 166 ? -1.403 -8.461 -28.391 1 98.25 166 GLU B C 1
ATOM 5218 O O . GLU B 1 166 ? -1.268 -8.266 -27.172 1 98.25 166 GLU B O 1
ATOM 5223 N N . THR B 1 167 ? -2.467 -8.953 -28.953 1 98.69 167 THR B N 1
ATOM 5224 C CA . THR B 1 167 ? -3.609 -9.344 -28.125 1 98.69 167 THR B CA 1
ATOM 5225 C C . THR B 1 167 ? -3.273 -10.562 -27.281 1 98.69 167 THR B C 1
ATOM 5227 O O . THR B 1 167 ? -3.592 -10.594 -26.078 1 98.69 167 THR B O 1
ATOM 5230 N N . ARG B 1 168 ? -2.643 -11.586 -27.844 1 98.88 168 ARG B N 1
ATOM 5231 C CA . ARG B 1 168 ? -2.252 -12.766 -27.078 1 98.88 168 ARG B CA 1
ATOM 5232 C C . ARG B 1 168 ? -1.327 -12.391 -25.938 1 98.88 168 ARG B C 1
ATOM 5234 O O . ARG B 1 168 ? -1.435 -12.945 -24.828 1 98.88 168 ARG B O 1
ATOM 5241 N N . ARG B 1 169 ? -0.421 -11.445 -26.203 1 98.75 169 ARG B N 1
ATOM 5242 C CA . ARG B 1 169 ? 0.5 -10.984 -25.172 1 98.75 169 ARG B CA 1
ATOM 5243 C C . ARG B 1 169 ? -0.248 -10.273 -24.047 1 98.75 169 ARG B C 1
ATOM 5245 O O . ARG B 1 169 ? 0.048 -10.477 -22.875 1 98.75 169 ARG B O 1
ATOM 5252 N N . ALA B 1 170 ? -1.169 -9.438 -24.406 1 98.75 170 ALA B N 1
ATOM 5253 C CA . ALA B 1 170 ? -1.979 -8.734 -23.406 1 98.75 170 ALA B CA 1
ATOM 5254 C C . ALA B 1 170 ? -2.787 -9.719 -22.562 1 98.75 170 ALA B C 1
ATOM 5256 O O . ALA B 1 170 ? -2.902 -9.562 -21.344 1 98.75 170 ALA B O 1
ATOM 5257 N N . LEU B 1 171 ? -3.34 -10.719 -23.219 1 98.88 171 LEU B N 1
ATOM 5258 C CA . LEU B 1 171 ? -4.109 -11.742 -22.5 1 98.88 171 LEU B CA 1
ATOM 5259 C C . LEU B 1 171 ? -3.205 -12.562 -21.594 1 98.88 171 LEU B C 1
ATOM 5261 O O . LEU B 1 171 ? -3.619 -12.969 -20.5 1 98.88 171 LEU B O 1
ATOM 5265 N N . ALA B 1 172 ? -1.97 -12.836 -22.062 1 98.88 172 ALA B N 1
ATOM 5266 C CA . ALA B 1 172 ? -1.005 -13.555 -21.234 1 98.88 172 ALA B CA 1
ATOM 5267 C C . ALA B 1 172 ? -0.694 -12.773 -19.953 1 98.88 172 ALA B C 1
ATOM 5269 O O . ALA B 1 172 ? -0.627 -13.352 -18.875 1 98.88 172 ALA B O 1
ATOM 5270 N N . ALA B 1 173 ? -0.515 -11.453 -20.094 1 98.81 173 ALA B N 1
ATOM 5271 C CA . ALA B 1 173 ? -0.312 -10.602 -18.922 1 98.81 173 ALA B CA 1
ATOM 5272 C C . ALA B 1 173 ? -1.491 -10.703 -17.953 1 98.81 173 ALA B C 1
ATOM 5274 O O . ALA B 1 173 ? -1.303 -10.805 -16.75 1 98.81 173 ALA B O 1
ATOM 5275 N N . LYS B 1 174 ? -2.672 -10.695 -18.531 1 98.5 174 LYS B N 1
ATOM 5276 C CA . LYS B 1 174 ? -3.891 -10.797 -17.734 1 98.5 174 LYS B CA 1
ATOM 5277 C C . LYS B 1 174 ? -3.961 -12.133 -17 1 98.5 174 LYS B C 1
ATOM 5279 O O . LYS B 1 174 ? -4.43 -12.203 -15.867 1 98.5 174 LYS B O 1
ATOM 5284 N N . VAL B 1 175 ? -3.504 -13.164 -17.625 1 98.88 175 VAL B N 1
ATOM 5285 C CA . VAL B 1 175 ? -3.484 -14.492 -17.031 1 98.88 175 VAL B CA 1
ATOM 5286 C C . VAL B 1 175 ? -2.592 -14.492 -15.789 1 98.88 175 VAL B C 1
ATOM 5288 O O . VAL B 1 175 ? -2.996 -14.969 -14.727 1 98.88 175 VAL B O 1
ATOM 5291 N N . PHE B 1 176 ? -1.4 -13.969 -15.93 1 98.81 176 PHE B N 1
ATOM 5292 C CA . PHE B 1 176 ? -0.495 -13.984 -14.781 1 98.81 176 PHE B CA 1
ATOM 5293 C C . PHE B 1 176 ? -0.999 -13.062 -13.68 1 98.81 176 PHE B C 1
ATOM 5295 O O . PHE B 1 176 ? -0.802 -13.344 -12.492 1 98.81 176 PHE B O 1
ATOM 5302 N N . ARG B 1 177 ? -1.684 -11.953 -14 1 98.75 177 ARG B N 1
ATOM 5303 C CA . ARG B 1 177 ? -2.346 -11.164 -12.961 1 98.75 177 ARG B CA 1
ATOM 5304 C C . ARG B 1 177 ? -3.408 -11.992 -12.242 1 98.75 177 ARG B C 1
ATOM 5306 O O . ARG B 1 177 ? -3.529 -11.922 -11.016 1 98.75 177 ARG B O 1
ATOM 5313 N N . HIS B 1 178 ? -4.133 -12.766 -13.016 1 98.56 178 HIS B N 1
ATOM 5314 C CA . HIS B 1 178 ? -5.199 -13.594 -12.469 1 98.56 178 HIS B CA 1
ATOM 5315 C C . HIS B 1 178 ? -4.645 -14.672 -11.539 1 98.56 178 HIS B C 1
ATOM 5317 O O . HIS B 1 178 ? -5.148 -14.859 -10.43 1 98.56 178 HIS B O 1
ATOM 5323 N N . THR B 1 179 ? -3.602 -15.352 -11.953 1 98.56 179 THR B N 1
ATOM 5324 C CA . THR B 1 179 ? -3.029 -16.422 -11.133 1 98.56 179 THR B CA 1
ATOM 5325 C C . THR B 1 179 ? -2.307 -15.844 -9.922 1 98.56 179 THR B C 1
ATOM 5327 O O . THR B 1 179 ? -2.316 -16.438 -8.844 1 98.56 179 THR B O 1
ATOM 5330 N N . ALA B 1 180 ? -1.65 -14.688 -10.102 1 98.62 180 ALA B N 1
ATOM 5331 C CA . ALA B 1 180 ? -1.023 -14.016 -8.961 1 98.62 180 ALA B CA 1
ATOM 5332 C C . ALA B 1 180 ? -2.057 -13.656 -7.898 1 98.62 180 ALA B C 1
ATOM 5334 O O . ALA B 1 180 ? -1.843 -13.898 -6.711 1 98.62 180 ALA B O 1
ATOM 5335 N N . ALA B 1 181 ? -3.145 -13.086 -8.336 1 98.5 181 ALA B N 1
ATOM 5336 C CA . ALA B 1 181 ? -4.215 -12.719 -7.418 1 98.5 181 ALA B CA 1
ATOM 5337 C C . ALA B 1 181 ? -4.781 -13.945 -6.711 1 98.5 181 ALA B C 1
ATOM 5339 O O . ALA B 1 181 ? -5.016 -13.922 -5.5 1 98.5 181 ALA B O 1
ATOM 5340 N N . TYR B 1 182 ? -4.992 -14.992 -7.48 1 98.44 182 TYR B N 1
ATOM 5341 C CA . TYR B 1 182 ? -5.531 -16.25 -6.965 1 98.44 182 TYR B CA 1
ATOM 5342 C C . TYR B 1 182 ? -4.645 -16.812 -5.863 1 98.44 182 TYR B C 1
ATOM 5344 O O . TYR B 1 182 ? -5.125 -17.125 -4.77 1 98.44 182 TYR B O 1
ATOM 5352 N N . ASP B 1 183 ? -3.354 -16.859 -6.082 1 98.5 183 ASP B N 1
ATOM 5353 C CA . ASP B 1 183 ? -2.422 -17.406 -5.102 1 98.5 183 ASP B CA 1
ATOM 5354 C C . ASP B 1 183 ? -2.248 -16.469 -3.918 1 98.5 183 ASP B C 1
ATOM 5356 O O . ASP B 1 183 ? -2.025 -16.906 -2.789 1 98.5 183 ASP B O 1
ATOM 5360 N N . ALA B 1 184 ? -2.322 -15.164 -4.188 1 98.5 184 ALA B N 1
ATOM 5361 C CA . ALA B 1 184 ? -2.229 -14.211 -3.092 1 98.5 184 ALA B CA 1
ATOM 5362 C C . ALA B 1 184 ? -3.355 -14.414 -2.084 1 98.5 184 ALA B C 1
ATOM 5364 O O . ALA B 1 184 ? -3.137 -14.328 -0.873 1 98.5 184 ALA B O 1
ATOM 5365 N N . MET B 1 185 ? -4.539 -14.719 -2.531 1 98.19 185 MET B N 1
ATOM 5366 C CA . MET B 1 185 ? -5.684 -14.969 -1.661 1 98.19 185 MET B CA 1
ATOM 5367 C C . MET B 1 185 ? -5.477 -16.234 -0.842 1 98.19 185 MET B C 1
ATOM 5369 O O . MET B 1 185 ? -5.773 -16.266 0.355 1 98.19 185 MET B O 1
ATOM 5373 N N . ILE B 1 186 ? -4.98 -17.25 -1.489 1 98.69 186 ILE B N 1
ATOM 5374 C CA . ILE B 1 186 ? -4.723 -18.516 -0.804 1 98.69 186 ILE B CA 1
ATOM 5375 C C . ILE B 1 186 ? -3.637 -18.312 0.251 1 98.69 186 ILE B C 1
ATOM 5377 O O . ILE B 1 186 ? -3.777 -18.766 1.389 1 98.69 186 ILE B O 1
ATOM 5381 N N . ALA B 1 187 ? -2.568 -17.625 -0.162 1 98.62 187 ALA B N 1
ATOM 5382 C CA . ALA B 1 187 ? -1.456 -17.344 0.744 1 98.62 187 ALA B CA 1
ATOM 5383 C C . ALA B 1 187 ? -1.935 -16.609 1.985 1 98.62 187 ALA B C 1
ATOM 5385 O O . ALA B 1 187 ? -1.582 -16.969 3.109 1 98.62 187 ALA B O 1
ATOM 5386 N N . GLN B 1 188 ? -2.717 -15.586 1.772 1 97.12 188 GLN B N 1
ATOM 5387 C CA . GLN B 1 188 ? -3.229 -14.805 2.896 1 97.12 188 GLN B CA 1
ATOM 5388 C C . GLN B 1 188 ? -4.078 -15.672 3.822 1 97.12 188 GLN B C 1
ATOM 5390 O O . GLN B 1 188 ? -3.939 -15.602 5.047 1 97.12 188 GLN B O 1
ATOM 5395 N N . TYR B 1 189 ? -4.949 -16.469 3.287 1 97.62 189 TYR B N 1
ATOM 5396 C CA . TYR B 1 189 ? -5.84 -17.328 4.059 1 97.62 189 TYR B CA 1
ATOM 5397 C C . TYR B 1 189 ? -5.043 -18.297 4.918 1 97.62 189 TYR B C 1
ATOM 5399 O O . TYR B 1 189 ? -5.27 -18.406 6.129 1 97.62 189 TYR B O 1
ATOM 5407 N N . LEU B 1 190 ? -4.078 -18.969 4.273 1 98.5 190 LEU B N 1
ATOM 5408 C CA . LEU B 1 190 ? -3.301 -19.969 4.996 1 98.5 190 LEU B CA 1
ATOM 5409 C C . LEU B 1 190 ? -2.363 -19.312 6 1 98.5 190 LEU B C 1
ATOM 5411 O O . LEU B 1 190 ? -2.102 -19.859 7.07 1 98.5 190 LEU B O 1
ATOM 5415 N N . THR B 1 191 ? -1.793 -18.172 5.676 1 98.38 191 THR B N 1
ATOM 5416 C CA . THR B 1 191 ? -0.937 -17.438 6.602 1 98.38 191 THR B CA 1
ATOM 5417 C C . THR B 1 191 ? -1.705 -17.062 7.863 1 98.38 191 THR B C 1
ATOM 5419 O O . THR B 1 191 ? -1.185 -17.188 8.969 1 98.38 191 THR B O 1
ATOM 5422 N N . ASN B 1 192 ? -2.955 -16.625 7.668 1 95.94 192 ASN B N 1
ATOM 5423 C CA . ASN B 1 192 ? -3.807 -16.312 8.805 1 95.94 192 ASN B CA 1
ATOM 5424 C C . ASN B 1 192 ? -4.098 -17.547 9.648 1 95.94 192 ASN B C 1
ATOM 5426 O O . ASN B 1 192 ? -4.109 -17.469 10.883 1 95.94 192 ASN B O 1
ATOM 5430 N N . ILE B 1 193 ? -4.316 -18.641 9 1 97 193 ILE B N 1
ATOM 5431 C CA . ILE B 1 193 ? -4.637 -19.891 9.672 1 97 193 ILE B CA 1
ATOM 5432 C C . ILE B 1 193 ? -3.479 -20.297 10.578 1 97 193 ILE B C 1
ATOM 5434 O O . ILE B 1 193 ? -3.695 -20.797 11.688 1 97 193 ILE B O 1
ATOM 5438 N N . VAL B 1 194 ? -2.281 -20.078 10.133 1 97.75 194 VAL B N 1
ATOM 5439 C CA . VAL B 1 194 ? -1.14 -20.531 10.914 1 97.75 194 VAL B CA 1
ATOM 5440 C C . VAL B 1 194 ? -0.688 -19.438 11.867 1 97.75 194 VAL B C 1
ATOM 5442 O O . VAL B 1 194 ? 0.296 -19.594 12.594 1 97.75 194 VAL B O 1
ATOM 5445 N N . GLY B 1 195 ? -1.283 -18.281 11.836 1 96.5 195 GLY B N 1
ATOM 5446 C CA . GLY B 1 195 ? -1.061 -17.219 12.805 1 96.5 195 GLY B CA 1
ATOM 5447 C C . GLY B 1 195 ? 0.192 -16.406 12.523 1 96.5 195 GLY B C 1
ATOM 5448 O O . GLY B 1 195 ? 0.757 -15.797 13.438 1 96.5 195 GLY B O 1
ATOM 5449 N N . GLU B 1 196 ? 0.661 -16.484 11.25 1 95.44 196 GLU B N 1
ATOM 5450 C CA . GLU B 1 196 ? 1.818 -15.688 10.867 1 95.44 196 GLU B CA 1
ATOM 5451 C C . GLU B 1 196 ? 1.409 -14.266 10.508 1 95.44 196 GLU B C 1
ATOM 5453 O O . GLU B 1 196 ? 0.554 -14.055 9.648 1 95.44 196 GLU B O 1
ATOM 5458 N N . THR B 1 197 ? 1.918 -13.125 11.109 1 93.38 197 THR B N 1
ATOM 5459 C CA . THR B 1 197 ? 1.449 -11.758 10.93 1 93.38 197 THR B CA 1
ATOM 5460 C C . THR B 1 197 ? 2.326 -11.008 9.93 1 93.38 197 THR B C 1
ATOM 5462 O O . THR B 1 197 ? 1.82 -10.266 9.086 1 93.38 197 THR B O 1
ATOM 5465 N N . TYR B 1 198 ? 3.592 -11.047 9.969 1 96.75 198 TYR B N 1
ATOM 5466 C CA . TYR B 1 198 ? 4.539 -10.383 9.078 1 96.75 198 TYR B CA 1
ATOM 5467 C C . TYR B 1 198 ? 5.523 -11.383 8.484 1 96.75 198 TYR B C 1
ATOM 5469 O O . TYR B 1 198 ? 6.695 -11.406 8.859 1 96.75 198 TYR B O 1
ATOM 5477 N N . PRO B 1 199 ? 4.965 -12.062 7.465 1 97.94 199 PRO B N 1
ATOM 5478 C CA . PRO B 1 199 ? 5.797 -13.133 6.914 1 97.94 199 PRO B CA 1
ATOM 5479 C C . PRO B 1 199 ? 6.98 -12.609 6.105 1 97.94 199 PRO B C 1
ATOM 5481 O O . PRO B 1 199 ? 7.113 -11.398 5.91 1 97.94 199 PRO B O 1
ATOM 5484 N N . GLU B 1 200 ? 7.883 -13.484 5.656 1 97.69 200 GLU B N 1
ATOM 5485 C CA . GLU B 1 200 ? 9.102 -13.156 4.926 1 97.69 200 GLU B CA 1
ATOM 5486 C C . GLU B 1 200 ? 8.781 -12.484 3.592 1 97.69 200 GLU B C 1
ATOM 5488 O O . GLU B 1 200 ? 9.57 -11.688 3.086 1 97.69 200 GLU B O 1
ATOM 5493 N N . THR B 1 201 ? 7.652 -12.875 3.057 1 98.06 201 THR B N 1
ATOM 5494 C CA . THR B 1 201 ? 7.133 -12.25 1.844 1 98.06 201 THR B CA 1
ATOM 5495 C C . THR B 1 201 ? 5.652 -11.914 2 1 98.06 201 THR B C 1
ATOM 5497 O O . THR B 1 201 ? 4.875 -12.734 2.502 1 98.06 201 THR B O 1
ATOM 5500 N N . MET B 1 202 ? 5.348 -10.727 1.62 1 97.69 202 MET B N 1
ATOM 5501 C CA . MET B 1 202 ? 3.953 -10.297 1.651 1 97.69 202 MET B CA 1
ATOM 5502 C C . MET B 1 202 ? 3.469 -9.914 0.257 1 97.69 202 MET B C 1
ATOM 5504 O O . MET B 1 202 ? 4.051 -9.039 -0.387 1 97.69 202 MET B O 1
ATOM 5508 N N . THR B 1 203 ? 2.488 -10.641 -0.234 1 98.5 203 THR B N 1
ATOM 5509 C CA . THR B 1 203 ? 1.865 -10.359 -1.524 1 98.5 203 THR B CA 1
ATOM 5510 C C . THR B 1 203 ? 0.399 -9.977 -1.346 1 98.5 203 THR B C 1
ATOM 5512 O O . THR B 1 203 ? -0.385 -10.75 -0.787 1 98.5 203 THR B O 1
ATOM 5515 N N . MET B 1 204 ? 0.067 -8.781 -1.791 1 97.44 204 MET B N 1
ATOM 5516 C CA . MET B 1 204 ? -1.297 -8.281 -1.653 1 97.44 204 MET B CA 1
ATOM 5517 C C . MET B 1 204 ? -1.946 -8.086 -3.02 1 97.44 204 MET B C 1
ATOM 5519 O O . MET B 1 204 ? -1.291 -7.648 -3.967 1 97.44 204 MET B O 1
ATOM 5523 N N . THR B 1 205 ? -3.215 -8.375 -3.096 1 98.31 205 THR B N 1
ATOM 5524 C CA . THR B 1 205 ? -3.939 -8.219 -4.352 1 98.31 205 THR B CA 1
ATOM 5525 C C . THR B 1 205 ? -5.156 -7.316 -4.168 1 98.31 205 THR B C 1
ATOM 5527 O O . THR B 1 205 ? -5.75 -7.281 -3.088 1 98.31 205 THR B O 1
ATOM 5530 N N . PHE B 1 206 ? -5.453 -6.496 -5.16 1 98 206 PHE B N 1
ATOM 5531 C CA . PHE B 1 206 ? -6.559 -5.547 -5.176 1 98 206 PHE B CA 1
ATOM 5532 C C . PHE B 1 206 ? -7.277 -5.57 -6.52 1 98 206 PHE B C 1
ATOM 5534 O O . PHE B 1 206 ? -6.684 -5.918 -7.539 1 98 206 PHE B O 1
ATOM 5541 N N . VAL B 1 207 ? -8.539 -5.23 -6.562 1 98.12 207 VAL B N 1
ATOM 5542 C CA . VAL B 1 207 ? -9.352 -5.156 -7.773 1 98.12 207 VAL B CA 1
ATOM 5543 C C . VAL B 1 207 ? -9.664 -3.695 -8.094 1 98.12 207 VAL B C 1
ATOM 5545 O O . VAL B 1 207 ? -10.055 -2.93 -7.215 1 98.12 207 VAL B O 1
ATOM 5548 N N . LYS B 1 208 ? -9.5 -3.289 -9.328 1 97.88 208 LYS B N 1
ATOM 5549 C CA . LYS B 1 208 ? -9.719 -1.895 -9.703 1 97.88 208 LYS B CA 1
ATOM 5550 C C . LYS B 1 208 ? -11.172 -1.482 -9.477 1 97.88 208 LYS B C 1
ATOM 5552 O O . LYS B 1 208 ? -12.094 -2.127 -9.977 1 97.88 208 LYS B O 1
ATOM 5557 N N . LYS B 1 209 ? -11.352 -0.493 -8.719 1 97.06 209 LYS B N 1
ATOM 5558 C CA . LYS B 1 209 ? -12.688 0.034 -8.438 1 97.06 209 LYS B CA 1
ATOM 5559 C C . LYS B 1 209 ? -13.023 1.197 -9.367 1 97.06 209 LYS B C 1
ATOM 5561 O O . LYS B 1 209 ? -14.141 1.282 -9.875 1 97.06 209 LYS B O 1
ATOM 5566 N N . GLN B 1 210 ? -11.938 2.059 -9.547 1 96.31 210 GLN B N 1
ATOM 5567 C CA . GLN B 1 210 ? -12.195 3.289 -10.289 1 96.31 210 GLN B CA 1
ATOM 5568 C C . GLN B 1 210 ? -10.898 3.895 -10.812 1 96.31 210 GLN B C 1
ATOM 5570 O O . GLN B 1 210 ? -9.898 3.955 -10.094 1 96.31 210 GLN B O 1
ATOM 5575 N N . SER B 1 211 ? -10.914 4.293 -12.141 1 96.88 211 SER B N 1
ATOM 5576 C CA . SER B 1 211 ? -9.867 5.199 -12.602 1 96.88 211 SER B CA 1
ATOM 5577 C C . SER B 1 211 ? -10.07 6.605 -12.055 1 96.88 211 SER B C 1
ATOM 5579 O O . SER B 1 211 ? -11.203 7.074 -11.93 1 96.88 211 SER B O 1
ATOM 5581 N N . LEU B 1 212 ? -9.008 7.219 -11.727 1 97.94 212 LEU B N 1
ATOM 5582 C CA . LEU B 1 212 ? -9.109 8.586 -11.211 1 97.94 212 LEU B CA 1
ATOM 5583 C C . LEU B 1 212 ? -8.594 9.586 -12.242 1 97.94 212 LEU B C 1
ATOM 5585 O O . LEU B 1 212 ? -7.668 9.289 -12.992 1 97.94 212 LEU B O 1
ATOM 5589 N N . ARG B 1 213 ? -9.211 10.711 -12.25 1 96.12 213 ARG B N 1
ATOM 5590 C CA . ARG B 1 213 ? -8.797 11.75 -13.18 1 96.12 213 ARG B CA 1
ATOM 5591 C C . ARG B 1 213 ? -7.324 12.109 -12.992 1 96.12 213 ARG B C 1
ATOM 5593 O O . ARG B 1 213 ? -6.609 12.336 -13.969 1 96.12 213 ARG B O 1
ATOM 5600 N N . TYR B 1 214 ? -6.891 12.195 -11.844 1 96.88 214 TYR B N 1
ATOM 5601 C CA . TYR B 1 214 ? -5.5 12.414 -11.469 1 96.88 214 TYR B CA 1
ATOM 5602 C C . TYR B 1 214 ? -5.27 12.055 -10 1 96.88 214 TYR B C 1
ATOM 5604 O O . TYR B 1 214 ? -6.199 11.641 -9.305 1 96.88 214 TYR B O 1
ATOM 5612 N N . GLY B 1 215 ? -4.016 12.117 -9.594 1 97.19 215 GLY B N 1
ATOM 5613 C CA . GLY B 1 215 ? -3.668 11.859 -8.203 1 97.19 215 GLY B CA 1
ATOM 5614 C C . GLY B 1 215 ? -3.877 13.062 -7.305 1 97.19 215 GLY B C 1
ATOM 5615 O O . GLY B 1 215 ? -4.875 13.781 -7.438 1 97.19 215 GLY B O 1
ATOM 5616 N N . GLU B 1 216 ? -3.004 13.25 -6.305 1 97.12 216 GLU B N 1
ATOM 5617 C CA . GLU B 1 216 ? -3.074 14.438 -5.461 1 97.12 216 GLU B CA 1
ATOM 5618 C C . GLU B 1 216 ? -2.951 15.711 -6.289 1 97.12 216 GLU B C 1
ATOM 5620 O O . GLU B 1 216 ? -3.496 16.75 -5.918 1 97.12 216 GLU B O 1
ATOM 5625 N N . ASN B 1 217 ? -2.217 15.57 -7.387 1 96.88 217 ASN B N 1
ATOM 5626 C CA . ASN B 1 217 ? -2.01 16.672 -8.312 1 96.88 217 ASN B CA 1
ATOM 5627 C C . ASN B 1 217 ? -2.357 16.281 -9.742 1 96.88 217 ASN B C 1
ATOM 5629 O O . ASN B 1 217 ? -2.283 15.102 -10.102 1 96.88 217 ASN B O 1
ATOM 5633 N N . PRO B 1 218 ? -2.701 17.266 -10.633 1 95.5 218 PRO B N 1
ATOM 5634 C CA . PRO B 1 218 ? -3.174 16.984 -11.992 1 95.5 218 PRO B CA 1
ATOM 5635 C C . PRO B 1 218 ? -2.131 16.25 -12.836 1 95.5 218 PRO B C 1
ATOM 5637 O O . PRO B 1 218 ? -2.486 15.508 -13.75 1 95.5 218 PRO B O 1
ATOM 5640 N N . HIS B 1 219 ? -0.885 16.469 -12.555 1 95.25 219 HIS B N 1
ATOM 5641 C CA . HIS B 1 219 ? 0.155 15.867 -13.391 1 95.25 219 HIS B CA 1
ATOM 5642 C C . HIS B 1 219 ? 0.468 14.445 -12.938 1 95.25 219 HIS B C 1
ATOM 5644 O O . HIS B 1 219 ? 1.271 13.75 -13.57 1 95.25 219 HIS B O 1
ATOM 5650 N N . GLN B 1 220 ? -0.16 13.977 -11.914 1 96.31 220 GLN B N 1
ATOM 5651 C CA . GLN B 1 220 ? -0.004 12.609 -11.43 1 96.31 220 GLN B CA 1
ATOM 5652 C C . GLN B 1 220 ? -1.19 11.742 -11.844 1 96.31 220 GLN B C 1
ATOM 5654 O O . GLN B 1 220 ? -2.338 12.062 -11.531 1 96.31 220 GLN B O 1
ATOM 5659 N N . THR B 1 221 ? -0.929 10.617 -12.516 1 97.12 221 THR B N 1
ATOM 5660 C CA . THR B 1 221 ? -2.004 9.672 -12.789 1 97.12 221 THR B CA 1
ATOM 5661 C C . THR B 1 221 ? -2.297 8.82 -11.555 1 97.12 221 THR B C 1
ATOM 5663 O O . THR B 1 221 ? -1.467 8.719 -10.656 1 97.12 221 THR B O 1
ATOM 5666 N N . ALA B 1 222 ? -3.52 8.242 -11.508 1 98.19 222 ALA B N 1
ATOM 5667 C CA . ALA B 1 222 ? -3.889 7.531 -10.281 1 98.19 222 ALA B CA 1
ATOM 5668 C C . ALA B 1 222 ? -5.062 6.586 -10.531 1 98.19 222 ALA B C 1
ATOM 5670 O O . ALA B 1 222 ? -5.73 6.672 -11.562 1 98.19 222 ALA B O 1
ATOM 5671 N N . ALA B 1 223 ? -5.273 5.668 -9.641 1 98.62 223 ALA B N 1
ATOM 5672 C CA . ALA B 1 223 ? -6.418 4.762 -9.625 1 98.62 223 ALA B CA 1
ATOM 5673 C C . ALA B 1 223 ? -6.789 4.367 -8.195 1 98.62 223 ALA B C 1
ATOM 5675 O O . ALA B 1 223 ? -5.98 4.516 -7.277 1 98.62 223 ALA B O 1
ATOM 5676 N N . PHE B 1 224 ? -8.016 4.012 -8.07 1 98.62 224 PHE B N 1
ATOM 5677 C CA . PHE B 1 224 ? -8.57 3.52 -6.809 1 98.62 224 PHE B CA 1
ATOM 5678 C C . PHE B 1 224 ? -8.898 2.037 -6.902 1 98.62 224 PHE B C 1
ATOM 5680 O O . PHE B 1 224 ? -9.641 1.616 -7.797 1 98.62 224 PHE B O 1
ATOM 5687 N N . TYR B 1 225 ? -8.289 1.242 -6.004 1 98.5 225 TYR B N 1
ATOM 5688 C CA . TYR B 1 225 ? -8.508 -0.2 -5.988 1 98.5 225 TYR B CA 1
ATOM 5689 C C . TYR B 1 225 ? -9.227 -0.63 -4.719 1 98.5 225 TYR B C 1
ATOM 5691 O O . TYR B 1 225 ? -9.102 0.016 -3.676 1 98.5 225 TYR B O 1
ATOM 5699 N N . GLU B 1 226 ? -9.969 -1.696 -4.762 1 97.62 226 GLU B N 1
ATOM 5700 C CA . GLU B 1 226 ? -10.656 -2.293 -3.621 1 97.62 226 GLU B CA 1
ATOM 5701 C C . GLU B 1 226 ? -9.984 -3.596 -3.193 1 97.62 226 GLU B C 1
ATOM 5703 O O . GLU B 1 226 ? -9.57 -4.395 -4.035 1 97.62 226 GLU B O 1
ATOM 5708 N N . LYS B 1 227 ? -9.852 -3.785 -1.916 1 96.25 227 LYS B N 1
ATOM 5709 C CA . LYS B 1 227 ? -9.336 -5.039 -1.371 1 96.25 227 LYS B CA 1
ATOM 5710 C C . LYS B 1 227 ? -10.398 -6.133 -1.406 1 96.25 227 LYS B C 1
ATOM 5712 O O . LYS B 1 227 ? -11.539 -5.906 -0.999 1 96.25 227 LYS B O 1
ATOM 5717 N N . PRO B 1 228 ? -9.953 -7.32 -1.861 1 94.75 228 PRO B N 1
ATOM 5718 C CA . PRO B 1 228 ? -10.914 -8.422 -1.79 1 94.75 228 PRO B CA 1
ATOM 5719 C C . PRO B 1 228 ? -11.367 -8.719 -0.362 1 94.75 228 PRO B C 1
ATOM 5721 O O . PRO B 1 228 ? -10.555 -8.672 0.568 1 94.75 228 PRO B O 1
ATOM 5724 N N . LEU B 1 229 ? -12.68 -8.984 -0.19 1 90.94 229 LEU B N 1
ATOM 5725 C CA . LEU B 1 229 ? -13.266 -9.328 1.101 1 90.94 229 LEU B CA 1
ATOM 5726 C C . LEU B 1 229 ? -13.07 -8.203 2.109 1 90.94 229 LEU B C 1
ATOM 5728 O O . LEU B 1 229 ? -12.82 -8.461 3.289 1 90.94 229 LEU B O 1
ATOM 5732 N N . SER B 1 230 ? -13.055 -6.969 1.648 1 87.25 230 SER B N 1
ATOM 5733 C CA . SER B 1 230 ? -12.852 -5.809 2.514 1 87.25 230 SER B CA 1
ATOM 5734 C C . SER B 1 230 ? -14.047 -5.59 3.434 1 87.25 230 SER B C 1
ATOM 5736 O O . SER B 1 230 ? -15.133 -6.129 3.191 1 87.25 230 SER B O 1
ATOM 5738 N N . SER B 1 231 ? -13.766 -4.785 4.434 1 85.94 231 SER B N 1
ATOM 5739 C CA . SER B 1 231 ? -14.805 -4.406 5.383 1 85.94 231 SER B CA 1
ATOM 5740 C C . SER B 1 231 ? -15.93 -3.639 4.695 1 85.94 231 SER B C 1
ATOM 5742 O O . SER B 1 231 ? -15.672 -2.752 3.877 1 85.94 231 SER B O 1
ATOM 5744 N N . PRO B 1 232 ? -17.125 -4.043 5.09 1 89.56 232 PRO B N 1
ATOM 5745 C CA . PRO B 1 232 ? -18.25 -3.295 4.516 1 89.56 232 PRO B CA 1
ATOM 5746 C C . PRO B 1 232 ? -18.281 -1.842 4.98 1 89.56 232 PRO B C 1
ATOM 5748 O O . PRO B 1 232 ? -18.828 -0.982 4.285 1 89.56 232 PRO B O 1
ATOM 5751 N N . PHE B 1 233 ? -17.812 -1.515 6.18 1 93.81 233 PHE B N 1
ATOM 5752 C CA . PHE B 1 233 ? -17.688 -0.136 6.637 1 93.81 233 PHE B CA 1
ATOM 5753 C C . PHE B 1 233 ? -16.391 0.49 6.121 1 93.81 233 PHE B C 1
ATOM 5755 O O . PHE B 1 233 ? -15.375 0.501 6.82 1 93.81 233 PHE B O 1
ATOM 5762 N N . SER B 1 234 ? -16.469 0.974 4.918 1 95.44 234 SER B N 1
ATOM 5763 C CA . SER B 1 234 ? -15.289 1.527 4.273 1 95.44 234 SER B CA 1
ATOM 5764 C C . SER B 1 234 ? -15.672 2.469 3.135 1 95.44 234 SER B C 1
ATOM 5766 O O . SER B 1 234 ? -16.781 2.412 2.623 1 95.44 234 SER B O 1
ATOM 5768 N N . ILE B 1 235 ? -14.781 3.328 2.793 1 96.56 235 ILE B N 1
ATOM 5769 C CA . ILE B 1 235 ? -14.984 4.227 1.662 1 96.56 235 ILE B CA 1
ATOM 5770 C C . ILE B 1 235 ? -15.055 3.418 0.368 1 96.56 235 ILE B C 1
ATOM 5772 O O . ILE B 1 235 ? -15.766 3.789 -0.568 1 96.56 235 ILE B O 1
ATOM 5776 N N . ALA B 1 236 ? -14.367 2.275 0.323 1 95.75 236 ALA B N 1
ATOM 5777 C CA . ALA B 1 236 ? -14.375 1.429 -0.867 1 95.75 236 ALA B CA 1
ATOM 5778 C C . ALA B 1 236 ? -15.75 0.801 -1.083 1 95.75 236 ALA B C 1
ATOM 5780 O O . ALA B 1 236 ? -16.156 0.567 -2.223 1 95.75 236 ALA B O 1
ATOM 5781 N N . ALA B 1 237 ? -16.469 0.554 -0.039 1 94.56 237 ALA B N 1
ATOM 5782 C CA . ALA B 1 237 ? -17.781 -0.098 -0.128 1 94.56 237 ALA B CA 1
ATOM 5783 C C . ALA B 1 237 ? -18.906 0.932 -0.212 1 94.56 237 ALA B C 1
ATOM 5785 O O . ALA B 1 237 ? -20.078 0.571 -0.333 1 94.56 237 ALA B O 1
ATOM 5786 N N . ALA B 1 238 ? -18.562 2.213 -0.11 1 96.75 238 ALA B N 1
ATOM 5787 C CA . ALA B 1 238 ? -19.562 3.27 -0.136 1 96.75 238 ALA B CA 1
ATOM 5788 C C . ALA B 1 238 ? -20.312 3.281 -1.466 1 96.75 238 ALA B C 1
ATOM 5790 O O . ALA B 1 238 ? -19.719 3.053 -2.521 1 96.75 238 ALA B O 1
ATOM 5791 N N . LYS B 1 239 ? -21.625 3.52 -1.437 1 97.31 239 LYS B N 1
ATOM 5792 C CA . LYS B 1 239 ? -22.453 3.688 -2.627 1 97.31 239 LYS B CA 1
ATOM 5793 C C . LYS B 1 239 ? -22.656 5.164 -2.949 1 97.31 239 LYS B C 1
ATOM 5795 O O . LYS B 1 239 ? -23.109 5.93 -2.1 1 97.31 239 LYS B O 1
ATOM 5800 N N . GLN B 1 240 ? -22.344 5.562 -4.07 1 98 240 GLN B N 1
ATOM 5801 C CA . GLN B 1 240 ? -22.531 6.949 -4.492 1 98 240 GLN B CA 1
ATOM 5802 C C . GLN B 1 240 ? -23.906 7.148 -5.133 1 98 240 GLN B C 1
ATOM 5804 O O . GLN B 1 240 ? -24.203 6.547 -6.168 1 98 240 GLN B O 1
ATOM 5809 N N . LEU B 1 241 ? -24.672 7.992 -4.617 1 98.31 241 LEU B N 1
ATOM 5810 C CA . LEU B 1 241 ? -26.047 8.211 -5.062 1 98.31 241 LEU B CA 1
ATOM 5811 C C . LEU B 1 241 ? -26.109 9.359 -6.062 1 98.31 241 LEU B C 1
ATOM 5813 O O . LEU B 1 241 ? -27.062 9.453 -6.84 1 98.31 241 LEU B O 1
ATOM 5817 N N . HIS B 1 242 ? -25.141 10.242 -5.984 1 98 242 HIS B N 1
ATOM 5818 C CA . HIS B 1 242 ? -25.188 11.453 -6.793 1 98 242 HIS B CA 1
ATOM 5819 C C . HIS B 1 242 ? -23.797 12.055 -6.957 1 98 242 HIS B C 1
ATOM 5821 O O . HIS B 1 242 ? -22.891 11.75 -6.18 1 98 242 HIS B O 1
ATOM 5827 N N . GLY B 1 243 ? -23.641 12.836 -8.016 1 96.81 243 GLY B N 1
ATOM 5828 C CA . GLY B 1 243 ? -22.453 13.656 -8.195 1 96.81 243 GLY B CA 1
ATOM 5829 C C . GLY B 1 243 ? -21.438 13.039 -9.148 1 96.81 243 GLY B C 1
ATOM 5830 O O . GLY B 1 243 ? -21.672 11.969 -9.711 1 96.81 243 GLY B O 1
ATOM 5831 N N . LYS B 1 244 ? -20.359 13.75 -9.312 1 93.44 244 LYS B N 1
ATOM 5832 C CA . LYS B 1 244 ? -19.281 13.305 -10.18 1 93.44 244 LYS B CA 1
ATOM 5833 C C . LYS B 1 244 ? -18.484 12.18 -9.523 1 93.44 244 LYS B C 1
ATOM 5835 O O . LYS B 1 244 ? -18.641 11.914 -8.328 1 93.44 244 LYS B O 1
ATOM 5840 N N . GLU B 1 245 ? -17.594 11.562 -10.273 1 95.25 245 GLU B N 1
ATOM 5841 C CA . GLU B 1 245 ? -16.688 10.555 -9.75 1 95.25 245 GLU B CA 1
ATOM 5842 C C . GLU B 1 245 ? -15.773 11.133 -8.672 1 95.25 245 GLU B C 1
ATOM 5844 O O . GLU B 1 245 ? -15.344 12.281 -8.766 1 95.25 245 GLU B O 1
ATOM 5849 N N . LEU B 1 246 ? -15.508 10.359 -7.738 1 97.44 246 LEU B N 1
ATOM 5850 C CA . LEU B 1 246 ? -14.648 10.805 -6.652 1 97.44 246 LEU B CA 1
ATOM 5851 C C . LEU B 1 246 ? -13.219 11.016 -7.145 1 97.44 246 LEU B C 1
ATOM 5853 O O . LEU B 1 246 ? -12.711 10.242 -7.961 1 97.44 246 LEU B O 1
ATOM 5857 N N . SER B 1 247 ? -12.57 12.062 -6.66 1 97.38 247 SER B N 1
ATOM 5858 C CA . SER B 1 247 ? -11.148 12.281 -6.914 1 97.38 247 SER B CA 1
ATOM 5859 C C . SER B 1 247 ? -10.289 11.562 -5.879 1 97.38 247 SER B C 1
ATOM 5861 O O . SER B 1 247 ? -10.805 11.055 -4.879 1 97.38 247 SER B O 1
ATOM 5863 N N . TYR B 1 248 ? -8.977 11.523 -6.141 1 97.94 248 TYR B N 1
ATOM 5864 C CA . TYR B 1 248 ? -8.008 10.945 -5.223 1 97.94 248 TYR B CA 1
ATOM 5865 C C . TYR B 1 248 ? -8.141 11.547 -3.832 1 97.94 248 TYR B C 1
ATOM 5867 O O . TYR B 1 248 ? -8.273 10.82 -2.844 1 97.94 248 TYR B O 1
ATOM 5875 N N . ASN B 1 249 ? -8.148 12.82 -3.748 1 96.88 249 ASN B N 1
ATOM 5876 C CA . ASN B 1 249 ? -8.211 13.516 -2.467 1 96.88 249 ASN B CA 1
ATOM 5877 C C . ASN B 1 249 ? -9.594 13.398 -1.825 1 96.88 249 ASN B C 1
ATOM 5879 O O . ASN B 1 249 ? -9.711 13.391 -0.599 1 96.88 249 ASN B O 1
ATOM 5883 N N . ASN B 1 250 ? -10.648 13.32 -2.68 1 97.31 250 ASN B N 1
ATOM 5884 C CA . ASN B 1 250 ? -11.984 13.039 -2.152 1 97.31 250 ASN B CA 1
ATOM 5885 C C . ASN B 1 250 ? -11.992 11.75 -1.333 1 97.31 250 ASN B C 1
ATOM 5887 O O . ASN B 1 250 ? -12.555 11.711 -0.235 1 97.31 250 ASN B O 1
ATOM 5891 N N . ILE B 1 251 ? -11.391 10.742 -1.903 1 98.25 251 ILE B N 1
ATOM 5892 C CA . ILE B 1 251 ? -11.414 9.422 -1.28 1 98.25 251 ILE B CA 1
ATOM 5893 C C . ILE B 1 251 ? -10.648 9.461 0.039 1 98.25 251 ILE B C 1
ATOM 5895 O O . ILE B 1 251 ? -11.117 8.945 1.055 1 98.25 251 ILE B O 1
ATOM 5899 N N . ASN B 1 252 ? -9.531 10.141 0.043 1 96.81 252 ASN B N 1
ATOM 5900 C CA . ASN B 1 252 ? -8.734 10.281 1.256 1 96.81 252 ASN B CA 1
ATOM 5901 C C . ASN B 1 252 ? -9.492 11.031 2.344 1 96.81 252 ASN B C 1
ATOM 5903 O O . ASN B 1 252 ? -9.547 10.586 3.492 1 96.81 252 ASN B O 1
ATOM 5907 N N . ASP B 1 253 ? -10.016 12.125 1.988 1 97.06 253 ASP B N 1
ATOM 5908 C CA . ASP B 1 253 ? -10.734 12.961 2.945 1 97.06 253 ASP B CA 1
ATOM 5909 C C . ASP B 1 253 ? -11.992 12.258 3.455 1 97.06 253 ASP B C 1
ATOM 5911 O O . ASP B 1 253 ? -12.32 12.344 4.641 1 97.06 253 ASP B O 1
ATOM 5915 N N . ALA B 1 254 ? -12.68 11.641 2.496 1 98.12 254 ALA B N 1
ATOM 5916 C CA . ALA B 1 254 ? -13.883 10.914 2.891 1 98.12 254 ALA B CA 1
ATOM 5917 C C . ALA B 1 254 ? -13.547 9.773 3.85 1 98.12 254 ALA B C 1
ATOM 5919 O O . ALA B 1 254 ? -14.281 9.531 4.809 1 98.12 254 ALA B O 1
ATOM 5920 N N . ASN B 1 255 ? -12.5 9.078 3.549 1 97.5 255 ASN B N 1
ATOM 5921 C CA . ASN B 1 255 ? -12.047 8.031 4.457 1 97.5 255 ASN B CA 1
ATOM 5922 C C . ASN B 1 255 ? -11.758 8.586 5.852 1 97.5 255 ASN B C 1
ATOM 5924 O O . ASN B 1 255 ? -12.141 7.98 6.855 1 97.5 255 ASN B O 1
ATOM 5928 N N . ALA B 1 256 ? -11.07 9.727 5.91 1 97 256 ALA B N 1
ATOM 5929 C CA . ALA B 1 256 ? -10.781 10.367 7.191 1 97 256 ALA B CA 1
ATOM 5930 C C . ALA B 1 256 ? -12.062 10.719 7.941 1 97 256 ALA B C 1
ATOM 5932 O O . ALA B 1 256 ? -12.195 10.414 9.125 1 97 256 ALA B O 1
ATOM 5933 N N . ALA B 1 257 ? -12.984 11.297 7.258 1 98.25 257 ALA B N 1
ATOM 5934 C CA . ALA B 1 257 ? -14.258 11.688 7.859 1 98.25 257 ALA B CA 1
ATOM 5935 C C . ALA B 1 257 ? -14.992 10.477 8.422 1 98.25 257 ALA B C 1
ATOM 5937 O O . ALA B 1 257 ? -15.516 10.523 9.539 1 98.25 257 ALA B O 1
ATOM 5938 N N . LEU B 1 258 ? -14.977 9.445 7.656 1 97 258 LEU B N 1
ATOM 5939 C CA . LEU B 1 258 ? -15.656 8.219 8.047 1 97 258 LEU B CA 1
ATOM 5940 C C . LEU B 1 258 ? -15.031 7.629 9.312 1 97 258 LEU B C 1
ATOM 5942 O O . LEU B 1 258 ? -15.75 7.184 10.211 1 97 258 LEU B O 1
ATOM 5946 N N . GLN B 1 259 ? -13.758 7.625 9.367 1 95.38 259 GLN B N 1
ATOM 5947 C CA . GLN B 1 259 ? -13.07 7.078 10.531 1 95.38 259 GLN B CA 1
ATOM 5948 C C . GLN B 1 259 ? -13.367 7.898 11.789 1 95.38 259 GLN B C 1
ATOM 5950 O O . GLN B 1 259 ? -13.516 7.34 12.875 1 95.38 259 GLN B O 1
ATOM 5955 N N . ILE B 1 260 ? -13.445 9.211 11.648 1 97.75 260 ILE B N 1
ATOM 5956 C CA . ILE B 1 260 ? -13.688 10.078 12.789 1 97.75 260 ILE B CA 1
ATOM 5957 C C . ILE B 1 260 ? -15.125 9.891 13.289 1 97.75 260 ILE B C 1
ATOM 5959 O O . ILE B 1 260 ? -15.352 9.703 14.484 1 97.75 260 ILE B O 1
ATOM 5963 N N . VAL B 1 261 ? -16.062 9.906 12.375 1 98 261 VAL B N 1
ATOM 5964 C CA . VAL B 1 261 ? -17.469 9.852 12.781 1 98 261 VAL B CA 1
ATOM 5965 C C . VAL B 1 261 ? -17.766 8.492 13.414 1 98 261 VAL B C 1
ATOM 5967 O O . VAL B 1 261 ? -18.656 8.375 14.258 1 98 261 VAL B O 1
ATOM 5970 N N . ALA B 1 262 ? -17.047 7.5 13.031 1 94.69 262 ALA B N 1
ATOM 5971 C CA . ALA B 1 262 ? -17.234 6.141 13.531 1 94.69 262 ALA B CA 1
ATOM 5972 C C . ALA B 1 262 ? -16.828 6.043 15 1 94.69 262 ALA B C 1
ATOM 5974 O O . ALA B 1 262 ? -17.156 5.062 15.68 1 94.69 262 ALA B O 1
ATOM 5975 N N . GLU B 1 263 ? -16.109 7.02 15.531 1 95.56 263 GLU B N 1
ATOM 5976 C CA . GLU B 1 263 ? -15.703 7.035 16.938 1 95.56 263 GLU B CA 1
ATOM 5977 C C . GLU B 1 263 ? -16.906 7.258 17.844 1 95.56 263 GLU B C 1
ATOM 5979 O O . GLU B 1 263 ? -16.812 7.039 19.062 1 95.56 263 GLU B O 1
ATOM 5984 N N . PHE B 1 264 ? -18 7.656 17.281 1 96.81 264 PHE B N 1
ATOM 5985 C CA . PHE B 1 264 ? -19.109 8.133 18.109 1 96.81 264 PHE B CA 1
ATOM 5986 C C . PHE B 1 264 ? -20.312 7.227 17.953 1 96.81 264 PHE B C 1
ATOM 5988 O O . PHE B 1 264 ? -20.641 6.789 16.859 1 96.81 264 PHE B O 1
ATOM 5995 N N . VAL B 1 265 ? -20.938 6.977 19.062 1 94.62 265 VAL B N 1
ATOM 5996 C CA . VAL B 1 265 ? -22.188 6.23 19.078 1 94.62 265 VAL B CA 1
ATOM 5997 C C . VAL B 1 265 ? -23.375 7.199 19.078 1 94.62 265 VAL B C 1
ATOM 5999 O O . VAL B 1 265 ? -24.391 6.934 18.438 1 94.62 265 VAL B O 1
ATOM 6002 N N . GLU B 1 266 ? -23.266 8.336 19.797 1 96.94 266 GLU B N 1
ATOM 6003 C CA . GLU B 1 266 ? -24.266 9.391 19.766 1 96.94 266 GLU B CA 1
ATOM 6004 C C . GLU B 1 266 ? -24.297 10.109 18.422 1 96.94 266 GLU B C 1
ATOM 6006 O O . GLU B 1 266 ? -23.359 9.977 17.625 1 96.94 266 GLU B O 1
ATOM 6011 N N . PRO B 1 267 ? -25.438 10.812 18.078 1 98.44 267 PRO B N 1
ATOM 6012 C CA . PRO B 1 267 ? -25.438 11.57 16.828 1 98.44 267 PRO B CA 1
ATOM 6013 C C . PRO B 1 267 ? -24.219 12.484 16.703 1 98.44 267 PRO B C 1
ATOM 6015 O O . PRO B 1 267 ? -23.938 13.281 17.594 1 98.44 267 PRO B O 1
ATOM 6018 N N . ALA B 1 268 ? -23.516 12.352 15.633 1 98.75 268 ALA B N 1
ATOM 6019 C CA . ALA B 1 268 ? -22.266 13.07 15.422 1 98.75 268 ALA B CA 1
ATOM 6020 C C . ALA B 1 268 ? -22.156 13.555 13.977 1 98.75 268 ALA B C 1
ATOM 6022 O O . ALA B 1 268 ? -22.641 12.898 13.055 1 98.75 268 ALA B O 1
ATOM 6023 N N . ALA B 1 269 ? -21.578 14.688 13.812 1 98.81 269 ALA B N 1
ATOM 6024 C CA . ALA B 1 269 ? -21.25 15.266 12.516 1 98.81 269 ALA B CA 1
ATOM 6025 C C . ALA B 1 269 ? -19.781 15.672 12.461 1 98.81 269 ALA B C 1
ATOM 6027 O O . ALA B 1 269 ? -19.25 16.234 13.414 1 98.81 269 ALA B O 1
ATOM 6028 N N . VAL B 1 270 ? -19.141 15.297 11.367 1 98.81 270 VAL B N 1
ATOM 6029 C CA . VAL B 1 270 ? -17.719 15.57 11.188 1 98.81 270 VAL B CA 1
ATOM 6030 C C . VAL B 1 270 ? -17.5 16.297 9.867 1 98.81 270 VAL B C 1
ATOM 6032 O O . VAL B 1 270 ? -17.984 15.867 8.82 1 98.81 270 VAL B O 1
ATOM 6035 N N . ALA B 1 271 ? -16.875 17.406 9.945 1 98.44 271 ALA B N 1
ATOM 6036 C CA . ALA B 1 271 ? -16.422 18.125 8.758 1 98.44 271 ALA B CA 1
ATOM 6037 C C . ALA B 1 271 ? -14.914 18 8.578 1 98.44 271 ALA B C 1
ATOM 6039 O O . ALA B 1 271 ? -14.148 18.266 9.508 1 98.44 271 ALA B O 1
ATOM 6040 N N . VAL B 1 272 ? -14.539 17.547 7.402 1 97.69 272 VAL B N 1
ATOM 6041 C CA . VAL B 1 272 ? -13.125 17.312 7.125 1 97.69 272 VAL B CA 1
ATOM 6042 C C . VAL B 1 272 ? -12.695 18.109 5.902 1 97.69 272 VAL B C 1
ATOM 6044 O O . VAL B 1 272 ? -13.461 18.266 4.949 1 97.69 272 VAL B O 1
ATOM 6047 N N . LYS B 1 273 ? -11.547 18.672 5.965 1 93 273 LYS B N 1
ATOM 6048 C CA . LYS B 1 273 ? -10.867 19.328 4.852 1 93 273 LYS B CA 1
ATOM 6049 C C . LYS B 1 273 ? -9.367 19.047 4.875 1 93 273 LYS B C 1
ATOM 6051 O O . LYS B 1 273 ? -8.703 19.281 5.887 1 93 273 LYS B O 1
ATOM 6056 N N . HIS B 1 274 ? -8.852 18.547 3.711 1 90.75 274 HIS B N 1
ATOM 6057 C CA . HIS B 1 274 ? -7.445 18.203 3.553 1 90.75 274 HIS B CA 1
ATOM 6058 C C . HIS B 1 274 ? -6.977 17.266 4.664 1 90.75 274 HIS B C 1
ATOM 6060 O O . HIS B 1 274 ? -5.988 17.547 5.344 1 90.75 274 HIS B O 1
ATOM 6066 N N . MET B 1 275 ? -7.711 16.25 5 1 91.88 275 MET B N 1
ATOM 6067 C CA . MET B 1 275 ? -7.387 15.062 5.797 1 91.88 275 MET B CA 1
ATOM 6068 C C . MET B 1 275 ? -7.551 15.352 7.285 1 91.88 275 MET B C 1
ATOM 6070 O O . MET B 1 275 ? -7.402 14.453 8.117 1 91.88 275 MET B O 1
ATOM 6074 N N . ASN B 1 276 ? -7.867 16.609 7.68 1 94.56 276 ASN B N 1
ATOM 6075 C CA . ASN B 1 276 ? -8.031 16.969 9.086 1 94.56 276 ASN B CA 1
ATOM 6076 C C . ASN B 1 276 ? -9.461 17.406 9.383 1 94.56 276 ASN B C 1
ATOM 6078 O O . ASN B 1 276 ? -10.102 18.062 8.555 1 94.56 276 ASN B O 1
ATOM 6082 N N . PRO B 1 277 ? -9.977 17.094 10.555 1 96.94 277 PRO B N 1
ATOM 6083 C CA . PRO B 1 277 ? -11.273 17.656 10.938 1 96.94 277 PRO B CA 1
ATOM 6084 C C . PRO B 1 277 ? -11.203 19.156 11.203 1 96.94 277 PRO B C 1
ATOM 6086 O O . PRO B 1 277 ? -10.375 19.609 12 1 96.94 277 PRO B O 1
ATOM 6089 N N . CYS B 1 278 ? -12.023 19.859 10.555 1 95.31 278 CYS B N 1
ATOM 6090 C CA . CYS B 1 278 ? -12.117 21.281 10.859 1 95.31 278 CYS B CA 1
ATOM 6091 C C . CYS B 1 278 ? -13.258 21.562 11.828 1 95.31 278 CYS B C 1
ATOM 6093 O O . CYS B 1 278 ? -13.281 22.594 12.484 1 95.31 278 CYS B O 1
ATOM 6095 N N . GLY B 1 279 ? -14.156 20.609 11.93 1 97.94 279 GLY B N 1
ATOM 6096 C CA . GLY B 1 279 ? -15.258 20.719 12.875 1 97.94 279 GLY B CA 1
ATOM 6097 C C . GLY B 1 279 ? -15.906 19.375 13.195 1 97.94 279 GLY B C 1
ATOM 6098 O O . GLY B 1 279 ? -16.266 18.625 12.281 1 97.94 279 GLY B O 1
ATOM 6099 N N . VAL B 1 280 ? -16.047 19.078 14.406 1 98.81 280 VAL B N 1
ATOM 6100 C CA . VAL B 1 280 ? -16.734 17.891 14.891 1 98.81 280 VAL B CA 1
ATOM 6101 C C . VAL B 1 280 ? -17.734 18.281 15.977 1 98.81 280 VAL B C 1
ATOM 6103 O O . VAL B 1 280 ? -17.438 19.125 16.844 1 98.81 280 VAL B O 1
ATOM 6106 N N . GLY B 1 281 ? -18.938 17.766 15.914 1 98.81 281 GLY B N 1
ATOM 6107 C CA . GLY B 1 281 ? -19.953 18.016 16.906 1 98.81 281 GLY B CA 1
ATOM 6108 C C . GLY B 1 281 ? -20.797 16.797 17.234 1 98.81 281 GLY B C 1
ATOM 6109 O O . GLY B 1 281 ? -21.031 15.953 16.359 1 98.81 281 GLY B O 1
ATOM 6110 N N . VAL B 1 282 ? -21.219 16.703 18.453 1 98.69 282 VAL B N 1
ATOM 6111 C CA . VAL B 1 282 ? -22.172 15.688 18.875 1 98.69 282 VAL B CA 1
ATOM 6112 C C . VAL B 1 282 ? -23.391 16.359 19.484 1 98.69 282 VAL B C 1
ATOM 6114 O O . VAL B 1 282 ? -23.328 17.5 19.938 1 98.69 282 VAL B O 1
ATOM 6117 N N . GLY B 1 283 ? -24.531 15.688 19.438 1 97.88 283 GLY B N 1
ATOM 6118 C CA . GLY B 1 283 ? -25.766 16.203 20 1 97.88 283 GLY B CA 1
ATOM 6119 C C . GLY B 1 283 ? -26.828 15.141 20.188 1 97.88 283 GLY B C 1
ATOM 6120 O O . GLY B 1 283 ? -26.562 13.953 19.984 1 97.88 283 GLY B O 1
ATOM 6121 N N . GLU B 1 284 ? -27.938 15.633 20.688 1 97.38 284 GLU B N 1
ATOM 6122 C CA . GLU B 1 284 ? -29.078 14.742 20.844 1 97.38 284 GLU B CA 1
ATOM 6123 C C . GLU B 1 284 ? -29.672 14.367 19.5 1 97.38 284 GLU B C 1
ATOM 6125 O O . GLU B 1 284 ? -30.219 13.273 19.328 1 97.38 284 GLU B O 1
ATOM 6130 N N . THR B 1 285 ? -29.594 15.297 18.578 1 97.25 285 THR B N 1
ATOM 6131 C CA . THR B 1 285 ? -30.031 15.062 17.203 1 97.25 285 THR B CA 1
ATOM 6132 C C . THR B 1 285 ? -28.906 15.312 16.219 1 97.25 285 THR B C 1
ATOM 6134 O O . THR B 1 285 ? -27.906 15.961 16.562 1 97.25 285 THR B O 1
ATOM 6137 N N . ILE B 1 286 ? -29.125 14.766 15 1 98 286 ILE B N 1
ATOM 6138 C CA . ILE B 1 286 ? -28.094 14.93 13.977 1 98 286 ILE B CA 1
ATOM 6139 C C . ILE B 1 286 ? -28.016 16.391 13.555 1 98 286 ILE B C 1
ATOM 6141 O O . ILE B 1 286 ? -26.953 16.891 13.227 1 98 286 ILE B O 1
ATOM 6145 N N . ALA B 1 287 ? -29.141 17.078 13.641 1 96.94 287 ALA B N 1
ATOM 6146 C CA . ALA B 1 287 ? -29.172 18.5 13.305 1 96.94 287 ALA B CA 1
ATOM 6147 C C . ALA B 1 287 ? -28.344 19.312 14.289 1 96.94 287 ALA B C 1
ATOM 6149 O O . ALA B 1 287 ? -27.609 20.219 13.898 1 96.94 287 ALA B O 1
ATOM 6150 N N . GLU B 1 288 ? -28.5 19.016 15.539 1 97.25 288 GLU B N 1
ATOM 6151 C CA . GLU B 1 288 ? -27.734 19.688 16.578 1 97.25 288 GLU B CA 1
ATOM 6152 C C . GLU B 1 288 ? -26.234 19.406 16.422 1 97.25 288 GLU B C 1
ATOM 6154 O O . GLU B 1 288 ? -25.406 20.312 16.547 1 97.25 288 GLU B O 1
ATOM 6159 N N . ALA B 1 289 ? -25.938 18.172 16.188 1 98.5 289 ALA B N 1
ATOM 6160 C CA . ALA B 1 289 ? -24.547 17.781 15.977 1 98.5 289 ALA B CA 1
ATOM 6161 C C . ALA B 1 289 ? -23.938 18.547 14.805 1 98.5 289 ALA B C 1
ATOM 6163 O O . ALA B 1 289 ? -22.828 19.078 14.914 1 98.5 289 ALA B O 1
ATOM 6164 N N . PHE B 1 290 ? -24.719 18.672 13.734 1 98.38 290 PHE B N 1
ATOM 6165 C CA . PHE B 1 290 ? -24.203 19.344 12.539 1 98.38 290 PHE B CA 1
ATOM 6166 C C . PHE B 1 290 ? -24.031 20.844 12.805 1 98.38 290 PHE B C 1
ATOM 6168 O O . PHE B 1 290 ? -23.047 21.438 12.352 1 98.38 290 PHE B O 1
ATOM 6175 N N . GLN B 1 291 ? -24.938 21.375 13.484 1 97.5 291 GLN B N 1
ATOM 6176 C CA . GLN B 1 291 ? -24.828 22.797 13.797 1 97.5 291 GLN B CA 1
ATOM 6177 C C . GLN B 1 291 ? -23.547 23.094 14.57 1 97.5 291 GLN B C 1
ATOM 6179 O O . GLN B 1 291 ? -22.859 24.078 14.289 1 97.5 291 GLN B O 1
ATOM 6184 N N . LYS B 1 292 ? -23.25 22.297 15.508 1 98.12 292 LYS B N 1
ATOM 6185 C CA . LYS B 1 292 ? -22.031 22.438 16.281 1 98.12 292 LYS B CA 1
ATOM 6186 C C . LYS B 1 292 ? -20.797 22.266 15.406 1 98.12 292 LYS B C 1
ATOM 6188 O O . LYS B 1 292 ? -19.844 23.047 15.5 1 98.12 292 LYS B O 1
ATOM 6193 N N . ALA B 1 293 ? -20.812 21.25 14.57 1 98.19 293 ALA B N 1
ATOM 6194 C CA . ALA B 1 293 ? -19.688 21.031 13.656 1 98.19 293 ALA B CA 1
ATOM 6195 C C . ALA B 1 293 ? -19.484 22.234 12.734 1 98.19 293 ALA B C 1
ATOM 6197 O O . ALA B 1 293 ? -18.359 22.656 12.5 1 98.19 293 ALA B O 1
ATOM 6198 N N . TYR B 1 294 ? -20.594 22.766 12.242 1 97.25 294 TYR B N 1
ATOM 6199 C CA . TYR B 1 294 ? -20.531 23.922 11.359 1 97.25 294 TYR B CA 1
ATOM 6200 C C . TYR B 1 294 ? -19.969 25.141 12.078 1 97.25 294 TYR B C 1
ATOM 6202 O O . TYR B 1 294 ? -19.094 25.828 11.547 1 97.25 294 TYR B O 1
ATOM 6210 N N . GLU B 1 295 ? -20.391 25.375 13.281 1 96.38 295 GLU B N 1
ATOM 6211 C CA . GLU B 1 295 ? -20 26.547 14.055 1 96.38 295 GLU B CA 1
ATOM 6212 C C . GLU B 1 295 ? -18.547 26.453 14.484 1 96.38 295 GLU B C 1
ATOM 6214 O O . GLU B 1 295 ? -17.922 27.453 14.812 1 96.38 295 GLU B O 1
ATOM 6219 N N . ALA B 1 296 ? -18.062 25.234 14.547 1 96.19 296 ALA B N 1
ATOM 6220 C CA . ALA B 1 296 ? -16.672 25.031 14.93 1 96.19 296 ALA B CA 1
ATOM 6221 C C . ALA B 1 296 ? -15.734 25.781 13.984 1 96.19 296 ALA B C 1
ATOM 6223 O O . ALA B 1 296 ? -14.758 26.391 14.422 1 96.19 296 ALA B O 1
ATOM 6224 N N . ASP B 1 297 ? -15.961 25.703 12.703 1 93.56 297 ASP B N 1
ATOM 6225 C CA . ASP B 1 297 ? -15.148 26.391 11.703 1 93.56 297 ASP B CA 1
ATOM 6226 C C . ASP B 1 297 ? -15.945 26.641 10.43 1 93.56 297 ASP B C 1
ATOM 6228 O O . ASP B 1 297 ? -15.727 25.969 9.414 1 93.56 297 ASP B O 1
ATOM 6232 N N . PRO B 1 298 ? -16.734 27.641 10.422 1 92.12 298 PRO B N 1
ATOM 6233 C CA . PRO B 1 298 ? -17.609 27.906 9.281 1 92.12 298 PRO B CA 1
ATOM 6234 C C . PRO B 1 298 ? -16.844 28.266 8.008 1 92.12 298 PRO B C 1
ATOM 6236 O O . PRO B 1 298 ? -17.391 28.203 6.91 1 92.12 298 PRO B O 1
ATOM 6239 N N . THR B 1 299 ? -15.625 28.625 8.172 1 87.19 299 THR B N 1
ATOM 6240 C CA . THR B 1 299 ? -14.812 29.031 7.027 1 87.19 299 THR B CA 1
ATOM 6241 C C . THR B 1 299 ? -14.242 27.797 6.324 1 87.19 299 THR B C 1
ATOM 6243 O O . THR B 1 299 ? -14.406 27.641 5.113 1 87.19 299 THR B O 1
ATOM 6246 N N . SER B 1 300 ? -13.641 26.922 7.062 1 90 300 SER B N 1
ATOM 6247 C CA . SER B 1 300 ? -12.906 25.797 6.492 1 90 300 SER B CA 1
ATOM 6248 C C . SER B 1 300 ? -13.859 24.734 5.965 1 90 300 SER B C 1
ATOM 6250 O O . SER B 1 300 ? -13.484 23.922 5.102 1 90 300 SER B O 1
ATOM 6252 N N . ILE B 1 301 ? -15.117 24.688 6.449 1 93.69 301 ILE B N 1
ATOM 6253 C CA . ILE B 1 301 ? -16.047 23.656 6.043 1 93.69 301 ILE B CA 1
ATOM 6254 C C . ILE B 1 301 ? -16.453 23.859 4.582 1 93.69 301 ILE B C 1
ATOM 6256 O O . ILE B 1 301 ? -16.922 22.938 3.924 1 93.69 301 ILE B O 1
ATOM 6260 N N . PHE B 1 302 ? -16.219 25.094 4.133 1 91 302 PHE B N 1
ATOM 6261 C CA . PHE B 1 302 ? -16.531 25.391 2.74 1 91 302 PHE B CA 1
ATOM 6262 C C . PHE B 1 302 ? -15.68 24.547 1.804 1 91 302 PHE B C 1
ATOM 6264 O O . PHE B 1 302 ? -14.453 24.625 1.825 1 91 302 PHE B O 1
ATOM 6271 N N . GLY B 1 303 ? -16.297 23.797 1.013 1 92.38 303 GLY B N 1
ATOM 6272 C CA . GLY B 1 303 ? -15.594 22.875 0.125 1 92.38 303 GLY B CA 1
ATOM 6273 C C . GLY B 1 303 ? -15.117 21.625 0.82 1 92.38 303 GLY B C 1
ATOM 6274 O O . GLY B 1 303 ? -14.234 20.922 0.316 1 92.38 303 GLY B O 1
ATOM 6275 N N . GLY B 1 304 ? -15.68 21.391 1.958 1 95 304 GLY B N 1
ATOM 6276 C CA . GLY B 1 304 ? -15.25 20.25 2.746 1 95 304 GLY B CA 1
ATOM 6277 C C . GLY B 1 304 ? -16.141 19.031 2.576 1 95 304 GLY B C 1
ATOM 6278 O O . GLY B 1 304 ? -16.969 18.984 1.672 1 95 304 GLY B O 1
ATOM 6279 N N . ILE B 1 305 ? -15.836 18 3.336 1 98 305 ILE B N 1
ATOM 6280 C CA . ILE B 1 305 ? -16.578 16.734 3.377 1 98 305 ILE B CA 1
ATOM 6281 C C . ILE B 1 305 ? -17.25 16.578 4.738 1 98 305 ILE B C 1
ATOM 6283 O O . ILE B 1 305 ? -16.625 16.812 5.777 1 98 305 ILE B O 1
ATOM 6287 N N . VAL B 1 306 ? -18.516 16.219 4.699 1 98.75 306 VAL B N 1
ATOM 6288 C CA . VAL B 1 306 ? -19.266 16.062 5.941 1 98.75 306 VAL B CA 1
ATOM 6289 C C . VAL B 1 306 ? -19.719 14.617 6.09 1 98.75 306 VAL B C 1
ATOM 6291 O O . VAL B 1 306 ? -20.297 14.039 5.164 1 98.75 306 VAL B O 1
ATOM 6294 N N . ALA B 1 307 ? -19.469 14.016 7.156 1 98.81 307 ALA B N 1
ATOM 6295 C CA . ALA B 1 307 ? -19.953 12.68 7.496 1 98.81 307 ALA B CA 1
ATOM 6296 C C . ALA B 1 307 ? -20.906 12.734 8.688 1 98.81 307 ALA B C 1
ATOM 6298 O O . ALA B 1 307 ? -20.609 13.375 9.695 1 98.81 307 ALA B O 1
ATOM 6299 N N . LEU B 1 308 ? -22.047 12.125 8.562 1 98.81 308 LEU B N 1
ATOM 6300 C CA . LEU B 1 308 ? -23.078 12.023 9.578 1 98.81 308 LEU B CA 1
ATOM 6301 C C . LEU B 1 308 ? -23.359 10.562 9.922 1 98.81 308 LEU B C 1
ATOM 6303 O O . LEU B 1 308 ? -23.484 9.719 9.023 1 98.81 308 LEU B O 1
ATOM 6307 N N . ASN B 1 309 ? -23.531 10.234 11.227 1 98.38 309 ASN B N 1
ATOM 6308 C CA . ASN B 1 309 ? -23.719 8.836 11.578 1 98.38 309 ASN B CA 1
ATOM 6309 C C . ASN B 1 309 ? -25.203 8.516 11.789 1 98.38 309 ASN B C 1
ATOM 6311 O O . ASN B 1 309 ? -25.547 7.516 12.43 1 98.38 309 ASN B O 1
ATOM 6315 N N . ARG B 1 310 ? -26.094 9.492 11.305 1 98.44 310 ARG B N 1
ATOM 6316 C CA . ARG B 1 310 ? -27.547 9.273 11.25 1 98.44 310 ARG B CA 1
ATOM 6317 C C . ARG B 1 310 ? -28.094 9.594 9.867 1 98.44 310 ARG B C 1
ATOM 6319 O O . ARG B 1 310 ? -27.422 10.25 9.062 1 98.44 310 ARG B O 1
ATOM 6326 N N . GLU B 1 311 ? -29.281 9.148 9.625 1 98.38 311 GLU B N 1
ATOM 6327 C CA . GLU B 1 311 ? -29.969 9.422 8.359 1 98.38 311 GLU B CA 1
ATOM 6328 C C . GLU B 1 311 ? -30.125 10.922 8.125 1 98.38 311 GLU B C 1
ATOM 6330 O O . GLU B 1 311 ? -30.328 11.688 9.07 1 98.38 311 GLU B O 1
ATOM 6335 N N . VAL B 1 312 ? -30 11.336 6.883 1 98.5 312 VAL B N 1
ATOM 6336 C CA . VAL B 1 312 ? -30.234 12.719 6.488 1 98.5 312 VAL B CA 1
ATOM 6337 C C . VAL B 1 312 ? -31.672 12.891 6.023 1 98.5 312 VAL B C 1
ATOM 6339 O O . VAL B 1 312 ? -32.062 12.336 4.996 1 98.5 312 VAL B O 1
ATOM 6342 N N . ASP B 1 313 ? -32.406 13.664 6.777 1 97.88 313 ASP B N 1
ATOM 6343 C CA . ASP B 1 313 ? -33.781 13.938 6.406 1 97.88 313 ASP B CA 1
ATOM 6344 C C . ASP B 1 313 ? -33.906 15.297 5.727 1 97.88 313 ASP B C 1
ATOM 6346 O O . ASP B 1 313 ? -32.906 15.914 5.371 1 97.88 313 ASP B O 1
ATOM 6350 N N . GLU B 1 314 ? -35.094 15.727 5.531 1 97.38 314 GLU B N 1
ATOM 6351 C CA . GLU B 1 314 ? -35.406 16.953 4.801 1 97.38 314 GLU B CA 1
ATOM 6352 C C . GLU B 1 314 ? -34.781 18.172 5.5 1 97.38 314 GLU B C 1
ATOM 6354 O O . GLU B 1 314 ? -34.156 19.016 4.855 1 97.38 314 GLU B O 1
ATOM 6359 N N . GLN B 1 315 ? -34.938 18.203 6.754 1 95.81 315 GLN B N 1
ATOM 6360 C CA . GLN B 1 315 ? -34.438 19.344 7.523 1 95.81 315 GLN B CA 1
ATOM 6361 C C . GLN B 1 315 ? -32.938 19.438 7.465 1 95.81 315 GLN B C 1
ATOM 6363 O O . GLN B 1 315 ? -32.375 20.516 7.258 1 95.81 315 GLN B O 1
ATOM 6368 N N . MET B 1 316 ? -32.312 18.297 7.715 1 96.62 316 MET B N 1
ATOM 6369 C CA . MET B 1 316 ? -30.859 18.25 7.656 1 96.62 316 MET B CA 1
ATOM 6370 C C . MET B 1 316 ? -30.359 18.578 6.254 1 96.62 316 MET B C 1
ATOM 6372 O O . MET B 1 316 ? -29.359 19.281 6.105 1 96.62 316 MET B O 1
ATOM 6376 N N . ALA B 1 317 ? -31.016 18.141 5.293 1 97.81 317 ALA B N 1
ATOM 6377 C CA . ALA B 1 317 ? -30.641 18.375 3.9 1 97.81 317 ALA B CA 1
ATOM 6378 C C . ALA B 1 317 ? -30.672 19.875 3.574 1 97.81 317 ALA B C 1
ATOM 6380 O O . ALA B 1 317 ? -29.812 20.375 2.834 1 97.81 317 ALA B O 1
ATOM 6381 N N . ALA B 1 318 ? -31.641 20.531 4.078 1 96.69 318 ALA B N 1
ATOM 6382 C CA . ALA B 1 318 ? -31.75 21.969 3.848 1 96.69 318 ALA B CA 1
ATOM 6383 C C . ALA B 1 318 ? -30.531 22.703 4.398 1 96.69 318 ALA B C 1
ATOM 6385 O O . ALA B 1 318 ? -30.016 23.625 3.752 1 96.69 318 ALA B O 1
ATOM 6386 N N . LYS B 1 319 ? -30.094 22.344 5.543 1 95.56 319 LYS B N 1
ATOM 6387 C CA . LYS B 1 319 ? -28.906 22.953 6.16 1 95.56 319 LYS B CA 1
ATOM 6388 C C . LYS B 1 319 ? -27.656 22.656 5.348 1 95.56 319 LYS B C 1
ATOM 6390 O O . LYS B 1 319 ? -26.828 23.547 5.133 1 95.56 319 LYS B O 1
ATOM 6395 N N . LEU B 1 320 ? -27.547 21.469 4.941 1 97.44 320 LEU B N 1
ATOM 6396 C CA . LEU B 1 320 ? -26.391 21.062 4.156 1 97.44 320 LEU B CA 1
ATOM 6397 C C . LEU B 1 320 ? -26.359 21.781 2.809 1 97.44 320 LEU B C 1
ATOM 6399 O O . LEU B 1 320 ? -25.297 22.156 2.322 1 97.44 320 LEU B O 1
ATOM 6403 N N . HIS B 1 321 ? -27.516 21.922 2.227 1 96.19 321 HIS B N 1
ATOM 6404 C CA . HIS B 1 321 ? -27.656 22.531 0.904 1 96.19 321 HIS B CA 1
ATOM 6405 C C . HIS B 1 321 ? -27.156 23.969 0.896 1 96.19 321 HIS B C 1
ATOM 6407 O O . HIS B 1 321 ? -26.641 24.453 -0.119 1 96.19 321 HIS B O 1
ATOM 6413 N N . ASP B 1 322 ? -27.219 24.609 2.01 1 94.12 322 ASP B N 1
ATOM 6414 C CA . ASP B 1 322 ? -26.859 26.031 2.119 1 94.12 322 ASP B CA 1
ATOM 6415 C C . ASP B 1 322 ? -25.344 26.219 2.133 1 94.12 322 ASP B C 1
ATOM 6417 O O . ASP B 1 322 ? -24.859 27.344 2.014 1 94.12 322 ASP B O 1
ATOM 6421 N N . ILE B 1 323 ? -24.641 25.203 2.285 1 94.38 323 ILE B N 1
ATOM 6422 C CA . ILE B 1 323 ? -23.188 25.234 2.354 1 94.38 323 ILE B CA 1
ATOM 6423 C C . ILE B 1 323 ? -22.594 24.562 1.119 1 94.38 323 ILE B C 1
ATOM 6425 O O . ILE B 1 323 ? -23.141 23.547 0.64 1 94.38 323 ILE B O 1
ATOM 6429 N N . PHE B 1 324 ? -21.562 25.141 0.557 1 94.69 324 PHE B N 1
ATOM 6430 C CA . PHE B 1 324 ? -20.859 24.453 -0.518 1 94.69 324 PHE B CA 1
ATOM 6431 C C . PHE B 1 324 ? -20.047 23.281 0.028 1 94.69 324 PHE B C 1
ATOM 6433 O O . PHE B 1 324 ? -19.016 23.484 0.667 1 94.69 324 PHE B O 1
ATOM 6440 N N . LEU B 1 325 ? -20.5 22.078 -0.252 1 96.81 325 LEU B N 1
ATOM 6441 C CA . LEU B 1 325 ? -19.844 20.859 0.199 1 96.81 325 LEU B CA 1
ATOM 6442 C C . LEU B 1 325 ? -19.469 19.969 -0.986 1 96.81 325 LEU B C 1
ATOM 6444 O O . LEU B 1 325 ? -20.188 19.922 -1.987 1 96.81 325 LEU B O 1
ATOM 6448 N N . GLU B 1 326 ? -18.422 19.297 -0.843 1 97 326 GLU B N 1
ATOM 6449 C CA . GLU B 1 326 ? -17.984 18.375 -1.885 1 97 326 GLU B CA 1
ATOM 6450 C C . GLU B 1 326 ? -18.672 17.016 -1.736 1 97 326 GLU B C 1
ATOM 6452 O O . GLU B 1 326 ? -19.047 16.391 -2.73 1 97 326 GLU B O 1
ATOM 6457 N N . ILE B 1 327 ? -18.734 16.516 -0.546 1 98.5 327 ILE B N 1
ATOM 6458 C CA . ILE B 1 327 ? -19.266 15.188 -0.281 1 98.5 327 ILE B CA 1
ATOM 6459 C C . ILE B 1 327 ? -20.078 15.203 1.017 1 98.5 327 ILE B C 1
ATOM 6461 O O . ILE B 1 327 ? -19.688 15.859 1.987 1 98.5 327 ILE B O 1
ATOM 6465 N N . VAL B 1 328 ? -21.172 14.531 1.035 1 98.75 328 VAL B N 1
ATOM 6466 C CA . VAL B 1 328 ? -21.891 14.195 2.254 1 98.75 328 VAL B CA 1
ATOM 6467 C C . VAL B 1 328 ? -22.016 12.672 2.379 1 98.75 328 VAL B C 1
ATOM 6469 O O . VAL B 1 328 ? -22.453 12 1.443 1 98.75 328 VAL B O 1
ATOM 6472 N N . ILE B 1 329 ? -21.625 12.133 3.467 1 98.75 329 ILE B N 1
ATOM 6473 C CA . ILE B 1 329 ? -21.703 10.703 3.746 1 98.75 329 ILE B CA 1
ATOM 6474 C C . ILE B 1 329 ? -22.703 10.453 4.875 1 98.75 329 ILE B C 1
ATOM 6476 O O . ILE B 1 329 ? -22.656 11.117 5.91 1 98.75 329 ILE B O 1
ATOM 6480 N N . ALA B 1 330 ? -23.531 9.516 4.746 1 98.75 330 ALA B N 1
ATOM 6481 C CA . ALA B 1 330 ? -24.5 9.156 5.773 1 98.75 330 ALA B CA 1
ATOM 6482 C C . ALA B 1 330 ? -24.953 7.707 5.617 1 98.75 330 ALA B C 1
ATOM 6484 O O . ALA B 1 330 ? -24.703 7.078 4.59 1 98.75 330 ALA B O 1
ATOM 6485 N N . PRO B 1 331 ? -25.578 7.164 6.652 1 98.12 331 PRO B N 1
ATOM 6486 C CA . PRO B 1 331 ? -26.125 5.82 6.492 1 98.12 331 PRO B CA 1
ATOM 6487 C C . PRO B 1 331 ? -27.203 5.75 5.414 1 98.12 331 PRO B C 1
ATOM 6489 O O . PRO B 1 331 ? -27.328 4.738 4.723 1 98.12 331 PRO B O 1
ATOM 6492 N N . SER B 1 332 ? -27.969 6.809 5.34 1 98.44 332 SER B N 1
ATOM 6493 C CA . SER B 1 332 ? -29.047 6.875 4.359 1 98.44 332 SER B CA 1
ATOM 6494 C C . SER B 1 332 ? -29.531 8.312 4.18 1 98.44 332 SER B C 1
ATOM 6496 O O . SER B 1 332 ? -29.188 9.195 4.965 1 98.44 332 SER B O 1
ATOM 6498 N N . PHE B 1 333 ? -30.234 8.516 3.088 1 98.69 333 PHE B N 1
ATOM 6499 C CA . PHE B 1 333 ? -30.906 9.766 2.758 1 98.69 333 PHE B CA 1
ATOM 6500 C C . PHE B 1 333 ? -32.375 9.516 2.465 1 98.69 333 PHE B C 1
ATOM 6502 O O . PHE B 1 333 ? -32.719 8.57 1.75 1 98.69 333 PHE B O 1
ATOM 6509 N N . THR B 1 334 ? -33.25 10.359 3.068 1 98.5 334 THR B N 1
ATOM 6510 C CA . THR B 1 334 ? -34.625 10.258 2.672 1 98.5 334 THR B CA 1
ATOM 6511 C C . THR B 1 334 ? -34.844 10.75 1.239 1 98.5 334 THR B C 1
ATOM 6513 O O . THR B 1 334 ? -33.969 11.445 0.696 1 98.5 334 THR B O 1
ATOM 6516 N N . GLU B 1 335 ? -35.938 10.367 0.653 1 98.38 335 GLU B N 1
ATOM 6517 C CA . GLU B 1 335 ? -36.25 10.82 -0.698 1 98.38 335 GLU B CA 1
ATOM 6518 C C . GLU B 1 335 ? -36.312 12.344 -0.771 1 98.38 335 GLU B C 1
ATOM 6520 O O . GLU B 1 335 ? -35.812 12.938 -1.735 1 98.38 335 GLU B O 1
ATOM 6525 N N . GLN B 1 336 ? -36.875 12.938 0.203 1 98.19 336 GLN B N 1
ATOM 6526 C CA . GLN B 1 336 ? -36.969 14.398 0.263 1 98.19 336 GLN B CA 1
ATOM 6527 C C . GLN B 1 336 ? -35.562 15.023 0.377 1 98.19 336 GLN B C 1
ATOM 6529 O O . GLN B 1 336 ? -35.312 16.062 -0.229 1 98.19 336 GLN B O 1
ATOM 6534 N N . ALA B 1 337 ? -34.75 14.406 1.191 1 98.5 337 ALA B N 1
ATOM 6535 C CA . ALA B 1 337 ? -33.375 14.891 1.345 1 98.5 337 ALA B CA 1
ATOM 6536 C C . ALA B 1 337 ? -32.625 14.852 0.016 1 98.5 337 ALA B C 1
ATOM 6538 O O . ALA B 1 337 ? -31.938 15.797 -0.337 1 98.5 337 ALA B O 1
ATOM 6539 N N . LEU B 1 338 ? -32.781 13.758 -0.704 1 98.5 338 LEU B N 1
ATOM 6540 C CA . LEU B 1 338 ? -32.125 13.602 -1.999 1 98.5 338 LEU B CA 1
ATOM 6541 C C . LEU B 1 338 ? -32.625 14.672 -2.977 1 98.5 338 LEU B C 1
ATOM 6543 O O . LEU B 1 338 ? -31.812 15.242 -3.723 1 98.5 338 LEU B O 1
ATOM 6547 N N . GLU B 1 339 ? -33.875 14.906 -2.963 1 98.12 339 GLU B N 1
ATOM 6548 C CA . GLU B 1 339 ? -34.438 15.922 -3.85 1 98.12 339 GLU B CA 1
ATOM 6549 C C . GLU B 1 339 ? -33.812 17.281 -3.604 1 98.12 339 GLU B C 1
ATOM 6551 O O . GLU B 1 339 ? -33.531 18.031 -4.551 1 98.12 339 GLU B O 1
ATOM 6556 N N . ILE B 1 340 ? -33.594 17.578 -2.41 1 98.31 340 ILE B N 1
ATOM 6557 C CA . ILE B 1 340 ? -33 18.875 -2.037 1 98.31 340 ILE B CA 1
ATOM 6558 C C . ILE B 1 340 ? -31.531 18.922 -2.418 1 98.31 340 ILE B C 1
ATOM 6560 O O . ILE B 1 340 ? -31.094 19.844 -3.096 1 98.31 340 ILE B O 1
ATOM 6564 N N . LEU B 1 341 ? -30.797 17.922 -2.045 1 98.25 341 LEU B N 1
ATOM 6565 C CA . LEU B 1 341 ? -29.344 17.938 -2.158 1 98.25 341 LEU B CA 1
ATOM 6566 C C . LEU B 1 341 ? -28.906 17.781 -3.611 1 98.25 341 LEU B C 1
ATOM 6568 O O . LEU B 1 341 ? -27.859 18.297 -4.008 1 98.25 341 LEU B O 1
ATOM 6572 N N . THR B 1 342 ? -29.656 17.109 -4.426 1 97.75 342 THR B N 1
ATOM 6573 C CA . THR B 1 342 ? -29.266 16.828 -5.797 1 97.75 342 THR B CA 1
ATOM 6574 C C . THR B 1 342 ? -29.5 18.047 -6.691 1 97.75 342 THR B C 1
ATOM 6576 O O . THR B 1 342 ? -29.156 18.031 -7.875 1 97.75 342 THR B O 1
ATOM 6579 N N . ARG B 1 343 ? -30.094 19.047 -6.094 1 96.81 343 ARG B N 1
ATOM 6580 C CA . ARG B 1 343 ? -30.188 20.297 -6.832 1 96.81 343 ARG B CA 1
ATOM 6581 C C . ARG B 1 343 ? -28.812 20.859 -7.164 1 96.81 343 ARG B C 1
ATOM 6583 O O . ARG B 1 343 ? -28.641 21.562 -8.156 1 96.81 343 ARG B O 1
ATOM 6590 N N . LYS B 1 344 ? -27.906 20.578 -6.344 1 95 344 LYS B N 1
ATOM 6591 C CA . LYS B 1 344 ? -26.516 20.875 -6.656 1 95 344 LYS B CA 1
ATOM 6592 C C . LYS B 1 344 ? -25.875 19.75 -7.477 1 95 344 LYS B C 1
ATOM 6594 O O . LYS B 1 344 ? -25.766 18.609 -7.004 1 95 344 LYS B O 1
ATOM 6599 N N . LYS B 1 345 ? -25.422 20.047 -8.555 1 93.69 345 LYS B N 1
ATOM 6600 C CA . LYS B 1 345 ? -25.047 19.062 -9.555 1 93.69 345 LYS B CA 1
ATOM 6601 C C . LYS B 1 345 ? -23.812 18.281 -9.141 1 93.69 345 LYS B C 1
ATOM 6603 O O . LYS B 1 345 ? -23.703 17.078 -9.391 1 93.69 345 LYS B O 1
ATOM 6608 N N . ASN B 1 346 ? -22.922 18.922 -8.492 1 93.62 346 ASN B N 1
ATOM 6609 C CA . ASN B 1 346 ? -21.594 18.328 -8.359 1 93.62 346 ASN B CA 1
ATOM 6610 C C . ASN B 1 346 ? -21.406 17.672 -6.988 1 93.62 346 ASN B C 1
ATOM 6612 O O . ASN B 1 346 ? -20.438 16.953 -6.766 1 93.62 346 ASN B O 1
ATOM 6616 N N . ILE B 1 347 ? -22.328 17.859 -6.023 1 97.12 347 ILE B N 1
ATOM 6617 C CA . ILE B 1 347 ? -22.156 17.328 -4.672 1 97.12 347 ILE B CA 1
ATOM 6618 C C . ILE B 1 347 ? -22.234 15.812 -4.695 1 97.12 347 ILE B C 1
ATOM 6620 O O . ILE B 1 347 ? -23.125 15.242 -5.32 1 97.12 347 ILE B O 1
ATOM 6624 N N . ARG B 1 348 ? -21.312 15.141 -4.191 1 98.44 348 ARG B N 1
ATOM 6625 C CA . ARG B 1 348 ? -21.359 13.688 -4.07 1 98.44 348 ARG B CA 1
ATOM 6626 C C . ARG B 1 348 ? -22.109 13.273 -2.811 1 98.44 348 ARG B C 1
ATOM 6628 O O . ARG B 1 348 ? -21.828 13.773 -1.72 1 98.44 348 ARG B O 1
ATOM 6635 N N . LEU B 1 349 ? -23.047 12.461 -2.932 1 98.81 349 LEU B N 1
ATOM 6636 C CA . LEU B 1 349 ? -23.781 11.867 -1.825 1 98.81 349 LEU B CA 1
ATOM 6637 C C . LEU B 1 349 ? -23.469 10.375 -1.701 1 98.81 349 LEU B C 1
ATOM 6639 O O . LEU B 1 349 ? -23.734 9.602 -2.623 1 98.81 349 LEU B O 1
ATOM 6643 N N . LEU B 1 350 ? -22.875 10 -0.571 1 98.69 350 LEU B N 1
ATOM 6644 C CA . LEU B 1 350 ? -22.453 8.617 -0.367 1 98.69 350 LEU B CA 1
ATOM 6645 C C . LEU B 1 350 ? -23.203 7.98 0.796 1 98.69 350 LEU B C 1
ATOM 6647 O O . LEU B 1 350 ? -23.469 8.641 1.808 1 98.69 350 LEU B O 1
ATOM 6651 N N . THR B 1 351 ? -23.516 6.723 0.678 1 98.44 351 THR B N 1
ATOM 6652 C CA . THR B 1 351 ? -24.062 5.961 1.797 1 98.44 351 THR B CA 1
ATOM 6653 C C . THR B 1 351 ? -23.094 4.848 2.211 1 98.44 351 THR B C 1
ATOM 6655 O O . THR B 1 351 ? -22.453 4.227 1.361 1 98.44 351 THR B O 1
ATOM 6658 N N . VAL B 1 352 ? -22.891 4.668 3.422 1 96.75 352 VAL B N 1
ATOM 6659 C CA . VAL B 1 352 ? -22.125 3.59 4.051 1 96.75 352 VAL B CA 1
ATOM 6660 C C . VAL B 1 352 ? -22.969 2.947 5.152 1 96.75 352 VAL B C 1
ATOM 6662 O O . VAL B 1 352 ? -23.734 3.627 5.832 1 96.75 352 VAL B O 1
ATOM 6665 N N . ASP B 1 353 ? -22.844 1.672 5.348 1 93.44 353 ASP B N 1
ATOM 6666 C CA . ASP B 1 353 ? -23.578 0.965 6.398 1 93.44 353 ASP B CA 1
ATOM 6667 C C . ASP B 1 353 ? -22.875 1.1 7.746 1 93.44 353 ASP B C 1
ATOM 6669 O O . ASP B 1 353 ? -21.875 0.424 7.996 1 93.44 353 ASP B O 1
ATOM 6673 N N . PHE B 1 354 ? -23.469 1.867 8.664 1 92.69 354 PHE B N 1
ATOM 6674 C CA . PHE B 1 354 ? -22.844 2.164 9.945 1 92.69 354 PHE B CA 1
ATOM 6675 C C . PHE B 1 354 ? -23.141 1.058 10.953 1 92.69 354 PHE B C 1
ATOM 6677 O O . PHE B 1 354 ? -22.578 1.047 12.055 1 92.69 354 PHE B O 1
ATOM 6684 N N . GLU B 1 355 ? -23.859 0.121 10.562 1 89.5 355 GLU B N 1
ATOM 6685 C CA . GLU B 1 355 ? -24.297 -0.911 11.5 1 89.5 355 GLU B CA 1
ATOM 6686 C C . GLU B 1 355 ? -23.469 -2.178 11.352 1 89.5 355 GLU B C 1
ATOM 6688 O O . GLU B 1 355 ? -23.516 -3.064 12.211 1 89.5 355 GLU B O 1
ATOM 6693 N N . VAL B 1 356 ? -22.797 -2.223 10.352 1 87.62 356 VAL B N 1
ATOM 6694 C CA . VAL B 1 356 ? -22.016 -3.438 10.094 1 87.62 356 VAL B CA 1
ATOM 6695 C C . VAL B 1 356 ? -20.812 -3.48 11.023 1 87.62 356 VAL B C 1
ATOM 6697 O O . VAL B 1 356 ? -20.344 -2.441 11.5 1 87.62 356 VAL B O 1
ATOM 6700 N N . GLU B 1 357 ? -20.375 -4.672 11.234 1 81.94 357 GLU B N 1
ATOM 6701 C CA . GLU B 1 357 ? -19.188 -4.867 12.055 1 81.94 357 GLU B CA 1
ATOM 6702 C C . GLU B 1 357 ? -17.953 -4.289 11.375 1 81.94 357 GLU B C 1
ATOM 6704 O O . GLU B 1 357 ? -17.766 -4.449 10.172 1 81.94 357 GLU B O 1
ATOM 6709 N N . ARG B 1 358 ? -17.234 -3.605 12.258 1 85 358 ARG B N 1
ATOM 6710 C CA . ARG B 1 358 ? -15.992 -3.039 11.766 1 85 358 ARG B CA 1
ATOM 6711 C C . ARG B 1 358 ? -14.82 -3.988 12.008 1 85 358 ARG B C 1
ATOM 6713 O O . ARG B 1 358 ? -14.406 -4.188 13.156 1 85 358 ARG B O 1
ATOM 6720 N N . LYS B 1 359 ? -14.383 -4.648 10.93 1 83.25 359 LYS B N 1
ATOM 6721 C CA . LYS B 1 359 ? -13.219 -5.531 11.031 1 83.25 359 LYS B CA 1
ATOM 6722 C C . LYS B 1 359 ? -11.922 -4.75 10.906 1 83.25 359 LYS B C 1
ATOM 6724 O O . LYS B 1 359 ? -11.82 -3.834 10.086 1 83.25 359 LYS B O 1
ATOM 6729 N N . LYS B 1 360 ? -11 -5.105 11.805 1 86 360 LYS B N 1
ATOM 6730 C CA . LYS B 1 360 ? -9.688 -4.465 11.734 1 86 360 LYS B CA 1
ATOM 6731 C C . LYS B 1 360 ? -8.984 -4.789 10.422 1 86 360 LYS B C 1
ATOM 6733 O O . LYS B 1 360 ? -9.055 -5.918 9.938 1 86 360 LYS B O 1
ATOM 6738 N N . GLU B 1 361 ? -8.43 -3.842 9.906 1 88.5 361 GLU B N 1
ATOM 6739 C CA . GLU B 1 361 ? -7.637 -4.012 8.695 1 88.5 361 GLU B CA 1
ATOM 6740 C C . GLU B 1 361 ? -6.246 -3.402 8.852 1 88.5 361 GLU B C 1
ATOM 6742 O O . GLU B 1 361 ? -6.094 -2.35 9.469 1 88.5 361 GLU B O 1
ATOM 6747 N N . PRO B 1 362 ? -5.238 -4.09 8.305 1 91.62 362 PRO B N 1
ATOM 6748 C CA . PRO B 1 362 ? -3.92 -3.447 8.305 1 91.62 362 PRO B CA 1
ATOM 6749 C C . PRO B 1 362 ? -3.846 -2.252 7.355 1 91.62 362 PRO B C 1
ATOM 6751 O O . PRO B 1 362 ? -4.594 -2.188 6.375 1 91.62 362 PRO B O 1
ATOM 6754 N N . PHE B 1 363 ? -3 -1.359 7.66 1 95.06 363 PHE B N 1
ATOM 6755 C CA . PHE B 1 363 ? -2.76 -0.196 6.816 1 95.06 363 PHE B CA 1
ATOM 6756 C C . PHE B 1 363 ? -1.342 -0.217 6.258 1 95.06 363 PHE B C 1
ATOM 6758 O O . PHE B 1 363 ? -0.406 -0.643 6.938 1 95.06 363 PHE B O 1
ATOM 6765 N N . VAL B 1 364 ? -1.253 0.197 5.031 1 97.44 364 VAL B N 1
ATOM 6766 C CA . VAL B 1 364 ? 0.063 0.236 4.402 1 97.44 364 VAL B CA 1
ATOM 6767 C C . VAL B 1 364 ? 0.303 1.615 3.791 1 97.44 364 VAL B C 1
ATOM 6769 O O . VAL B 1 364 ? -0.643 2.297 3.391 1 97.44 364 VAL B O 1
ATOM 6772 N N . VAL B 1 365 ? 1.483 2.021 3.785 1 97.31 365 VAL B N 1
ATOM 6773 C CA . VAL B 1 365 ? 1.916 3.238 3.107 1 97.31 365 VAL B CA 1
ATOM 6774 C C . VAL B 1 365 ? 3.281 3.014 2.461 1 97.31 365 VAL B C 1
ATOM 6776 O O . VAL B 1 365 ? 4.16 2.383 3.055 1 97.31 365 VAL B O 1
ATOM 6779 N N . SER B 1 366 ? 3.422 3.461 1.287 1 95.94 366 SER B N 1
ATOM 6780 C CA . SER B 1 366 ? 4.684 3.299 0.572 1 95.94 366 SER B CA 1
ATOM 6781 C C . SER B 1 366 ? 5.719 4.316 1.038 1 95.94 366 SER B C 1
ATOM 6783 O O . SER B 1 366 ? 5.371 5.449 1.382 1 95.94 366 SER B O 1
ATOM 6785 N N . VAL B 1 367 ? 6.887 3.914 1.14 1 96.19 367 VAL B N 1
ATOM 6786 C CA . VAL B 1 367 ? 8.086 4.746 1.098 1 96.19 367 VAL B CA 1
ATOM 6787 C C . VAL B 1 367 ? 8.922 4.379 -0.123 1 96.19 367 VAL B C 1
ATOM 6789 O O . VAL B 1 367 ? 8.695 3.346 -0.756 1 96.19 367 VAL B O 1
ATOM 6792 N N . ARG B 1 368 ? 9.805 5.219 -0.503 1 95.31 368 ARG B N 1
ATOM 6793 C CA . ARG B 1 368 ? 10.617 4.887 -1.666 1 95.31 368 ARG B CA 1
ATOM 6794 C C . ARG B 1 368 ? 11.359 3.57 -1.452 1 95.31 368 ARG B C 1
ATOM 6796 O O . ARG B 1 368 ? 12.055 3.398 -0.448 1 95.31 368 ARG B O 1
ATOM 6803 N N . GLY B 1 369 ? 11.125 2.602 -2.373 1 95.56 369 GLY B N 1
ATOM 6804 C CA . GLY B 1 369 ? 11.789 1.307 -2.359 1 95.56 369 GLY B CA 1
ATOM 6805 C C . GLY B 1 369 ? 11.109 0.302 -1.445 1 95.56 369 GLY B C 1
ATOM 6806 O O . GLY B 1 369 ? 11.539 -0.851 -1.356 1 95.56 369 GLY B O 1
ATOM 6807 N N . GLY B 1 370 ? 10.023 0.772 -0.765 1 96.88 370 GLY B N 1
ATOM 6808 C CA . GLY B 1 370 ? 9.477 -0.184 0.185 1 96.88 370 GLY B CA 1
ATOM 6809 C C . GLY B 1 370 ? 8.07 0.158 0.631 1 96.88 370 GLY B C 1
ATOM 6810 O O . GLY B 1 370 ? 7.398 0.986 0.011 1 96.88 370 GLY B O 1
ATOM 6811 N N . LEU B 1 371 ? 7.617 -0.58 1.663 1 97.75 371 LEU B N 1
ATOM 6812 C CA . LEU B 1 371 ? 6.262 -0.512 2.193 1 97.75 371 LEU B CA 1
ATOM 6813 C C . LEU B 1 371 ? 6.266 -0.62 3.713 1 97.75 371 LEU B C 1
ATOM 6815 O O . LEU B 1 371 ? 6.914 -1.505 4.277 1 97.75 371 LEU B O 1
ATOM 6819 N N . LEU B 1 372 ? 5.625 0.298 4.34 1 98.5 372 LEU B N 1
ATOM 6820 C CA . LEU B 1 372 ? 5.355 0.197 5.77 1 98.5 372 LEU B CA 1
ATOM 6821 C C . LEU B 1 372 ? 3.973 -0.387 6.023 1 98.5 372 LEU B C 1
ATOM 6823 O O . LEU B 1 372 ? 2.984 0.068 5.441 1 98.5 372 LEU B O 1
ATOM 6827 N N . VAL B 1 373 ? 3.93 -1.386 6.832 1 98.19 373 VAL B N 1
ATOM 6828 C CA . VAL B 1 373 ? 2.682 -2.055 7.184 1 98.19 373 VAL B CA 1
ATOM 6829 C C . VAL B 1 373 ? 2.445 -1.943 8.688 1 98.19 373 VAL B C 1
ATOM 6831 O O . VAL B 1 373 ? 3.361 -2.16 9.484 1 98.19 373 VAL B O 1
ATOM 6834 N N . GLN B 1 374 ? 1.244 -1.585 9.156 1 97.81 374 GLN B N 1
ATOM 6835 C CA . GLN B 1 374 ? 0.918 -1.539 10.578 1 97.81 374 GLN B CA 1
ATOM 6836 C C . GLN B 1 374 ? -0.541 -1.915 10.82 1 97.81 374 GLN B C 1
ATOM 6838 O O . GLN B 1 374 ? -1.353 -1.906 9.891 1 97.81 374 GLN B O 1
ATOM 6843 N N . ASP B 1 375 ? -0.874 -2.125 12.086 1 94.94 375 ASP B N 1
ATOM 6844 C CA . ASP B 1 375 ? -2.254 -2.344 12.508 1 94.94 375 ASP B CA 1
ATOM 6845 C C . ASP B 1 375 ? -3.033 -1.03 12.547 1 94.94 375 ASP B C 1
ATOM 6847 O O . ASP B 1 375 ? -2.451 0.036 12.75 1 94.94 375 ASP B O 1
ATOM 6851 N N . GLU B 1 376 ? -4.32 -1.171 12.352 1 93.12 376 GLU B N 1
ATOM 6852 C CA . GLU B 1 376 ? -5.215 -0.038 12.57 1 93.12 376 GLU B CA 1
ATOM 6853 C C . GLU B 1 376 ? -5.215 0.385 14.039 1 93.12 376 GLU B C 1
ATOM 6855 O O . GLU B 1 376 ? -5.113 -0.458 14.93 1 93.12 376 GLU B O 1
ATOM 6860 N N . ASP B 1 377 ? -5.227 1.691 14.266 1 94.75 377 ASP B N 1
ATOM 6861 C CA . ASP B 1 377 ? -5.383 2.193 15.633 1 94.75 377 ASP B CA 1
ATOM 6862 C C . ASP B 1 377 ? -6.832 2.068 16.094 1 94.75 377 ASP B C 1
ATOM 6864 O O . ASP B 1 377 ? -7.637 2.98 15.891 1 94.75 377 ASP B O 1
ATOM 6868 N N . THR B 1 378 ? -7.133 1.048 16.797 1 91.25 378 THR B N 1
ATOM 6869 C CA . THR B 1 378 ? -8.492 0.811 17.266 1 91.25 378 THR B CA 1
ATOM 6870 C C . THR B 1 378 ? -8.617 1.099 18.75 1 91.25 378 THR B C 1
ATOM 6872 O O . THR B 1 378 ? -9.633 0.781 19.375 1 91.25 378 THR B O 1
ATOM 6875 N N . TYR B 1 379 ? -7.543 1.678 19.297 1 92.5 379 TYR B N 1
ATOM 6876 C CA . TYR B 1 379 ? -7.523 1.918 20.734 1 92.5 379 TYR B CA 1
ATOM 6877 C C . TYR B 1 379 ? -8.5 3.021 21.125 1 92.5 379 TYR B C 1
ATOM 6879 O O . TYR B 1 379 ? -8.508 4.094 20.516 1 92.5 379 TYR B O 1
ATOM 6887 N N . THR B 1 380 ? -9.406 2.73 22.125 1 92.25 380 THR B N 1
ATOM 6888 C CA . THR B 1 380 ? -10.422 3.689 22.562 1 92.25 380 THR B CA 1
ATOM 6889 C C . THR B 1 380 ? -10.195 4.09 24.016 1 92.25 380 THR B C 1
ATOM 6891 O O . THR B 1 380 ? -9.312 3.547 24.688 1 92.25 380 THR B O 1
ATOM 6894 N N . ILE B 1 381 ? -11.008 5.062 24.469 1 92.19 381 ILE B N 1
ATOM 6895 C CA . ILE B 1 381 ? -10.891 5.578 25.828 1 92.19 381 ILE B CA 1
ATOM 6896 C C . ILE B 1 381 ? -11.203 4.473 26.828 1 92.19 381 ILE B C 1
ATOM 6898 O O . ILE B 1 381 ? -10.664 4.453 27.922 1 92.19 381 ILE B O 1
ATOM 6902 N N . ASP B 1 382 ? -11.984 3.512 26.344 1 90.25 382 ASP B N 1
ATOM 6903 C CA . ASP B 1 382 ? -12.367 2.398 27.203 1 90.25 382 ASP B CA 1
ATOM 6904 C C . ASP B 1 382 ? -11.188 1.455 27.438 1 90.25 382 ASP B C 1
ATOM 6906 O O . ASP B 1 382 ? -11.164 0.703 28.406 1 90.25 382 ASP B O 1
ATOM 6910 N N . ASP B 1 383 ? -10.227 1.487 26.562 1 92.31 383 ASP B N 1
ATOM 6911 C CA . ASP B 1 383 ? -9.039 0.645 26.672 1 92.31 383 ASP B CA 1
ATOM 6912 C C . ASP B 1 383 ? -7.98 1.305 27.547 1 92.31 383 ASP B C 1
ATOM 6914 O O . ASP B 1 383 ? -7.035 0.647 27.984 1 92.31 383 ASP B O 1
ATOM 6918 N N . ALA B 1 384 ? -8.141 2.633 27.812 1 91.44 384 ALA B N 1
ATOM 6919 C CA . ALA B 1 384 ? -7.102 3.41 28.469 1 91.44 384 ALA B CA 1
ATOM 6920 C C . ALA B 1 384 ? -7.238 3.322 29.984 1 91.44 384 ALA B C 1
ATOM 6922 O O . ALA B 1 384 ? -8.328 3.064 30.5 1 91.44 384 ALA B O 1
ATOM 6923 N N . THR B 1 385 ? -6.043 3.42 30.609 1 93.12 385 THR B N 1
ATOM 6924 C CA . THR B 1 385 ? -6.023 3.611 32.062 1 93.12 385 THR B CA 1
ATOM 6925 C C . THR B 1 385 ? -5.922 5.094 32.406 1 93.12 385 THR B C 1
ATOM 6927 O O . THR B 1 385 ? -4.824 5.656 32.438 1 93.12 385 THR B O 1
ATOM 6930 N N . LEU B 1 386 ? -7.102 5.684 32.719 1 96.69 386 LEU B N 1
ATOM 6931 C CA . LEU B 1 386 ? -7.176 7.121 32.938 1 96.69 386 LEU B CA 1
ATOM 6932 C C . LEU B 1 386 ? -6.754 7.469 34.375 1 96.69 386 LEU B C 1
ATOM 6934 O O . LEU B 1 386 ? -7.211 6.84 35.312 1 96.69 386 LEU B O 1
ATOM 6938 N N . ARG B 1 387 ? -5.801 8.32 34.594 1 97 387 ARG B N 1
ATOM 6939 C CA . ARG B 1 387 ? -5.328 8.758 35.906 1 97 387 ARG B CA 1
ATOM 6940 C C . ARG B 1 387 ? -5.398 10.273 36.031 1 97 387 ARG B C 1
ATOM 6942 O O . ARG B 1 387 ? -4.762 11 35.25 1 97 387 ARG B O 1
ATOM 6949 N N . VAL B 1 388 ? -6.207 10.766 36.875 1 98.56 388 VAL B N 1
ATOM 6950 C CA . VAL B 1 388 ? -6.148 12.18 37.219 1 98.56 388 VAL B CA 1
ATOM 6951 C C . VAL B 1 388 ? -4.855 12.484 37.969 1 98.56 388 VAL B C 1
ATOM 6953 O O . VAL B 1 388 ? -4.637 11.953 39.062 1 98.56 388 VAL B O 1
ATOM 6956 N N . VAL B 1 389 ? -4.004 13.406 37.469 1 98.62 389 VAL B N 1
ATOM 6957 C CA . VAL B 1 389 ? -2.664 13.539 38.031 1 98.62 389 VAL B CA 1
ATOM 6958 C C . VAL B 1 389 ? -2.529 14.891 38.719 1 98.62 389 VAL B C 1
ATOM 6960 O O . VAL B 1 389 ? -1.5 15.172 39.344 1 98.62 389 VAL B O 1
ATOM 6963 N N . THR B 1 390 ? -3.529 15.688 38.625 1 98.62 390 THR B N 1
ATOM 6964 C CA . THR B 1 390 ? -3.535 16.984 39.281 1 98.62 390 THR B CA 1
ATOM 6965 C C . THR B 1 390 ? -4.379 16.922 40.562 1 98.62 390 THR B C 1
ATOM 6967 O O . THR B 1 390 ? -5.086 15.938 40.812 1 98.62 390 THR B O 1
ATOM 6970 N N . GLU B 1 391 ? -4.297 18 41.312 1 98.12 391 GLU B N 1
ATOM 6971 C CA . GLU B 1 391 ? -5.094 18.109 42.531 1 98.12 391 GLU B CA 1
ATOM 6972 C C . GLU B 1 391 ? -6.578 18.25 42.188 1 98.12 391 GLU B C 1
ATOM 6974 O O . GLU B 1 391 ? -7.414 17.562 42.781 1 98.12 391 GLU B O 1
ATOM 6979 N N . ARG B 1 392 ? -6.781 19.125 41.25 1 98 392 ARG B N 1
ATOM 6980 C CA . ARG B 1 392 ? -8.156 19.297 40.812 1 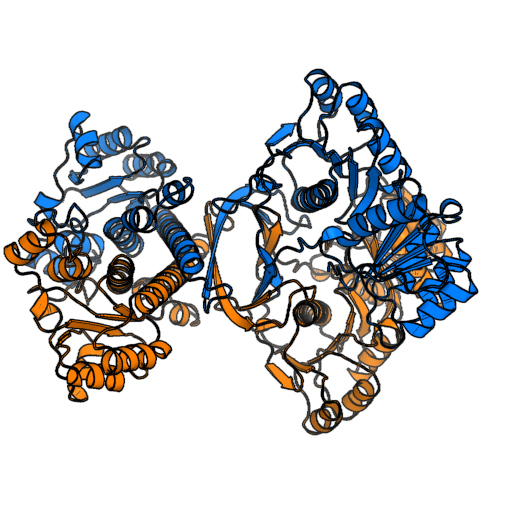98 392 ARG B CA 1
ATOM 6981 C C . ARG B 1 392 ? -8.586 18.156 39.906 1 98 392 ARG B C 1
ATOM 6983 O O . ARG B 1 392 ? -7.816 17.719 39.031 1 98 392 ARG B O 1
ATOM 6990 N N . LYS B 1 393 ? -9.805 17.734 40.125 1 98.44 393 LYS B N 1
ATOM 6991 C CA . LYS B 1 393 ? -10.398 16.719 39.281 1 98.44 393 LYS B CA 1
ATOM 6992 C C . LYS B 1 393 ? -11.352 17.359 38.25 1 98.44 393 LYS B C 1
ATOM 6994 O O . LYS B 1 393 ? -11.984 18.375 38.562 1 98.44 393 LYS B O 1
ATOM 6999 N N . PRO B 1 394 ? -11.438 16.75 37.125 1 98.69 394 PRO B N 1
ATOM 7000 C CA . PRO B 1 394 ? -12.406 17.281 36.188 1 98.69 394 PRO B CA 1
ATOM 7001 C C . PRO B 1 394 ? -13.852 17.188 36.688 1 98.69 394 PRO B C 1
ATOM 7003 O O . PRO B 1 394 ? -14.203 16.203 37.344 1 98.69 394 PRO B O 1
ATOM 7006 N N . THR B 1 395 ? -14.641 18.203 36.375 1 98.44 395 THR B N 1
ATOM 7007 C CA . THR B 1 395 ? -16.078 18.078 36.562 1 98.44 395 THR B CA 1
ATOM 7008 C C . THR B 1 395 ? -16.688 17.094 35.594 1 98.44 395 THR B C 1
ATOM 7010 O O . THR B 1 395 ? -16 16.625 34.688 1 98.44 395 THR B O 1
ATOM 7013 N N . GLU B 1 396 ? -17.938 16.781 35.75 1 97.88 396 GLU B N 1
ATOM 7014 C CA . GLU B 1 396 ? -18.625 15.875 34.844 1 97.88 396 GLU B CA 1
ATOM 7015 C C . GLU B 1 396 ? -18.641 16.438 33.438 1 97.88 396 GLU B C 1
ATOM 7017 O O . GLU B 1 396 ? -18.422 15.711 32.469 1 97.88 396 GLU B O 1
ATOM 7022 N N . GLU B 1 397 ? -18.922 17.641 33.375 1 97.75 397 GLU B N 1
ATOM 7023 C CA . GLU B 1 397 ? -18.938 18.312 32.094 1 97.75 397 GLU B CA 1
ATOM 7024 C C . GLU B 1 397 ? -17.562 18.297 31.422 1 97.75 397 GLU B C 1
ATOM 7026 O O . GLU B 1 397 ? -17.438 18.047 30.234 1 97.75 397 GLU B O 1
ATOM 7031 N N . GLU B 1 398 ? -16.547 18.594 32.25 1 98.38 398 GLU B N 1
ATOM 7032 C CA . GLU B 1 398 ? -15.18 18.562 31.734 1 98.38 398 GLU B CA 1
ATOM 7033 C C . GLU B 1 398 ? -14.812 17.156 31.25 1 98.38 398 GLU B C 1
ATOM 7035 O O . GLU B 1 398 ? -14.18 17 30.203 1 98.38 398 GLU B O 1
ATOM 7040 N N . TRP B 1 399 ? -15.273 16.172 31.984 1 97.94 399 TRP B N 1
ATOM 7041 C CA . TRP B 1 399 ? -15 14.781 31.609 1 97.94 399 TRP B CA 1
ATOM 7042 C C . TRP B 1 399 ? -15.609 14.461 30.25 1 97.94 399 TRP B C 1
ATOM 7044 O O . TRP B 1 399 ? -14.977 13.82 29.406 1 97.94 399 TRP B O 1
ATOM 7054 N N . SER B 1 400 ? -16.828 14.836 30.094 1 97.69 400 SER B N 1
ATOM 7055 C CA . SER B 1 400 ? -17.516 14.602 28.828 1 97.69 400 SER B CA 1
ATOM 7056 C C . SER B 1 400 ? -16.781 15.266 27.656 1 97.69 400 SER B C 1
ATOM 7058 O O . SER B 1 400 ? -16.578 14.656 26.609 1 97.69 400 SER B O 1
ATOM 7060 N N . ASN B 1 401 ? -16.328 16.438 27.891 1 98.44 401 ASN B N 1
ATOM 7061 C CA . ASN B 1 401 ? -15.625 17.188 26.844 1 98.44 401 ASN B CA 1
ATOM 7062 C C . ASN B 1 401 ? -14.227 16.609 26.609 1 98.44 401 ASN B C 1
ATOM 7064 O O . ASN B 1 401 ? -13.734 16.609 25.484 1 98.44 401 ASN B O 1
ATOM 7068 N N . LEU B 1 402 ? -13.594 16.188 27.672 1 98.69 402 LEU B N 1
ATOM 7069 C CA . LEU B 1 402 ? -12.281 15.562 27.547 1 98.69 402 LEU B CA 1
ATOM 7070 C C . LEU B 1 402 ? -12.367 14.289 26.703 1 98.69 402 LEU B C 1
ATOM 7072 O O . LEU B 1 402 ? -11.531 14.062 25.812 1 98.69 402 LEU B O 1
ATOM 7076 N N . THR B 1 403 ? -13.375 13.492 26.953 1 97.81 403 THR B N 1
ATOM 7077 C CA . THR B 1 403 ? -13.578 12.258 26.219 1 97.81 403 THR B CA 1
ATOM 7078 C C . THR B 1 403 ? -13.836 12.555 24.734 1 97.81 403 THR B C 1
ATOM 7080 O O . THR B 1 403 ? -13.242 11.922 23.859 1 97.81 403 THR B O 1
ATOM 7083 N N . PHE B 1 404 ? -14.68 13.508 24.531 1 98.25 404 PHE B N 1
ATOM 7084 C CA . PHE B 1 404 ? -14.984 13.953 23.188 1 98.25 404 PHE B CA 1
ATOM 7085 C C . PHE B 1 404 ? -13.727 14.414 22.469 1 98.25 404 PHE B C 1
ATOM 7087 O O . PHE B 1 404 ? -13.438 13.969 21.359 1 98.25 404 PHE B O 1
ATOM 7094 N N . ALA B 1 405 ? -12.945 15.258 23.094 1 98.62 405 ALA B N 1
ATOM 7095 C CA . ALA B 1 405 ? -11.742 15.836 22.484 1 98.62 405 ALA B CA 1
ATOM 7096 C C . ALA B 1 405 ? -10.695 14.758 22.203 1 98.62 405 ALA B C 1
ATOM 7098 O O . ALA B 1 405 ? -10 14.812 21.203 1 98.62 405 ALA B O 1
ATOM 7099 N N . TRP B 1 406 ? -10.609 13.828 23.094 1 98.25 406 TRP B N 1
ATOM 7100 C CA . TRP B 1 406 ? -9.633 12.758 22.953 1 98.25 406 TRP B CA 1
ATOM 7101 C C . TRP B 1 406 ? -9.969 11.875 21.75 1 98.25 406 TRP B C 1
ATOM 7103 O O . TRP B 1 406 ? -9.078 11.469 21 1 98.25 406 TRP B O 1
ATOM 7113 N N . ARG B 1 407 ? -11.25 11.609 21.469 1 97.81 407 ARG B N 1
ATOM 7114 C CA . ARG B 1 407 ? -11.688 10.852 20.297 1 97.81 407 ARG B CA 1
ATOM 7115 C C . ARG B 1 407 ? -11.312 11.562 19.016 1 97.81 407 ARG B C 1
ATOM 7117 O O . ARG B 1 407 ? -10.922 10.922 18.031 1 97.81 407 ARG B O 1
ATOM 7124 N N . VAL B 1 408 ? -11.391 12.875 19.062 1 98.5 408 VAL B N 1
ATOM 7125 C CA . VAL B 1 408 ? -11.164 13.664 17.859 1 98.5 408 VAL B CA 1
ATOM 7126 C C . VAL B 1 408 ? -9.664 13.781 17.594 1 98.5 408 VAL B C 1
ATOM 7128 O O . VAL B 1 408 ? -9.211 13.586 16.469 1 98.5 408 VAL B O 1
ATOM 7131 N N . VAL B 1 409 ? -8.852 14.047 18.672 1 98.44 409 VAL B N 1
ATOM 7132 C CA . VAL B 1 409 ? -7.43 14.352 18.484 1 98.44 409 VAL B CA 1
ATOM 7133 C C . VAL B 1 409 ? -6.707 13.125 17.938 1 98.44 409 VAL B C 1
ATOM 7135 O O . VAL B 1 409 ? -5.707 13.258 17.219 1 98.44 409 VAL B O 1
ATOM 7138 N N . LYS B 1 410 ? -7.273 11.93 18.141 1 97.31 410 LYS B N 1
ATOM 7139 C CA . LYS B 1 410 ? -6.762 10.672 17.609 1 97.31 410 LYS B CA 1
ATOM 7140 C C . LYS B 1 410 ? -6.637 10.734 16.094 1 97.31 410 LYS B C 1
ATOM 7142 O O . LYS B 1 410 ? -5.785 10.055 15.508 1 97.31 410 LYS B O 1
ATOM 7147 N N . HIS B 1 411 ? -7.422 11.531 15.469 1 97.12 411 HIS B N 1
ATOM 7148 C CA . HIS B 1 411 ? -7.547 11.531 14.016 1 97.12 411 HIS B CA 1
ATOM 7149 C C . HIS B 1 411 ? -6.984 12.812 13.414 1 97.12 411 HIS B C 1
ATOM 7151 O O . HIS B 1 411 ? -7.156 13.062 12.219 1 97.12 411 HIS B O 1
ATOM 7157 N N . VAL B 1 412 ? -6.363 13.656 14.18 1 96.88 412 VAL B N 1
ATOM 7158 C CA . VAL B 1 412 ? -5.734 14.891 13.711 1 96.88 412 VAL B CA 1
ATOM 7159 C C . VAL B 1 412 ? -4.25 14.648 13.453 1 96.88 412 VAL B C 1
ATOM 7161 O O . VAL B 1 412 ? -3.576 13.977 14.242 1 96.88 412 VAL B O 1
ATOM 7164 N N . LYS B 1 413 ? -3.746 15.133 12.367 1 95.06 413 LYS B N 1
ATOM 7165 C CA . LYS B 1 413 ? -2.336 14.953 12.031 1 95.06 413 LYS B CA 1
ATOM 7166 C C . LYS B 1 413 ? -1.437 15.5 13.141 1 95.06 413 LYS B C 1
ATOM 7168 O O . LYS B 1 413 ? -1.699 16.578 13.68 1 95.06 413 LYS B O 1
ATOM 7173 N N . SER B 1 414 ? -0.4 14.766 13.484 1 94.5 414 SER B N 1
ATOM 7174 C CA . SER B 1 414 ? 0.524 15.141 14.555 1 94.5 414 SER B CA 1
ATOM 7175 C C . SER B 1 414 ? 1.521 16.188 14.078 1 94.5 414 SER B C 1
ATOM 7177 O O . SER B 1 414 ? 1.876 16.234 12.898 1 94.5 414 SER B O 1
ATOM 7179 N N . ASN B 1 415 ? 2.053 16.891 15.094 1 93.69 415 ASN B N 1
ATOM 7180 C CA . ASN B 1 415 ? 1.533 17.016 16.453 1 93.69 415 ASN B CA 1
ATOM 7181 C C . ASN B 1 415 ? 0.154 17.672 16.469 1 93.69 415 ASN B C 1
ATOM 7183 O O . ASN B 1 415 ? -0.085 18.641 15.742 1 93.69 415 ASN B O 1
ATOM 7187 N N . ALA B 1 416 ? -0.663 17.141 17.328 1 97.06 416 ALA B N 1
ATOM 7188 C CA . ALA B 1 416 ? -2.061 17.562 17.266 1 97.06 416 ALA B CA 1
ATOM 7189 C C . ALA B 1 416 ? -2.543 18.031 18.641 1 97.06 416 ALA B C 1
ATOM 7191 O O . ALA B 1 416 ? -2.205 17.438 19.656 1 97.06 416 ALA B O 1
ATOM 7192 N N . ILE B 1 417 ? -3.312 19.125 18.656 1 98.38 417 ILE B N 1
ATOM 7193 C CA . ILE B 1 417 ? -4.016 19.641 19.828 1 98.38 417 ILE B CA 1
ATOM 7194 C C . ILE B 1 417 ? -5.469 19.938 19.453 1 98.38 417 ILE B C 1
ATOM 7196 O O . ILE B 1 417 ? -5.746 20.516 18.406 1 98.38 417 ILE B O 1
ATOM 7200 N N . VAL B 1 418 ? -6.383 19.516 20.312 1 98.69 418 VAL B N 1
ATOM 7201 C CA . VAL B 1 418 ? -7.797 19.812 20.094 1 98.69 418 VAL B CA 1
ATOM 7202 C C . VAL B 1 418 ? -8.383 20.5 21.328 1 98.69 418 VAL B C 1
ATOM 7204 O O . VAL B 1 418 ? -8.188 20.031 22.453 1 98.69 418 VAL B O 1
ATOM 7207 N N . LEU B 1 419 ? -8.984 21.641 21.156 1 98.88 419 LEU B N 1
ATOM 7208 C CA . LEU B 1 419 ? -9.812 22.281 22.172 1 98.88 419 LEU B CA 1
ATOM 7209 C C . LEU B 1 419 ? -11.289 21.969 21.922 1 98.88 419 LEU B C 1
ATOM 7211 O O . LEU B 1 419 ? -11.758 22.016 20.781 1 98.88 419 LEU B O 1
ATOM 7215 N N . ALA B 1 420 ? -11.984 21.703 22.969 1 98.81 420 ALA B N 1
ATOM 7216 C CA . ALA B 1 420 ? -13.391 21.328 22.828 1 98.81 420 ALA B CA 1
ATOM 7217 C C . ALA B 1 420 ? -14.227 21.922 23.969 1 98.81 420 ALA B C 1
ATOM 7219 O O . ALA B 1 420 ? -13.719 22.125 25.062 1 98.81 420 ALA B O 1
ATOM 7220 N N . LYS B 1 421 ? -15.406 22.188 23.719 1 98.56 421 LYS B N 1
ATOM 7221 C CA . LYS B 1 421 ? -16.406 22.703 24.656 1 98.56 421 LYS B CA 1
ATOM 7222 C C . LYS B 1 421 ? -17.812 22.344 24.203 1 98.56 421 LYS B C 1
ATOM 7224 O O . LYS B 1 421 ? -18.141 22.469 23.016 1 98.56 421 LYS B O 1
ATOM 7229 N N . ASN B 1 422 ? -18.688 21.828 25.109 1 97.81 422 ASN B N 1
ATOM 7230 C CA . ASN B 1 422 ? -20.094 21.516 24.875 1 97.81 422 ASN B CA 1
ATOM 7231 C C . ASN B 1 422 ? -20.266 20.531 23.734 1 97.81 422 ASN B C 1
ATOM 7233 O O . ASN B 1 422 ? -21.125 20.734 22.859 1 97.81 422 ASN B O 1
ATOM 7237 N N . GLY B 1 423 ? -19.375 19.609 23.625 1 98 423 GLY B N 1
ATOM 7238 C CA . GLY B 1 423 ? -19.484 18.562 22.609 1 98 423 GLY B CA 1
ATOM 7239 C C . GLY B 1 423 ? -19.141 19.062 21.219 1 98 423 GLY B C 1
ATOM 7240 O O . GLY B 1 423 ? -19.719 18.578 20.234 1 98 423 GLY B O 1
ATOM 7241 N N . MET B 1 424 ? -18.312 19.984 21.172 1 98.38 424 MET B N 1
ATOM 7242 C CA . MET B 1 424 ? -17.938 20.609 19.891 1 98.38 424 MET B CA 1
ATOM 7243 C C . MET B 1 424 ? -16.453 20.984 19.891 1 98.38 424 MET B C 1
ATOM 7245 O O . MET B 1 424 ? -15.93 21.469 20.906 1 98.38 424 MET B O 1
ATOM 7249 N N . THR B 1 425 ? -15.82 20.75 18.781 1 98.75 425 THR B N 1
ATOM 7250 C CA . THR B 1 425 ? -14.477 21.297 18.656 1 98.75 425 THR B CA 1
ATOM 7251 C C . THR B 1 425 ? -14.523 22.812 18.531 1 98.75 425 THR B C 1
ATOM 7253 O O . THR B 1 425 ? -15.406 23.359 17.859 1 98.75 425 THR B O 1
ATOM 7256 N N . ILE B 1 426 ? -13.594 23.5 19.188 1 98.5 426 ILE B N 1
ATOM 7257 C CA . ILE B 1 426 ? -13.594 24.953 19.078 1 98.5 426 ILE B CA 1
ATOM 7258 C C . ILE B 1 426 ? -12.227 25.422 18.578 1 98.5 426 ILE B C 1
ATOM 7260 O O . ILE B 1 426 ? -12.055 26.609 18.281 1 98.5 426 ILE B O 1
ATOM 7264 N N . GLY B 1 427 ? -11.273 24.562 18.484 1 97.56 427 GLY B N 1
ATOM 7265 C CA . GLY B 1 427 ? -9.945 24.797 17.938 1 97.56 427 GLY B CA 1
ATOM 7266 C C . GLY B 1 427 ? -9.188 23.516 17.656 1 97.56 427 GLY B C 1
ATOM 7267 O O . GLY B 1 427 ? -9.172 22.594 18.484 1 97.56 427 GLY B O 1
ATOM 7268 N N . VAL B 1 428 ? -8.617 23.422 16.484 1 96.81 428 VAL B N 1
ATOM 7269 C CA . VAL B 1 428 ? -7.863 22.234 16.078 1 96.81 428 VAL B CA 1
ATOM 7270 C C . VAL B 1 428 ? -6.488 22.656 15.562 1 96.81 428 VAL B C 1
ATOM 7272 O O . VAL B 1 428 ? -6.387 23.359 14.547 1 96.81 428 VAL B O 1
ATOM 7275 N N . GLY B 1 429 ? -5.426 22.375 16.297 1 95.56 429 GLY B N 1
ATOM 7276 C CA . GLY B 1 429 ? -4.055 22.516 15.828 1 95.56 429 GLY B CA 1
ATOM 7277 C C . GLY B 1 429 ? -3.496 21.234 15.234 1 95.56 429 GLY B C 1
ATOM 7278 O O . GLY B 1 429 ? -3.217 20.281 15.969 1 95.56 429 GLY B O 1
ATOM 7279 N N . ALA B 1 430 ? -3.229 21.234 13.906 1 93.44 430 ALA B N 1
ATOM 7280 C CA . ALA B 1 430 ? -2.879 20 13.219 1 93.44 430 ALA B CA 1
ATOM 7281 C C . ALA B 1 430 ? -1.517 20.109 12.547 1 93.44 430 ALA B C 1
ATOM 7283 O O . ALA B 1 430 ? -1.165 21.172 12.016 1 93.44 430 ALA B O 1
ATOM 7284 N N . GLY B 1 431 ? -0.747 19.016 12.531 1 89.38 431 GLY B N 1
ATOM 7285 C CA . GLY B 1 431 ? 0.381 18.797 11.641 1 89.38 431 GLY B CA 1
ATOM 7286 C C . GLY B 1 431 ? 1.546 19.719 11.906 1 89.38 431 GLY B C 1
ATOM 7287 O O . GLY B 1 431 ? 2.17 20.219 10.961 1 89.38 431 GLY B O 1
ATOM 7288 N N . GLN B 1 432 ? 1.829 20 13.148 1 88.25 432 GLN B N 1
ATOM 7289 C CA . GLN B 1 432 ? 2.922 20.922 13.438 1 88.25 432 GLN B CA 1
ATOM 7290 C C . GLN B 1 432 ? 4.176 20.172 13.867 1 88.25 432 GLN B C 1
ATOM 7292 O O . GLN B 1 432 ? 4.094 19.062 14.391 1 88.25 432 GLN B O 1
ATOM 7297 N N . MET B 1 433 ? 5.305 20.766 13.68 1 87.19 433 MET B N 1
ATOM 7298 C CA . MET B 1 433 ? 6.586 20.156 14.016 1 87.19 433 MET B CA 1
ATOM 7299 C C . MET B 1 433 ? 6.805 20.141 15.523 1 87.19 433 MET B C 1
ATOM 7301 O O . MET B 1 433 ? 7.625 19.375 16.031 1 87.19 433 MET B O 1
ATOM 7305 N N . ASN B 1 434 ? 6.102 21.031 16.219 1 87.44 434 ASN B N 1
ATOM 7306 C CA . ASN B 1 434 ? 6.18 21.016 17.672 1 87.44 434 ASN B CA 1
ATOM 7307 C C . ASN B 1 434 ? 4.805 21.172 18.312 1 87.44 434 ASN B C 1
ATOM 7309 O O . ASN B 1 434 ? 3.898 21.75 17.703 1 87.44 434 ASN B O 1
ATOM 7313 N N . ARG B 1 435 ? 4.695 20.734 19.531 1 91.56 435 ARG B N 1
ATOM 7314 C CA . ARG B 1 435 ? 3.395 20.609 20.172 1 91.56 435 ARG B CA 1
ATOM 7315 C C . ARG B 1 435 ? 2.873 21.969 20.625 1 91.56 435 ARG B C 1
ATOM 7317 O O . ARG B 1 435 ? 1.671 22.234 20.547 1 91.56 435 ARG B O 1
ATOM 7324 N N . VAL B 1 436 ? 3.725 22.844 21.141 1 92.5 436 VAL B N 1
ATOM 7325 C CA . VAL B 1 436 ? 3.289 24.156 21.594 1 92.5 436 VAL B CA 1
ATOM 7326 C C . VAL B 1 436 ? 2.756 24.969 20.422 1 92.5 436 VAL B C 1
ATOM 7328 O O . VAL B 1 436 ? 1.813 25.75 20.562 1 92.5 436 VAL B O 1
ATOM 7331 N N . GLY B 1 437 ? 3.375 24.781 19.234 1 90.56 437 GLY B N 1
ATOM 7332 C CA . GLY B 1 437 ? 2.855 25.406 18.031 1 90.56 437 GLY B CA 1
ATOM 7333 C C . GLY B 1 437 ? 1.445 24.969 17.688 1 90.56 437 GLY B C 1
ATOM 7334 O O . GLY B 1 437 ? 0.598 25.781 17.328 1 90.56 437 GLY B O 1
ATOM 7335 N N . ALA B 1 438 ? 1.19 23.719 17.828 1 94 438 ALA B N 1
ATOM 7336 C CA . ALA B 1 438 ? -0.154 23.188 17.594 1 94 438 ALA B CA 1
ATOM 7337 C C . ALA B 1 438 ? -1.149 23.781 18.594 1 94 438 ALA B C 1
ATOM 7339 O O . ALA B 1 438 ? -2.27 24.141 18.219 1 94 438 ALA B O 1
ATOM 7340 N N . ALA B 1 439 ? -0.702 23.922 19.828 1 96.94 439 ALA B N 1
ATOM 7341 C CA . ALA B 1 439 ? -1.562 24.484 20.859 1 96.94 439 ALA B CA 1
ATOM 7342 C C . ALA B 1 439 ? -1.902 25.938 20.547 1 96.94 439 ALA B C 1
ATOM 7344 O O . ALA B 1 439 ? -3.055 26.359 20.688 1 96.94 439 ALA B O 1
ATOM 7345 N N . LYS B 1 440 ? -0.923 26.656 20.109 1 95.06 440 LYS B N 1
ATOM 7346 C CA . LYS B 1 440 ? -1.141 28.062 19.781 1 95.06 440 LYS B CA 1
ATOM 7347 C C . LYS B 1 440 ? -2.156 28.219 18.656 1 95.06 440 LYS B C 1
ATOM 7349 O O . LYS B 1 440 ? -3.021 29.094 18.703 1 95.06 440 LYS B O 1
ATOM 7354 N N . ILE B 1 441 ? -2.061 27.375 17.719 1 93.81 441 ILE B N 1
ATOM 7355 C CA . ILE B 1 441 ? -2.984 27.406 16.594 1 93.81 441 ILE B CA 1
ATOM 7356 C C . ILE B 1 441 ? -4.402 27.125 17.078 1 93.81 441 ILE B C 1
ATOM 7358 O O . ILE B 1 441 ? -5.336 27.859 16.75 1 93.81 441 ILE B O 1
ATOM 7362 N N . ALA B 1 442 ? -4.574 26.094 17.844 1 96.81 442 ALA B N 1
ATOM 7363 C CA . ALA B 1 442 ? -5.887 25.703 18.359 1 96.81 442 ALA B CA 1
ATOM 7364 C C . ALA B 1 442 ? -6.48 26.812 19.234 1 96.81 442 ALA B C 1
ATOM 7366 O O . ALA B 1 442 ? -7.668 27.125 19.125 1 96.81 442 ALA B O 1
ATOM 7367 N N . ILE B 1 443 ? -5.648 27.391 20.078 1 97.56 443 ILE B N 1
ATOM 7368 C CA . ILE B 1 443 ? -6.09 28.422 21 1 97.56 443 ILE B CA 1
ATOM 7369 C C . ILE B 1 443 ? -6.508 29.672 20.234 1 97.56 443 ILE B C 1
ATOM 7371 O O . ILE B 1 443 ? -7.523 30.297 20.547 1 97.56 443 ILE B O 1
ATOM 7375 N N . GLU B 1 444 ? -5.707 30.031 19.266 1 94.5 444 GLU B N 1
ATOM 7376 C CA . GLU B 1 444 ? -6.047 31.188 18.438 1 94.5 444 GLU B CA 1
ATOM 7377 C C . GLU B 1 444 ? -7.387 30.984 17.734 1 94.5 444 GLU B C 1
ATOM 7379 O O . GLU B 1 444 ? -8.211 31.891 17.688 1 94.5 444 GLU B O 1
ATOM 7384 N N . GLN B 1 445 ? -7.594 29.859 17.234 1 93.44 445 GLN B N 1
ATOM 7385 C CA . GLN B 1 445 ? -8.852 29.547 16.562 1 93.44 445 GLN B CA 1
ATOM 7386 C C . GLN B 1 445 ? -10.023 29.609 17.547 1 93.44 445 GLN B C 1
ATOM 7388 O O . GLN B 1 445 ? -11.102 30.109 17.203 1 93.44 445 GLN B O 1
ATOM 7393 N N . ALA B 1 446 ? -9.852 29.125 18.719 1 97 446 ALA B N 1
ATOM 7394 C CA . ALA B 1 446 ? -10.906 29.094 19.719 1 97 446 ALA B CA 1
ATOM 7395 C C . ALA B 1 446 ? -11.266 30.516 20.172 1 97 446 ALA B C 1
ATOM 7397 O O . ALA B 1 446 ? -12.43 30.812 20.453 1 97 446 ALA B O 1
ATOM 7398 N N . GLY B 1 447 ? -10.227 31.375 20.234 1 96.06 447 GLY B N 1
ATOM 7399 C CA . GLY B 1 447 ? -10.453 32.719 20.734 1 96.06 447 GLY B CA 1
ATOM 7400 C C . GLY B 1 447 ? -11 32.75 22.141 1 96.06 447 GLY B C 1
ATOM 7401 O O . GLY B 1 447 ? -10.484 32.062 23.031 1 96.06 447 GLY B O 1
ATOM 7402 N N . ASP B 1 448 ? -12.031 33.5 22.312 1 96.31 448 ASP B N 1
ATOM 7403 C CA . ASP B 1 448 ? -12.625 33.688 23.625 1 96.31 448 ASP B CA 1
ATOM 7404 C C . ASP B 1 448 ? -13.352 32.438 24.078 1 96.31 448 ASP B C 1
ATOM 7406 O O . ASP B 1 448 ? -13.57 32.219 25.281 1 96.31 448 ASP B O 1
ATOM 7410 N N . ARG B 1 449 ? -13.688 31.562 23.188 1 96.94 449 ARG B N 1
ATOM 7411 C CA . ARG B 1 449 ? -14.383 30.328 23.516 1 96.94 449 ARG B CA 1
ATOM 7412 C C . ARG B 1 449 ? -13.469 29.375 24.297 1 96.94 449 ARG B C 1
ATOM 7414 O O . ARG B 1 449 ? -13.938 28.406 24.875 1 96.94 449 ARG B O 1
ATOM 7421 N N . ALA B 1 450 ? -12.188 29.672 24.25 1 98.19 450 ALA B N 1
ATOM 7422 C CA . ALA B 1 450 ? -11.227 28.828 24.953 1 98.19 450 ALA B CA 1
ATOM 7423 C C . ALA B 1 450 ? -11.484 28.844 26.453 1 98.19 450 ALA B C 1
ATOM 7425 O O . ALA B 1 450 ? -11.156 27.891 27.156 1 98.19 450 ALA B O 1
ATOM 7426 N N . LYS B 1 451 ? -12.039 29.984 26.922 1 98.19 451 LYS B N 1
ATOM 7427 C CA . LYS B 1 451 ? -12.328 30.094 28.359 1 98.19 451 LYS B CA 1
ATOM 7428 C C . LYS B 1 451 ? -13.312 29.016 28.812 1 98.19 451 LYS B C 1
ATOM 7430 O O . LYS B 1 451 ? -14.445 28.969 28.328 1 98.19 451 LYS B O 1
ATOM 7435 N N . GLY B 1 452 ? -12.836 28.219 29.703 1 98.31 452 GLY B N 1
ATOM 7436 C CA . GLY B 1 452 ? -13.672 27.156 30.219 1 98.31 452 GLY B CA 1
ATOM 7437 C C . GLY B 1 452 ? -13.648 25.906 29.375 1 98.31 452 GLY B C 1
ATOM 7438 O O . GLY B 1 452 ? -14.367 24.938 29.656 1 98.31 452 GLY B O 1
ATOM 7439 N N . ALA B 1 453 ? -12.867 25.859 28.312 1 98.81 453 ALA B N 1
ATOM 7440 C CA . ALA B 1 453 ? -12.781 24.719 27.422 1 98.81 453 ALA B CA 1
ATOM 7441 C C . ALA B 1 453 ? -11.773 23.688 27.922 1 98.81 453 ALA B C 1
ATOM 7443 O O . ALA B 1 453 ? -11.109 23.922 28.938 1 98.81 453 ALA B O 1
ATOM 7444 N N . VAL B 1 454 ? -11.789 22.547 27.328 1 98.88 454 VAL B N 1
ATOM 7445 C CA . VAL B 1 454 ? -10.797 21.531 27.641 1 98.88 454 VAL B CA 1
ATOM 7446 C C . VAL B 1 454 ? -9.82 21.391 26.469 1 98.88 454 VAL B C 1
ATOM 7448 O O . VAL B 1 454 ? -10.078 21.875 25.375 1 98.88 454 VAL B O 1
ATOM 7451 N N . LEU B 1 455 ? -8.664 20.719 26.719 1 98.88 455 LEU B N 1
ATOM 7452 C CA . LEU B 1 455 ? -7.625 20.516 25.719 1 98.88 455 LEU B CA 1
ATOM 7453 C C . LEU B 1 455 ? -7.18 19.062 25.688 1 98.88 455 LEU B C 1
ATOM 7455 O O . LEU B 1 455 ? -6.988 18.438 26.734 1 98.88 455 LEU B O 1
ATOM 7459 N N . ALA B 1 456 ? -7.121 18.5 24.5 1 98.81 456 ALA B N 1
ATOM 7460 C CA . ALA B 1 456 ? -6.59 17.156 24.297 1 98.81 456 ALA B CA 1
ATOM 7461 C C . ALA B 1 456 ? -5.328 17.188 23.438 1 98.81 456 ALA B C 1
ATOM 7463 O O . ALA B 1 456 ? -5.254 17.922 22.453 1 98.81 456 ALA B O 1
ATOM 7464 N N . SER B 1 457 ? -4.363 16.375 23.859 1 98.69 457 SER B N 1
ATOM 7465 C CA . SER B 1 457 ? -3.115 16.234 23.109 1 98.69 457 SER B CA 1
ATOM 7466 C C . SER B 1 457 ? -2.889 14.797 22.656 1 98.69 457 SER B C 1
ATOM 7468 O O . SER B 1 457 ? -3.158 13.859 23.422 1 98.69 457 SER B O 1
ATOM 7470 N N . ASP B 1 458 ? -2.365 14.586 21.438 1 97.69 458 ASP B N 1
ATOM 7471 C CA . ASP B 1 458 ? -2.17 13.242 20.906 1 97.69 458 ASP B CA 1
ATOM 7472 C C . ASP B 1 458 ? -0.932 12.586 21.516 1 97.69 458 ASP B C 1
ATOM 7474 O O . ASP B 1 458 ? -0.756 11.367 21.406 1 97.69 458 ASP B O 1
ATOM 7478 N N . ALA B 1 459 ? -0.078 13.383 22.078 1 97.44 459 ALA B N 1
ATOM 7479 C CA . ALA B 1 459 ? 1.125 12.891 22.75 1 97.44 459 ALA B CA 1
ATOM 7480 C C . ALA B 1 459 ? 1.446 13.727 23.984 1 97.44 459 ALA B C 1
ATOM 7482 O O . ALA B 1 459 ? 0.756 14.703 24.281 1 97.44 459 ALA B O 1
ATOM 7483 N N . PHE B 1 460 ? 2.473 13.312 24.75 1 97.38 460 PHE B N 1
ATOM 7484 C CA . PHE B 1 460 ? 2.799 13.969 26.016 1 97.38 460 PHE B CA 1
ATOM 7485 C C . PHE B 1 460 ? 3.398 15.352 25.766 1 97.38 460 PHE B C 1
ATOM 7487 O O . PHE B 1 460 ? 3.865 15.641 24.656 1 97.38 460 PHE B O 1
ATOM 7494 N N . PHE B 1 461 ? 3.338 16.156 26.766 1 96.56 461 PHE B N 1
ATOM 7495 C CA . PHE B 1 461 ? 3.986 17.453 26.703 1 96.56 461 PHE B CA 1
ATOM 7496 C C . PHE B 1 461 ? 5.469 17.344 27.047 1 96.56 461 PHE B C 1
ATOM 7498 O O . PHE B 1 461 ? 5.824 16.938 28.156 1 96.56 461 PHE B O 1
ATOM 7505 N N . PRO B 1 462 ? 6.285 17.75 26.109 1 91.25 462 PRO B N 1
ATOM 7506 C CA . PRO B 1 462 ? 7.715 17.688 26.422 1 91.25 462 PRO B CA 1
ATOM 7507 C C . PRO B 1 462 ? 8.125 18.688 27.5 1 91.25 462 PRO B C 1
ATOM 7509 O O . PRO B 1 462 ? 9.086 18.453 28.234 1 91.25 462 PRO B O 1
ATOM 7512 N N . MET B 1 463 ? 7.43 19.844 27.547 1 93.06 463 MET B N 1
ATOM 7513 C CA . MET B 1 463 ? 7.652 20.906 28.516 1 93.06 463 MET B CA 1
ATOM 7514 C C . MET B 1 463 ? 6.328 21.453 29.031 1 93.06 463 MET B C 1
ATOM 7516 O O . MET B 1 463 ? 5.262 21.062 28.547 1 93.06 463 MET B O 1
ATOM 7520 N N . SER B 1 464 ? 6.484 22.328 30.016 1 96.38 464 SER B N 1
ATOM 7521 C CA . SER B 1 464 ? 5.273 22.844 30.656 1 96.38 464 SER B CA 1
ATOM 7522 C C . SER B 1 464 ? 4.684 24 29.844 1 96.38 464 SER B C 1
ATOM 7524 O O . SER B 1 464 ? 3.615 24.516 30.188 1 96.38 464 SER B O 1
ATOM 7526 N N . ASP B 1 465 ? 5.293 24.344 28.766 1 95.56 465 ASP B N 1
ATOM 7527 C CA . ASP B 1 465 ? 4.914 25.516 27.984 1 95.56 465 ASP B CA 1
ATOM 7528 C C . ASP B 1 465 ? 3.514 25.359 27.406 1 95.56 465 ASP B C 1
ATOM 7530 O O . ASP B 1 465 ? 2.752 26.328 27.328 1 95.56 465 ASP B O 1
ATOM 7534 N N . THR B 1 466 ? 3.18 24.172 26.953 1 96.88 466 THR B N 1
ATOM 7535 C CA . THR B 1 466 ? 1.851 23.938 26.406 1 96.88 466 THR B CA 1
ATOM 7536 C C . THR B 1 466 ? 0.78 24.109 27.469 1 96.88 466 THR B C 1
ATOM 7538 O O . THR B 1 466 ? -0.292 24.656 27.203 1 96.88 466 THR B O 1
ATOM 7541 N N . VAL B 1 467 ? 1.07 23.688 28.672 1 98.06 467 VAL B N 1
ATOM 7542 C CA . VAL B 1 467 ? 0.141 23.844 29.781 1 98.06 467 VAL B CA 1
ATOM 7543 C C . VAL B 1 467 ? -0.034 25.328 30.109 1 98.06 467 VAL B C 1
ATOM 7545 O O . VAL B 1 467 ? -1.152 25.781 30.359 1 98.06 467 VAL B O 1
ATOM 7548 N N . GLU B 1 468 ? 1.06 26 30.109 1 97.94 468 GLU B N 1
ATOM 7549 C CA . GLU B 1 468 ? 1.004 27.438 30.391 1 97.94 468 GLU B CA 1
ATOM 7550 C C . GLU B 1 468 ? 0.166 28.172 29.344 1 97.94 468 GLU B C 1
ATOM 7552 O O . GLU B 1 468 ? -0.659 29.016 29.688 1 97.94 468 GLU B O 1
ATOM 7557 N N . ALA B 1 469 ? 0.432 27.844 28.094 1 97.5 469 ALA B N 1
ATOM 7558 C CA . ALA B 1 469 ? -0.35 28.438 27.016 1 97.5 469 ALA B CA 1
ATOM 7559 C C . ALA B 1 469 ? -1.837 28.141 27.172 1 97.5 469 ALA B C 1
ATOM 7561 O O . ALA B 1 469 ? -2.682 29.016 26.984 1 97.5 469 ALA B O 1
ATOM 7562 N N . ALA B 1 470 ? -2.209 26.969 27.547 1 98.31 470 ALA B N 1
ATOM 7563 C CA . ALA B 1 470 ? -3.594 26.562 27.766 1 98.31 470 ALA B CA 1
ATOM 7564 C C . ALA B 1 470 ? -4.223 27.328 28.922 1 98.31 470 ALA B C 1
ATOM 7566 O O . ALA B 1 470 ? -5.363 27.797 28.828 1 98.31 470 ALA B O 1
ATOM 7567 N N . ALA B 1 471 ? -3.451 27.469 29.984 1 98 471 ALA B N 1
ATOM 7568 C CA . ALA B 1 471 ? -3.934 28.188 31.156 1 98 471 ALA B CA 1
ATOM 7569 C C . ALA B 1 471 ? -4.246 29.641 30.828 1 98 471 ALA B C 1
ATOM 7571 O O . ALA B 1 471 ? -5.293 30.156 31.234 1 98 471 ALA B O 1
ATOM 7572 N N . GLN B 1 472 ? -3.326 30.219 30.156 1 97.94 472 GLN B N 1
ATOM 7573 C CA . GLN B 1 472 ? -3.488 31.625 29.781 1 97.94 472 GLN B CA 1
ATOM 7574 C C . GLN B 1 472 ? -4.715 31.828 28.891 1 97.94 472 GLN B C 1
ATOM 7576 O O . GLN B 1 472 ? -5.348 32.875 28.938 1 97.94 472 GLN B O 1
ATOM 7581 N N . ALA B 1 473 ? -5.059 30.812 28.172 1 98.19 473 ALA B N 1
ATOM 7582 C CA . ALA B 1 473 ? -6.207 30.891 27.266 1 98.19 473 ALA B CA 1
ATOM 7583 C C . ALA B 1 473 ? -7.504 30.594 28.016 1 98.19 473 ALA B C 1
ATOM 7585 O O . ALA B 1 473 ? -8.594 30.797 27.469 1 98.19 473 ALA B O 1
ATOM 7586 N N . GLY B 1 474 ? -7.434 30.109 29.219 1 98.5 474 GLY B N 1
ATOM 7587 C CA . GLY B 1 474 ? -8.617 29.875 30.031 1 98.5 474 GLY B CA 1
ATOM 7588 C C . GLY B 1 474 ? -9.062 28.422 30.031 1 98.5 474 GLY B C 1
ATOM 7589 O O . GLY B 1 474 ? -10.164 28.109 30.484 1 98.5 474 GLY B O 1
ATOM 7590 N N . VAL B 1 475 ? -8.297 27.531 29.516 1 98.81 475 VAL B N 1
ATOM 7591 C CA . VAL B 1 475 ? -8.586 26.109 29.516 1 98.81 475 VAL B CA 1
ATOM 7592 C C . VAL B 1 475 ? -8.641 25.594 30.953 1 98.81 475 VAL B C 1
ATOM 7594 O O . VAL B 1 475 ? -7.812 25.969 31.797 1 98.81 475 VAL B O 1
ATOM 7597 N N . THR B 1 476 ? -9.555 24.672 31.188 1 98.81 476 THR B N 1
ATOM 7598 C CA . THR B 1 476 ? -9.766 24.297 32.594 1 98.81 476 THR B CA 1
ATOM 7599 C C . THR B 1 476 ? -9.398 22.844 32.812 1 98.81 476 THR B C 1
ATOM 7601 O O . THR B 1 476 ? -9.258 22.406 33.969 1 98.81 476 THR B O 1
ATOM 7604 N N . ALA B 1 477 ? -9.281 22.094 31.781 1 98.88 477 ALA B N 1
ATOM 7605 C CA . ALA B 1 477 ? -8.906 20.688 31.922 1 98.88 477 ALA B CA 1
ATOM 7606 C C . ALA B 1 477 ? -8.117 20.203 30.703 1 98.88 477 ALA B C 1
ATOM 7608 O O . ALA B 1 477 ? -8.328 20.688 29.594 1 98.88 477 ALA B O 1
ATOM 7609 N N . ILE B 1 478 ? -7.188 19.234 30.922 1 98.88 478 ILE B N 1
ATOM 7610 C CA . ILE B 1 478 ? -6.305 18.719 29.875 1 98.88 478 ILE B CA 1
ATOM 7611 C C . ILE B 1 478 ? -6.27 17.203 29.938 1 98.88 478 ILE B C 1
ATOM 7613 O O . ILE B 1 478 ? -6.23 16.609 31.016 1 98.88 478 ILE B O 1
ATOM 7617 N N . ILE B 1 479 ? -6.344 16.578 28.781 1 98.75 479 ILE B N 1
ATOM 7618 C CA . ILE B 1 479 ? -6.121 15.141 28.672 1 98.75 479 ILE B CA 1
ATOM 7619 C C . ILE B 1 479 ? -4.938 14.867 27.75 1 98.75 479 ILE B C 1
ATOM 7621 O O . ILE B 1 479 ? -4.859 15.422 26.656 1 98.75 479 ILE B O 1
ATOM 7625 N N . GLN B 1 480 ? -3.996 14.094 28.109 1 98.44 480 GLN B N 1
ATOM 7626 C CA . GLN B 1 480 ? -2.799 13.719 27.359 1 98.44 480 GLN B CA 1
ATOM 7627 C C . GLN B 1 480 ? -2.27 12.359 27.812 1 98.44 480 GLN B C 1
ATOM 7629 O O . GLN B 1 480 ? -2.695 11.828 28.844 1 98.44 480 GLN B O 1
ATOM 7634 N N . PRO B 1 481 ? -1.375 11.758 27.094 1 97.31 481 PRO B N 1
ATOM 7635 C CA . PRO B 1 481 ? -0.908 10.406 27.438 1 97.31 481 PRO B CA 1
ATOM 7636 C C . PRO B 1 481 ? -0.047 10.383 28.688 1 97.31 481 PRO B C 1
ATOM 7638 O O . PRO B 1 481 ? -0.099 9.422 29.469 1 97.31 481 PRO B O 1
ATOM 7641 N N . GLY B 1 482 ? 0.761 11.391 28.953 1 97.06 482 GLY B N 1
ATOM 7642 C CA . GLY B 1 482 ? 1.856 11.289 29.906 1 97.06 482 GLY B CA 1
ATOM 7643 C C . GLY B 1 482 ? 3.023 10.469 29.391 1 97.06 482 GLY B C 1
ATOM 7644 O O . GLY B 1 482 ? 2.961 9.922 28.297 1 97.06 482 GLY B O 1
ATOM 7645 N N . GLY B 1 483 ? 4.156 10.484 30.156 1 94.5 483 GLY B N 1
ATOM 7646 C CA . GLY B 1 483 ? 5.309 9.68 29.781 1 94.5 483 GLY B CA 1
ATOM 7647 C C . GLY B 1 483 ? 6.551 10.508 29.5 1 94.5 483 GLY B C 1
ATOM 7648 O O . GLY B 1 483 ? 7.613 9.961 29.203 1 94.5 483 GLY B O 1
ATOM 7649 N N . SER B 1 484 ? 6.395 11.781 29.594 1 94.88 484 SER B N 1
ATOM 7650 C CA . SER B 1 484 ? 7.562 12.656 29.469 1 94.88 484 SER B CA 1
ATOM 7651 C C . SER B 1 484 ? 8.445 12.57 30.703 1 94.88 484 SER B C 1
ATOM 7653 O O . SER B 1 484 ? 7.941 12.414 31.828 1 94.88 484 SER B O 1
ATOM 7655 N N . ILE B 1 485 ? 9.695 12.75 30.484 1 93.44 485 ILE B N 1
ATOM 7656 C CA . ILE B 1 485 ? 10.609 12.852 31.609 1 93.44 485 ILE B CA 1
ATOM 7657 C C . ILE B 1 485 ? 10.289 14.102 32.406 1 93.44 485 ILE B C 1
ATOM 7659 O O . ILE B 1 485 ? 10.602 14.172 33.625 1 93.44 485 ILE B O 1
ATOM 7663 N N . ARG B 1 486 ? 9.594 15.07 31.828 1 95.56 486 ARG B N 1
ATOM 7664 C CA . ARG B 1 486 ? 9.266 16.328 32.5 1 95.56 486 ARG B CA 1
ATOM 7665 C C . ARG B 1 486 ? 7.773 16.422 32.812 1 95.56 486 ARG B C 1
ATOM 7667 O O . ARG B 1 486 ? 7.203 17.5 32.844 1 95.56 486 ARG B O 1
ATOM 7674 N N . ASP B 1 487 ? 7.141 15.32 32.969 1 97.44 487 ASP B N 1
ATOM 7675 C CA . ASP B 1 487 ? 5.711 15.289 33.25 1 97.44 487 ASP B CA 1
ATOM 7676 C C . ASP B 1 487 ? 5.391 16.094 34.5 1 97.44 487 ASP B C 1
ATOM 7678 O O . ASP B 1 487 ? 4.375 16.797 34.562 1 97.44 487 ASP B O 1
ATOM 7682 N N . GLU B 1 488 ? 6.285 15.992 35.469 1 97.94 488 GLU B N 1
ATOM 7683 C CA . GLU B 1 488 ? 6.051 16.656 36.75 1 97.94 488 GLU B CA 1
ATOM 7684 C C . GLU B 1 488 ? 5.98 18.172 36.562 1 97.94 488 GLU B C 1
ATOM 7686 O O . GLU B 1 488 ? 5.219 18.844 37.25 1 97.94 488 GLU B O 1
ATOM 7691 N N . ASP B 1 489 ? 6.754 18.688 35.688 1 98.06 489 ASP B N 1
ATOM 7692 C CA . ASP B 1 489 ? 6.711 20.125 35.375 1 98.06 489 ASP B CA 1
ATOM 7693 C C . ASP B 1 489 ? 5.34 20.531 34.875 1 98.06 489 ASP B C 1
ATOM 7695 O O . ASP B 1 489 ? 4.805 21.578 35.25 1 98.06 489 ASP B O 1
ATOM 7699 N N . SER B 1 490 ? 4.828 19.719 34 1 98.06 490 SER B N 1
ATOM 7700 C CA . SER B 1 490 ? 3.514 20 33.438 1 98.06 490 SER B CA 1
ATOM 7701 C C . SER B 1 490 ? 2.416 19.875 34.469 1 98.06 490 SER B C 1
ATOM 7703 O O . SER B 1 490 ? 1.492 20.688 34.5 1 98.06 490 SER B O 1
ATOM 7705 N N . ILE B 1 491 ? 2.514 18.891 35.312 1 98.44 491 ILE B N 1
ATOM 7706 C CA . ILE B 1 491 ? 1.543 18.656 36.406 1 98.44 491 ILE B CA 1
ATOM 7707 C C . ILE B 1 491 ? 1.567 19.844 37.375 1 98.44 491 ILE B C 1
ATOM 7709 O O . ILE B 1 491 ? 0.518 20.375 37.719 1 98.44 491 ILE B O 1
ATOM 7713 N N . GLN B 1 492 ? 2.738 20.219 37.719 1 98.38 492 GLN B N 1
ATOM 7714 C CA . GLN B 1 492 ? 2.885 21.344 38.625 1 98.38 492 GLN B CA 1
ATOM 7715 C C . GLN B 1 492 ? 2.309 22.625 38.062 1 98.38 492 GLN B C 1
ATOM 7717 O O . GLN B 1 492 ? 1.628 23.375 38.75 1 98.38 492 GLN B O 1
ATOM 7722 N N . LYS B 1 493 ? 2.645 22.828 36.812 1 98.38 493 LYS B N 1
ATOM 7723 C CA . LYS B 1 493 ? 2.111 24.016 36.156 1 98.38 493 LYS B CA 1
ATOM 7724 C C . LYS B 1 493 ? 0.586 23.984 36.125 1 98.38 493 LYS B C 1
ATOM 7726 O O . LYS B 1 493 ? -0.059 25.016 36.344 1 98.38 493 LYS B O 1
ATOM 7731 N N . ALA B 1 494 ? 0.019 22.875 35.875 1 98.62 494 ALA B N 1
ATOM 7732 C CA . ALA B 1 494 ? -1.433 22.719 35.875 1 98.62 494 ALA B CA 1
ATOM 7733 C C . ALA B 1 494 ? -2.014 23.016 37.25 1 98.62 494 ALA B C 1
ATOM 7735 O O . ALA B 1 494 ? -3.027 23.719 37.375 1 98.62 494 ALA B O 1
ATOM 7736 N N . ASN B 1 495 ? -1.391 22.531 38.281 1 98.62 495 ASN B N 1
ATOM 7737 C CA . ASN B 1 495 ? -1.829 22.797 39.625 1 98.62 495 ASN B CA 1
ATOM 7738 C C . ASN B 1 495 ? -1.783 24.281 39.969 1 98.62 495 ASN B C 1
ATOM 7740 O O . ASN B 1 495 ? -2.705 24.812 40.594 1 98.62 495 ASN B O 1
ATOM 7744 N N . GLU B 1 496 ? -0.745 24.875 39.562 1 98.44 496 GLU B N 1
ATOM 7745 C CA . GLU B 1 496 ? -0.588 26.312 39.812 1 98.44 496 GLU B CA 1
ATOM 7746 C C . GLU B 1 496 ? -1.766 27.094 39.25 1 98.44 496 GLU B C 1
ATOM 7748 O O . GLU B 1 496 ? -2.205 28.078 39.844 1 98.44 496 GLU B O 1
ATOM 7753 N N . TYR B 1 497 ? -2.234 26.656 38.125 1 98.25 497 TYR B N 1
ATOM 7754 C CA . TYR B 1 497 ? -3.279 27.406 37.438 1 98.25 497 TYR B CA 1
ATOM 7755 C C . TYR B 1 497 ? -4.652 26.812 37.719 1 98.25 497 TYR B C 1
ATOM 7757 O O . TYR B 1 497 ? -5.66 27.281 37.188 1 98.25 497 TYR B O 1
ATOM 7765 N N . GLY B 1 498 ? -4.734 25.734 38.5 1 98.12 498 GLY B N 1
ATOM 7766 C CA . GLY B 1 498 ? -6 25.094 38.844 1 98.12 498 GLY B CA 1
ATOM 7767 C C . GLY B 1 498 ? -6.594 24.312 37.688 1 98.12 498 GLY B C 1
ATOM 7768 O O . GLY B 1 498 ? -7.816 24.234 37.531 1 98.12 498 GLY B O 1
ATOM 7769 N N . ILE B 1 499 ? -5.828 23.812 36.781 1 98.69 499 ILE B N 1
ATOM 7770 C CA . ILE B 1 499 ? -6.254 23 35.656 1 98.69 499 ILE B CA 1
ATOM 7771 C C . ILE B 1 499 ? -6.281 21.531 36.062 1 98.69 499 ILE B C 1
ATOM 7773 O O . ILE B 1 499 ? -5.336 21.031 36.656 1 98.69 499 ILE B O 1
ATOM 7777 N N . ALA B 1 500 ? -7.355 20.844 35.75 1 98.81 500 ALA B N 1
ATOM 7778 C CA . ALA B 1 500 ? -7.367 19.391 35.906 1 98.81 500 ALA B CA 1
ATOM 7779 C C . ALA B 1 500 ? -6.621 18.719 34.75 1 98.81 500 ALA B C 1
ATOM 7781 O O . ALA B 1 500 ? -6.73 19.141 33.594 1 98.81 500 ALA B O 1
ATOM 7782 N N . MET B 1 501 ? -5.828 17.703 35.094 1 98.81 501 MET B N 1
ATOM 7783 C CA . MET B 1 501 ? -5.09 17 34.031 1 98.81 501 MET B CA 1
ATOM 7784 C C . MET B 1 501 ? -5.273 15.492 34.156 1 98.81 501 MET B C 1
ATOM 7786 O O . MET B 1 501 ? -5.168 14.945 35.25 1 98.81 501 MET B O 1
ATOM 7790 N N . VAL B 1 502 ? -5.586 14.898 33.062 1 98.69 502 VAL B N 1
ATOM 7791 C CA . VAL B 1 502 ? -5.793 13.453 33 1 98.69 502 VAL B CA 1
ATOM 7792 C C . VAL B 1 502 ? -4.75 12.82 32.062 1 98.69 502 VAL B C 1
ATOM 7794 O O . VAL B 1 502 ? -4.566 13.258 30.938 1 98.69 502 VAL B O 1
ATOM 7797 N N . PHE B 1 503 ? -4.062 11.789 32.531 1 98.56 503 PHE B N 1
ATOM 7798 C CA . PHE B 1 503 ? -3.162 10.969 31.734 1 98.56 503 PHE B CA 1
ATOM 7799 C C . PHE B 1 503 ? -3.871 9.719 31.219 1 98.56 503 PHE B C 1
ATOM 7801 O O . PHE B 1 503 ? -4.605 9.07 31.969 1 98.56 503 PHE B O 1
ATOM 7808 N N . THR B 1 504 ? -3.695 9.414 29.969 1 97.44 504 THR B N 1
ATOM 7809 C CA . THR B 1 504 ? -4.344 8.234 29.391 1 97.44 504 THR B CA 1
ATOM 7810 C C . THR B 1 504 ? -3.352 7.086 29.25 1 97.44 504 THR B C 1
ATOM 7812 O O . THR B 1 504 ? -3.752 5.926 29.125 1 97.44 504 THR B O 1
ATOM 7815 N N . GLY B 1 505 ? -2.033 7.449 29.109 1 96.19 505 GLY B N 1
ATOM 7816 C CA . GLY B 1 505 ? -1.003 6.453 28.875 1 96.19 505 GLY B CA 1
ATOM 7817 C C . GLY B 1 505 ? -0.94 5.992 27.422 1 96.19 505 GLY B C 1
ATOM 7818 O O . GLY B 1 505 ? -0.149 5.113 27.078 1 96.19 505 GLY B O 1
ATOM 7819 N N . VAL B 1 506 ? -1.721 6.566 26.578 1 96 506 VAL B N 1
ATOM 7820 C CA . VAL B 1 506 ? -1.823 6.086 25.203 1 96 506 VAL B CA 1
ATOM 7821 C C . VAL B 1 506 ? -1.569 7.238 24.234 1 96 506 VAL B C 1
ATOM 7823 O O . VAL B 1 506 ? -2.266 8.258 24.281 1 96 506 VAL B O 1
ATOM 7826 N N . ARG B 1 507 ? -0.597 7.043 23.453 1 95.62 507 ARG B N 1
ATOM 7827 C CA . ARG B 1 507 ? -0.273 7.996 22.406 1 95.62 507 ARG B CA 1
ATOM 7828 C C . ARG B 1 507 ? -1.067 7.703 21.141 1 95.62 507 ARG B C 1
ATOM 7830 O O . ARG B 1 507 ? -1.28 6.539 20.781 1 95.62 507 ARG B O 1
ATOM 7837 N N . HIS B 1 508 ? -1.515 8.75 20.406 1 96.75 508 HIS B N 1
ATOM 7838 C CA . HIS B 1 508 ? -2.225 8.594 19.141 1 96.75 508 HIS B CA 1
ATOM 7839 C C . HIS B 1 508 ? -1.601 9.469 18.062 1 96.75 508 HIS B C 1
ATOM 7841 O O . HIS B 1 508 ? -2.291 10.273 17.438 1 96.75 508 HIS B O 1
ATOM 7847 N N . PHE B 1 509 ? -0.315 9.172 17.766 1 95.19 509 PHE B N 1
ATOM 7848 C CA . PHE B 1 509 ? 0.328 9.875 16.656 1 95.19 509 PHE B CA 1
ATOM 7849 C C . PHE B 1 509 ? -0.261 9.445 15.32 1 95.19 509 PHE B C 1
ATOM 7851 O O . PHE B 1 509 ? -0.424 8.25 15.062 1 95.19 509 PHE B O 1
ATOM 7858 N N . LYS B 1 510 ? -0.613 10.383 14.555 1 93.31 510 LYS B N 1
ATOM 7859 C CA . LYS B 1 510 ? -1.025 10.18 13.172 1 93.31 510 LYS B CA 1
ATOM 7860 C C . LYS B 1 510 ? -0.212 11.047 12.219 1 93.31 510 LYS B C 1
ATOM 7862 O O . LYS B 1 510 ? -0.464 12.25 12.102 1 93.31 510 LYS B O 1
ATOM 7867 N N . HIS B 1 511 ? 0.743 10.422 11.539 1 88.44 511 HIS B N 1
ATOM 7868 C CA . HIS B 1 511 ? 1.611 11.195 10.656 1 88.44 511 HIS B CA 1
ATOM 7869 C C . HIS B 1 511 ? 1 11.344 9.273 1 88.44 511 HIS B C 1
ATOM 7871 O O . HIS B 1 511 ? 0.396 10.406 8.75 1 88.44 511 HIS B O 1
#

pLDDT: mean 96.61, std 2.91, range [70.0, 98.88]

Organism: Anoxybacillus flavithermus (strain DSM 21510 / WK1) (NCBI:txid491915)